Protein AF-A0A956JH88-F1 (afdb_monomer_lite)

Secondary structure (DSSP, 8-state):
-GGGG------------TTT-STTSPTTHHHHHHHHHHHHH--GGGS-HHHHHHHHHHHHHHHHHHHHIIIII--SSTT-B-GGGHHHHHTSEEEETTT-PBPEE-GGGTTSSS--EEEEEEEETTEEEEEEEETTTTEEEETTS--BPPGGGGGG-EEEEPPTT--EEEEPPPTTPPPPTT-----S-SSS---SPBPHHHHH-S--HHHHHHHHT-SPPTT---EEEEETTTTEEEEE-HHHHHHHHHHHHTT-SEEE-TTT--EEE-SPEEEEE-----PPPEEEEETTEEESPSSSS-EEEEEEEEETTEEEEHHHHSSSEEEPTTSS-EEE-TTEEEEETTTEEEEE-TT-EEEEEEEEEEE-TTS-EEEEEEEEEEESSS--SSPEEEEEEEEETTTTEEEEEEEETTTTEEEEEEEEEEEPTTSS-EEEEE-SPPEEEE-EEEEEEEEEE-S---HHHHHHHHHHHHHH----EEE--TT-S--EEEEEEEEEEEEEEETTTTEEEEEEEEEETTEEEEEEEEEEEPTTSSEEEEEEEE-SSSEEEEE-----SEETTEEEHHHHHTT-SEEETTEEE-HHHHHHHHHHHHHHHT--EEEEETTEEEEES-HHHHHHHHHHHHHHHHHHTT----S----EEEEEEEEEEE-TT-EEEEEEE-SSSEEEEEEEEESSS-EEEEEEESB---SSTTS-SEEE---SSPPEEEEEEEEPTT-EEEEEEEESS-EEEEEEEEEEPP--SPPPPPPPPEEEEEEEE-TT-EEEEEEEE-SSSEEEEEEEEEES-EEEEEEESS---SSS-SEEE--SSS-EEEEEEE-TT-EEEEEEEE-SS-EEEEEEEEE-

pLDDT: mean 85.93, std 13.34, range [30.98, 98.38]

Radius of gyration: 37.02 Å; chains: 1; bounding box: 98×74×93 Å

Sequence (856 aa):
IFDLYSRDLRFDDFEINGYGSFGHDHAFIHAWELRLAELSRVDARLLDDAAAAALERERAQIQGELDAIFRDKYVYKSDAMFEVNAEISIGLCLIDKESRQRVSERAETRASLVPAFELLSVDVDGQTRAVYYDAAEDSYYYDGSDEVVAQELLARIERTPLAAGAPLTFRRAASGEHLRKNFRFDWNGDGYVDKAKIDWVSWAGHCNDKSNLEAHGVVIPAGDPGVEEYDAAAGSVAHYTRDLLNEFLLSLSELGSVMIDPRSGRRQNLSNDVFAGARDDDRPDRIVLAPRLTIPFRDRPNKLEIRRIDAAERSYTADEIFRPKLIAEDGRSATDNPLYRGTEEGDRVTLDLAGAVVHLALEIQVFDASGYPTTMRRDVSINFAEPPDEPVFVDTVLKDAGAREIYEISLDLKNHRWIAQLVRMEKVEGGRNYRPVDVGEPILRDFDVSGIVGQREVSLDDPALYMPFIKEALQSGINFTSETADGAGVWNGRTKRLVQRTEWRDDDSRWAKIALEVDARYGGNRGAFLVKHRADGKPDYYVPLALPFDFAWRTDVAFAPILGDMINSTANERGVISHVAGRYTAEALTSICDLLHAAFSGHRLLINHQGRRYAFSDRGAWEAACAELGALRQRALGIEEAPPEAAIVTLLDVSALVERKGFVQHEVVVGAAGVVTITLESRSGDADLYVNVGGPAAPRDGEYTLLSDNFNLLPERVELPDVAAGTTIGVAVHGYKASEYRLLITGPKVGATPAPTPEAIERRMHGVVAAGELNRLEGIAIAADGLLDVQLTGSGDADVYVDFGAEPTVESYAWRLYGAHSNERGQLKVAAGDVVHVMVAGYAPTSEYDLLVRSV

Foldseek 3Di:
DQLVQQDDADDDLDDQPDQHDDPLFHFLQVLLVLVLVLLVLFDLLQFDPVLSVLSVLLNQLSLLLVQCCQQAAAFRDLPWAFQQFHCVGRQWAKAQSPVRAGWEWDPVCPPFQATWIKWKWWDDPNDIFTWYAAPVVRFIGTALAPHTDDPVGPVRMDIGTDDVPRSMGTDHRHVHGDRHGSNHDPRQPQAGGDRDTDNSLVRNDADRLVQQCVLRNNAQHPPQQAFWEQELRSLDIDGCGRSSLRSLVSSQLVLAQWWAQPVPRDIDGPKDKDKAFFPPVVAAKWKAFPPGDIPPDPPHPKHKHFQWKADDPDIDGPVQQQFQWGADPVNFDTHGRPQWDDAPPQFKTKGFRQQMKTKMWIWAWAADFLLATDTDIDIFIQGNNDFDQDWTWGYKADDHSRQSKIWTWTARSVQQKIWTWIWTWDDDPPDSTTDIDTDDGIDIDGTDSRPIMMIDGHRFGWCVSRVVVVVCCVVVVRWWWFAQDDPDSYDTFIWPDKDKDWPDADVVQQKTKIKIWTDGSRDIFIWIKMFRADNVSHTPGIGTDHDRTNMIMRMDSDGDQDDPSIGRPSSVVS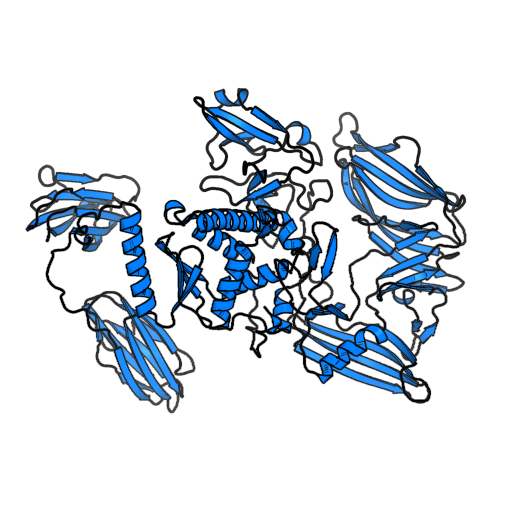SCWDQDPNDIDRSNSVVSVVSSVCSSVVQRQWYQDNNDIDGDPDPVVSVVVSVVSSVVSCVSVVVPPPPPQQPKDWQDKDKDKAAAQGKDKDKGFAAAWFKKKKKKQWPDAAKWKFKAKQDAADPDPPRGDDTFHDPDRDITMDMDGTRHGRIMMMMMIGGNHTTTMIITMIHGHDDDDDDDDDPWDKDKDWDKAAAFGKDKDFWDAAQAWAKKKKWKDWFFFKKKFKAWPDADDPVDGDDIWGDRTRGTIDIDTDHHGTTMIMMMHHRHRMITIMIIITTD

Structure (mmCIF, N/CA/C/O backbone):
data_AF-A0A956JH88-F1
#
_entry.id   AF-A0A956JH88-F1
#
loop_
_atom_site.group_PDB
_atom_site.id
_atom_site.type_symbol
_atom_site.label_atom_id
_atom_site.label_alt_id
_atom_site.label_comp_id
_atom_site.label_asym_id
_atom_site.label_entity_id
_atom_site.label_seq_id
_atom_site.pdbx_PDB_ins_code
_atom_site.Cartn_x
_atom_site.Cartn_y
_atom_site.Cartn_z
_atom_site.occupancy
_atom_site.B_iso_or_equiv
_atom_site.auth_seq_id
_atom_site.auth_comp_id
_atom_site.auth_asym_id
_atom_site.auth_atom_id
_atom_site.pdbx_PDB_model_num
ATOM 1 N N . ILE A 1 1 ? -2.339 -22.807 5.916 1.00 44.56 1 ILE A N 1
ATOM 2 C CA . ILE A 1 1 ? -3.797 -22.740 6.196 1.00 44.56 1 ILE A CA 1
ATOM 3 C C . ILE A 1 1 ? -4.578 -22.705 4.886 1.00 44.56 1 ILE A C 1
ATOM 5 O O . ILE A 1 1 ? -5.454 -23.538 4.728 1.00 44.56 1 ILE A O 1
ATOM 9 N N . PHE A 1 2 ? -4.227 -21.838 3.934 1.00 46.28 2 PHE A N 1
ATOM 10 C CA . PHE A 1 2 ? -5.013 -21.622 2.712 1.00 46.28 2 PHE A CA 1
ATOM 11 C C . PHE A 1 2 ? -5.103 -22.819 1.744 1.00 46.28 2 PHE A C 1
ATOM 13 O O . PHE A 1 2 ? -6.194 -23.084 1.248 1.00 46.28 2 PHE A O 1
ATOM 20 N N . ASP A 1 3 ? -4.050 -23.633 1.589 1.00 45.47 3 ASP A N 1
ATOM 21 C CA . ASP A 1 3 ? -4.096 -24.828 0.718 1.00 45.47 3 ASP A CA 1
ATOM 22 C C . ASP A 1 3 ? -5.158 -25.871 1.118 1.00 45.47 3 ASP A C 1
ATOM 24 O O . ASP A 1 3 ? -5.679 -26.595 0.270 1.00 45.47 3 ASP A O 1
ATOM 28 N N . LEU A 1 4 ? -5.513 -25.946 2.408 1.00 43.69 4 LEU A N 1
ATOM 29 C CA . LEU A 1 4 ? -6.482 -26.916 2.938 1.00 43.69 4 LEU A CA 1
ATOM 30 C C . LEU A 1 4 ? -7.945 -26.544 2.661 1.00 43.69 4 LEU A C 1
ATOM 32 O O . LEU A 1 4 ? -8.819 -27.396 2.824 1.00 43.69 4 LEU A O 1
ATOM 36 N N . TYR A 1 5 ? -8.220 -25.297 2.273 1.00 50.81 5 TYR A N 1
ATOM 37 C CA . TYR A 1 5 ? -9.582 -24.766 2.158 1.00 50.81 5 TYR A CA 1
ATOM 38 C C . TYR A 1 5 ? -9.937 -24.282 0.748 1.00 50.81 5 TYR A C 1
ATOM 40 O O . TYR A 1 5 ? -10.953 -23.607 0.590 1.00 50.81 5 TYR A O 1
ATOM 48 N N . SER A 1 6 ? -9.153 -24.646 -0.272 1.00 51.75 6 SER A N 1
ATOM 49 C CA . SER A 1 6 ? -9.516 -24.392 -1.671 1.00 51.75 6 SER A CA 1
ATOM 50 C C . SER A 1 6 ? -10.856 -25.066 -2.008 1.00 51.75 6 SER A C 1
ATOM 52 O O . SER A 1 6 ? -11.089 -26.236 -1.687 1.00 51.75 6 SER A O 1
ATOM 54 N N . ARG A 1 7 ? -11.790 -24.309 -2.597 1.00 51.94 7 ARG A N 1
ATOM 55 C CA . ARG A 1 7 ? -13.134 -24.791 -2.962 1.00 51.94 7 ARG A CA 1
ATOM 56 C C . ARG A 1 7 ? -13.504 -24.347 -4.374 1.00 51.94 7 ARG A C 1
ATOM 58 O O . ARG A 1 7 ? -13.171 -23.242 -4.794 1.00 51.94 7 ARG A O 1
ATOM 65 N N . ASP A 1 8 ? -14.295 -25.171 -5.059 1.00 44.97 8 ASP A N 1
ATOM 66 C CA . ASP A 1 8 ? -15.017 -24.759 -6.264 1.00 44.97 8 ASP A CA 1
ATOM 67 C C . ASP A 1 8 ? -16.138 -23.789 -5.864 1.00 44.97 8 ASP A C 1
ATOM 69 O O . ASP A 1 8 ? -17.222 -24.199 -5.444 1.00 44.97 8 ASP A O 1
ATOM 73 N N . LEU A 1 9 ? -15.875 -22.484 -5.949 1.00 44.56 9 LEU A N 1
ATOM 74 C CA . LEU A 1 9 ? -16.840 -21.441 -5.600 1.00 44.56 9 LEU A CA 1
ATOM 75 C C . LEU A 1 9 ? -17.109 -20.504 -6.780 1.00 44.56 9 LEU A C 1
ATOM 77 O O . LEU A 1 9 ? -16.212 -20.116 -7.532 1.00 44.56 9 LEU A O 1
ATOM 81 N N . ARG A 1 10 ? -18.382 -20.110 -6.914 1.00 44.00 10 ARG A N 1
ATOM 82 C CA . ARG A 1 10 ? -18.787 -18.963 -7.729 1.00 44.00 10 ARG A CA 1
ATOM 83 C C . ARG A 1 10 ? -18.505 -17.708 -6.913 1.00 44.00 10 ARG A C 1
ATOM 85 O O . ARG A 1 10 ? -19.114 -17.508 -5.867 1.00 44.00 10 ARG A O 1
ATOM 92 N N . PHE A 1 11 ? -17.546 -16.918 -7.373 1.00 52.41 11 PHE A N 1
ATOM 93 C CA . PHE A 1 11 ? -17.266 -15.608 -6.804 1.00 52.41 11 PHE A CA 1
ATOM 94 C C . PHE A 1 11 ? -18.422 -14.653 -7.115 1.00 52.41 11 PHE A C 1
ATOM 96 O O . PHE A 1 11 ? -19.041 -14.774 -8.174 1.00 52.41 11 PHE A O 1
ATOM 103 N N . ASP A 1 12 ? -18.683 -13.690 -6.232 1.00 51.44 12 ASP A N 1
ATOM 104 C CA . ASP A 1 12 ? -19.511 -12.548 -6.609 1.00 51.44 12 ASP A CA 1
ATOM 105 C C . ASP A 1 12 ? -18.725 -11.748 -7.663 1.00 51.44 12 ASP A C 1
ATOM 107 O O . ASP A 1 12 ? -17.674 -11.163 -7.377 1.00 51.44 12 ASP A O 1
ATOM 111 N N . ASP A 1 13 ? -19.218 -11.733 -8.905 1.00 50.53 13 ASP A N 1
ATOM 112 C CA . ASP A 1 13 ? -18.681 -10.874 -9.973 1.00 50.53 13 ASP A CA 1
ATOM 113 C C . ASP A 1 13 ? -18.908 -9.376 -9.660 1.00 50.53 13 ASP A C 1
ATOM 115 O O . ASP A 1 13 ? -18.400 -8.520 -10.379 1.00 50.53 13 ASP A O 1
ATOM 119 N N . PHE A 1 14 ? -19.609 -9.047 -8.564 1.00 41.81 14 PHE A N 1
ATOM 120 C CA . PHE A 1 14 ? -19.788 -7.679 -8.089 1.00 41.81 14 PHE A CA 1
ATOM 121 C C . PHE A 1 14 ? -18.449 -7.002 -7.763 1.00 41.81 14 PHE A C 1
ATOM 123 O O . PHE A 1 14 ? -17.557 -7.545 -7.102 1.00 41.81 14 PHE A O 1
ATOM 130 N N . GLU A 1 15 ? -18.324 -5.798 -8.302 1.00 41.94 15 GLU A N 1
ATOM 131 C CA . GLU A 1 15 ? -17.183 -4.904 -8.220 1.00 41.94 15 GLU A CA 1
ATOM 132 C C . GLU A 1 15 ? -17.207 -4.160 -6.877 1.00 41.94 15 GLU A C 1
ATOM 134 O O . GLU A 1 15 ? -18.170 -3.475 -6.544 1.00 41.94 15 GLU A O 1
ATOM 139 N N . ILE A 1 16 ? -16.137 -4.318 -6.102 1.00 40.62 16 ILE A N 1
ATOM 140 C CA . ILE A 1 16 ? -15.769 -3.438 -4.989 1.00 40.62 16 ILE A CA 1
ATOM 141 C C . ILE A 1 16 ? -14.448 -2.828 -5.440 1.00 40.62 16 ILE A C 1
ATOM 143 O O . ILE A 1 16 ? -13.473 -3.556 -5.622 1.00 40.62 16 ILE A O 1
ATOM 147 N N . ASN A 1 17 ? -14.474 -1.541 -5.775 1.00 41.00 17 ASN A N 1
ATOM 148 C CA . ASN A 1 17 ? -13.341 -0.804 -6.329 1.00 41.00 17 ASN A CA 1
ATOM 149 C C . ASN A 1 17 ? -12.099 -0.936 -5.433 1.00 41.00 17 ASN A C 1
ATOM 151 O O . ASN A 1 17 ? -12.179 -0.647 -4.243 1.00 41.00 17 ASN A O 1
ATOM 155 N N . GLY A 1 18 ? -10.953 -1.292 -6.022 1.00 49.16 18 GLY A N 1
ATOM 156 C CA . GLY A 1 18 ? -9.647 -1.265 -5.354 1.00 49.16 18 GLY A CA 1
ATOM 157 C C . GLY A 1 18 ? -9.512 -2.239 -4.182 1.00 49.16 18 GLY A C 1
ATOM 158 O O . GLY A 1 18 ? -10.394 -3.051 -3.924 1.00 49.16 18 GLY A O 1
ATOM 159 N N . TYR A 1 19 ? -8.371 -2.187 -3.497 1.00 49.31 19 TYR A N 1
ATOM 160 C CA . TYR A 1 19 ? -8.121 -2.876 -2.229 1.00 49.31 19 TYR A CA 1
ATOM 161 C C . TYR A 1 19 ? -9.360 -2.733 -1.304 1.00 49.31 19 TYR A C 1
ATOM 163 O O . TYR A 1 19 ? -9.660 -1.649 -0.807 1.00 49.31 19 TYR A O 1
ATOM 171 N N . GLY A 1 20 ? -10.118 -3.837 -1.187 1.00 48.06 20 GLY A N 1
ATOM 172 C CA . GLY A 1 20 ? -11.571 -3.930 -0.937 1.00 48.06 20 GLY A CA 1
ATOM 173 C C . GLY A 1 20 ? -12.205 -3.210 0.262 1.00 48.06 20 GLY A C 1
ATOM 174 O O . GLY A 1 20 ? -12.097 -3.631 1.407 1.00 48.06 20 GLY A O 1
ATOM 175 N N . SER A 1 21 ? -13.001 -2.195 -0.040 1.00 36.41 21 SER A N 1
ATOM 176 C CA . SER A 1 21 ? -13.650 -1.319 0.931 1.00 36.41 21 SER A CA 1
ATOM 177 C C . SER A 1 21 ? -15.126 -1.705 1.178 1.00 36.41 21 SER A C 1
ATOM 179 O O . SER A 1 21 ? -15.892 -1.910 0.229 1.00 36.41 21 SER A O 1
ATOM 181 N N . PHE A 1 22 ? -15.528 -1.790 2.454 1.00 31.73 22 PHE A N 1
ATOM 182 C CA . PHE A 1 22 ? -16.919 -1.760 2.925 1.00 31.73 22 PHE A CA 1
ATOM 183 C C . PHE A 1 22 ? -17.276 -0.302 3.254 1.00 31.73 22 PHE A C 1
ATOM 185 O O . PHE A 1 22 ? -16.735 0.283 4.189 1.00 31.73 22 PHE A O 1
ATOM 192 N N . GLY A 1 23 ? -18.162 0.331 2.474 1.00 36.78 23 GLY A N 1
ATOM 193 C CA . GLY A 1 23 ? -18.374 1.785 2.580 1.00 36.78 23 GLY A CA 1
ATOM 194 C C . GLY A 1 23 ? -17.128 2.573 2.152 1.00 36.78 23 GLY A C 1
ATOM 195 O O . GLY A 1 23 ? -16.106 1.995 1.825 1.00 36.78 23 GLY A O 1
ATOM 196 N N . HIS A 1 24 ? -17.188 3.900 2.086 1.00 40.91 24 HIS A N 1
ATOM 197 C CA . HIS A 1 24 ? -16.119 4.743 1.514 1.00 40.91 24 HIS A CA 1
ATOM 198 C C . HIS A 1 24 ? -14.750 4.723 2.246 1.00 40.91 24 HIS A C 1
ATOM 200 O O . HIS A 1 24 ? -13.878 5.520 1.909 1.00 40.91 24 HIS A O 1
ATOM 206 N N . ASP A 1 25 ? -14.555 3.826 3.210 1.00 46.06 25 ASP A N 1
ATOM 207 C CA . ASP A 1 25 ? -13.318 3.611 3.956 1.00 46.06 25 ASP A CA 1
ATOM 208 C C . ASP A 1 25 ? -12.598 2.354 3.423 1.00 46.06 25 ASP A C 1
ATOM 210 O O . ASP A 1 25 ? -13.241 1.366 3.084 1.00 46.06 25 ASP A O 1
ATOM 214 N N . HIS A 1 26 ? -11.270 2.409 3.314 1.00 59.03 26 HIS A N 1
ATOM 215 C CA . HIS A 1 26 ? -10.409 1.464 2.577 1.00 59.03 26 HIS A CA 1
ATOM 216 C C . HIS A 1 26 ? -10.248 0.107 3.285 1.00 59.03 26 HIS A C 1
ATOM 218 O O . HIS A 1 26 ? -10.352 0.048 4.508 1.00 59.03 26 HIS A O 1
ATOM 224 N N . ALA A 1 27 ? -9.960 -0.961 2.524 1.00 55.66 27 ALA A N 1
ATOM 225 C CA . ALA A 1 27 ? -9.729 -2.318 3.043 1.00 55.66 27 ALA A CA 1
ATOM 226 C C . ALA A 1 27 ? -8.772 -2.388 4.233 1.00 55.66 27 ALA A C 1
ATOM 228 O O . ALA A 1 27 ? -7.928 -1.513 4.428 1.00 55.66 27 ALA A O 1
ATOM 229 N N . PHE A 1 28 ? -8.825 -3.516 4.945 1.00 72.50 28 PHE A N 1
ATOM 230 C CA . PHE A 1 28 ? -7.912 -3.928 6.018 1.00 72.50 28 PHE A CA 1
ATOM 231 C C . PHE A 1 28 ? -8.125 -3.173 7.327 1.00 72.50 28 PHE A C 1
ATOM 233 O O . PHE A 1 28 ? -7.942 -3.748 8.394 1.00 72.50 28 PHE A O 1
ATOM 240 N N . ILE A 1 29 ? -8.524 -1.906 7.275 1.00 78.38 29 ILE A N 1
ATOM 241 C CA . ILE A 1 29 ? -8.551 -1.038 8.453 1.00 78.38 29 ILE A CA 1
ATOM 242 C C . ILE A 1 29 ? -9.706 -1.394 9.378 1.00 78.38 29 ILE A C 1
ATOM 244 O O . ILE A 1 29 ? -9.483 -1.511 10.582 1.00 78.38 29 ILE A O 1
ATOM 248 N N . HIS A 1 30 ? -10.915 -1.609 8.850 1.00 80.56 30 HIS A N 1
ATOM 249 C CA . HIS A 1 30 ? -12.099 -1.821 9.689 1.00 80.56 30 HIS A CA 1
ATOM 250 C C . HIS A 1 30 ? -11.972 -3.053 10.557 1.00 80.56 30 HIS A C 1
ATOM 252 O O . HIS A 1 30 ? -12.282 -3.000 11.746 1.00 80.56 30 HIS A O 1
ATOM 258 N N . ALA A 1 31 ? -11.492 -4.153 9.981 1.00 82.62 31 ALA A N 1
ATOM 259 C CA . ALA A 1 31 ? -11.313 -5.393 10.715 1.00 82.62 31 ALA A CA 1
ATOM 260 C C . ALA A 1 31 ? -10.321 -5.219 11.888 1.00 82.62 31 ALA A C 1
ATOM 262 O O . ALA A 1 31 ? -10.585 -5.686 13.002 1.00 82.62 31 ALA A O 1
ATOM 263 N N . TRP A 1 32 ? -9.224 -4.483 11.676 1.00 89.06 32 TRP A N 1
ATOM 264 C CA . TRP A 1 32 ? -8.235 -4.176 12.715 1.00 89.06 32 TRP A CA 1
ATOM 265 C C . TRP A 1 32 ? -8.736 -3.153 13.747 1.00 89.06 32 TRP A C 1
ATOM 267 O O . TRP A 1 32 ? -8.584 -3.394 14.946 1.00 89.06 32 TRP A O 1
ATOM 277 N N . GLU A 1 33 ? -9.369 -2.053 13.324 1.00 88.56 33 GLU A N 1
ATOM 278 C CA . GLU A 1 33 ? -9.954 -1.036 14.215 1.00 88.56 33 GLU A CA 1
ATOM 279 C C . GLU A 1 33 ? -11.061 -1.639 15.091 1.00 88.56 33 GLU A C 1
ATOM 281 O O . GLU A 1 33 ? -11.059 -1.439 16.308 1.00 88.56 33 GLU A O 1
ATOM 286 N N . LEU A 1 34 ? -11.962 -2.440 14.505 1.00 87.69 34 LEU A N 1
ATOM 287 C CA . LEU A 1 34 ? -12.998 -3.161 15.244 1.00 87.69 34 LEU A CA 1
ATOM 288 C C . LEU A 1 34 ? -12.364 -4.091 16.276 1.00 87.69 34 LEU A C 1
ATOM 290 O O . LEU A 1 34 ? -12.742 -4.052 17.445 1.00 87.69 34 LEU A O 1
ATOM 294 N N . ARG A 1 35 ? -11.377 -4.908 15.878 1.00 91.00 35 ARG A N 1
ATOM 295 C CA . ARG A 1 35 ? -10.719 -5.826 16.816 1.00 91.00 35 ARG A CA 1
ATOM 296 C C . ARG A 1 35 ? -10.039 -5.064 17.950 1.00 91.00 35 ARG A C 1
ATOM 298 O O . ARG A 1 35 ? -10.199 -5.458 19.102 1.00 91.00 35 ARG A O 1
ATOM 305 N N . LEU A 1 36 ? -9.336 -3.971 17.660 1.00 93.75 36 LEU A N 1
ATOM 306 C CA . LEU A 1 36 ? -8.701 -3.146 18.688 1.00 93.75 36 LEU A CA 1
ATOM 307 C C . LEU A 1 36 ? -9.735 -2.538 19.650 1.00 93.75 36 LEU A C 1
ATOM 309 O O . LEU A 1 36 ? -9.514 -2.526 20.865 1.00 93.75 36 LEU A O 1
ATOM 313 N N . ALA A 1 37 ? -10.879 -2.084 19.130 1.00 89.25 37 ALA A N 1
ATOM 314 C CA . ALA A 1 37 ? -11.981 -1.566 19.935 1.00 89.25 37 ALA A CA 1
ATOM 315 C C . ALA A 1 37 ? -12.594 -2.647 20.841 1.00 89.25 37 ALA A C 1
ATOM 317 O O . ALA A 1 37 ? -12.810 -2.388 22.026 1.00 89.25 37 ALA A O 1
ATOM 318 N N . GLU A 1 38 ? -12.812 -3.864 20.332 1.00 90.25 38 GLU A N 1
ATOM 319 C CA . GLU A 1 38 ? -13.290 -4.993 21.143 1.00 90.25 38 GLU A CA 1
ATOM 320 C C . GLU A 1 38 ? -12.296 -5.348 22.246 1.00 90.25 38 GLU A C 1
ATOM 322 O O . GLU A 1 38 ? -12.664 -5.421 23.421 1.00 90.25 38 GLU A O 1
ATOM 327 N N . LEU A 1 39 ? -11.012 -5.484 21.898 1.00 93.88 39 LEU A N 1
ATOM 328 C CA . LEU A 1 39 ? -9.972 -5.764 22.880 1.00 93.88 39 LEU A CA 1
ATOM 329 C C . LEU A 1 39 ? -9.911 -4.676 23.944 1.00 93.88 39 LEU A C 1
ATOM 331 O O . LEU A 1 39 ? -9.672 -5.000 25.100 1.00 93.88 39 LEU A O 1
ATOM 335 N N . SER A 1 40 ? -10.149 -3.407 23.604 1.00 91.69 40 SER A N 1
ATOM 336 C CA . SER A 1 40 ? -10.151 -2.285 24.556 1.00 91.69 40 SER A CA 1
ATOM 337 C C . SER A 1 40 ? -11.257 -2.379 25.616 1.00 91.69 40 SER A C 1
ATOM 339 O O . SER A 1 40 ? -11.106 -1.813 26.697 1.00 91.69 40 SER A O 1
ATOM 341 N N . ARG A 1 41 ? -12.337 -3.131 25.358 1.00 90.06 41 ARG A N 1
ATOM 342 C CA . ARG A 1 41 ? -13.421 -3.376 26.331 1.00 90.06 41 ARG A CA 1
ATOM 343 C C . ARG A 1 41 ? -13.108 -4.492 27.327 1.00 90.06 41 ARG A C 1
ATOM 345 O O . ARG A 1 41 ? -13.794 -4.608 28.341 1.00 90.06 41 ARG A O 1
ATOM 352 N N . VAL A 1 42 ? -12.092 -5.310 27.054 1.00 93.31 42 VAL A N 1
ATOM 353 C CA . VAL A 1 42 ? -11.694 -6.430 27.912 1.00 93.31 42 VAL A CA 1
ATOM 354 C C . VAL A 1 42 ? -11.154 -5.915 29.247 1.00 93.31 42 VAL A C 1
ATOM 356 O O . VAL A 1 42 ? -10.166 -5.178 29.293 1.00 93.31 42 VAL A O 1
ATOM 359 N N . ASP A 1 43 ? -11.778 -6.340 30.348 1.00 90.44 43 ASP A N 1
ATOM 360 C CA . ASP A 1 43 ? -11.297 -6.041 31.695 1.00 90.44 43 ASP A CA 1
ATOM 361 C C . ASP A 1 43 ? -10.178 -7.014 32.085 1.00 90.44 43 ASP A C 1
ATOM 363 O O . ASP A 1 43 ? -10.425 -8.164 32.459 1.00 90.44 43 ASP A O 1
ATOM 367 N N . ALA A 1 44 ? -8.933 -6.541 32.017 1.00 92.12 44 ALA A N 1
ATOM 368 C CA . ALA A 1 44 ? -7.752 -7.347 32.314 1.00 92.12 44 ALA A CA 1
ATOM 369 C C . ALA A 1 44 ? -7.741 -7.923 33.743 1.00 92.12 44 ALA A C 1
ATOM 371 O O . ALA A 1 44 ? -7.071 -8.922 33.983 1.00 92.12 44 ALA A O 1
ATOM 372 N N . ARG A 1 45 ? -8.507 -7.358 34.692 1.00 90.06 45 ARG A N 1
ATOM 373 C CA . ARG A 1 45 ? -8.620 -7.893 36.065 1.00 90.06 45 ARG A CA 1
ATOM 374 C C . ARG A 1 45 ? -9.364 -9.227 36.120 1.00 90.06 45 ARG A C 1
ATOM 376 O O . ARG A 1 45 ? -9.270 -9.934 37.118 1.00 90.06 45 ARG A O 1
ATOM 383 N N . LEU A 1 46 ? -10.130 -9.544 35.077 1.00 91.81 46 LEU A N 1
ATOM 384 C CA . LEU A 1 46 ? -10.852 -10.806 34.931 1.00 91.81 46 LEU A CA 1
ATOM 385 C C . LEU A 1 46 ? -10.030 -11.870 34.201 1.00 91.81 46 LEU A C 1
ATOM 387 O O . LEU A 1 46 ? -10.502 -12.996 34.045 1.00 91.81 46 LEU A O 1
ATOM 391 N N . LEU A 1 47 ? -8.830 -11.523 33.743 1.00 94.69 47 LEU A N 1
ATOM 392 C CA . LEU A 1 47 ? -7.919 -12.424 33.059 1.00 94.69 47 LEU A CA 1
ATOM 393 C C . LEU A 1 47 ? -6.858 -12.953 34.024 1.00 94.69 47 LEU A C 1
ATOM 395 O O . LEU A 1 47 ? -6.478 -12.279 34.981 1.00 94.69 47 LEU A O 1
ATOM 399 N N . ASP A 1 48 ? -6.357 -14.157 33.759 1.00 95.44 48 ASP A N 1
ATOM 400 C CA . ASP A 1 48 ? -5.102 -14.593 34.367 1.00 95.44 48 ASP A CA 1
ATOM 401 C C . ASP A 1 48 ? -3.903 -13.799 33.809 1.00 95.44 48 ASP A C 1
ATOM 403 O O . ASP A 1 48 ? -3.992 -13.153 32.762 1.00 95.44 48 ASP A O 1
ATOM 407 N N . ASP A 1 49 ? -2.761 -13.844 34.505 1.00 94.94 49 ASP A N 1
ATOM 408 C CA . ASP A 1 49 ? -1.566 -13.069 34.134 1.00 94.94 49 ASP A CA 1
ATOM 409 C C . ASP A 1 49 ? -1.098 -13.344 32.693 1.00 94.94 49 ASP A C 1
ATOM 411 O O . ASP A 1 49 ? -0.580 -12.455 32.012 1.00 94.94 49 ASP A O 1
ATOM 415 N N . ALA A 1 50 ? -1.267 -14.580 32.211 1.00 93.25 50 ALA A N 1
ATOM 416 C CA . ALA A 1 50 ? -0.837 -14.969 30.874 1.00 93.25 50 ALA A CA 1
ATOM 417 C C . ALA A 1 50 ? -1.768 -14.392 29.799 1.00 93.25 50 ALA A C 1
ATOM 419 O O . ALA A 1 50 ? -1.279 -13.854 28.800 1.00 93.25 50 ALA A O 1
ATOM 420 N N . ALA A 1 51 ? -3.082 -14.468 30.014 1.00 94.38 51 ALA A N 1
ATOM 421 C CA . ALA A 1 51 ? -4.103 -13.905 29.141 1.00 94.38 51 ALA A CA 1
ATOM 422 C C . ALA A 1 51 ? -4.074 -12.370 29.153 1.00 94.38 51 ALA A C 1
ATOM 424 O O . ALA A 1 51 ? -4.150 -11.762 28.088 1.00 94.38 51 ALA A O 1
ATOM 425 N N . ALA A 1 52 ? -3.866 -11.738 30.311 1.00 95.81 52 ALA A N 1
ATOM 426 C CA . ALA A 1 52 ? -3.687 -10.290 30.414 1.00 95.81 52 ALA A CA 1
ATOM 427 C C . ALA A 1 52 ? -2.447 -9.822 29.636 1.00 95.81 52 ALA A C 1
ATOM 429 O O . ALA A 1 52 ? -2.512 -8.874 28.856 1.00 95.81 52 ALA A O 1
ATOM 430 N N . ALA A 1 53 ? -1.319 -10.527 29.770 1.00 94.56 53 ALA A N 1
ATOM 431 C CA . ALA A 1 53 ? -0.122 -10.201 29.001 1.00 94.56 53 ALA A CA 1
ATOM 432 C C . ALA A 1 53 ? -0.309 -10.445 27.491 1.00 94.56 53 ALA A C 1
ATOM 434 O O . ALA A 1 53 ? 0.280 -9.729 26.683 1.00 94.56 53 ALA A O 1
ATOM 435 N N . ALA A 1 54 ? -1.081 -11.464 27.099 1.00 94.69 54 ALA A N 1
ATOM 436 C CA . ALA A 1 54 ? -1.411 -11.733 25.699 1.00 94.69 54 ALA A CA 1
ATOM 437 C C . ALA A 1 54 ? -2.319 -10.648 25.103 1.00 94.69 54 ALA A C 1
ATOM 439 O O . ALA A 1 54 ? -2.042 -10.198 23.997 1.00 94.69 54 ALA A O 1
ATOM 440 N N . LEU A 1 55 ? -3.320 -10.175 25.852 1.00 96.12 55 LEU A N 1
ATOM 441 C CA . LEU A 1 55 ? -4.194 -9.063 25.466 1.00 96.12 55 LEU A CA 1
ATOM 442 C C . LEU A 1 55 ? -3.390 -7.802 25.129 1.00 96.12 55 LEU A C 1
ATOM 444 O O . LEU A 1 55 ? -3.591 -7.206 24.074 1.00 96.12 55 LEU A O 1
ATOM 448 N N . GLU A 1 56 ? -2.450 -7.415 25.994 1.00 96.00 56 GLU A N 1
ATOM 449 C CA . GLU A 1 56 ? -1.616 -6.229 25.759 1.00 96.00 56 GLU A CA 1
ATOM 450 C C . GLU A 1 56 ? -0.711 -6.390 24.529 1.00 96.00 56 GLU A C 1
ATOM 452 O O . GLU A 1 56 ? -0.533 -5.445 23.759 1.00 96.00 56 GLU A O 1
ATOM 457 N N . ARG A 1 57 ? -0.187 -7.600 24.286 1.00 96.31 57 ARG A N 1
ATOM 458 C CA . ARG A 1 57 ? 0.574 -7.889 23.061 1.00 96.31 57 ARG A CA 1
ATOM 459 C C . ARG A 1 57 ? -0.304 -7.858 21.816 1.00 96.31 57 ARG A C 1
ATOM 461 O O . ARG A 1 57 ? 0.121 -7.287 20.821 1.00 96.31 57 ARG A O 1
ATOM 468 N N . GLU A 1 58 ? -1.510 -8.423 21.869 1.00 96.69 58 GLU A N 1
ATOM 469 C CA . GLU A 1 58 ? -2.468 -8.393 20.758 1.00 96.69 58 GLU A CA 1
ATOM 470 C C . GLU A 1 58 ? -2.820 -6.943 20.396 1.00 96.69 58 GLU A C 1
ATOM 472 O O . GLU A 1 58 ? -2.711 -6.563 19.233 1.00 96.69 58 GLU A O 1
ATOM 477 N N . ARG A 1 59 ? -3.131 -6.099 21.392 1.00 96.81 59 ARG A N 1
ATOM 478 C CA . ARG A 1 59 ? -3.387 -4.661 21.197 1.00 96.81 59 ARG A CA 1
ATOM 479 C C . ARG A 1 59 ? -2.197 -3.954 20.541 1.00 96.81 59 ARG A C 1
ATOM 481 O O . ARG A 1 59 ? -2.385 -3.238 19.560 1.00 96.81 59 ARG A O 1
ATOM 488 N N . ALA A 1 60 ? -0.981 -4.180 21.042 1.00 96.06 60 ALA A N 1
ATOM 489 C CA . ALA A 1 60 ? 0.228 -3.571 20.488 1.00 96.06 60 ALA A CA 1
ATOM 490 C C . ALA A 1 60 ? 0.521 -4.034 19.048 1.00 96.06 60 ALA A C 1
ATOM 492 O O . ALA A 1 60 ? 0.894 -3.219 18.208 1.00 96.06 60 ALA A O 1
ATOM 493 N N . GLN A 1 61 ? 0.321 -5.321 18.750 1.00 96.88 61 GLN A N 1
ATOM 494 C CA . GLN A 1 61 ? 0.513 -5.892 17.413 1.00 96.88 61 GLN A CA 1
ATOM 495 C C . GLN A 1 61 ? -0.497 -5.340 16.402 1.00 96.88 61 GLN A C 1
ATOM 497 O O . GLN A 1 61 ? -0.111 -4.985 15.290 1.00 96.88 61 GLN A O 1
ATOM 502 N N . ILE A 1 62 ? -1.771 -5.216 16.794 1.00 96.06 62 ILE A N 1
ATOM 503 C CA . ILE A 1 62 ? -2.814 -4.607 15.955 1.00 96.06 62 ILE A CA 1
ATOM 504 C C . ILE A 1 62 ? -2.519 -3.124 15.719 1.00 96.06 62 ILE A C 1
ATOM 506 O O . ILE A 1 62 ? -2.629 -2.648 14.591 1.00 96.06 62 ILE A O 1
ATOM 510 N N . GLN A 1 63 ? -2.101 -2.394 16.759 1.00 95.44 63 GLN A N 1
ATOM 511 C CA . GLN A 1 63 ? -1.707 -0.993 16.612 1.00 95.44 63 GLN A CA 1
ATOM 512 C C . GLN A 1 63 ? -0.507 -0.840 15.669 1.00 95.44 63 GLN A C 1
ATOM 514 O O . GLN A 1 63 ? -0.480 0.101 14.883 1.00 95.44 63 GLN A O 1
ATOM 519 N N . GLY A 1 64 ? 0.455 -1.768 15.710 1.00 94.06 64 GLY A N 1
ATOM 520 C CA . GLY A 1 64 ? 1.586 -1.800 14.782 1.00 94.06 64 GLY A CA 1
ATOM 521 C C . GLY A 1 64 ? 1.154 -1.923 13.320 1.00 94.06 64 GLY A C 1
ATOM 522 O O . GLY A 1 64 ? 1.637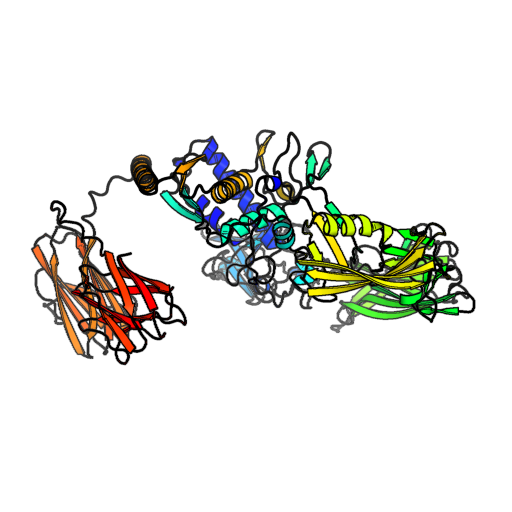 -1.158 12.483 1.00 94.06 64 GLY A O 1
ATOM 523 N N . GLU A 1 65 ? 0.198 -2.813 13.028 1.00 91.94 65 GLU A N 1
ATOM 524 C CA . GLU A 1 65 ? -0.356 -2.963 11.676 1.00 91.94 65 GLU A CA 1
ATOM 525 C C . GLU A 1 65 ? -1.117 -1.708 11.233 1.00 91.94 65 GLU A C 1
ATOM 527 O O . GLU A 1 65 ? -0.891 -1.215 10.130 1.00 91.94 65 GLU A O 1
ATOM 532 N N . LEU A 1 66 ? -1.958 -1.136 12.102 1.00 92.06 66 LEU A N 1
ATOM 533 C CA . LEU A 1 66 ? -2.663 0.118 11.811 1.00 92.06 66 LEU A CA 1
ATOM 534 C C . LEU A 1 66 ? -1.691 1.275 11.558 1.00 92.06 66 LEU A C 1
ATOM 536 O O . LEU A 1 66 ? -1.893 2.041 10.621 1.00 92.06 66 LEU A O 1
ATOM 540 N N . ASP A 1 67 ? -0.618 1.386 12.342 1.00 93.25 67 ASP A N 1
ATOM 541 C CA . ASP A 1 67 ? 0.408 2.413 12.150 1.00 93.25 67 ASP A CA 1
ATOM 542 C C . ASP A 1 67 ? 1.133 2.258 10.806 1.00 93.25 67 ASP A C 1
ATOM 544 O O . ASP A 1 67 ? 1.493 3.265 10.194 1.00 93.25 67 ASP A O 1
ATOM 548 N N . ALA A 1 68 ? 1.363 1.021 10.350 1.00 89.94 68 ALA A N 1
ATOM 549 C CA . ALA A 1 68 ? 1.946 0.747 9.038 1.00 89.94 68 ALA A CA 1
ATOM 550 C C . ALA A 1 68 ? 0.960 1.095 7.912 1.00 89.94 68 ALA A C 1
ATOM 552 O O . ALA A 1 68 ? 1.304 1.830 6.989 1.00 89.94 68 ALA A O 1
ATOM 553 N N . ILE A 1 69 ? -0.297 0.648 8.016 1.00 85.75 69 ILE A N 1
ATOM 554 C CA . ILE A 1 69 ? -1.334 0.958 7.024 1.00 85.75 69 ILE A CA 1
ATOM 555 C C . ILE A 1 69 ? -1.528 2.472 6.916 1.00 85.75 69 ILE A C 1
ATOM 557 O O . ILE A 1 69 ? -1.486 3.021 5.817 1.00 85.75 69 ILE A O 1
ATOM 561 N N . PHE A 1 70 ? -1.684 3.165 8.043 1.00 87.44 70 PHE A N 1
ATOM 562 C CA . PHE A 1 70 ? -1.874 4.608 8.056 1.00 87.44 70 PHE A CA 1
ATOM 563 C C . PHE A 1 70 ? -0.659 5.386 7.573 1.00 87.44 70 PHE A C 1
ATOM 565 O O . PHE A 1 70 ? -0.860 6.477 7.067 1.00 87.44 70 PHE A O 1
ATOM 572 N N . ARG A 1 71 ? 0.569 4.875 7.703 1.00 87.19 71 ARG A N 1
ATOM 573 C CA . ARG A 1 71 ? 1.775 5.569 7.224 1.00 87.19 71 ARG A CA 1
ATOM 574 C C . ARG A 1 71 ? 2.050 5.345 5.739 1.00 87.19 71 ARG A C 1
ATOM 576 O O . ARG A 1 71 ? 2.543 6.263 5.083 1.00 87.19 71 ARG A O 1
ATOM 583 N N . ASP A 1 72 ? 1.762 4.146 5.244 1.00 79.81 72 ASP A N 1
ATOM 584 C CA . ASP A 1 72 ? 2.291 3.688 3.957 1.00 79.81 72 ASP A CA 1
ATOM 585 C C . ASP A 1 72 ? 1.196 3.380 2.929 1.00 79.81 72 ASP A C 1
ATOM 587 O O . ASP A 1 72 ? 1.424 3.513 1.731 1.00 79.81 72 ASP A O 1
ATOM 591 N N . LYS A 1 73 ? -0.013 3.001 3.360 1.00 75.69 73 LYS A N 1
ATOM 592 C CA . LYS A 1 73 ? -1.049 2.448 2.466 1.00 75.69 73 LYS A CA 1
ATOM 593 C C . LYS A 1 73 ? -2.397 3.161 2.509 1.00 75.69 73 LYS A C 1
ATOM 595 O O . LYS A 1 73 ? -3.287 2.808 1.742 1.00 75.69 73 LYS A O 1
ATOM 600 N N . TYR A 1 74 ? -2.574 4.147 3.381 1.00 78.06 74 TYR A N 1
ATOM 601 C CA . TYR A 1 74 ? -3.862 4.805 3.556 1.00 78.06 74 TYR A CA 1
ATOM 602 C C . TYR A 1 74 ? -3.987 6.092 2.746 1.00 78.06 74 TYR A C 1
ATOM 604 O O . TYR A 1 74 ? -3.136 6.976 2.804 1.00 78.06 74 TYR A O 1
ATOM 612 N N . VAL A 1 75 ? -5.117 6.232 2.063 1.00 71.81 75 VAL A N 1
ATOM 613 C CA . VAL A 1 75 ? -5.584 7.483 1.463 1.00 71.81 75 VAL A CA 1
ATOM 614 C C . VAL A 1 75 ? -7.044 7.631 1.835 1.00 71.81 75 VAL A C 1
ATOM 616 O O . VAL A 1 75 ? -7.753 6.648 1.837 1.00 71.81 75 VAL A O 1
ATOM 619 N N . TYR A 1 76 ? -7.527 8.826 2.166 1.00 70.94 76 TYR A N 1
ATOM 620 C CA . TYR A 1 76 ? -8.934 8.995 2.551 1.00 70.94 76 TYR A CA 1
ATOM 621 C C . TYR A 1 76 ? -9.838 9.182 1.338 1.00 70.94 76 TYR A C 1
ATOM 623 O O . TYR A 1 76 ? -10.844 8.491 1.194 1.00 70.94 76 TYR A O 1
ATOM 631 N N . LYS A 1 77 ? -9.447 10.065 0.414 1.00 64.25 77 LYS A N 1
ATOM 632 C CA . LYS A 1 77 ? -10.156 10.277 -0.851 1.00 64.25 77 LYS A CA 1
ATOM 633 C C . LYS A 1 77 ? -9.337 9.712 -2.002 1.00 64.25 77 LYS A C 1
ATOM 635 O O . LYS A 1 77 ? -8.258 10.215 -2.299 1.00 64.25 77 LYS A O 1
ATOM 640 N N . SER A 1 78 ? -9.864 8.674 -2.649 1.00 58.16 78 SER A N 1
ATOM 641 C CA . SER A 1 78 ? -9.193 7.940 -3.732 1.00 58.16 78 SER A CA 1
ATOM 642 C C . SER A 1 78 ? -8.860 8.791 -4.962 1.00 58.16 78 SER A C 1
ATOM 644 O O . SER A 1 78 ? -8.131 8.337 -5.840 1.00 58.16 78 SER A O 1
ATOM 646 N N . ASP A 1 79 ? -9.378 10.018 -5.049 1.00 60.84 79 ASP A N 1
ATOM 647 C CA . ASP A 1 79 ? -9.191 10.891 -6.194 1.00 60.84 79 ASP A CA 1
ATOM 648 C C . ASP A 1 79 ? -8.035 11.883 -6.051 1.00 60.84 79 ASP A C 1
ATOM 650 O O . ASP A 1 79 ? -7.642 12.396 -7.095 1.00 60.84 79 ASP A O 1
ATOM 654 N N . ALA A 1 80 ? -7.466 12.165 -4.864 1.00 64.06 80 ALA A N 1
ATOM 655 C CA . ALA A 1 80 ? -6.286 13.039 -4.739 1.00 64.06 80 ALA A CA 1
ATOM 656 C C . ALA A 1 80 ? -5.556 13.009 -3.380 1.00 64.06 80 ALA A C 1
ATOM 658 O O . ALA A 1 80 ? -6.166 13.215 -2.332 1.00 64.06 80 ALA A O 1
ATOM 659 N N . MET A 1 81 ? -4.219 12.919 -3.427 1.00 80.50 81 MET A N 1
ATOM 660 C CA . MET A 1 81 ? -3.312 13.156 -2.298 1.00 80.50 81 MET A CA 1
ATOM 661 C C . MET A 1 81 ? -2.395 14.360 -2.573 1.00 80.50 81 MET A C 1
ATOM 663 O O . MET A 1 81 ? -1.883 14.509 -3.682 1.00 80.50 81 MET A O 1
ATOM 667 N N . PHE A 1 82 ? -2.179 15.214 -1.567 1.00 87.25 82 PHE A N 1
ATOM 668 C CA . PHE A 1 82 ? -1.241 16.340 -1.632 1.00 87.25 82 PHE A CA 1
ATOM 669 C C . PHE A 1 82 ? -0.397 16.425 -0.361 1.00 87.25 82 PHE A C 1
ATOM 671 O O . PHE A 1 82 ? -0.935 16.590 0.735 1.00 87.25 82 PHE A O 1
ATOM 678 N N . GLU A 1 83 ? 0.923 16.431 -0.509 1.00 90.94 83 GLU A N 1
ATOM 679 C CA . GLU A 1 83 ? 1.862 16.524 0.617 1.00 90.94 83 GLU A CA 1
ATOM 680 C C . GLU A 1 83 ? 1.887 17.895 1.272 1.00 90.94 83 GLU A C 1
ATOM 682 O O . GLU A 1 83 ? 2.107 18.010 2.474 1.00 90.94 83 GLU A O 1
ATOM 687 N N . VAL A 1 84 ? 1.591 18.948 0.507 1.00 92.06 84 VAL A N 1
ATOM 688 C CA . VAL A 1 84 ? 1.377 20.297 1.050 1.00 92.06 84 VAL A CA 1
ATOM 689 C C . VAL A 1 84 ? 0.132 20.401 1.929 1.00 92.06 84 VAL A C 1
ATOM 691 O O . VAL A 1 84 ? -0.049 21.428 2.571 1.00 92.06 84 VAL A O 1
ATOM 694 N N . ASN A 1 85 ? -0.745 19.397 1.938 1.00 91.31 85 ASN A N 1
ATOM 695 C CA . ASN A 1 85 ? -1.969 19.383 2.732 1.00 91.31 85 ASN A CA 1
ATOM 696 C C . ASN A 1 85 ? -2.249 17.963 3.247 1.00 91.31 85 ASN A C 1
ATOM 698 O O . ASN A 1 85 ? -3.362 17.447 3.092 1.00 91.31 85 ASN A O 1
ATOM 702 N N . ALA A 1 86 ? -1.217 17.323 3.800 1.00 90.25 86 ALA A N 1
ATOM 703 C CA . ALA A 1 86 ? -1.196 15.890 4.064 1.00 90.25 86 ALA A CA 1
ATOM 704 C C . ALA A 1 86 ? -2.352 15.451 4.972 1.00 90.25 86 ALA A C 1
ATOM 706 O O . ALA A 1 86 ? -3.138 14.601 4.566 1.00 90.25 86 ALA A O 1
ATOM 707 N N . GLU A 1 87 ? -2.542 16.097 6.132 1.00 92.00 87 GLU A N 1
ATOM 708 C CA . GLU A 1 87 ? -3.587 15.710 7.100 1.00 92.00 87 GLU A CA 1
ATOM 709 C C . GLU A 1 87 ? -5.005 15.768 6.515 1.00 92.00 87 GLU A C 1
ATOM 711 O O . GLU A 1 87 ? -5.813 14.872 6.741 1.00 92.00 87 GLU A O 1
ATOM 716 N N . ILE A 1 88 ? -5.313 16.793 5.718 1.00 89.25 88 ILE A N 1
ATOM 717 C CA . ILE A 1 88 ? -6.617 16.924 5.052 1.00 89.25 88 ILE A CA 1
ATOM 718 C C . ILE A 1 88 ? -6.772 15.900 3.925 1.00 89.25 88 ILE A C 1
ATOM 720 O O . ILE A 1 88 ? -7.865 15.368 3.735 1.00 89.25 88 ILE A O 1
ATOM 724 N N . SER A 1 89 ? -5.702 15.641 3.170 1.00 84.44 89 SER A N 1
ATOM 725 C CA . SER A 1 89 ? -5.722 14.716 2.028 1.00 84.44 89 SER A CA 1
ATOM 726 C C . SER A 1 89 ? -5.993 13.281 2.475 1.00 84.44 89 SER A C 1
ATOM 728 O O . SER A 1 89 ? -6.806 12.578 1.878 1.00 84.44 89 SER A O 1
ATOM 730 N N . ILE A 1 90 ? -5.347 12.872 3.564 1.00 82.19 90 ILE A N 1
ATOM 731 C CA . ILE A 1 90 ? -5.475 11.530 4.133 1.00 82.19 90 ILE A CA 1
ATOM 732 C C . ILE A 1 90 ? -6.536 11.454 5.232 1.00 82.19 90 ILE A C 1
ATOM 734 O O . ILE A 1 90 ? -6.781 10.375 5.732 1.00 82.19 90 ILE A O 1
ATOM 738 N N . GLY A 1 91 ? -7.133 12.556 5.685 1.00 87.56 91 GLY A N 1
ATOM 739 C CA . GLY A 1 91 ? -8.132 12.518 6.758 1.00 87.56 91 GLY A CA 1
ATOM 740 C C . GLY A 1 91 ? -7.613 12.070 8.139 1.00 87.56 91 GLY A C 1
ATOM 741 O O . GLY A 1 91 ? -8.411 11.578 8.936 1.00 87.56 91 GLY A O 1
ATOM 742 N N . LEU A 1 92 ? -6.312 12.203 8.428 1.00 91.38 92 LEU A N 1
ATOM 743 C CA . LEU A 1 92 ? -5.663 11.754 9.674 1.00 91.38 92 LEU A CA 1
ATOM 744 C C . LEU A 1 92 ? -4.698 12.811 10.233 1.00 91.38 92 LEU A C 1
ATOM 746 O O . LEU A 1 92 ? -4.177 13.645 9.496 1.00 91.38 92 LEU A O 1
ATOM 750 N N . CYS A 1 93 ? -4.415 12.738 11.534 1.00 95.06 93 CYS A N 1
ATOM 751 C CA . CYS A 1 93 ? -3.451 13.594 12.230 1.00 95.06 93 CYS A CA 1
ATOM 752 C C . CYS A 1 93 ? -2.057 12.956 12.241 1.00 95.06 93 CYS A C 1
ATOM 754 O O . CYS A 1 93 ? -1.941 11.779 12.593 1.00 95.06 93 CYS A O 1
ATOM 756 N N . LEU A 1 94 ? -1.007 13.728 11.932 1.00 96.69 94 LEU A N 1
ATOM 757 C CA . LEU A 1 94 ? 0.375 13.247 12.038 1.00 96.69 94 LEU A CA 1
ATOM 758 C C . LEU A 1 94 ? 0.838 13.228 13.493 1.00 96.69 94 LEU A C 1
ATOM 760 O O . LEU A 1 94 ? 0.809 14.251 14.183 1.00 96.69 94 LEU A O 1
ATOM 764 N N . ILE A 1 95 ? 1.343 12.083 13.926 1.00 97.56 95 ILE A N 1
ATOM 765 C CA . ILE A 1 95 ? 1.793 11.840 15.291 1.00 97.56 95 ILE A CA 1
ATOM 766 C C . ILE A 1 95 ? 3.175 11.194 15.316 1.00 97.56 95 ILE A C 1
ATOM 768 O O . ILE A 1 95 ? 3.618 10.540 14.368 1.00 97.56 95 ILE A O 1
ATOM 772 N N . ASP A 1 96 ? 3.845 11.359 16.445 1.00 97.25 96 ASP A N 1
ATOM 773 C CA . ASP A 1 96 ? 4.984 10.532 16.800 1.00 97.25 96 ASP A CA 1
ATOM 774 C C . ASP A 1 96 ? 4.487 9.140 17.209 1.00 97.25 96 ASP A C 1
ATOM 776 O O . ASP A 1 96 ? 3.548 9.007 17.999 1.00 97.25 96 ASP A O 1
ATOM 780 N N . LYS A 1 97 ? 5.088 8.087 16.648 1.00 94.69 97 LYS A N 1
ATOM 781 C CA . LYS A 1 97 ? 4.615 6.710 16.837 1.00 94.69 97 LYS A CA 1
ATOM 782 C C . LYS A 1 97 ? 4.735 6.248 18.289 1.00 94.69 97 LYS A C 1
ATOM 784 O O . LYS A 1 97 ? 3.868 5.508 18.748 1.00 94.69 97 LYS A O 1
ATOM 789 N N . GLU A 1 98 ? 5.779 6.672 19.000 1.00 91.88 98 GLU A N 1
ATOM 790 C CA . GLU A 1 98 ? 6.069 6.212 20.363 1.00 91.88 98 GLU A CA 1
ATOM 791 C C . GLU A 1 98 ? 5.199 6.918 21.405 1.00 91.88 98 GLU A C 1
ATOM 793 O O . GLU A 1 98 ? 4.512 6.269 22.193 1.00 91.88 98 GLU A O 1
ATOM 798 N N . SER A 1 99 ? 5.199 8.250 21.401 1.00 94.38 99 SER A N 1
ATOM 799 C CA . SER A 1 99 ? 4.422 9.053 22.350 1.00 94.38 99 SER A CA 1
ATOM 800 C C . SER A 1 99 ? 2.940 9.151 21.991 1.00 94.38 99 SER A C 1
ATOM 802 O O . SER A 1 99 ? 2.134 9.524 22.841 1.00 94.38 99 SER A O 1
ATOM 804 N N . ARG A 1 100 ? 2.577 8.840 20.736 1.00 94.75 100 ARG A N 1
ATOM 805 C CA . ARG A 1 100 ? 1.245 9.058 20.136 1.00 94.75 100 ARG A CA 1
ATOM 806 C C . ARG A 1 100 ? 0.809 10.523 20.101 1.00 94.75 100 ARG A C 1
ATOM 808 O O . ARG A 1 100 ? -0.329 10.812 19.726 1.00 94.75 100 ARG A O 1
ATOM 815 N N . GLN A 1 101 ? 1.716 11.430 20.451 1.00 96.25 101 GLN A N 1
ATOM 816 C CA . GLN A 1 101 ? 1.475 12.857 20.485 1.00 96.25 101 GLN A CA 1
ATOM 817 C C . GLN A 1 101 ? 1.508 13.444 19.071 1.00 96.25 101 GLN A C 1
ATOM 819 O O . GLN A 1 101 ? 2.357 13.089 18.247 1.00 96.25 101 GLN A O 1
ATOM 824 N N . ARG A 1 102 ? 0.621 14.404 18.803 1.00 96.69 102 ARG A N 1
ATOM 825 C CA . ARG A 1 102 ? 0.612 15.166 17.550 1.00 96.69 102 ARG A CA 1
ATOM 826 C C . ARG A 1 102 ? 1.861 16.025 17.396 1.00 96.69 102 ARG A C 1
ATOM 828 O O . ARG A 1 102 ? 2.228 16.805 18.276 1.00 96.69 102 ARG A O 1
ATOM 835 N N . VAL A 1 103 ? 2.509 15.902 16.240 1.00 97.19 103 VAL A N 1
ATOM 836 C CA . VAL A 1 103 ? 3.749 16.635 15.950 1.00 97.19 103 VAL A CA 1
ATOM 837 C C . VAL A 1 103 ? 3.458 17.999 15.340 1.00 97.19 103 VAL A C 1
ATOM 839 O O . VAL A 1 103 ? 2.434 18.216 14.683 1.00 97.19 103 VAL A O 1
ATOM 842 N N . SER A 1 104 ? 4.395 18.925 15.508 1.00 97.00 104 SER A N 1
ATOM 843 C CA . SER A 1 104 ? 4.355 20.258 14.905 1.00 97.00 104 SER A CA 1
ATOM 844 C C . SER A 1 104 ? 5.520 20.472 13.954 1.00 97.00 104 SER A C 1
ATOM 846 O O . SER A 1 104 ? 6.627 20.003 14.205 1.00 97.00 104 SER A O 1
ATOM 848 N N . GLU A 1 105 ? 5.280 21.200 12.861 1.00 95.94 105 GLU A N 1
ATOM 849 C CA . GLU A 1 105 ? 6.363 21.618 11.974 1.00 95.94 105 GLU A CA 1
ATOM 850 C C . GLU A 1 105 ? 7.200 22.719 12.643 1.00 95.94 105 GLU A C 1
ATOM 852 O O . GLU A 1 105 ? 6.673 23.755 13.080 1.00 95.94 105 GLU A O 1
ATOM 857 N N . ARG A 1 106 ? 8.516 22.516 12.671 1.00 95.38 106 ARG A N 1
ATOM 858 C CA . ARG A 1 106 ? 9.476 23.460 13.235 1.00 95.38 106 ARG A CA 1
ATOM 859 C C . ARG A 1 106 ? 9.445 24.783 12.486 1.00 95.38 106 ARG A C 1
ATOM 861 O O . ARG A 1 106 ? 9.418 24.828 11.256 1.00 95.38 106 ARG A O 1
ATOM 868 N N . ALA A 1 107 ? 9.515 25.885 13.229 1.00 92.31 107 ALA A N 1
ATOM 869 C CA . ALA A 1 107 ? 9.482 27.226 12.647 1.00 92.31 107 ALA A CA 1
ATOM 870 C C . ALA A 1 107 ? 10.617 27.464 11.633 1.00 92.31 107 ALA A C 1
ATOM 872 O O . ALA A 1 107 ? 10.402 28.122 10.614 1.00 92.31 107 ALA A O 1
ATOM 873 N N . GLU A 1 108 ? 11.798 26.885 11.871 1.00 91.25 108 GLU A N 1
ATOM 874 C CA . GLU A 1 108 ? 12.979 27.075 11.019 1.00 91.25 108 GLU A CA 1
ATOM 875 C C . GLU A 1 108 ? 12.832 26.449 9.624 1.00 91.25 108 GLU A C 1
ATOM 877 O O . GLU A 1 108 ? 13.464 26.916 8.675 1.00 91.25 108 GLU A O 1
ATOM 882 N N . THR A 1 109 ? 12.003 25.410 9.474 1.00 92.06 109 THR A N 1
ATOM 883 C CA . THR A 1 109 ? 11.856 24.668 8.213 1.00 92.06 109 THR A CA 1
ATOM 884 C C . THR A 1 109 ? 10.652 25.085 7.379 1.00 92.06 109 THR A C 1
ATOM 886 O O . THR A 1 109 ? 10.547 24.639 6.238 1.00 92.06 109 THR A O 1
ATOM 889 N N . ARG A 1 110 ? 9.805 26.010 7.856 1.00 87.50 110 ARG A N 1
ATOM 890 C CA . ARG A 1 110 ? 8.576 26.448 7.152 1.00 87.50 110 ARG A CA 1
ATOM 891 C C . ARG A 1 110 ? 8.811 27.008 5.752 1.00 87.50 110 ARG A C 1
ATOM 893 O O . ARG A 1 110 ? 7.944 26.914 4.891 1.00 87.50 110 ARG A O 1
ATOM 900 N N . ALA A 1 111 ? 9.987 27.588 5.515 1.00 82.69 111 ALA A N 1
ATOM 901 C CA . ALA A 1 111 ? 10.403 28.093 4.204 1.00 82.69 111 ALA A CA 1
ATOM 902 C C . ALA A 1 111 ? 11.320 27.122 3.424 1.00 82.69 111 ALA A C 1
ATOM 904 O O . ALA A 1 111 ? 11.698 27.407 2.283 1.00 82.69 111 ALA A O 1
ATOM 905 N N . SER A 1 112 ? 11.707 25.999 4.036 1.00 89.50 112 SER A N 1
ATOM 906 C CA . SER A 1 112 ? 12.471 24.915 3.406 1.00 89.50 112 SER A CA 1
ATOM 907 C C . SER A 1 112 ? 11.563 24.043 2.539 1.00 89.50 112 SER A C 1
ATOM 909 O O . SER A 1 112 ? 10.348 24.040 2.719 1.00 89.50 112 SER A O 1
ATOM 911 N N . LEU A 1 113 ? 12.145 23.277 1.616 1.00 92.12 113 LEU A N 1
ATOM 912 C CA . LEU A 1 113 ? 11.422 22.240 0.869 1.00 92.12 113 LEU A CA 1
ATOM 913 C C . LEU A 1 113 ? 11.183 20.972 1.697 1.00 92.12 113 LEU A C 1
ATOM 915 O O . LEU A 1 113 ? 10.274 20.212 1.390 1.00 92.12 113 LEU A O 1
ATOM 919 N N . VAL A 1 114 ? 11.977 20.790 2.754 1.00 93.25 114 VAL A N 1
ATOM 920 C CA . VAL A 1 114 ? 11.957 19.615 3.627 1.00 93.25 114 VAL A CA 1
ATOM 921 C C . VAL A 1 114 ? 11.530 20.058 5.029 1.00 93.25 114 VAL A C 1
ATOM 923 O O . VAL A 1 114 ? 12.262 20.845 5.648 1.00 93.25 114 VAL A O 1
ATOM 926 N N . PRO A 1 115 ? 10.350 19.641 5.519 1.00 94.25 115 PRO A N 1
ATOM 927 C CA . PRO A 1 115 ? 9.895 19.964 6.863 1.00 94.25 115 PRO A CA 1
ATOM 928 C C . PRO A 1 115 ? 10.681 19.158 7.905 1.00 94.25 115 PRO A C 1
ATOM 930 O O . PRO A 1 115 ? 11.064 18.014 7.674 1.00 94.25 115 PRO A O 1
ATOM 933 N N . ALA A 1 116 ? 10.900 19.751 9.075 1.00 94.62 116 ALA A N 1
ATOM 934 C CA . ALA A 1 116 ? 11.342 19.040 10.268 1.00 94.62 116 ALA A CA 1
ATOM 935 C C . ALA A 1 116 ? 10.291 19.195 11.368 1.00 94.62 116 ALA A C 1
ATOM 937 O O . ALA A 1 116 ? 9.573 20.196 11.412 1.00 94.62 116 ALA A O 1
ATOM 938 N N . PHE A 1 117 ? 10.224 18.221 12.272 1.00 97.12 117 PHE A N 1
ATOM 939 C CA . PHE A 1 117 ? 9.147 18.126 13.255 1.00 97.12 117 PHE A CA 1
ATOM 940 C C . PHE A 1 117 ? 9.648 18.243 14.698 1.00 97.12 117 PHE A C 1
ATOM 942 O O . PHE A 1 117 ? 10.828 18.041 14.994 1.00 97.12 117 PHE A O 1
ATOM 949 N N . GLU A 1 118 ? 8.741 18.611 15.594 1.00 98.00 118 GLU A N 1
ATOM 950 C CA . GLU A 1 118 ? 8.957 18.712 17.035 1.00 98.00 118 GLU A CA 1
ATOM 951 C C . GLU A 1 118 ? 7.697 18.308 17.812 1.00 98.00 118 GLU A C 1
ATOM 953 O O . GLU A 1 118 ? 6.573 18.458 17.323 1.00 98.00 118 GLU A O 1
ATOM 958 N N . LEU A 1 119 ? 7.897 17.813 19.033 1.00 98.38 119 LEU A N 1
ATOM 959 C CA . LEU A 1 119 ? 6.845 17.641 20.033 1.00 98.38 119 LEU A CA 1
ATOM 960 C C . LEU A 1 119 ? 6.771 18.893 20.902 1.00 98.38 119 LEU A C 1
ATOM 962 O O . LEU A 1 119 ? 7.805 19.473 21.247 1.00 98.38 119 LEU A O 1
ATOM 966 N N . LEU A 1 120 ? 5.555 19.303 21.254 1.00 98.38 120 LEU A N 1
ATOM 967 C CA . LEU A 1 120 ? 5.311 20.509 22.038 1.00 98.38 120 LEU A CA 1
ATOM 968 C C . LEU A 1 120 ? 4.511 20.185 23.297 1.00 98.38 120 LEU A C 1
ATOM 970 O O . LEU A 1 120 ? 3.508 19.480 23.244 1.00 98.38 120 LEU A O 1
ATOM 974 N N . SER A 1 121 ? 4.893 20.738 24.436 1.00 98.00 121 SER A N 1
ATOM 975 C CA . SER A 1 121 ? 4.136 20.563 25.677 1.00 98.00 121 SER A CA 1
ATOM 976 C C . SER A 1 121 ? 4.074 21.853 26.469 1.00 98.00 121 SER A C 1
ATOM 978 O O . SER A 1 121 ? 4.909 22.738 26.307 1.00 98.00 121 SER A O 1
ATOM 980 N N . VAL A 1 122 ? 3.074 21.984 27.332 1.00 98.12 122 VAL A N 1
ATOM 981 C CA . VAL A 1 122 ? 2.945 23.129 28.232 1.00 98.12 122 VAL A CA 1
ATOM 982 C C . VAL A 1 122 ? 2.482 22.667 29.602 1.00 98.12 122 VAL A C 1
ATOM 984 O O . VAL A 1 122 ? 1.626 21.794 29.718 1.00 98.12 122 VAL A O 1
ATOM 987 N N . ASP A 1 123 ? 3.064 23.241 30.650 1.00 95.88 123 ASP A N 1
ATOM 988 C CA . ASP A 1 123 ? 2.603 23.011 32.016 1.00 95.88 123 ASP A CA 1
ATOM 989 C C . ASP A 1 123 ? 1.386 23.895 32.324 1.00 95.88 123 ASP A C 1
ATOM 991 O O . ASP A 1 123 ? 1.459 25.128 32.252 1.00 95.88 123 ASP A O 1
ATOM 995 N N . VAL A 1 124 ? 0.277 23.257 32.688 1.00 93.88 124 VAL A N 1
ATOM 996 C CA . VAL A 1 124 ? -0.964 23.897 33.131 1.00 93.88 124 VAL A CA 1
ATOM 997 C C . VAL A 1 124 ? -1.253 23.390 34.535 1.00 93.88 124 VAL A C 1
ATOM 999 O O . VAL A 1 124 ? -1.481 22.201 34.728 1.00 93.88 124 VAL A O 1
ATOM 1002 N N . ASP A 1 125 ? -1.182 24.281 35.523 1.00 90.62 125 ASP A N 1
ATOM 1003 C CA . ASP A 1 125 ? -1.425 23.963 36.936 1.00 90.62 125 ASP A CA 1
ATOM 1004 C C . ASP A 1 125 ? -0.631 22.747 37.468 1.00 90.62 125 ASP A C 1
ATOM 1006 O O . ASP A 1 125 ? -1.125 21.964 38.280 1.00 90.62 125 ASP A O 1
ATOM 1010 N N . GLY A 1 126 ? 0.626 22.591 37.031 1.00 89.38 126 GLY A N 1
ATOM 1011 C CA . GLY A 1 126 ? 1.497 21.483 37.437 1.00 89.38 126 GLY A CA 1
ATOM 1012 C C . GLY A 1 126 ? 1.272 20.178 36.666 1.00 89.38 126 GLY A C 1
ATOM 1013 O O . GLY A 1 126 ? 1.812 19.141 37.058 1.00 89.38 126 GLY A O 1
ATOM 1014 N N . GLN A 1 127 ? 0.462 20.204 35.604 1.00 93.44 127 GLN A N 1
ATOM 1015 C CA . GLN A 1 127 ? 0.273 19.093 34.677 1.00 93.44 127 GLN A CA 1
ATOM 1016 C C . GLN A 1 127 ? 0.840 19.441 33.301 1.00 93.44 127 GLN A C 1
ATOM 1018 O O . GLN A 1 127 ? 0.405 20.390 32.648 1.00 93.44 127 GLN A O 1
ATOM 1023 N N . THR A 1 128 ? 1.780 18.630 32.822 1.00 96.06 128 THR A N 1
ATOM 1024 C CA . THR A 1 128 ? 2.272 18.712 31.445 1.00 96.06 128 THR A CA 1
ATOM 1025 C C . THR A 1 128 ? 1.188 18.228 30.484 1.00 96.06 128 THR A C 1
ATOM 1027 O O . THR A 1 128 ? 0.832 17.050 30.487 1.00 96.06 128 THR A O 1
ATOM 1030 N N . ARG A 1 129 ? 0.670 19.128 29.647 1.00 96.75 129 ARG A N 1
ATOM 1031 C CA . ARG A 1 129 ? -0.263 18.808 28.561 1.00 96.75 129 ARG A CA 1
ATOM 1032 C C . ARG A 1 129 ? 0.460 18.866 27.218 1.00 96.75 129 ARG A C 1
ATOM 1034 O O . ARG A 1 129 ? 1.225 19.797 26.961 1.00 96.75 129 ARG A O 1
ATOM 1041 N N . ALA A 1 130 ? 0.203 17.879 26.366 1.00 97.44 130 ALA A N 1
ATOM 1042 C CA . ALA A 1 130 ? 0.645 17.890 24.978 1.00 97.44 130 ALA A CA 1
ATOM 1043 C C . ALA A 1 130 ? -0.113 18.963 24.186 1.00 97.44 130 ALA A C 1
ATOM 1045 O O . ALA A 1 130 ? -1.323 19.140 24.357 1.00 97.44 130 ALA A O 1
ATOM 1046 N N . VAL A 1 131 ? 0.605 19.677 23.324 1.00 97.62 131 VAL A N 1
ATOM 1047 C CA . VAL A 1 131 ? 0.041 20.689 22.428 1.00 97.62 131 VAL A CA 1
ATOM 1048 C C . VAL A 1 131 ? 0.587 20.496 21.019 1.00 97.62 131 VAL A C 1
ATOM 1050 O O . VAL A 1 131 ? 1.603 19.831 20.810 1.00 97.62 131 VAL A O 1
ATOM 1053 N N . TYR A 1 132 ? -0.072 21.100 20.041 1.00 97.06 132 TYR A N 1
ATOM 1054 C CA . TYR A 1 132 ? 0.430 21.209 18.679 1.00 97.06 132 TYR A CA 1
ATOM 1055 C C . TYR A 1 132 ? 0.211 22.623 18.145 1.00 97.06 132 TYR A C 1
ATOM 1057 O O . TYR A 1 132 ? -0.635 23.373 18.628 1.00 97.06 132 TYR A O 1
ATOM 1065 N N . TYR A 1 133 ? 1.002 23.001 17.149 1.00 96.94 133 TYR A N 1
ATOM 1066 C CA . TYR A 1 133 ? 0.878 24.279 16.463 1.00 96.94 133 TYR A CA 1
ATOM 1067 C C . TYR A 1 133 ? 0.206 24.097 15.099 1.00 96.94 133 TYR A C 1
ATOM 1069 O O . TYR A 1 133 ? 0.590 23.220 14.310 1.00 96.94 133 TYR A O 1
ATOM 1077 N N . ASP A 1 134 ? -0.774 24.952 14.816 1.00 95.88 134 ASP A N 1
ATOM 1078 C CA . ASP A 1 134 ? -1.401 25.106 13.508 1.00 95.88 134 ASP A CA 1
ATOM 1079 C C . ASP A 1 134 ? -0.871 26.380 12.837 1.00 95.88 134 ASP A C 1
ATOM 1081 O O . ASP A 1 134 ? -1.158 27.503 13.253 1.00 95.88 134 ASP A O 1
ATOM 1085 N N . ALA A 1 135 ? -0.083 26.203 11.775 1.00 93.19 135 ALA A N 1
ATOM 1086 C CA . ALA A 1 135 ? 0.502 27.311 11.028 1.00 93.19 135 ALA A CA 1
ATOM 1087 C C . ALA A 1 135 ? -0.516 28.080 10.173 1.00 93.19 135 ALA A C 1
ATOM 1089 O O . ALA A 1 135 ? -0.255 29.233 9.829 1.00 93.19 135 ALA A O 1
ATOM 1090 N N . ALA A 1 136 ? -1.646 27.469 9.806 1.00 92.62 136 ALA A N 1
ATOM 1091 C CA . ALA A 1 136 ? -2.683 28.134 9.022 1.00 92.62 136 ALA A CA 1
ATOM 1092 C C . ALA A 1 136 ? -3.508 29.106 9.876 1.00 92.62 136 ALA A C 1
ATOM 1094 O O . ALA A 1 136 ? -3.986 30.117 9.361 1.00 92.62 136 ALA A O 1
ATOM 1095 N N . GLU A 1 137 ? -3.645 28.808 11.167 1.00 94.56 137 GLU A N 1
ATOM 1096 C CA . GLU A 1 137 ? -4.407 29.606 12.136 1.00 94.56 137 GLU A CA 1
ATOM 1097 C C . GLU A 1 137 ? -3.511 30.409 13.090 1.00 94.56 137 GLU A C 1
ATOM 1099 O O . GLU A 1 137 ? -4.010 31.175 13.913 1.00 94.56 137 GLU A O 1
ATOM 1104 N N . ASP A 1 138 ? -2.191 30.239 12.974 1.00 94.56 138 ASP A N 1
ATOM 1105 C CA . ASP A 1 138 ? -1.169 30.846 13.834 1.00 94.56 138 ASP A CA 1
ATOM 1106 C C . ASP A 1 138 ? -1.466 30.668 15.333 1.00 94.56 138 ASP A C 1
ATOM 1108 O O . ASP A 1 138 ? -1.337 31.589 16.139 1.00 94.56 138 ASP A O 1
ATOM 1112 N N . SER A 1 139 ? -1.909 29.466 15.704 1.00 96.56 139 SER A N 1
ATOM 1113 C CA . SER A 1 139 ? -2.430 29.164 17.040 1.00 96.56 139 SER A CA 1
ATOM 1114 C C . SER A 1 139 ? -1.908 27.826 17.561 1.00 96.56 139 SER A C 1
ATOM 1116 O O . SER A 1 139 ? -1.533 26.937 16.793 1.00 96.56 139 SER A O 1
ATOM 1118 N N . TYR A 1 140 ? -1.857 27.695 18.887 1.00 97.69 140 TYR A N 1
ATOM 1119 C CA . TYR A 1 140 ? -1.522 26.447 19.570 1.00 97.69 140 TYR A CA 1
ATOM 1120 C C . TYR A 1 140 ? -2.794 25.830 20.132 1.00 97.69 140 TYR A C 1
ATOM 1122 O O . TYR A 1 140 ? -3.610 26.540 20.715 1.00 97.69 140 TYR A O 1
ATOM 1130 N N . TYR A 1 141 ? -2.918 24.519 19.997 1.00 97.38 141 TYR A N 1
ATOM 1131 C CA . TYR A 1 141 ? -4.065 23.731 20.431 1.00 97.38 141 TYR A CA 1
ATOM 1132 C C . TYR A 1 141 ? -3.606 22.620 21.365 1.00 97.38 141 TYR A C 1
ATOM 1134 O O . TYR A 1 141 ? -2.484 22.121 21.226 1.00 97.38 141 TYR A O 1
ATOM 1142 N N . TYR A 1 142 ? -4.453 22.223 22.308 1.00 96.38 142 TYR A N 1
ATOM 1143 C CA . TYR A 1 142 ? -4.207 21.004 23.074 1.00 96.38 142 TYR A CA 1
ATOM 1144 C C . TYR A 1 142 ? -4.417 19.770 22.187 1.00 96.38 142 TYR A C 1
ATOM 1146 O O . TYR A 1 142 ? -5.347 19.710 21.388 1.00 96.38 142 TYR A O 1
ATOM 1154 N N . ASP A 1 143 ? -3.526 18.784 22.307 1.00 95.38 143 ASP A N 1
ATOM 1155 C CA . ASP A 1 143 ? -3.622 17.549 21.523 1.00 95.38 143 ASP A CA 1
ATOM 1156 C C . ASP A 1 143 ? -4.933 16.805 21.836 1.00 95.38 143 ASP A C 1
ATOM 1158 O O . ASP A 1 143 ? -5.300 16.641 23.004 1.00 95.38 143 ASP A O 1
ATOM 1162 N N . GLY A 1 144 ? -5.644 16.372 20.791 1.00 91.88 144 GLY A N 1
ATOM 1163 C CA . GLY A 1 144 ? -6.939 15.703 20.909 1.00 91.88 144 GLY A CA 1
ATOM 1164 C C . GLY A 1 144 ? -8.150 16.616 21.157 1.00 91.88 144 GLY A C 1
ATOM 1165 O O . GLY A 1 144 ? -9.213 16.092 21.487 1.00 91.88 144 GLY A O 1
ATOM 1166 N N . SER A 1 145 ? -8.031 17.941 21.006 1.00 92.25 145 SER A N 1
ATOM 1167 C CA . SER A 1 145 ? -9.163 18.881 21.082 1.00 92.25 145 SER A CA 1
ATOM 1168 C C . SER A 1 145 ? -9.010 20.089 20.140 1.00 92.25 145 SER A C 1
ATOM 1170 O O . SER A 1 145 ? -7.973 20.266 19.505 1.00 92.25 145 SER A O 1
ATOM 1172 N N . ASP A 1 146 ? -10.046 20.927 20.054 1.00 92.62 146 ASP A N 1
ATOM 1173 C CA . ASP A 1 146 ? -10.055 22.258 19.419 1.00 92.62 146 ASP A CA 1
ATOM 1174 C C . ASP A 1 146 ? -9.810 23.389 20.437 1.00 92.62 146 ASP A C 1
ATOM 1176 O O . ASP A 1 146 ? -9.958 24.576 20.134 1.00 92.62 146 ASP A O 1
ATOM 1180 N N . GLU A 1 147 ? -9.410 23.040 21.664 1.00 95.50 147 GLU A N 1
ATOM 1181 C CA . GLU A 1 147 ? -9.139 24.005 22.724 1.00 95.50 147 GLU A CA 1
ATOM 1182 C C . GLU A 1 147 ? -7.832 24.756 22.423 1.00 95.50 147 GLU A C 1
ATOM 1184 O O . GLU A 1 147 ? -6.741 24.178 22.421 1.00 95.50 147 GLU A O 1
ATOM 1189 N N . VAL A 1 148 ? -7.940 26.068 22.203 1.00 97.19 148 VAL A N 1
ATOM 1190 C CA . VAL A 1 148 ? -6.790 26.957 21.994 1.00 97.19 148 VAL A CA 1
ATOM 1191 C C . VAL A 1 148 ? -6.029 27.156 23.309 1.00 97.19 148 VAL A C 1
ATOM 1193 O O . VAL A 1 148 ? -6.611 27.472 24.348 1.00 97.19 148 VAL A O 1
ATOM 1196 N N . VAL A 1 149 ? -4.703 27.045 23.261 1.00 97.25 149 VAL A N 1
ATOM 1197 C CA . VAL A 1 149 ? -3.818 27.337 24.395 1.00 97.25 149 VAL A CA 1
ATOM 1198 C C . VAL A 1 149 ? -3.832 28.840 24.687 1.00 97.25 149 VAL A C 1
ATOM 1200 O O . VAL A 1 149 ? -3.556 29.663 23.812 1.00 97.25 149 VAL A O 1
ATOM 1203 N N . ALA A 1 150 ? -4.116 29.204 25.940 1.00 96.56 150 ALA A N 1
ATOM 1204 C CA . ALA A 1 150 ? -4.206 30.596 26.372 1.00 96.56 150 ALA A CA 1
ATOM 1205 C C . ALA A 1 150 ? -2.898 31.380 26.140 1.00 96.56 150 ALA A C 1
ATOM 1207 O O . ALA A 1 150 ? -1.790 30.851 26.281 1.00 96.56 150 ALA A O 1
ATOM 1208 N N . GLN A 1 151 ? -3.018 32.669 25.809 1.00 95.62 151 GLN A N 1
ATOM 1209 C CA . GLN A 1 151 ? -1.896 33.495 25.348 1.00 95.62 151 GLN A CA 1
ATOM 1210 C C . GLN A 1 151 ? -0.761 33.615 26.383 1.00 95.62 151 GLN A C 1
ATOM 1212 O O . GLN A 1 151 ? 0.418 33.643 26.028 1.00 95.62 151 GLN A O 1
ATOM 1217 N N . GLU A 1 152 ? -1.100 33.648 27.668 1.00 95.62 152 GLU A N 1
ATOM 1218 C CA . GLU A 1 152 ? -0.172 33.692 28.799 1.00 95.62 152 GLU A CA 1
ATOM 1219 C C . GLU A 1 152 ? 0.660 32.410 28.968 1.00 95.62 152 GLU A C 1
ATOM 1221 O O . GLU A 1 152 ? 1.726 32.444 29.589 1.00 95.62 152 GLU A O 1
ATOM 1226 N N . LEU A 1 153 ? 0.210 31.290 28.397 1.00 96.56 153 LEU A N 1
ATOM 1227 C CA . LEU A 1 153 ? 0.897 30.001 28.463 1.00 96.56 153 LEU A CA 1
ATOM 1228 C C . LEU A 1 153 ? 1.878 29.796 27.304 1.00 96.56 153 LEU A C 1
ATOM 1230 O O . LEU A 1 153 ? 2.794 28.986 27.425 1.00 96.56 153 LEU A O 1
ATOM 1234 N N . LEU A 1 154 ? 1.761 30.559 26.212 1.00 95.81 154 LEU A N 1
ATOM 1235 C CA . LEU A 1 154 ? 2.567 30.351 25.000 1.00 95.81 154 LEU A CA 1
ATOM 1236 C C . LEU A 1 154 ? 4.077 30.484 25.245 1.00 95.81 154 LEU A C 1
ATOM 1238 O O . LEU A 1 154 ? 4.874 29.757 24.656 1.00 95.81 154 LEU A O 1
ATOM 1242 N N . ALA A 1 155 ? 4.483 31.381 26.149 1.00 95.31 155 ALA A N 1
ATOM 1243 C CA . ALA A 1 155 ? 5.889 31.562 26.521 1.00 95.31 155 ALA A CA 1
ATOM 1244 C C . ALA A 1 155 ? 6.466 30.389 27.339 1.00 95.31 155 ALA A C 1
ATOM 1246 O O . ALA A 1 155 ? 7.680 30.313 27.520 1.00 95.31 155 ALA A O 1
ATOM 1247 N N . ARG A 1 156 ? 5.605 29.498 27.847 1.00 96.38 156 ARG A N 1
ATOM 1248 C CA . ARG A 1 156 ? 5.957 28.325 28.660 1.00 96.38 156 ARG A CA 1
ATOM 1249 C C . ARG A 1 156 ? 5.962 27.026 27.850 1.00 96.38 156 ARG A C 1
ATOM 1251 O O . ARG A 1 156 ? 6.149 25.969 28.442 1.00 96.38 156 ARG A O 1
ATOM 1258 N N . ILE A 1 157 ? 5.730 27.089 26.536 1.00 98.06 157 ILE A N 1
ATOM 1259 C CA . ILE A 1 157 ? 5.742 25.903 25.676 1.00 98.06 157 ILE A CA 1
ATOM 1260 C C . ILE A 1 157 ? 7.165 25.349 25.592 1.00 98.06 157 ILE A C 1
ATOM 1262 O O . ILE A 1 157 ? 8.089 26.019 25.123 1.00 98.06 157 ILE A O 1
ATOM 1266 N N . GLU A 1 158 ? 7.315 24.102 26.016 1.00 97.94 158 GLU A N 1
ATOM 1267 C CA . GLU A 1 158 ? 8.516 23.300 25.851 1.00 97.94 158 GLU A CA 1
ATOM 1268 C C . GLU A 1 158 ? 8.515 22.649 24.467 1.00 97.94 158 GLU A C 1
ATOM 1270 O O . GLU A 1 158 ? 7.473 22.242 23.950 1.00 97.94 158 GLU A O 1
ATOM 1275 N N . ARG A 1 159 ? 9.698 22.583 23.849 1.00 97.75 159 ARG A N 1
ATOM 1276 C CA . ARG A 1 159 ? 9.888 22.084 22.485 1.00 97.75 159 ARG A CA 1
ATOM 1277 C C . ARG A 1 159 ? 10.927 20.986 22.474 1.00 97.75 159 ARG A C 1
ATOM 1279 O O . ARG A 1 159 ? 12.060 21.207 22.904 1.00 97.75 159 ARG A O 1
ATOM 1286 N N . THR A 1 160 ? 10.562 19.847 21.910 1.00 97.69 160 THR A N 1
ATOM 1287 C CA . THR A 1 160 ? 11.450 18.698 21.762 1.00 97.69 160 THR A CA 1
ATOM 1288 C C . THR A 1 160 ? 11.612 18.394 20.275 1.00 97.69 160 THR A C 1
ATOM 1290 O O . THR A 1 160 ? 10.714 17.802 19.673 1.00 97.69 160 THR A O 1
ATOM 1293 N N . PRO A 1 161 ? 12.730 18.810 19.649 1.00 97.31 161 PRO A N 1
ATOM 1294 C CA . PRO A 1 161 ? 12.989 18.519 18.245 1.00 97.31 161 PRO A CA 1
ATOM 1295 C C . PRO A 1 161 ? 13.070 17.014 17.999 1.00 97.31 161 PRO A C 1
ATOM 1297 O O . PRO A 1 161 ? 13.765 16.300 18.724 1.00 97.31 161 PRO A O 1
ATOM 1300 N N . LEU A 1 162 ? 12.415 16.549 16.938 1.00 96.62 162 LEU A N 1
ATOM 1301 C CA . LEU A 1 162 ? 12.545 15.176 16.474 1.00 96.62 162 LEU A CA 1
ATOM 1302 C C . LEU A 1 162 ? 13.749 15.052 15.535 1.00 96.62 162 LEU A C 1
ATOM 1304 O O . LEU A 1 162 ? 14.066 15.963 14.763 1.00 96.62 162 LEU A O 1
ATOM 1308 N N . ALA A 1 163 ? 14.445 13.919 15.621 1.00 92.81 163 ALA A N 1
ATOM 1309 C CA . ALA A 1 163 ? 15.538 13.605 14.710 1.00 92.81 163 ALA A CA 1
ATOM 1310 C C . ALA A 1 163 ? 15.013 13.385 13.282 1.00 92.81 163 ALA A C 1
ATOM 1312 O O . ALA A 1 163 ? 13.860 13.003 13.075 1.00 92.81 163 ALA A O 1
ATOM 1313 N N . ALA A 1 164 ? 15.878 13.588 12.285 1.00 85.12 164 ALA A N 1
ATOM 1314 C CA . ALA A 1 164 ? 15.563 13.185 10.919 1.00 85.12 164 ALA A CA 1
ATOM 1315 C C . ALA A 1 164 ? 15.296 11.670 10.880 1.00 85.12 164 ALA A C 1
ATOM 1317 O O . ALA A 1 164 ? 16.090 10.894 11.414 1.00 85.12 164 ALA A O 1
ATOM 1318 N N . GLY A 1 165 ? 14.177 11.264 10.276 1.00 84.44 165 GLY A N 1
ATOM 1319 C CA . GLY A 1 165 ? 13.747 9.864 10.247 1.00 84.44 165 GLY A CA 1
ATOM 1320 C C . GLY A 1 165 ? 13.117 9.352 11.548 1.00 84.44 165 GLY A C 1
ATOM 1321 O O . GLY A 1 165 ? 13.050 8.140 11.734 1.00 84.44 165 GLY A O 1
ATOM 1322 N N . ALA A 1 166 ? 12.671 10.237 12.452 1.00 91.62 166 ALA A N 1
ATOM 1323 C CA . ALA A 1 166 ? 11.841 9.833 13.588 1.00 91.62 166 ALA A CA 1
ATOM 1324 C C . ALA A 1 166 ? 10.640 8.980 13.118 1.00 91.62 166 ALA A C 1
ATOM 1326 O O . ALA A 1 166 ? 10.105 9.239 12.034 1.00 91.62 166 ALA A O 1
ATOM 1327 N N . PRO A 1 167 ? 10.216 7.967 13.897 1.00 92.19 167 PRO A N 1
ATOM 1328 C CA . PRO A 1 167 ? 9.130 7.079 13.508 1.00 92.19 167 PRO A CA 1
ATOM 1329 C C . PRO A 1 167 ? 7.798 7.828 13.604 1.00 92.19 167 PRO A C 1
ATOM 1331 O O . PRO A 1 167 ? 7.162 7.885 14.652 1.00 92.19 167 PRO A O 1
ATOM 1334 N N . LEU A 1 168 ? 7.387 8.429 12.494 1.00 95.25 168 LEU A N 1
ATOM 1335 C CA . LEU A 1 168 ? 6.133 9.160 12.373 1.00 95.25 168 LEU A CA 1
ATOM 1336 C C . LEU A 1 168 ? 5.060 8.265 11.753 1.00 95.25 168 LEU A C 1
ATOM 1338 O O . LEU A 1 168 ? 5.340 7.478 10.849 1.00 95.25 168 LEU A O 1
ATOM 1342 N N . THR A 1 169 ? 3.831 8.389 12.239 1.00 95.50 169 THR A N 1
ATOM 1343 C CA . THR A 1 169 ? 2.648 7.709 11.695 1.00 95.50 169 THR A CA 1
ATOM 1344 C C . THR A 1 169 ? 1.424 8.607 11.866 1.00 95.50 169 THR A C 1
ATOM 1346 O O . THR A 1 169 ? 1.540 9.767 12.265 1.00 95.50 169 THR A O 1
ATOM 1349 N N . PHE A 1 170 ? 0.244 8.098 11.546 1.00 93.94 170 PHE A N 1
ATOM 1350 C CA . PHE A 1 170 ? -0.995 8.846 11.570 1.00 93.94 170 PHE A CA 1
ATOM 1351 C C . PHE A 1 170 ? -2.037 8.161 12.450 1.00 93.94 170 PHE A C 1
ATOM 1353 O O . PHE A 1 170 ? -2.005 6.952 12.673 1.00 93.94 170 PHE A O 1
ATOM 1360 N N . ARG A 1 171 ? -2.977 8.952 12.966 1.00 93.38 171 ARG A N 1
ATOM 1361 C CA . ARG A 1 171 ? -4.156 8.457 13.688 1.00 93.38 171 ARG A CA 1
ATOM 1362 C C . ARG A 1 171 ? -5.408 9.206 13.266 1.00 93.38 171 ARG A C 1
ATOM 1364 O O . ARG A 1 171 ? -5.333 10.347 12.807 1.00 93.38 171 ARG A O 1
ATOM 1371 N N . ARG A 1 172 ? -6.572 8.597 13.499 1.00 90.25 172 ARG A N 1
ATOM 1372 C CA . ARG A 1 172 ? -7.858 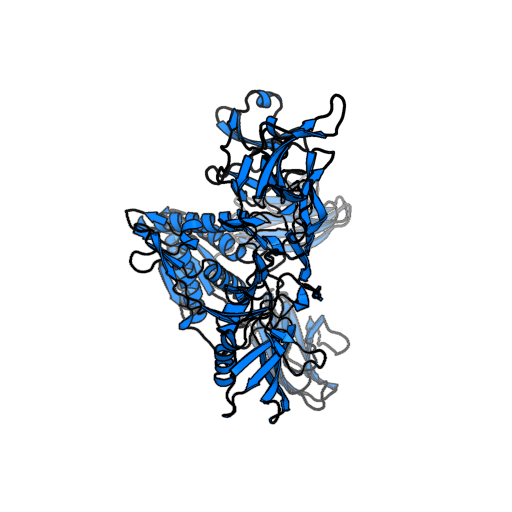9.300 13.418 1.00 90.25 172 ARG A CA 1
ATOM 1373 C C . ARG A 1 172 ? -7.830 10.529 14.338 1.00 90.25 172 ARG A C 1
ATOM 1375 O O . ARG A 1 172 ? -7.274 10.472 15.441 1.00 90.25 172 ARG A O 1
ATOM 1382 N N . ALA A 1 173 ? -8.410 11.631 13.870 1.00 89.19 173 ALA A N 1
ATOM 1383 C CA . ALA A 1 173 ? -8.630 12.802 14.710 1.00 89.19 173 ALA A CA 1
ATOM 1384 C C . ALA A 1 173 ? -9.570 12.430 15.867 1.00 89.19 173 ALA A C 1
ATOM 1386 O O . ALA A 1 173 ? -10.530 11.678 15.675 1.00 89.19 173 ALA A O 1
ATOM 1387 N N . ALA A 1 174 ? -9.281 12.929 17.067 1.00 87.81 174 ALA A N 1
ATOM 1388 C CA . ALA A 1 174 ? -10.176 12.751 18.203 1.00 87.81 174 ALA A CA 1
ATOM 1389 C C . ALA A 1 174 ? -11.469 13.566 18.013 1.00 87.81 174 ALA A C 1
ATOM 1391 O O . ALA A 1 174 ? -11.536 14.489 17.200 1.00 87.81 174 ALA A O 1
ATOM 1392 N N . SER A 1 175 ? -12.513 13.245 18.781 1.00 81.56 175 SER A N 1
ATOM 1393 C CA . SER A 1 175 ? -13.741 14.045 18.780 1.00 81.56 175 SER A CA 1
ATOM 1394 C C . SER A 1 175 ? -13.437 15.483 19.207 1.00 81.56 175 SER A C 1
ATOM 1396 O O . SER A 1 175 ? -12.983 15.702 20.325 1.00 81.56 175 SER A O 1
ATOM 1398 N N . GLY A 1 176 ? -13.730 16.452 18.337 1.00 80.56 176 GLY A N 1
ATOM 1399 C CA . GLY A 1 176 ? -13.429 17.868 18.566 1.00 80.56 176 GLY A CA 1
ATOM 1400 C C . GLY A 1 176 ? -12.038 18.300 18.103 1.00 80.56 176 GLY A C 1
ATOM 1401 O O . GLY A 1 176 ? -11.745 19.479 18.150 1.00 80.56 176 GLY A O 1
ATOM 1402 N N . GLU A 1 177 ? -11.186 17.402 17.610 1.00 90.12 177 GLU A N 1
ATOM 1403 C CA . GLU A 1 177 ? -9.899 17.769 17.015 1.00 90.12 177 GLU A CA 1
ATOM 1404 C C . GLU A 1 177 ? -10.047 18.000 15.503 1.00 90.12 177 GLU A C 1
ATOM 1406 O O . GLU A 1 177 ? -10.641 17.184 14.793 1.00 90.12 177 GLU A O 1
ATOM 1411 N N . HIS A 1 178 ? -9.477 19.087 14.974 1.00 89.75 178 HIS A N 1
ATOM 1412 C CA . HIS A 1 178 ? -9.495 19.360 13.535 1.00 89.75 178 HIS A CA 1
ATOM 1413 C C . HIS A 1 178 ? -8.194 18.966 12.828 1.00 89.75 178 HIS A C 1
ATOM 1415 O O . HIS A 1 178 ? -7.099 18.944 13.398 1.00 89.75 178 HIS A O 1
ATOM 1421 N N . LEU A 1 179 ? -8.315 18.691 11.529 1.00 93.12 179 LEU A N 1
ATOM 1422 C CA . LEU A 1 179 ? -7.191 18.459 10.620 1.00 93.12 179 LEU A CA 1
ATOM 1423 C C . LEU A 1 179 ? -6.600 19.800 10.158 1.00 93.12 179 LEU A C 1
ATOM 1425 O O . LEU A 1 179 ? -7.347 20.708 9.777 1.00 93.12 179 LEU A O 1
ATOM 1429 N N . ARG A 1 180 ? -5.267 19.930 10.153 1.00 94.38 180 ARG A N 1
ATOM 1430 C CA . ARG A 1 180 ? -4.594 21.190 9.799 1.00 94.38 180 ARG A CA 1
ATOM 1431 C C . ARG A 1 180 ? -4.567 21.399 8.294 1.00 94.38 180 ARG A C 1
ATOM 1433 O O . ARG A 1 180 ? -4.198 20.511 7.524 1.00 94.38 180 ARG A O 1
ATOM 1440 N N . LYS A 1 181 ? -4.883 22.622 7.872 1.00 92.88 181 LYS A N 1
ATOM 1441 C CA . LYS A 1 181 ? -4.721 23.047 6.476 1.00 92.88 181 LYS A CA 1
ATOM 1442 C C . LYS A 1 181 ? -3.259 23.355 6.188 1.00 92.88 181 LYS A C 1
ATOM 1444 O O . LYS A 1 181 ? -2.553 23.893 7.035 1.00 92.88 181 LYS A O 1
ATOM 1449 N N . ASN A 1 182 ? -2.834 23.096 4.957 1.00 91.19 182 ASN A N 1
ATOM 1450 C CA . ASN A 1 182 ? -1.475 23.364 4.480 1.00 91.19 182 ASN A CA 1
ATOM 1451 C C . ASN A 1 182 ? -0.379 22.644 5.294 1.00 91.19 182 ASN A C 1
ATOM 1453 O O . ASN A 1 182 ? 0.768 23.099 5.325 1.00 91.19 182 ASN A O 1
ATOM 1457 N N . PHE A 1 183 ? -0.729 21.563 5.999 1.00 94.38 183 PHE A N 1
ATOM 1458 C CA . PHE A 1 183 ? 0.245 20.795 6.759 1.00 94.38 183 PHE A CA 1
ATOM 1459 C C . PHE A 1 183 ? 1.123 19.988 5.810 1.00 94.38 183 PHE A C 1
ATOM 1461 O O . PHE A 1 183 ? 0.613 19.232 4.982 1.00 94.38 183 PHE A O 1
ATOM 1468 N N . ARG A 1 184 ? 2.437 20.172 5.940 1.00 94.81 184 ARG A N 1
ATOM 1469 C CA . ARG A 1 184 ? 3.426 19.650 5.002 1.00 94.81 184 ARG A CA 1
ATOM 1470 C C . ARG A 1 184 ? 4.063 18.380 5.530 1.00 94.81 184 ARG A C 1
ATOM 1472 O O . ARG A 1 184 ? 4.610 18.383 6.632 1.00 94.81 184 ARG A O 1
ATOM 1479 N N . PHE A 1 185 ? 4.051 17.333 4.722 1.00 92.94 185 PHE A N 1
ATOM 1480 C CA . PHE A 1 185 ? 4.705 16.075 5.046 1.00 92.94 185 PHE A CA 1
ATOM 1481 C C . PHE A 1 185 ? 5.120 15.377 3.758 1.00 92.94 185 PHE A C 1
ATOM 1483 O O . PHE A 1 185 ? 4.264 15.139 2.915 1.00 92.94 185 PHE A O 1
ATOM 1490 N N . ASP A 1 186 ? 6.416 15.087 3.640 1.00 88.56 186 ASP A N 1
ATOM 1491 C CA . ASP A 1 186 ? 6.974 14.225 2.596 1.00 88.56 186 ASP A CA 1
ATOM 1492 C C . ASP A 1 186 ? 6.490 12.799 2.883 1.00 88.56 186 ASP A C 1
ATOM 1494 O O . ASP A 1 186 ? 7.016 12.076 3.740 1.00 88.56 186 ASP A O 1
ATOM 1498 N N . TRP A 1 187 ? 5.358 12.478 2.272 1.00 81.94 187 TRP A N 1
ATOM 1499 C CA . TRP A 1 187 ? 4.661 11.228 2.479 1.00 81.94 187 TRP A CA 1
ATOM 1500 C C . TRP A 1 187 ? 5.319 10.136 1.660 1.00 81.94 187 TRP A C 1
ATOM 1502 O O . TRP A 1 187 ? 5.521 9.035 2.189 1.00 81.94 187 TRP A O 1
ATOM 1512 N N . ASN A 1 188 ? 5.656 10.467 0.409 1.00 78.06 188 ASN A N 1
ATOM 1513 C CA . ASN A 1 188 ? 6.184 9.537 -0.567 1.00 78.06 188 ASN A CA 1
ATOM 1514 C C . ASN A 1 188 ? 7.654 9.149 -0.328 1.00 78.06 188 ASN A C 1
ATOM 1516 O O . ASN A 1 188 ? 8.115 8.129 -0.845 1.00 78.06 188 ASN A O 1
ATOM 1520 N N . GLY A 1 189 ? 8.360 9.906 0.514 1.00 81.56 189 GLY A N 1
ATOM 1521 C CA . GLY A 1 189 ? 9.737 9.655 0.916 1.00 81.56 189 GLY A CA 1
ATOM 1522 C C . GLY A 1 189 ? 10.771 10.043 -0.141 1.00 81.56 189 GLY A C 1
ATOM 1523 O O . GLY A 1 189 ? 11.900 9.547 -0.074 1.00 81.56 189 GLY A O 1
ATOM 1524 N N . ASP A 1 190 ? 10.425 10.887 -1.115 1.00 79.56 190 ASP A N 1
ATOM 1525 C CA . ASP A 1 190 ? 11.333 11.308 -2.189 1.00 79.56 190 ASP A CA 1
ATOM 1526 C C . ASP A 1 190 ? 12.373 12.360 -1.744 1.00 79.56 190 ASP A C 1
ATOM 1528 O O . ASP A 1 190 ? 13.349 12.640 -2.457 1.00 79.56 190 ASP A O 1
ATOM 1532 N N . GLY A 1 191 ? 12.220 12.878 -0.521 1.00 86.12 191 GLY A N 1
ATOM 1533 C CA . GLY A 1 191 ? 13.138 13.796 0.134 1.00 86.12 191 GLY A CA 1
ATOM 1534 C C . GLY A 1 191 ? 12.713 15.263 0.082 1.00 86.12 191 GLY A C 1
ATOM 1535 O O . GLY A 1 191 ? 13.521 16.116 0.472 1.00 86.12 191 GLY A O 1
ATOM 1536 N N . TYR A 1 192 ? 11.511 15.600 -0.396 1.00 90.56 192 TYR A N 1
ATOM 1537 C CA . TYR A 1 192 ? 10.921 16.937 -0.298 1.00 90.56 192 TYR A CA 1
ATOM 1538 C C . TYR A 1 192 ? 9.388 16.896 -0.329 1.00 90.56 192 TYR A C 1
ATOM 1540 O O . TYR A 1 192 ? 8.780 15.875 -0.566 1.00 90.56 192 TYR A O 1
ATOM 1548 N N . VAL A 1 193 ? 8.741 18.029 -0.036 1.00 92.62 193 VAL A N 1
ATOM 1549 C CA . VAL A 1 193 ? 7.272 18.115 -0.086 1.00 92.62 193 VAL A CA 1
ATOM 1550 C C . VAL A 1 193 ? 6.814 18.481 -1.488 1.00 92.62 193 VAL A C 1
ATOM 1552 O O . VAL A 1 193 ? 7.071 19.613 -1.928 1.00 92.62 193 VAL A O 1
ATOM 1555 N N . ASP A 1 194 ? 6.081 17.582 -2.137 1.00 88.12 194 ASP A N 1
ATOM 1556 C CA . ASP A 1 194 ? 5.453 17.754 -3.444 1.00 88.12 194 ASP A CA 1
ATOM 1557 C C . ASP A 1 194 ? 4.260 18.725 -3.417 1.00 88.12 194 ASP A C 1
ATOM 1559 O O . ASP A 1 194 ? 3.369 18.692 -2.564 1.00 88.12 194 ASP A O 1
ATOM 1563 N N . LYS A 1 195 ? 4.215 19.613 -4.414 1.00 88.06 195 LYS A N 1
ATOM 1564 C CA . LYS A 1 195 ? 3.083 20.524 -4.665 1.00 88.06 195 LYS A CA 1
ATOM 1565 C C . LYS A 1 195 ? 2.058 19.923 -5.614 1.00 88.06 195 LYS A C 1
ATOM 1567 O O . LYS A 1 195 ? 0.923 20.400 -5.664 1.00 88.06 195 LYS A O 1
ATOM 1572 N N . ALA A 1 196 ? 2.487 18.967 -6.431 1.00 85.00 196 ALA A N 1
ATOM 1573 C CA . ALA A 1 196 ? 1.622 18.297 -7.377 1.00 85.00 196 ALA A CA 1
ATOM 1574 C C . ALA A 1 196 ? 0.708 17.310 -6.648 1.00 85.00 196 ALA A C 1
ATOM 1576 O O . ALA A 1 196 ? 0.935 16.929 -5.501 1.00 85.00 196 ALA A O 1
ATOM 1577 N N . LYS A 1 197 ? -0.354 16.916 -7.342 1.00 83.81 197 LYS A N 1
ATOM 1578 C CA . LYS A 1 197 ? -1.175 15.794 -6.915 1.00 83.81 197 LYS A CA 1
ATOM 1579 C C . LYS A 1 197 ? -0.327 14.528 -7.018 1.00 83.81 197 LYS A C 1
ATOM 1581 O O . LYS A 1 197 ? 0.178 14.245 -8.103 1.00 83.81 197 LYS A O 1
ATOM 1586 N N . ILE A 1 198 ? -0.247 13.765 -5.937 1.00 76.50 198 ILE A N 1
ATOM 1587 C CA . ILE A 1 198 ? 0.289 12.408 -5.980 1.00 76.50 198 ILE A CA 1
ATOM 1588 C C . ILE A 1 198 ? -0.850 11.481 -6.390 1.00 76.50 198 ILE A C 1
ATOM 1590 O O . ILE A 1 198 ? -1.949 11.530 -5.822 1.00 76.50 198 ILE A O 1
ATOM 1594 N N . ASP A 1 199 ? -0.609 10.689 -7.431 1.00 67.69 199 ASP A N 1
ATOM 1595 C CA . ASP A 1 199 ? -1.569 9.689 -7.867 1.00 67.69 199 ASP A CA 1
ATOM 1596 C C . ASP A 1 199 ? -1.587 8.519 -6.878 1.00 67.69 199 ASP A C 1
ATOM 1598 O O . ASP A 1 199 ? -0.549 7.937 -6.556 1.00 67.69 199 ASP A O 1
ATOM 1602 N N . TRP A 1 200 ? -2.783 8.179 -6.393 1.00 65.25 200 TRP A N 1
ATOM 1603 C CA . TRP A 1 200 ? -2.990 7.109 -5.413 1.00 65.25 200 TRP A CA 1
ATOM 1604 C C . TRP A 1 200 ? -2.414 5.782 -5.905 1.00 65.25 200 TRP A C 1
ATOM 1606 O O . TRP A 1 200 ? -1.822 5.029 -5.134 1.00 65.25 200 TRP A O 1
ATOM 1616 N N . VAL A 1 201 ? -2.577 5.504 -7.197 1.00 57.38 201 VAL A N 1
ATOM 1617 C CA . VAL A 1 201 ? -2.250 4.200 -7.756 1.00 57.38 201 VAL A CA 1
ATOM 1618 C C . VAL A 1 201 ? -0.742 3.971 -7.807 1.00 57.38 201 VAL A C 1
ATOM 1620 O O . VAL A 1 201 ? -0.283 2.909 -7.400 1.00 57.38 201 VAL A O 1
ATOM 1623 N N . SER A 1 202 ? 0.032 4.981 -8.213 1.00 56.56 202 SER A N 1
ATOM 1624 C CA . SER A 1 202 ? 1.500 4.924 -8.145 1.00 56.56 202 SER A CA 1
ATOM 1625 C C . SER A 1 202 ? 2.044 4.776 -6.718 1.00 56.56 202 SER A C 1
ATOM 1627 O O . SER A 1 202 ? 3.186 4.369 -6.536 1.00 56.56 202 SER A O 1
ATOM 1629 N N . TRP A 1 203 ? 1.234 5.108 -5.708 1.00 55.72 203 TRP A N 1
ATOM 1630 C CA . TRP A 1 203 ? 1.638 5.125 -4.307 1.00 55.72 203 TRP A CA 1
ATOM 1631 C C . TRP A 1 203 ? 1.322 3.820 -3.560 1.00 55.72 203 TRP A C 1
ATOM 1633 O O . TRP A 1 203 ? 2.183 3.280 -2.873 1.00 55.72 203 TRP A O 1
ATOM 1643 N N . ALA A 1 204 ? 0.105 3.285 -3.693 1.00 56.81 204 ALA A N 1
ATOM 1644 C CA . ALA A 1 204 ? -0.362 2.155 -2.878 1.00 56.81 204 ALA A CA 1
ATOM 1645 C C . ALA A 1 204 ? 0.325 0.807 -3.187 1.00 56.81 204 ALA A C 1
ATOM 1647 O O . ALA A 1 204 ? 0.183 -0.150 -2.420 1.00 56.81 204 ALA A O 1
ATOM 1648 N N . GLY A 1 205 ? 1.073 0.735 -4.291 1.00 52.19 205 GLY A N 1
ATOM 1649 C CA . GLY A 1 205 ? 1.698 -0.489 -4.780 1.00 52.19 205 GLY A CA 1
ATOM 1650 C C . GLY A 1 205 ? 0.706 -1.383 -5.531 1.00 52.19 205 GLY A C 1
ATOM 1651 O O . GLY A 1 205 ? -0.429 -1.608 -5.112 1.00 52.19 205 GLY A O 1
ATOM 1652 N N . HIS A 1 206 ? 1.136 -1.894 -6.682 1.00 57.31 206 HIS A N 1
ATOM 1653 C CA . HIS A 1 206 ? 0.313 -2.701 -7.579 1.00 57.31 206 HIS A CA 1
ATOM 1654 C C . HIS A 1 206 ? 0.417 -4.187 -7.212 1.00 57.31 206 HIS A C 1
ATOM 1656 O O . HIS A 1 206 ? 1.471 -4.775 -7.413 1.00 57.31 206 HIS A O 1
ATOM 1662 N N . CYS A 1 207 ? -0.657 -4.800 -6.703 1.00 55.47 207 CYS A N 1
ATOM 1663 C CA . CYS A 1 207 ? -0.934 -6.250 -6.761 1.00 55.47 207 CYS A CA 1
ATOM 1664 C C . CYS A 1 207 ? -2.303 -6.512 -6.136 1.00 55.47 207 CYS A C 1
ATOM 1666 O O . CYS A 1 207 ? -2.454 -6.359 -4.938 1.00 55.47 207 CYS A O 1
ATOM 1668 N N . ASN A 1 208 ? -3.328 -6.892 -6.897 1.00 64.81 208 ASN A N 1
ATOM 1669 C CA . ASN A 1 208 ? -4.639 -7.160 -6.302 1.00 64.81 208 ASN A CA 1
ATOM 1670 C C . ASN A 1 208 ? -4.602 -8.483 -5.515 1.00 64.81 208 ASN A C 1
ATOM 1672 O O . ASN A 1 208 ? -4.821 -9.541 -6.099 1.00 64.81 208 ASN A O 1
ATOM 1676 N N . ASP A 1 209 ? -4.354 -8.447 -4.209 1.00 71.50 209 ASP A N 1
ATOM 1677 C CA . ASP A 1 209 ? -4.297 -9.636 -3.342 1.00 71.50 209 ASP A CA 1
ATOM 1678 C C . ASP A 1 209 ? -5.555 -10.511 -3.442 1.00 71.50 209 ASP A C 1
ATOM 1680 O O . ASP A 1 209 ? -5.497 -11.746 -3.472 1.00 71.50 209 ASP A O 1
ATOM 1684 N N . LYS A 1 210 ? -6.702 -9.863 -3.654 1.00 72.56 210 LYS A N 1
ATOM 1685 C CA . LYS A 1 210 ? -7.978 -10.520 -3.941 1.00 72.56 210 LYS A CA 1
ATOM 1686 C C . LYS A 1 210 ? -7.917 -11.411 -5.182 1.00 72.56 210 LYS A C 1
ATOM 1688 O O . LYS A 1 210 ? -8.508 -12.484 -5.185 1.00 72.56 210 LYS A O 1
ATOM 1693 N N . SER A 1 211 ? -7.209 -11.000 -6.234 1.00 74.62 211 SER A N 1
ATOM 1694 C CA . SER A 1 211 ? -7.108 -11.768 -7.481 1.00 74.62 211 SER A CA 1
ATOM 1695 C C . SER A 1 211 ? -6.355 -13.090 -7.298 1.00 74.62 211 SER A C 1
ATOM 1697 O O . SER A 1 211 ? -6.765 -14.104 -7.863 1.00 74.62 211 SER A O 1
ATOM 1699 N N . ASN A 1 212 ? -5.339 -13.112 -6.427 1.00 77.50 212 ASN A N 1
ATOM 1700 C CA . ASN A 1 212 ? -4.639 -14.338 -6.042 1.00 77.50 212 ASN A CA 1
ATOM 1701 C C . ASN A 1 212 ? -5.560 -15.263 -5.244 1.00 77.50 212 ASN A C 1
ATOM 1703 O O . ASN A 1 212 ? -5.712 -16.437 -5.581 1.00 77.50 212 ASN A O 1
ATOM 1707 N N . LEU A 1 213 ? -6.254 -14.727 -4.240 1.00 78.50 213 LEU A N 1
ATOM 1708 C CA . LEU A 1 213 ? -7.247 -15.488 -3.479 1.00 78.50 213 LEU A CA 1
ATOM 1709 C C . LEU A 1 213 ? -8.358 -16.056 -4.386 1.00 78.50 213 LEU A C 1
ATOM 1711 O O . LEU A 1 213 ? -8.745 -17.218 -4.250 1.00 78.50 213 LEU A O 1
ATOM 1715 N N . GLU A 1 214 ? -8.816 -15.280 -5.371 1.00 76.12 214 GLU A N 1
ATOM 1716 C CA . GLU A 1 214 ? -9.794 -15.683 -6.388 1.00 76.12 214 GLU A CA 1
ATOM 1717 C C . GLU A 1 214 ? -9.292 -16.799 -7.302 1.00 76.12 214 GLU A C 1
ATOM 1719 O O . GLU A 1 214 ? -10.038 -17.743 -7.579 1.00 76.12 214 GLU A O 1
ATOM 1724 N N . ALA A 1 215 ? -8.051 -16.703 -7.783 1.00 78.31 215 ALA A N 1
ATOM 1725 C CA . ALA A 1 215 ? -7.441 -17.725 -8.626 1.00 78.31 215 ALA A CA 1
ATOM 1726 C C . ALA A 1 215 ? -7.321 -19.069 -7.883 1.00 78.31 215 ALA A C 1
ATOM 1728 O O . ALA A 1 215 ? -7.536 -20.120 -8.491 1.00 78.31 215 ALA A O 1
ATOM 1729 N N . HIS A 1 216 ? -7.076 -19.028 -6.569 1.00 78.12 216 HIS A N 1
ATOM 1730 C CA . HIS A 1 216 ? -6.971 -20.205 -5.699 1.00 78.12 216 HIS A CA 1
ATOM 1731 C C . HIS A 1 216 ? -8.312 -20.675 -5.100 1.00 78.12 216 HIS A C 1
ATOM 1733 O O . HIS A 1 216 ? -8.371 -21.741 -4.485 1.00 78.12 216 HIS A O 1
ATOM 1739 N N . GLY A 1 217 ? -9.398 -19.914 -5.275 1.00 76.12 217 GLY A N 1
ATOM 1740 C CA . GLY A 1 217 ? -10.712 -20.246 -4.713 1.00 76.12 217 GLY A CA 1
ATOM 1741 C C . GLY A 1 217 ? -10.783 -20.125 -3.184 1.00 76.12 217 GLY A C 1
ATOM 1742 O O . GLY A 1 217 ? -11.544 -20.854 -2.546 1.00 76.12 217 GLY A O 1
ATOM 1743 N N . VAL A 1 218 ? -9.989 -19.230 -2.589 1.00 78.62 218 VAL A N 1
ATOM 1744 C CA . VAL A 1 218 ? -9.929 -18.982 -1.140 1.00 78.62 218 VAL A CA 1
ATOM 1745 C C . VAL A 1 218 ? -10.737 -17.724 -0.818 1.00 78.62 218 VAL A C 1
ATOM 1747 O O . VAL A 1 218 ? -10.251 -16.611 -0.962 1.00 78.62 218 VAL A O 1
ATOM 1750 N N . VAL A 1 219 ? -11.994 -17.885 -0.401 1.00 77.00 219 VAL A N 1
ATOM 1751 C CA . VAL A 1 219 ? -12.875 -16.764 -0.021 1.00 77.00 219 VAL A CA 1
ATOM 1752 C C . VAL A 1 219 ? -13.943 -17.219 0.964 1.00 77.00 219 VAL A C 1
ATOM 1754 O O . VAL A 1 219 ? -14.332 -18.392 0.962 1.00 77.00 219 VAL A O 1
ATOM 1757 N N . ILE A 1 220 ? -14.472 -16.292 1.764 1.00 78.44 220 ILE A N 1
ATOM 1758 C CA . ILE A 1 220 ? -15.693 -16.537 2.532 1.00 78.44 220 ILE A CA 1
ATOM 1759 C C . ILE A 1 220 ? -16.902 -16.555 1.564 1.00 78.44 220 ILE A C 1
ATOM 1761 O O . ILE A 1 220 ? -17.168 -15.546 0.894 1.00 78.44 220 ILE A O 1
ATOM 1765 N N . PRO A 1 221 ? -17.636 -17.684 1.445 1.00 73.56 221 PRO A N 1
ATOM 1766 C CA . PRO A 1 221 ? -18.698 -17.852 0.450 1.00 73.56 221 PRO A CA 1
ATOM 1767 C C . PRO A 1 221 ? -19.794 -16.784 0.525 1.00 73.56 221 PRO A C 1
ATOM 1769 O O . PRO A 1 221 ? -20.103 -16.266 1.596 1.00 73.56 221 PRO A O 1
ATOM 1772 N N . ALA A 1 222 ? -20.424 -16.483 -0.612 1.00 71.69 222 ALA A N 1
ATOM 1773 C CA . ALA A 1 222 ? -21.617 -15.640 -0.634 1.00 71.69 222 ALA A CA 1
ATOM 1774 C C . ALA A 1 222 ? -22.730 -16.248 0.241 1.00 71.69 222 ALA A C 1
ATOM 1776 O O . ALA A 1 222 ? -22.959 -17.459 0.213 1.00 71.69 222 ALA A O 1
ATOM 1777 N N . GLY A 1 223 ? -23.404 -15.406 1.029 1.00 73.06 223 GLY A N 1
ATOM 1778 C CA . GLY A 1 223 ? -24.442 -15.833 1.975 1.00 73.06 223 GLY A CA 1
ATOM 1779 C C . GLY A 1 223 ? -23.925 -16.435 3.289 1.00 73.06 223 GLY A C 1
ATOM 1780 O O . GLY A 1 223 ? -24.733 -16.897 4.092 1.00 73.06 223 GLY A O 1
ATOM 1781 N N . ASP A 1 224 ? -22.610 -16.438 3.529 1.00 81.69 224 ASP A N 1
ATOM 1782 C CA . ASP A 1 224 ? -22.051 -16.794 4.834 1.00 81.69 224 ASP A CA 1
ATOM 1783 C C . ASP A 1 224 ? -22.547 -15.808 5.919 1.00 81.69 224 ASP A C 1
ATOM 1785 O O . ASP A 1 224 ? -22.411 -14.595 5.736 1.00 81.69 224 ASP A O 1
ATOM 1789 N N . PRO A 1 225 ? -23.137 -16.291 7.032 1.00 82.88 225 PRO A N 1
ATOM 1790 C CA . PRO A 1 225 ? -23.727 -15.424 8.053 1.00 82.88 225 PRO A CA 1
ATOM 1791 C C . PRO A 1 225 ? -22.687 -14.739 8.958 1.00 82.88 225 PRO A C 1
ATOM 1793 O O . PRO A 1 225 ? -23.070 -13.936 9.804 1.00 82.88 225 PRO A O 1
ATOM 1796 N N . GLY A 1 226 ? -21.393 -15.040 8.804 1.00 89.88 226 GLY A N 1
ATOM 1797 C CA . GLY A 1 226 ? -20.326 -14.517 9.654 1.00 89.88 226 GLY A CA 1
ATOM 1798 C C . GLY A 1 226 ? -20.057 -15.373 10.893 1.00 89.88 226 GLY A C 1
ATOM 1799 O O . GLY A 1 226 ? -20.395 -16.558 10.943 1.00 89.88 226 GLY A O 1
ATOM 1800 N N . VAL A 1 227 ? -19.393 -14.783 11.883 1.00 93.81 227 VAL A N 1
ATOM 1801 C CA . VAL A 1 227 ? -19.058 -15.393 13.177 1.00 93.81 227 VAL A CA 1
ATOM 1802 C C . VAL A 1 227 ? -19.436 -14.427 14.298 1.00 93.81 227 VAL A C 1
ATOM 1804 O O . VAL A 1 227 ? -19.111 -13.244 14.239 1.00 93.81 227 VAL A O 1
ATOM 1807 N N . GLU A 1 228 ? -20.097 -14.932 15.333 1.00 94.81 228 GLU A N 1
ATOM 1808 C CA . GLU A 1 228 ? -20.420 -14.198 16.556 1.00 94.81 228 GLU A CA 1
ATOM 1809 C C . GLU A 1 228 ? -19.522 -14.689 17.689 1.00 94.81 228 GLU A C 1
ATOM 1811 O O . GLU A 1 228 ? -19.475 -15.886 17.973 1.00 94.81 228 GLU A O 1
ATOM 1816 N N . GLU A 1 229 ? -18.804 -13.777 18.339 1.00 96.38 229 GLU A N 1
ATOM 1817 C CA . GLU A 1 229 ? -17.920 -14.084 19.465 1.00 96.38 229 GLU A CA 1
ATOM 1818 C C . GLU A 1 229 ? -18.347 -13.286 20.695 1.00 96.38 229 GLU A C 1
ATOM 1820 O O . GLU A 1 229 ? -18.311 -12.060 20.688 1.00 96.38 229 GLU A O 1
ATOM 1825 N N . TYR A 1 230 ? -18.725 -13.976 21.770 1.00 96.12 230 TYR A N 1
ATOM 1826 C CA . TYR A 1 230 ? -18.884 -13.363 23.088 1.00 96.12 230 TYR A CA 1
ATOM 1827 C C . TYR A 1 230 ? -17.558 -13.409 23.846 1.00 96.12 230 TYR A C 1
ATOM 1829 O O . TYR A 1 230 ? -17.030 -14.496 24.090 1.00 96.12 230 TYR A O 1
ATOM 1837 N N . ASP A 1 231 ? -17.029 -12.259 24.258 1.00 95.69 231 ASP A N 1
ATOM 1838 C CA . ASP A 1 231 ? -15.851 -12.208 25.126 1.00 95.69 231 ASP A CA 1
ATOM 1839 C C . ASP A 1 231 ? -16.281 -12.096 26.592 1.00 95.69 231 ASP A C 1
ATOM 1841 O O . ASP A 1 231 ? -16.903 -11.118 27.013 1.00 95.69 231 ASP A O 1
ATOM 1845 N N . ALA A 1 232 ? -15.944 -13.110 27.387 1.00 93.19 232 ALA A N 1
ATOM 1846 C CA . ALA A 1 232 ? -16.380 -13.210 28.775 1.00 93.19 232 ALA A CA 1
ATOM 1847 C C . ALA A 1 232 ? -15.799 -12.114 29.684 1.00 93.19 232 ALA A C 1
ATOM 1849 O O . ALA A 1 232 ? -16.411 -11.776 30.698 1.00 93.19 232 ALA A O 1
ATOM 1850 N N . ALA A 1 233 ? -14.624 -11.571 29.358 1.00 91.06 233 ALA A N 1
ATOM 1851 C CA . ALA A 1 233 ? -13.990 -10.516 30.142 1.00 91.06 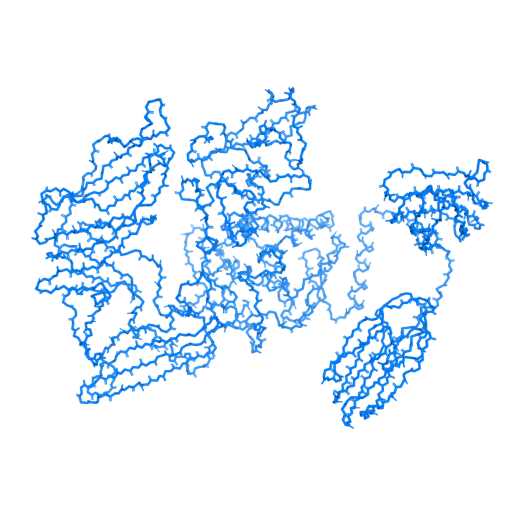233 ALA A CA 1
ATOM 1852 C C . ALA A 1 233 ? -14.473 -9.123 29.697 1.00 91.06 233 ALA A C 1
ATOM 1854 O O . ALA A 1 233 ? -14.691 -8.252 30.547 1.00 91.06 233 ALA A O 1
ATOM 1855 N N . ALA A 1 234 ? -14.740 -8.923 28.403 1.00 90.38 234 ALA A N 1
ATOM 1856 C CA . ALA A 1 234 ? -15.396 -7.704 27.918 1.00 90.38 234 ALA A CA 1
ATOM 1857 C C . ALA A 1 234 ? -16.872 -7.629 28.345 1.00 90.38 234 ALA A C 1
ATOM 1859 O O . ALA A 1 234 ? -17.360 -6.573 28.743 1.00 90.38 234 ALA A O 1
ATOM 1860 N N . GLY A 1 235 ? -17.574 -8.764 28.331 1.00 86.12 235 GLY A N 1
ATOM 1861 C CA . GLY A 1 235 ? -19.015 -8.838 28.559 1.00 86.12 235 GLY A CA 1
ATOM 1862 C C . GLY A 1 235 ? -19.852 -8.395 27.354 1.00 86.12 235 GLY A C 1
ATOM 1863 O O . GLY A 1 235 ? -21.019 -8.055 27.536 1.00 86.12 235 GLY A O 1
ATOM 1864 N N . SER A 1 236 ? -19.277 -8.390 26.149 1.00 86.19 236 SER A N 1
ATOM 1865 C CA . SER A 1 236 ? -19.922 -7.977 24.897 1.00 86.19 236 SER A CA 1
ATOM 1866 C C . SER A 1 236 ? -19.790 -9.043 23.809 1.00 86.19 236 SER A C 1
ATOM 1868 O O . SER A 1 236 ? -18.908 -9.901 23.862 1.00 86.19 236 SER A O 1
ATOM 1870 N N . VAL A 1 237 ? -20.692 -8.985 22.825 1.00 88.88 237 VAL A N 1
ATOM 1871 C CA . VAL A 1 237 ? -20.654 -9.816 21.616 1.00 88.88 237 VAL A CA 1
ATOM 1872 C C . VAL A 1 237 ? -20.105 -8.984 20.462 1.00 88.88 237 VAL A C 1
ATOM 1874 O O . VAL A 1 237 ? -20.596 -7.885 20.208 1.00 88.88 237 VAL A O 1
ATOM 1877 N N . ALA A 1 238 ? -19.118 -9.527 19.759 1.00 88.00 238 ALA A N 1
ATOM 1878 C CA . ALA A 1 238 ? -18.622 -9.013 18.494 1.00 88.00 238 ALA A CA 1
ATOM 1879 C C . ALA A 1 238 ? -19.220 -9.814 17.328 1.00 88.00 238 ALA A C 1
ATOM 1881 O O . ALA A 1 238 ? -19.315 -11.043 17.387 1.00 88.00 238 ALA A O 1
ATOM 1882 N N . HIS A 1 239 ? -19.589 -9.114 16.254 1.00 88.94 239 HIS A N 1
ATOM 1883 C CA . HIS A 1 239 ? -20.144 -9.710 15.039 1.00 88.94 239 HIS A CA 1
ATOM 1884 C C . HIS A 1 239 ? -19.165 -9.530 13.874 1.00 88.94 239 HIS A C 1
ATOM 1886 O O . HIS A 1 239 ? -19.020 -8.437 13.328 1.00 88.94 239 HIS A O 1
ATOM 1892 N N . TYR A 1 240 ? -18.505 -10.616 13.476 1.00 89.06 240 TYR A N 1
ATOM 1893 C CA . TYR A 1 240 ? -17.598 -10.660 12.333 1.00 89.06 240 TYR A CA 1
ATOM 1894 C C . TYR A 1 240 ? -18.374 -11.085 11.089 1.00 89.06 240 TYR A C 1
ATOM 1896 O O . TYR A 1 240 ? -18.568 -12.275 10.834 1.00 89.06 240 TYR A O 1
ATOM 1904 N N . THR A 1 241 ? -18.859 -10.107 10.328 1.00 85.94 241 THR A N 1
ATOM 1905 C CA . THR A 1 241 ? -19.585 -10.348 9.075 1.00 85.94 241 THR A CA 1
ATOM 1906 C C . THR A 1 241 ? -18.691 -11.036 8.039 1.00 85.94 241 THR A C 1
ATOM 1908 O O . THR A 1 241 ? -17.463 -11.032 8.149 1.00 85.94 241 THR A O 1
ATOM 1911 N N . ARG A 1 242 ? -19.299 -11.599 6.988 1.00 84.12 242 ARG A N 1
ATOM 1912 C CA . ARG A 1 242 ? -18.567 -12.125 5.824 1.00 84.12 242 ARG A CA 1
ATOM 1913 C C . ARG A 1 242 ? -17.516 -11.141 5.304 1.00 84.12 242 ARG A C 1
ATOM 1915 O O . ARG A 1 242 ? -16.408 -11.559 4.978 1.00 84.12 242 ARG A O 1
ATOM 1922 N N . ASP A 1 243 ? -17.873 -9.867 5.207 1.00 77.88 243 ASP A N 1
ATOM 1923 C CA . ASP A 1 243 ? -17.013 -8.855 4.597 1.00 77.88 243 ASP A CA 1
ATOM 1924 C C . ASP A 1 243 ? -15.811 -8.542 5.494 1.00 77.88 243 ASP A C 1
ATOM 1926 O O . ASP A 1 243 ? -14.682 -8.585 5.015 1.00 77.88 243 ASP A O 1
ATOM 1930 N N . LEU A 1 244 ? -16.018 -8.412 6.811 1.00 81.31 244 LEU A N 1
ATOM 1931 C CA . LEU A 1 244 ? -14.924 -8.272 7.783 1.00 81.31 244 LEU A CA 1
ATOM 1932 C C . LEU A 1 244 ? -13.994 -9.495 7.802 1.00 81.31 244 LEU A C 1
ATOM 1934 O O . LEU A 1 244 ? -12.779 -9.365 7.939 1.00 81.31 244 LEU A O 1
ATOM 1938 N N . LEU A 1 245 ? -14.545 -10.702 7.646 1.00 86.62 245 LEU A N 1
ATOM 1939 C CA . LEU A 1 245 ? -13.743 -11.924 7.542 1.00 86.62 245 LEU A CA 1
ATOM 1940 C C . LEU A 1 245 ? -12.932 -11.962 6.236 1.00 86.62 245 LEU A C 1
ATOM 1942 O O . LEU A 1 245 ? -11.789 -12.414 6.242 1.00 86.62 245 LEU A O 1
ATOM 1946 N N . ASN A 1 246 ? -13.483 -11.469 5.125 1.00 81.50 246 ASN A N 1
ATOM 1947 C CA . ASN A 1 246 ? -12.727 -11.315 3.880 1.00 81.50 246 ASN A CA 1
ATOM 1948 C C . ASN A 1 246 ? -11.641 -10.235 4.002 1.00 81.50 246 ASN A C 1
ATOM 1950 O O . ASN A 1 246 ? -10.552 -10.432 3.472 1.00 81.50 246 ASN A O 1
ATOM 1954 N N . GLU A 1 247 ? -11.885 -9.142 4.725 1.00 81.25 247 GLU A N 1
ATOM 1955 C CA . GLU A 1 247 ? -10.846 -8.152 5.033 1.00 81.25 247 GLU A CA 1
ATOM 1956 C C . GLU A 1 247 ? -9.712 -8.759 5.857 1.00 81.25 247 GLU A C 1
ATOM 1958 O O . GLU A 1 247 ? -8.554 -8.579 5.504 1.00 81.25 247 GLU A O 1
ATOM 1963 N N . PHE A 1 248 ? -10.009 -9.545 6.898 1.00 85.56 248 PHE A N 1
ATOM 1964 C CA . PHE A 1 248 ? -8.972 -10.268 7.639 1.00 85.56 248 PHE A CA 1
ATOM 1965 C C . PHE A 1 248 ? -8.177 -11.228 6.754 1.00 85.56 248 PHE A C 1
ATOM 1967 O O . PHE A 1 248 ? -6.957 -11.322 6.882 1.00 85.56 248 PHE A O 1
ATOM 1974 N N . LEU A 1 249 ? -8.859 -11.947 5.861 1.00 83.44 249 LEU A N 1
ATOM 1975 C CA . LEU A 1 249 ? -8.220 -12.847 4.909 1.00 83.44 249 LEU A CA 1
ATOM 1976 C C . LEU A 1 249 ? -7.254 -12.092 3.984 1.00 83.44 249 LEU A C 1
ATOM 1978 O O . LEU A 1 249 ? -6.122 -12.537 3.806 1.00 83.44 249 LEU A O 1
ATOM 1982 N N . LEU A 1 250 ? -7.688 -10.950 3.448 1.00 80.00 250 LEU A N 1
ATOM 1983 C CA . LEU A 1 250 ? -6.861 -10.060 2.635 1.00 80.00 250 LEU A CA 1
ATOM 1984 C C . LEU A 1 250 ? -5.694 -9.484 3.462 1.00 80.00 250 LEU A C 1
ATOM 1986 O O . LEU A 1 250 ? -4.558 -9.484 3.004 1.00 80.00 250 LEU A O 1
ATOM 1990 N N . SER A 1 251 ? -5.917 -9.067 4.713 1.00 81.38 251 SER A N 1
ATOM 1991 C CA . SER A 1 251 ? -4.846 -8.562 5.591 1.00 81.38 251 SER A CA 1
ATOM 1992 C C . SER A 1 251 ? -3.738 -9.592 5.802 1.00 81.38 251 SER A C 1
ATOM 1994 O O . SER A 1 251 ? -2.575 -9.228 5.941 1.00 81.38 251 SER A O 1
ATOM 1996 N N . LEU A 1 252 ? -4.072 -10.885 5.839 1.00 84.69 252 LEU A N 1
ATOM 1997 C CA . LEU A 1 252 ? -3.072 -11.942 5.983 1.00 84.69 252 LEU A CA 1
ATOM 1998 C C . LEU A 1 252 ? -2.253 -12.171 4.708 1.00 84.69 252 LEU A C 1
ATOM 2000 O O . LEU A 1 252 ? -1.079 -12.523 4.826 1.00 84.69 252 LEU A O 1
ATOM 2004 N N . SER A 1 253 ? -2.831 -11.997 3.513 1.00 79.69 253 SER A N 1
ATOM 2005 C CA . SER A 1 253 ? -2.066 -12.127 2.265 1.00 79.69 253 SER A CA 1
ATOM 2006 C C . SER A 1 253 ? -1.045 -10.996 2.099 1.00 79.69 253 SER A C 1
ATOM 2008 O O . SER A 1 253 ? 0.080 -11.260 1.673 1.00 79.69 253 SER A O 1
ATOM 2010 N N . GLU A 1 254 ? -1.365 -9.800 2.599 1.00 80.44 254 GLU A N 1
ATOM 2011 C CA . GLU A 1 254 ? -0.498 -8.611 2.573 1.00 80.44 254 GLU A CA 1
ATOM 2012 C C . GLU A 1 254 ? 0.787 -8.739 3.405 1.00 80.44 254 GLU A C 1
ATOM 2014 O O . GLU A 1 254 ? 1.751 -7.987 3.220 1.00 80.44 254 GLU A O 1
ATOM 2019 N N . LEU A 1 255 ? 0.810 -9.674 4.355 1.00 84.88 255 LEU A N 1
ATOM 2020 C CA . LEU A 1 255 ? 1.977 -9.954 5.192 1.00 84.88 255 LEU A CA 1
ATOM 2021 C C . LEU A 1 255 ? 2.987 -10.880 4.491 1.00 84.88 255 LEU A C 1
ATOM 2023 O O . LEU A 1 255 ? 4.028 -11.210 5.061 1.00 84.88 255 LEU A O 1
ATOM 2027 N N . GLY A 1 256 ? 2.702 -11.304 3.257 1.00 83.06 256 GLY A N 1
ATOM 2028 C CA . GLY A 1 256 ? 3.611 -12.067 2.412 1.00 83.06 256 GLY A CA 1
ATOM 2029 C C . GLY A 1 256 ? 3.994 -13.449 2.958 1.00 83.06 256 GLY A C 1
ATOM 2030 O O . GLY A 1 256 ? 3.554 -13.907 4.012 1.00 83.06 256 GLY A O 1
ATOM 2031 N N . SER A 1 257 ? 4.863 -14.136 2.220 1.00 87.75 257 SER A N 1
ATOM 2032 C CA . SER A 1 257 ? 5.233 -15.541 2.447 1.00 87.75 257 SER A CA 1
ATOM 2033 C C . SER A 1 257 ? 6.692 -15.740 2.877 1.00 87.75 257 SER A C 1
ATOM 2035 O O . SER A 1 257 ? 7.169 -16.875 2.970 1.00 87.75 257 SER A O 1
ATOM 2037 N N . VAL A 1 258 ? 7.440 -14.657 3.113 1.00 91.62 258 VAL A N 1
ATOM 2038 C CA . VAL A 1 258 ? 8.880 -14.718 3.400 1.00 91.62 258 VAL A CA 1
ATOM 2039 C C . VAL A 1 258 ? 9.137 -14.845 4.898 1.00 91.62 258 VAL A C 1
ATOM 2041 O O . VAL A 1 258 ? 8.862 -13.937 5.680 1.00 91.62 258 VAL A O 1
ATOM 2044 N N . MET A 1 259 ? 9.769 -15.949 5.283 1.00 95.00 259 MET A N 1
ATOM 2045 C CA . MET A 1 259 ? 10.300 -16.182 6.621 1.00 95.00 259 MET A CA 1
ATOM 2046 C C . MET A 1 259 ? 11.752 -15.712 6.710 1.00 95.00 259 MET A C 1
ATOM 2048 O O . MET A 1 259 ? 12.548 -15.960 5.803 1.00 95.00 259 MET A O 1
ATOM 2052 N N . ILE A 1 260 ? 12.129 -15.108 7.831 1.00 96.38 260 ILE A N 1
ATOM 2053 C CA . ILE A 1 260 ? 13.492 -14.717 8.177 1.00 96.38 260 ILE A CA 1
ATOM 2054 C C . ILE A 1 260 ? 13.922 -15.395 9.480 1.00 96.38 260 ILE A C 1
ATOM 2056 O O . ILE A 1 260 ? 13.170 -15.478 10.449 1.00 96.38 260 ILE A O 1
ATOM 2060 N N . ASP A 1 261 ? 15.147 -15.909 9.502 1.00 94.69 261 ASP A N 1
ATOM 2061 C CA . ASP A 1 261 ? 15.833 -16.290 10.731 1.00 94.69 261 ASP A CA 1
ATOM 2062 C C . ASP A 1 261 ? 16.403 -15.010 11.361 1.00 94.69 261 ASP A C 1
ATOM 2064 O O . ASP A 1 261 ? 17.329 -14.417 10.798 1.00 94.69 261 ASP A O 1
ATOM 2068 N N . PRO A 1 262 ? 15.894 -14.572 12.522 1.00 91.00 262 PRO A N 1
ATOM 2069 C CA . PRO A 1 262 ? 16.290 -13.301 13.117 1.00 91.00 262 PRO A CA 1
ATOM 2070 C C . PRO A 1 262 ? 17.736 -13.292 13.638 1.00 91.00 262 PRO A C 1
ATOM 2072 O O . PRO A 1 262 ? 18.272 -12.225 13.928 1.00 91.00 262 PRO A O 1
ATOM 2075 N N . ARG A 1 263 ? 18.392 -14.454 13.769 1.00 90.00 263 ARG A N 1
ATOM 2076 C CA . ARG A 1 263 ? 19.789 -14.560 14.226 1.00 90.00 263 ARG A CA 1
ATOM 2077 C C . ARG A 1 263 ? 20.773 -14.530 13.067 1.00 90.00 263 ARG A C 1
ATOM 2079 O O . ARG A 1 263 ? 21.837 -13.931 13.190 1.00 90.00 263 ARG A O 1
ATOM 2086 N N . SER A 1 264 ? 20.451 -15.221 11.975 1.00 93.75 264 SER A N 1
ATOM 2087 C CA . SER A 1 264 ? 21.351 -15.360 10.823 1.00 93.75 264 SER A CA 1
ATOM 2088 C C . SER A 1 264 ? 21.003 -14.447 9.644 1.00 93.75 264 SER A C 1
ATOM 2090 O O . SER A 1 264 ? 21.819 -14.296 8.739 1.00 93.75 264 SER A O 1
ATOM 2092 N N . GLY A 1 265 ? 19.800 -13.865 9.622 1.00 92.44 265 GLY A N 1
ATOM 2093 C CA . GLY A 1 265 ? 19.255 -13.125 8.481 1.00 92.44 265 GLY A CA 1
ATOM 2094 C C . GLY A 1 265 ? 18.853 -14.016 7.299 1.00 92.44 265 GLY A C 1
ATOM 2095 O O . GLY A 1 265 ? 18.446 -13.506 6.255 1.00 92.44 265 GLY A O 1
ATOM 2096 N N . ARG A 1 266 ? 18.967 -15.347 7.430 1.00 94.62 266 ARG A N 1
ATOM 2097 C CA . ARG A 1 266 ? 18.605 -16.303 6.375 1.00 94.62 266 ARG A CA 1
ATOM 2098 C C . ARG A 1 266 ? 17.119 -16.183 6.048 1.00 94.62 266 ARG A C 1
ATOM 2100 O O . ARG A 1 266 ? 16.291 -16.219 6.951 1.00 94.62 266 ARG A O 1
ATOM 2107 N N . ARG A 1 267 ? 16.786 -16.112 4.759 1.00 94.88 267 ARG A N 1
ATOM 2108 C CA . ARG A 1 267 ? 15.405 -16.017 4.267 1.00 94.88 267 ARG A CA 1
ATOM 2109 C C . ARG A 1 267 ? 14.920 -17.340 3.669 1.00 94.88 267 ARG A C 1
ATOM 2111 O O . ARG A 1 267 ? 15.715 -18.093 3.109 1.00 94.88 267 ARG A O 1
ATOM 2118 N N . GLN A 1 268 ? 13.624 -17.608 3.781 1.00 92.94 268 GLN A N 1
ATOM 2119 C CA . GLN A 1 268 ? 12.927 -18.732 3.154 1.00 92.94 268 GLN A CA 1
ATOM 2120 C C . GLN A 1 268 ? 11.552 -18.258 2.672 1.00 92.94 268 GLN A C 1
ATOM 2122 O O . GLN A 1 268 ? 10.749 -17.821 3.486 1.00 92.94 268 GLN A O 1
ATOM 2127 N N . ASN A 1 269 ? 11.271 -18.362 1.372 1.00 90.38 269 ASN A N 1
ATOM 2128 C CA . ASN A 1 269 ? 9.926 -18.137 0.836 1.00 90.38 269 ASN A CA 1
ATOM 2129 C C . ASN A 1 269 ? 9.091 -19.419 1.012 1.00 90.38 269 ASN A C 1
ATOM 2131 O O . ASN A 1 269 ? 9.588 -20.511 0.725 1.00 90.38 269 ASN A O 1
ATOM 2135 N N . LEU A 1 270 ? 7.873 -19.298 1.543 1.00 86.31 270 LEU A N 1
ATOM 2136 C CA . LEU A 1 270 ? 6.919 -20.405 1.681 1.00 86.31 270 LEU A CA 1
ATOM 2137 C C . LEU A 1 270 ? 6.038 -20.591 0.444 1.00 86.31 270 LEU A C 1
ATOM 2139 O O . LEU A 1 270 ? 5.510 -21.683 0.255 1.00 86.31 270 LEU A O 1
ATOM 2143 N N . SER A 1 271 ? 5.886 -19.541 -0.364 1.00 79.69 271 SER A N 1
ATOM 2144 C CA . SER A 1 271 ? 5.183 -19.595 -1.642 1.00 79.69 271 SER A CA 1
ATOM 2145 C C . SER A 1 271 ? 6.098 -20.163 -2.722 1.00 79.69 271 SER A C 1
ATOM 2147 O O . SER A 1 271 ? 7.303 -19.885 -2.740 1.00 79.69 271 SER A O 1
ATOM 2149 N N . ASN A 1 272 ? 5.505 -20.909 -3.654 1.00 71.69 272 ASN A N 1
ATOM 2150 C CA . ASN A 1 272 ? 6.062 -21.053 -4.988 1.00 71.69 272 ASN A CA 1
ATOM 2151 C C . ASN A 1 272 ? 5.316 -20.115 -5.930 1.00 71.69 272 ASN A C 1
ATOM 2153 O O . ASN A 1 272 ? 4.115 -20.266 -6.160 1.00 71.69 272 ASN A O 1
ATOM 2157 N N . ASP A 1 273 ? 6.064 -19.193 -6.517 1.00 74.50 273 ASP A N 1
ATOM 2158 C CA . ASP A 1 273 ? 5.546 -18.292 -7.531 1.00 74.50 273 ASP A CA 1
ATOM 2159 C C . ASP A 1 273 ? 5.948 -18.838 -8.901 1.00 74.50 273 ASP A C 1
ATOM 2161 O O . ASP A 1 273 ? 7.133 -18.963 -9.225 1.00 74.50 273 ASP A O 1
ATOM 2165 N N . VAL A 1 274 ? 4.955 -19.197 -9.710 1.00 74.75 274 VAL A N 1
ATOM 2166 C CA . VAL A 1 274 ? 5.152 -19.478 -11.131 1.00 74.75 274 VAL A CA 1
ATOM 2167 C C . VAL A 1 274 ? 4.753 -18.230 -11.888 1.00 74.75 274 VAL A C 1
ATOM 2169 O O . VAL A 1 274 ? 3.596 -17.824 -11.853 1.00 74.75 274 VAL A O 1
ATOM 2172 N N . PHE A 1 275 ? 5.721 -17.627 -12.564 1.00 75.81 275 PHE A N 1
ATOM 2173 C CA . PHE A 1 275 ? 5.560 -16.366 -13.272 1.00 75.81 275 PHE A CA 1
ATOM 2174 C C . PHE A 1 275 ? 5.742 -16.567 -14.779 1.00 75.81 275 PHE A C 1
ATOM 2176 O O . PHE A 1 275 ? 6.545 -17.401 -15.209 1.00 75.81 275 PHE A O 1
ATOM 2183 N N . ALA A 1 276 ? 4.986 -15.819 -15.572 1.00 73.56 276 ALA A N 1
ATOM 2184 C CA . ALA A 1 276 ? 4.926 -15.907 -17.021 1.00 73.56 276 ALA A CA 1
ATOM 2185 C C . ALA A 1 276 ? 4.625 -14.530 -17.633 1.00 73.56 276 ALA A C 1
ATOM 2187 O O . ALA A 1 276 ? 3.572 -13.971 -17.362 1.00 73.56 276 ALA A O 1
ATOM 2188 N N . GLY A 1 277 ? 5.478 -14.036 -18.528 1.00 68.44 277 GLY A N 1
ATOM 2189 C CA . GLY A 1 277 ? 5.305 -12.726 -19.172 1.00 68.44 277 GLY A CA 1
ATOM 2190 C C . GLY A 1 277 ? 6.331 -11.711 -18.685 1.00 68.44 277 GLY A C 1
ATOM 2191 O O . GLY A 1 277 ? 7.082 -12.014 -17.757 1.00 68.44 277 GLY A O 1
ATOM 2192 N N . ALA A 1 278 ? 6.361 -10.553 -19.341 1.00 60.12 278 ALA A N 1
ATOM 2193 C CA . ALA A 1 278 ? 7.323 -9.505 -19.044 1.00 60.12 278 ALA A CA 1
ATOM 2194 C C . ALA A 1 278 ? 6.921 -8.855 -17.724 1.00 60.12 278 ALA A C 1
ATOM 2196 O O . ALA A 1 278 ? 5.741 -8.618 -17.475 1.00 60.12 278 ALA A O 1
ATOM 2197 N N . ARG A 1 279 ? 7.877 -8.580 -16.844 1.00 60.44 279 ARG A N 1
ATOM 2198 C CA . ARG A 1 279 ? 7.604 -7.619 -15.778 1.00 60.44 279 ARG A CA 1
ATOM 2199 C C . ARG A 1 279 ? 7.777 -6.273 -16.456 1.00 60.44 279 ARG A C 1
ATOM 2201 O O . ARG A 1 279 ? 8.905 -5.818 -16.509 1.00 60.44 279 ARG A O 1
ATOM 2208 N N . ASP A 1 280 ? 6.735 -5.680 -17.037 1.00 58.66 280 ASP A N 1
ATOM 2209 C CA . ASP A 1 280 ? 6.836 -4.263 -17.394 1.00 58.66 280 ASP A CA 1
ATOM 2210 C C . ASP A 1 280 ? 6.897 -3.485 -16.080 1.00 58.66 280 ASP A C 1
ATOM 2212 O O . ASP A 1 280 ? 5.889 -3.160 -15.451 1.00 58.66 280 ASP A O 1
ATOM 2216 N N . ASP A 1 281 ? 8.113 -3.305 -15.578 1.00 60.41 281 ASP A N 1
ATOM 2217 C CA . ASP A 1 281 ? 8.357 -2.624 -14.323 1.00 60.41 281 ASP A CA 1
ATOM 2218 C C . ASP A 1 281 ? 8.603 -1.124 -14.541 1.00 60.41 281 ASP A C 1
ATOM 2220 O O . ASP A 1 281 ? 9.121 -0.439 -13.652 1.00 60.41 281 ASP A O 1
ATOM 2224 N N . ASP A 1 282 ? 8.159 -0.614 -15.707 1.00 63.50 282 ASP A N 1
ATOM 2225 C CA . ASP A 1 282 ? 8.263 0.773 -16.183 1.00 63.50 282 ASP A CA 1
ATOM 2226 C C . ASP A 1 282 ? 9.691 1.308 -15.994 1.00 63.50 282 ASP A C 1
ATOM 2228 O O . ASP A 1 282 ? 9.923 2.490 -15.694 1.00 63.50 282 ASP A O 1
ATOM 2232 N N . ARG A 1 283 ? 10.696 0.427 -16.131 1.00 73.88 283 ARG A N 1
ATOM 2233 C CA . ARG A 1 283 ? 12.093 0.840 -16.043 1.00 73.88 283 ARG A CA 1
ATOM 2234 C C . ARG A 1 283 ? 12.401 1.744 -17.232 1.00 73.88 283 ARG A C 1
ATOM 2236 O O . ARG A 1 283 ? 12.237 1.338 -18.382 1.00 73.88 283 ARG A O 1
ATOM 2243 N N . PRO A 1 284 ? 12.966 2.942 -16.993 1.00 82.75 284 PRO A N 1
ATOM 2244 C CA . PRO A 1 284 ? 13.464 3.749 -18.091 1.00 82.75 284 PRO A CA 1
ATOM 2245 C C . PRO A 1 284 ? 14.566 2.995 -18.836 1.00 82.75 284 PRO A C 1
ATOM 2247 O O . PRO A 1 284 ? 15.320 2.214 -18.235 1.00 82.75 284 PRO A O 1
ATOM 2250 N N . ASP A 1 285 ? 14.710 3.291 -20.128 1.00 92.62 285 ASP A N 1
ATOM 2251 C CA . ASP A 1 285 ? 15.844 2.803 -20.901 1.00 92.62 285 ASP A CA 1
ATOM 2252 C C . ASP A 1 285 ? 17.152 3.207 -20.222 1.00 92.62 285 ASP A C 1
ATOM 2254 O O . ASP A 1 285 ? 17.247 4.217 -19.517 1.00 92.62 285 ASP A O 1
ATOM 2258 N N . ARG A 1 286 ? 18.200 2.423 -20.464 1.00 92.00 286 ARG A N 1
ATOM 2259 C CA . ARG A 1 286 ? 19.514 2.666 -19.878 1.00 92.00 286 ARG A CA 1
ATOM 2260 C C . ARG A 1 286 ? 20.602 2.700 -20.923 1.00 92.00 286 ARG A C 1
ATOM 2262 O O . ARG A 1 286 ? 20.654 1.857 -21.811 1.00 92.00 286 ARG A O 1
ATOM 2269 N N . ILE A 1 287 ? 21.546 3.612 -20.745 1.00 93.56 287 ILE A N 1
ATOM 2270 C CA . ILE A 1 287 ? 22.874 3.513 -21.345 1.00 93.56 287 ILE A CA 1
ATOM 2271 C C . ILE A 1 287 ? 23.845 3.095 -20.249 1.00 93.56 287 ILE A C 1
ATOM 2273 O O . ILE A 1 287 ? 23.910 3.723 -19.191 1.00 93.56 287 ILE A O 1
ATOM 2277 N N . VAL A 1 288 ? 24.611 2.037 -20.501 1.00 92.50 288 VAL A N 1
ATOM 2278 C CA . VAL A 1 288 ? 25.649 1.545 -19.594 1.00 92.50 288 VAL A CA 1
ATOM 2279 C C . VAL A 1 288 ? 27.011 1.743 -20.244 1.00 92.50 288 VAL A C 1
ATOM 2281 O O . VAL A 1 288 ? 27.249 1.289 -21.361 1.00 92.50 288 VAL A O 1
ATOM 2284 N N . LEU A 1 289 ? 27.909 2.404 -19.519 1.00 90.06 289 LEU A N 1
ATOM 2285 C CA . LEU A 1 289 ? 29.305 2.627 -19.889 1.00 90.06 289 LEU A CA 1
ATOM 2286 C C . LEU A 1 289 ? 30.202 1.801 -18.957 1.00 90.06 289 LEU A C 1
ATOM 2288 O O . LEU A 1 289 ? 29.979 1.758 -17.743 1.00 90.06 289 LEU A O 1
ATOM 2292 N N . ALA A 1 290 ? 31.249 1.155 -19.467 1.00 84.38 290 ALA A N 1
ATOM 2293 C CA . ALA A 1 290 ? 32.201 0.438 -18.614 1.00 84.38 290 ALA A CA 1
ATOM 2294 C C . ALA A 1 290 ? 33.066 1.424 -17.785 1.00 84.38 290 ALA A C 1
ATOM 2296 O O . ALA A 1 290 ? 33.449 2.462 -18.320 1.00 84.38 290 ALA A O 1
ATOM 2297 N N . PRO A 1 291 ? 33.402 1.129 -16.508 1.00 78.81 291 PRO A N 1
ATOM 2298 C CA . PRO A 1 291 ? 33.190 -0.131 -15.795 1.00 78.81 291 PRO A CA 1
ATOM 2299 C C . PRO A 1 291 ? 31.918 -0.152 -14.916 1.00 78.81 291 PRO A C 1
ATOM 2301 O O . PRO A 1 291 ? 31.986 -0.657 -13.795 1.00 78.81 291 PRO A O 1
ATOM 2304 N N . ARG A 1 292 ? 30.768 0.319 -15.440 1.00 81.12 292 ARG A N 1
ATOM 2305 C CA . ARG A 1 292 ? 29.393 0.347 -14.863 1.00 81.12 292 ARG A CA 1
ATOM 2306 C C . ARG A 1 292 ? 28.896 1.734 -14.422 1.00 81.12 292 ARG A C 1
ATOM 2308 O O . ARG A 1 292 ? 28.314 1.869 -13.349 1.00 81.12 292 ARG A O 1
ATOM 2315 N N . LEU A 1 293 ? 29.104 2.760 -15.242 1.00 88.31 293 LEU A N 1
ATOM 2316 C CA . LEU A 1 293 ? 28.332 4.005 -15.140 1.00 88.31 293 LEU A CA 1
ATOM 2317 C C . LEU A 1 293 ? 27.012 3.811 -15.890 1.00 88.31 293 LEU A C 1
ATOM 2319 O O . LEU A 1 293 ? 27.017 3.234 -16.975 1.00 88.31 293 LEU A O 1
ATOM 2323 N N . THR A 1 294 ? 25.895 4.251 -15.318 1.00 90.38 294 THR A N 1
ATOM 2324 C CA . THR A 1 294 ? 24.563 4.084 -15.916 1.00 90.38 294 THR A CA 1
ATOM 2325 C C . THR A 1 294 ? 23.861 5.424 -16.051 1.00 90.38 294 THR A C 1
ATOM 2327 O O . THR A 1 294 ? 23.989 6.269 -15.166 1.00 90.38 294 THR A O 1
ATOM 2330 N N . ILE A 1 295 ? 23.115 5.588 -17.140 1.00 89.69 295 ILE A N 1
ATOM 2331 C CA . ILE A 1 295 ? 22.241 6.732 -17.400 1.00 89.69 295 ILE A CA 1
ATOM 2332 C C . ILE A 1 295 ? 20.841 6.174 -17.699 1.00 89.69 295 ILE A C 1
ATOM 2334 O O . ILE A 1 295 ? 20.751 5.361 -18.619 1.00 89.69 295 ILE A O 1
ATOM 2338 N N . PRO A 1 296 ? 19.784 6.574 -16.974 1.00 89.06 296 PRO A N 1
ATOM 2339 C CA . PRO A 1 296 ? 19.845 7.435 -15.802 1.00 89.06 296 PRO A CA 1
ATOM 2340 C C . PRO A 1 296 ? 20.492 6.700 -14.617 1.00 89.06 296 PRO A C 1
ATOM 2342 O O . PRO A 1 296 ? 20.720 5.479 -14.637 1.00 89.06 296 PRO A O 1
ATOM 2345 N N . PHE A 1 297 ? 20.826 7.445 -13.570 1.00 82.75 297 PHE A N 1
ATOM 2346 C CA . PHE A 1 297 ? 21.233 6.842 -12.305 1.00 82.75 297 PHE A CA 1
ATOM 2347 C C . PHE A 1 297 ? 20.090 5.994 -11.714 1.00 82.75 297 PHE A C 1
ATOM 2349 O O . PHE A 1 297 ? 18.916 6.319 -11.871 1.00 82.75 297 PHE A O 1
ATOM 2356 N N . ARG A 1 298 ? 20.424 4.884 -11.043 1.00 74.19 298 ARG A N 1
ATOM 2357 C CA . ARG A 1 298 ? 19.412 3.970 -10.477 1.00 74.19 298 ARG A CA 1
ATOM 2358 C C . ARG A 1 298 ? 18.599 4.637 -9.363 1.00 74.19 298 ARG A C 1
ATOM 2360 O O . ARG A 1 298 ? 19.141 5.472 -8.641 1.00 74.19 298 ARG A O 1
ATOM 2367 N N . ASP A 1 299 ? 17.353 4.184 -9.210 1.00 67.81 299 ASP A N 1
ATOM 2368 C CA . ASP A 1 299 ? 16.442 4.521 -8.105 1.00 67.81 299 ASP A CA 1
ATOM 2369 C C . ASP A 1 299 ? 16.132 6.027 -8.006 1.00 67.81 299 ASP A C 1
ATOM 2371 O O . ASP A 1 299 ? 16.154 6.622 -6.929 1.00 67.81 299 ASP A O 1
ATOM 2375 N N . ARG A 1 300 ? 15.910 6.674 -9.159 1.00 76.44 300 ARG A N 1
ATOM 2376 C CA . ARG A 1 300 ? 15.646 8.116 -9.287 1.00 76.44 300 ARG A CA 1
ATOM 2377 C C . ARG A 1 300 ? 14.466 8.376 -10.227 1.00 76.44 300 ARG A C 1
ATOM 2379 O O . ARG A 1 300 ? 14.222 7.555 -11.106 1.00 76.44 300 ARG A O 1
ATOM 2386 N N . PRO A 1 301 ? 13.780 9.529 -10.095 1.00 78.75 301 PRO A N 1
ATOM 2387 C CA . PRO A 1 301 ? 12.609 9.855 -10.914 1.00 78.75 301 PRO A CA 1
ATOM 2388 C C . PRO A 1 301 ? 12.943 10.166 -12.383 1.00 78.75 301 PRO A C 1
ATOM 2390 O O . PRO A 1 301 ? 12.036 10.340 -13.193 1.00 78.75 301 PRO A O 1
ATOM 2393 N N . ASN A 1 302 ? 14.227 10.266 -12.741 1.00 90.12 302 ASN A N 1
ATOM 2394 C CA . ASN A 1 302 ? 14.637 10.593 -14.099 1.00 90.12 302 ASN A CA 1
ATOM 2395 C C . ASN A 1 302 ? 14.339 9.428 -15.051 1.00 90.12 302 ASN A C 1
ATOM 2397 O O . ASN A 1 302 ? 14.730 8.288 -14.790 1.00 90.12 302 ASN A O 1
ATOM 2401 N N . LYS A 1 303 ? 13.718 9.729 -16.193 1.00 91.44 303 LYS A N 1
ATOM 2402 C CA . LYS A 1 303 ? 13.499 8.777 -17.283 1.00 91.44 303 LYS A CA 1
ATOM 2403 C C . LYS A 1 303 ? 14.408 9.099 -18.468 1.00 91.44 303 LYS A C 1
ATOM 2405 O O . LYS A 1 303 ? 14.679 10.256 -18.788 1.00 91.44 303 LYS A O 1
ATOM 2410 N N . LEU A 1 304 ? 14.863 8.053 -19.139 1.00 93.38 304 LEU A N 1
ATOM 2411 C CA . LEU A 1 304 ? 15.553 8.122 -20.420 1.00 93.38 304 LEU A CA 1
ATOM 2412 C C . LEU A 1 304 ? 14.803 7.212 -21.376 1.00 93.38 304 LEU A C 1
ATOM 2414 O O . LEU A 1 304 ? 14.436 6.097 -21.018 1.00 93.38 304 LEU A O 1
ATOM 2418 N N . GLU A 1 305 ? 14.600 7.692 -22.593 1.00 94.50 305 GLU A N 1
ATOM 2419 C CA . GLU A 1 305 ? 14.021 6.903 -23.666 1.00 94.50 305 GLU A CA 1
ATOM 2420 C C . GLU A 1 305 ? 14.883 7.025 -24.920 1.00 94.50 305 GLU A C 1
ATOM 2422 O O . GLU A 1 305 ? 15.095 8.112 -25.462 1.00 94.50 305 GLU A O 1
ATOM 2427 N N . ILE A 1 306 ? 15.367 5.895 -25.415 1.00 95.50 306 ILE A N 1
ATOM 2428 C CA . ILE A 1 306 ? 16.035 5.773 -26.702 1.00 95.50 306 ILE A CA 1
ATOM 2429 C C . ILE A 1 306 ? 14.953 5.808 -27.778 1.00 95.50 306 ILE A C 1
ATOM 2431 O O . ILE A 1 306 ? 14.119 4.920 -27.875 1.00 95.50 306 ILE A O 1
ATOM 2435 N N . ARG A 1 307 ? 14.945 6.834 -28.624 1.00 95.69 307 ARG A N 1
ATOM 2436 C CA . ARG A 1 307 ? 13.944 6.982 -29.695 1.00 95.69 307 ARG A CA 1
ATOM 2437 C C . ARG A 1 307 ? 14.399 6.343 -31.000 1.00 95.69 307 ARG A C 1
ATOM 2439 O O . ARG A 1 307 ? 13.593 5.790 -31.752 1.00 95.69 307 ARG A O 1
ATOM 2446 N N . ARG A 1 308 ? 15.695 6.452 -31.290 1.00 96.25 308 ARG A N 1
ATOM 2447 C CA . ARG A 1 308 ? 16.280 6.057 -32.574 1.00 96.25 308 ARG A CA 1
ATOM 2448 C C . ARG A 1 308 ? 17.760 5.742 -32.425 1.00 96.25 308 ARG A C 1
ATOM 2450 O O . ARG A 1 308 ? 18.463 6.427 -31.682 1.00 96.25 308 ARG A O 1
ATOM 2457 N N . ILE A 1 309 ? 18.228 4.756 -33.183 1.00 96.69 309 ILE A N 1
ATOM 2458 C CA . ILE A 1 309 ? 19.644 4.391 -33.276 1.00 96.69 309 ILE A CA 1
ATOM 2459 C C . ILE A 1 309 ? 20.050 4.409 -34.749 1.00 96.69 309 ILE A C 1
ATOM 2461 O O . ILE A 1 309 ? 19.448 3.722 -35.574 1.00 96.69 309 ILE A O 1
ATOM 2465 N N . ASP A 1 310 ? 21.081 5.184 -35.074 1.00 95.88 310 ASP A N 1
ATOM 2466 C CA . ASP A 1 310 ? 21.762 5.134 -36.367 1.00 95.88 310 ASP A CA 1
ATOM 2467 C C . ASP A 1 310 ? 23.031 4.299 -36.213 1.00 95.88 310 ASP A C 1
ATOM 2469 O O . ASP A 1 310 ? 23.956 4.700 -35.505 1.00 95.88 310 ASP A O 1
ATOM 2473 N N . ALA A 1 311 ? 23.073 3.134 -36.854 1.00 92.56 311 ALA A N 1
ATOM 2474 C CA . ALA A 1 311 ? 24.217 2.233 -36.796 1.00 92.56 311 ALA A CA 1
ATOM 2475 C C . ALA A 1 311 ? 24.507 1.662 -38.186 1.00 92.56 311 ALA A C 1
ATOM 2477 O O . ALA A 1 311 ? 23.608 1.178 -38.880 1.00 92.56 311 ALA A O 1
ATOM 2478 N N . ALA A 1 312 ? 25.781 1.702 -38.586 1.00 83.56 312 ALA A N 1
ATOM 2479 C CA . ALA A 1 312 ? 26.186 1.473 -39.973 1.00 83.56 312 ALA A CA 1
ATOM 2480 C C . ALA A 1 312 ? 25.400 2.390 -40.943 1.00 83.56 312 ALA A C 1
ATOM 2482 O O . ALA A 1 312 ? 25.255 3.579 -40.677 1.00 83.56 312 ALA A O 1
ATOM 2483 N N . GLU A 1 313 ? 24.898 1.865 -42.066 1.00 84.88 313 GLU A N 1
ATOM 2484 C CA . GLU A 1 313 ? 24.146 2.632 -43.079 1.00 84.88 313 GLU A CA 1
ATOM 2485 C C . GLU A 1 313 ? 22.617 2.589 -42.873 1.00 84.88 313 GLU A C 1
ATOM 2487 O O . GLU A 1 313 ? 21.855 2.898 -43.791 1.00 84.88 313 GLU A O 1
ATOM 2492 N N . ARG A 1 314 ? 22.142 2.175 -41.689 1.00 91.25 314 ARG A N 1
ATOM 2493 C CA . ARG A 1 314 ? 20.710 2.028 -41.400 1.00 91.25 314 ARG A CA 1
ATOM 2494 C C . ARG A 1 314 ? 20.306 2.753 -40.117 1.00 91.25 314 ARG A C 1
ATOM 2496 O O . ARG A 1 314 ? 20.988 2.685 -39.098 1.00 91.25 314 ARG A O 1
ATOM 2503 N N . SER A 1 315 ? 19.145 3.397 -40.177 1.00 94.19 315 SER A N 1
ATOM 2504 C CA . SER A 1 315 ? 18.441 3.933 -39.014 1.00 94.19 315 SER A CA 1
ATOM 2505 C C . SER A 1 315 ? 17.396 2.936 -38.534 1.00 94.19 315 SER A C 1
ATOM 2507 O O . SER A 1 315 ? 16.635 2.406 -39.347 1.00 94.19 315 SER A O 1
ATOM 2509 N N . TYR A 1 316 ? 17.330 2.735 -37.224 1.00 94.88 316 TYR A N 1
ATOM 2510 C CA . TYR A 1 316 ? 16.340 1.884 -36.579 1.00 94.88 316 TYR A CA 1
ATOM 2511 C C . TYR A 1 316 ? 15.510 2.691 -35.586 1.00 94.88 316 TYR A C 1
ATOM 2513 O O . TYR A 1 316 ? 16.053 3.504 -34.827 1.00 94.88 316 TYR A O 1
ATOM 2521 N N . THR A 1 317 ? 14.198 2.461 -35.568 1.00 94.25 317 THR A N 1
ATOM 2522 C CA . THR A 1 317 ? 13.359 2.928 -34.459 1.00 94.25 317 THR A CA 1
ATOM 2523 C C . THR A 1 317 ? 13.582 2.035 -33.244 1.00 94.25 317 THR A C 1
ATOM 2525 O O . THR A 1 317 ? 14.018 0.888 -33.366 1.00 94.25 317 THR A O 1
ATOM 2528 N N . ALA A 1 318 ? 13.285 2.555 -32.059 1.00 88.69 318 ALA A N 1
ATOM 2529 C CA . ALA A 1 318 ? 13.476 1.802 -30.829 1.00 88.69 318 ALA A CA 1
ATOM 2530 C C . ALA A 1 318 ? 12.615 0.520 -30.771 1.00 88.69 318 ALA A C 1
ATOM 2532 O O . ALA A 1 318 ? 13.138 -0.555 -30.482 1.00 88.69 318 ALA A O 1
ATOM 2533 N N . ASP A 1 319 ? 11.344 0.602 -31.177 1.00 87.12 319 ASP A N 1
ATOM 2534 C CA . ASP A 1 319 ? 10.415 -0.544 -31.221 1.00 87.12 319 ASP A CA 1
ATOM 2535 C C . ASP A 1 319 ? 10.849 -1.637 -32.213 1.00 87.12 319 ASP A C 1
ATOM 2537 O O . ASP A 1 319 ? 10.494 -2.812 -32.082 1.00 87.12 319 ASP A O 1
ATOM 2541 N N . GLU A 1 320 ? 11.623 -1.260 -33.232 1.00 91.75 320 GLU A N 1
ATOM 2542 C CA . GLU A 1 320 ? 12.175 -2.204 -34.195 1.00 91.75 320 GLU A CA 1
ATOM 2543 C C . GLU A 1 320 ? 13.383 -2.956 -33.619 1.00 91.75 320 GLU A C 1
ATOM 2545 O O . GLU A 1 320 ? 13.496 -4.174 -33.783 1.00 91.75 320 GLU A O 1
ATOM 2550 N N . ILE A 1 321 ? 14.296 -2.227 -32.969 1.00 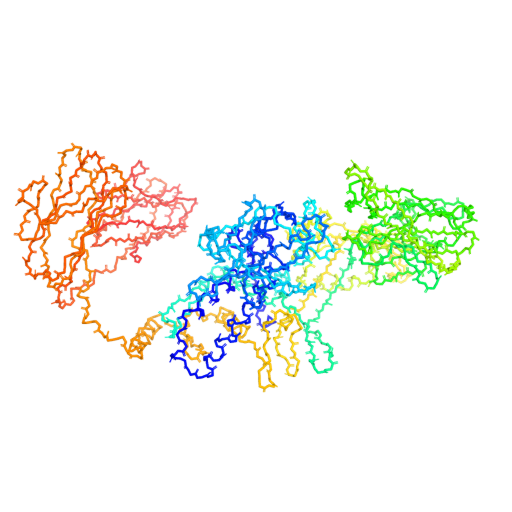93.00 321 ILE A N 1
ATOM 2551 C CA . ILE A 1 321 ? 15.661 -2.695 -32.701 1.00 93.00 321 ILE A CA 1
ATOM 2552 C C . ILE A 1 321 ? 15.850 -3.345 -31.335 1.00 93.00 321 ILE A C 1
ATOM 2554 O O . ILE A 1 321 ? 16.774 -4.139 -31.183 1.00 93.00 321 ILE A O 1
ATOM 2558 N N . PHE A 1 322 ? 14.994 -3.085 -30.345 1.00 93.50 322 PHE A N 1
ATOM 2559 C CA . PHE A 1 322 ? 15.088 -3.721 -29.022 1.00 93.50 322 PHE A CA 1
ATOM 2560 C C . PHE A 1 322 ? 14.499 -5.135 -29.008 1.00 93.50 322 PHE A C 1
ATOM 2562 O O . PHE A 1 322 ? 13.583 -5.461 -28.263 1.00 93.50 322 PHE A O 1
ATOM 2569 N N . ARG A 1 323 ? 15.023 -5.999 -29.885 1.00 92.81 323 ARG A N 1
ATOM 2570 C CA . ARG A 1 323 ? 14.567 -7.384 -30.067 1.00 92.81 323 ARG A CA 1
ATOM 2571 C C . ARG A 1 323 ? 15.735 -8.287 -30.461 1.00 92.81 323 ARG A C 1
ATOM 2573 O O . ARG A 1 323 ? 16.613 -7.840 -31.202 1.00 92.81 323 ARG A O 1
ATOM 2580 N N . PRO A 1 324 ? 15.726 -9.582 -30.103 1.00 93.31 324 PRO A N 1
ATOM 2581 C CA . PRO A 1 324 ? 16.741 -10.524 -30.585 1.00 93.31 324 PRO A CA 1
ATOM 2582 C C . PRO A 1 324 ? 16.721 -10.737 -32.110 1.00 93.31 324 PRO A C 1
ATOM 2584 O O . PRO A 1 324 ? 17.746 -11.055 -32.716 1.00 93.31 324 PRO A O 1
ATOM 2587 N N . LYS A 1 325 ? 15.548 -10.586 -32.743 1.00 94.81 325 LYS A N 1
ATOM 2588 C CA . LYS A 1 325 ? 15.333 -10.813 -34.179 1.00 94.81 325 LYS A CA 1
ATOM 2589 C C . LYS A 1 325 ? 14.589 -9.636 -34.811 1.00 94.81 325 LYS A C 1
ATOM 2591 O O . LYS A 1 325 ? 13.609 -9.158 -34.245 1.00 94.81 325 LYS A O 1
ATOM 2596 N N . LEU A 1 326 ? 15.014 -9.233 -36.007 1.00 94.38 326 LEU A N 1
ATOM 2597 C CA . LEU A 1 326 ? 14.347 -8.219 -36.827 1.00 94.38 326 LEU A CA 1
ATOM 2598 C C . LEU A 1 326 ? 13.313 -8.884 -37.732 1.00 94.38 326 LEU A C 1
ATOM 2600 O O . LEU A 1 326 ? 13.643 -9.808 -38.476 1.00 94.38 326 LEU A O 1
ATOM 2604 N N . ILE A 1 327 ? 12.068 -8.423 -37.658 1.00 95.31 327 ILE A N 1
ATOM 2605 C CA . ILE A 1 327 ? 10.954 -8.966 -38.439 1.00 95.31 327 ILE A CA 1
ATOM 2606 C C . ILE A 1 327 ? 11.027 -8.415 -39.866 1.00 95.31 327 ILE A C 1
ATOM 2608 O O . ILE A 1 327 ? 11.264 -7.227 -40.071 1.00 95.31 327 ILE A O 1
ATOM 2612 N N . ALA A 1 328 ? 10.830 -9.284 -40.856 1.00 94.31 328 ALA A N 1
ATOM 2613 C CA . ALA A 1 328 ? 10.755 -8.884 -42.255 1.00 94.31 328 ALA A CA 1
ATOM 2614 C C . ALA A 1 328 ? 9.502 -8.033 -42.527 1.00 94.31 328 ALA A C 1
ATOM 2616 O O . ALA A 1 328 ? 8.491 -8.163 -41.842 1.00 94.31 328 ALA A O 1
ATOM 2617 N N . GLU A 1 329 ? 9.540 -7.210 -43.573 1.00 91.31 329 GLU A N 1
ATOM 2618 C CA . GLU A 1 329 ? 8.444 -6.293 -43.931 1.00 91.31 329 GLU A CA 1
ATOM 2619 C C . GLU A 1 329 ? 7.091 -7.004 -44.146 1.00 91.31 329 GLU A C 1
ATOM 2621 O O . GLU A 1 329 ? 6.036 -6.445 -43.861 1.00 91.31 329 GLU A O 1
ATOM 2626 N N . ASP A 1 330 ? 7.107 -8.267 -44.586 1.00 92.38 330 ASP A N 1
ATOM 2627 C CA . ASP A 1 330 ? 5.902 -9.083 -44.773 1.00 92.38 330 ASP A CA 1
ATOM 2628 C C . ASP A 1 330 ? 5.317 -9.666 -43.470 1.00 92.38 330 ASP A C 1
ATOM 2630 O O . ASP A 1 330 ? 4.231 -10.255 -43.487 1.00 92.38 330 ASP A O 1
ATOM 2634 N N . GLY A 1 331 ? 6.031 -9.541 -42.347 1.00 93.19 331 GLY A N 1
ATOM 2635 C CA . GLY A 1 331 ? 5.653 -10.087 -41.045 1.00 93.19 331 GLY A CA 1
ATOM 2636 C C . GLY A 1 331 ? 5.666 -11.618 -40.964 1.00 93.19 331 GLY A C 1
ATOM 2637 O O . GLY A 1 331 ? 5.067 -12.181 -40.044 1.00 93.19 331 GLY A O 1
ATOM 2638 N N . ARG A 1 332 ? 6.293 -12.316 -41.922 1.00 95.31 332 ARG A N 1
ATOM 2639 C CA . ARG A 1 332 ? 6.271 -13.792 -42.026 1.00 95.31 332 ARG A CA 1
ATOM 2640 C C . ARG A 1 332 ? 7.603 -14.461 -41.727 1.00 95.31 332 ARG A C 1
ATOM 2642 O O . ARG A 1 332 ? 7.664 -15.685 -41.638 1.00 95.31 332 ARG A O 1
ATOM 2649 N N . SER A 1 333 ? 8.664 -13.685 -41.553 1.00 95.38 333 SER A N 1
ATOM 2650 C CA . SER A 1 333 ? 9.983 -14.195 -41.188 1.00 95.38 333 SER A CA 1
ATOM 2651 C C . SER A 1 333 ? 10.761 -13.179 -40.357 1.00 95.38 333 SER A C 1
ATOM 2653 O O . SER A 1 333 ? 10.329 -12.040 -40.193 1.00 95.38 333 SER A O 1
ATOM 2655 N N . ALA A 1 334 ? 11.900 -13.601 -39.809 1.00 96.56 334 ALA A N 1
ATOM 2656 C CA . ALA A 1 334 ? 12.801 -12.721 -39.080 1.00 96.56 334 ALA A CA 1
ATOM 2657 C C . ALA A 1 334 ? 14.267 -13.146 -39.243 1.00 96.56 334 ALA A C 1
ATOM 2659 O O . ALA A 1 334 ? 14.556 -14.334 -39.435 1.00 96.56 334 ALA A O 1
ATOM 2660 N N . THR A 1 335 ? 15.179 -12.183 -39.119 1.00 94.88 335 THR A N 1
ATOM 2661 C CA . THR A 1 335 ? 16.640 -12.361 -39.174 1.00 94.88 335 THR A CA 1
ATOM 2662 C C . THR A 1 335 ? 17.304 -11.913 -37.875 1.00 94.88 335 THR A C 1
ATOM 2664 O O . THR A 1 335 ? 16.670 -11.273 -37.041 1.00 94.88 335 THR A O 1
ATOM 2667 N N . ASP A 1 336 ? 18.580 -12.247 -37.686 1.00 95.44 336 ASP A N 1
ATOM 2668 C CA . ASP A 1 336 ? 19.342 -11.794 -36.518 1.00 95.44 336 ASP A CA 1
ATOM 2669 C C . ASP A 1 336 ? 19.442 -10.269 -36.465 1.00 95.44 336 ASP A C 1
ATOM 2671 O O . ASP A 1 336 ? 19.657 -9.611 -37.487 1.00 95.44 336 ASP A O 1
ATOM 2675 N N . ASN A 1 337 ? 19.293 -9.715 -35.263 1.00 95.06 337 ASN A N 1
ATOM 2676 C CA . ASN A 1 337 ? 19.589 -8.316 -35.005 1.00 95.06 337 ASN A CA 1
ATOM 2677 C C . ASN A 1 337 ? 21.111 -8.137 -34.827 1.00 95.06 337 ASN A C 1
ATOM 2679 O O . ASN A 1 337 ? 21.674 -8.710 -33.892 1.00 95.06 337 ASN A O 1
ATOM 2683 N N . PRO A 1 338 ? 21.790 -7.342 -35.675 1.00 93.56 338 PRO A N 1
ATOM 2684 C CA . PRO A 1 338 ? 23.243 -7.187 -35.619 1.00 93.56 338 PRO A CA 1
ATOM 2685 C C . PRO A 1 338 ? 23.746 -6.449 -34.370 1.00 93.56 338 PRO A C 1
ATOM 2687 O O . PRO A 1 338 ? 24.920 -6.587 -34.034 1.00 93.56 338 PRO A O 1
ATOM 2690 N N . LEU A 1 339 ? 22.889 -5.679 -33.690 1.00 95.12 339 LEU A N 1
ATOM 2691 C CA . LEU A 1 339 ? 23.248 -4.953 -32.468 1.00 95.12 339 LEU A CA 1
ATOM 2692 C C . LEU A 1 339 ? 22.957 -5.760 -31.197 1.00 95.12 339 LEU A C 1
ATOM 2694 O O . LEU A 1 339 ? 23.409 -5.382 -30.122 1.00 95.12 339 LEU A O 1
ATOM 2698 N N . TYR A 1 340 ? 22.214 -6.864 -31.287 1.00 95.75 340 TYR A N 1
ATOM 2699 C CA . TYR A 1 340 ? 21.786 -7.623 -30.115 1.00 95.75 340 TYR A CA 1
ATOM 2700 C C . TYR A 1 340 ? 22.964 -8.291 -29.392 1.00 95.75 340 TYR A C 1
ATOM 2702 O O . TYR A 1 340 ? 23.766 -9.011 -29.993 1.00 95.75 340 TYR A O 1
ATOM 2710 N N . ARG A 1 341 ? 23.046 -8.084 -28.073 1.00 94.88 341 ARG A N 1
ATOM 2711 C CA . ARG A 1 341 ? 24.074 -8.677 -27.202 1.00 94.88 341 ARG A CA 1
ATOM 2712 C C . ARG A 1 341 ? 23.524 -9.721 -26.242 1.00 94.88 341 ARG A C 1
ATOM 2714 O O . ARG A 1 341 ? 24.244 -10.656 -25.899 1.00 94.88 341 ARG A O 1
ATOM 2721 N N . GLY A 1 342 ? 22.269 -9.594 -25.833 1.00 93.62 342 GLY A N 1
ATOM 2722 C CA . GLY A 1 342 ? 21.648 -10.516 -24.894 1.00 93.62 342 GLY A CA 1
ATOM 2723 C C . GLY A 1 342 ? 20.346 -9.968 -24.334 1.00 93.62 342 GLY A C 1
ATOM 2724 O O . GLY A 1 342 ? 20.015 -8.803 -24.541 1.00 93.62 342 GLY A O 1
ATOM 2725 N N . THR A 1 343 ? 19.634 -10.827 -23.617 1.00 89.25 343 THR A N 1
ATOM 2726 C CA . THR A 1 343 ? 18.459 -10.461 -22.828 1.00 89.25 343 THR A CA 1
ATOM 2727 C C . THR A 1 343 ? 18.738 -10.884 -21.394 1.00 89.25 343 THR A C 1
ATOM 2729 O O . THR A 1 343 ? 19.160 -12.018 -21.153 1.00 89.25 343 THR A O 1
ATOM 2732 N N . GLU A 1 344 ? 18.576 -9.957 -20.463 1.00 86.56 344 GLU A N 1
ATOM 2733 C CA . GLU A 1 344 ? 18.693 -10.189 -19.025 1.00 86.56 344 GLU A CA 1
ATOM 2734 C C . GLU A 1 344 ? 17.284 -10.257 -18.433 1.00 86.56 344 GLU A C 1
ATOM 2736 O O . GLU A 1 344 ? 16.384 -9.619 -18.961 1.00 86.56 344 GLU A O 1
ATOM 2741 N N . GLU A 1 345 ? 17.082 -11.035 -17.368 1.00 75.12 345 GLU A N 1
ATOM 2742 C CA . GLU A 1 345 ? 15.798 -11.139 -16.637 1.00 75.12 345 GLU A CA 1
ATOM 2743 C C . GLU A 1 345 ? 14.573 -11.642 -17.446 1.00 75.12 345 GLU A C 1
ATOM 2745 O O . GLU A 1 345 ? 13.596 -12.042 -16.830 1.00 75.12 345 GLU A O 1
ATOM 2750 N N . GLY A 1 346 ? 14.682 -11.812 -18.769 1.00 75.88 346 GLY A N 1
ATOM 2751 C CA . GLY A 1 346 ? 13.637 -12.349 -19.659 1.00 75.88 346 GLY A CA 1
ATOM 2752 C C . GLY A 1 346 ? 13.144 -11.327 -20.689 1.00 75.88 346 GLY A C 1
ATOM 2753 O O . GLY A 1 346 ? 12.874 -11.702 -21.831 1.00 75.88 346 GLY A O 1
ATOM 2754 N N . ASP A 1 347 ? 13.192 -10.054 -20.309 1.00 79.31 347 ASP A N 1
ATOM 2755 C CA . ASP A 1 347 ? 12.564 -8.887 -20.945 1.00 79.31 347 ASP A CA 1
ATOM 2756 C C . ASP A 1 347 ? 13.539 -7.714 -21.164 1.00 79.31 347 ASP A C 1
ATOM 2758 O O . ASP A 1 347 ? 13.286 -6.848 -22.003 1.00 79.31 347 ASP A O 1
ATOM 2762 N N . ARG A 1 348 ? 14.696 -7.666 -20.486 1.00 88.06 348 ARG A N 1
ATOM 2763 C CA . ARG A 1 348 ? 15.671 -6.570 -20.653 1.00 88.06 348 ARG A CA 1
ATOM 2764 C C . ARG A 1 348 ? 16.642 -6.829 -21.801 1.00 88.06 348 ARG A C 1
ATOM 2766 O O . ARG A 1 348 ? 17.714 -7.424 -21.626 1.00 88.06 348 ARG A O 1
ATOM 2773 N N . VAL A 1 349 ? 16.306 -6.333 -22.988 1.00 92.31 349 VAL A N 1
ATOM 2774 C CA . VAL A 1 349 ? 17.134 -6.451 -24.196 1.00 92.31 349 VAL A CA 1
ATOM 2775 C C . VAL A 1 349 ? 18.318 -5.491 -24.141 1.00 92.31 349 VAL A C 1
ATOM 2777 O O . VAL A 1 349 ? 18.159 -4.290 -23.940 1.00 92.31 349 VAL A O 1
ATOM 2780 N N . THR A 1 350 ? 19.517 -6.022 -24.379 1.00 95.25 350 THR A N 1
ATOM 2781 C CA . THR A 1 350 ? 20.774 -5.268 -24.435 1.00 95.25 350 THR A CA 1
ATOM 2782 C C . THR A 1 350 ? 21.306 -5.197 -25.866 1.00 95.25 350 THR A C 1
ATOM 2784 O O . THR A 1 350 ? 21.480 -6.224 -26.533 1.00 95.25 350 THR A O 1
ATOM 2787 N N . LEU A 1 351 ? 21.614 -3.982 -26.317 1.00 96.06 351 LEU A N 1
ATOM 2788 C CA . LEU A 1 351 ? 22.167 -3.668 -27.631 1.00 96.06 351 LEU A CA 1
ATOM 2789 C C . LEU A 1 351 ? 23.564 -3.060 -27.515 1.00 96.06 351 LEU A C 1
ATOM 2791 O O . LEU A 1 351 ? 23.835 -2.290 -26.599 1.00 96.06 351 LEU A O 1
ATOM 2795 N N . ASP A 1 352 ? 24.428 -3.364 -28.474 1.00 94.88 352 ASP A N 1
ATOM 2796 C CA . ASP A 1 352 ? 25.694 -2.668 -28.677 1.00 94.88 352 ASP A CA 1
ATOM 2797 C C . ASP A 1 352 ? 25.457 -1.305 -29.326 1.00 94.88 352 ASP A C 1
ATOM 2799 O O . ASP A 1 352 ? 24.851 -1.217 -30.396 1.00 94.88 352 ASP A O 1
ATOM 2803 N N . LEU A 1 353 ? 25.942 -0.251 -28.676 1.00 94.06 353 LEU A N 1
ATOM 2804 C CA . LEU A 1 353 ? 25.847 1.122 -29.168 1.00 94.06 353 LEU A CA 1
ATOM 2805 C C . LEU A 1 353 ? 27.212 1.688 -29.581 1.00 94.06 353 LEU A C 1
ATOM 2807 O O . LEU A 1 353 ? 27.295 2.860 -29.960 1.00 94.06 353 LEU A O 1
ATOM 2811 N N . ALA A 1 354 ? 28.286 0.895 -29.515 1.00 91.12 354 ALA A N 1
ATOM 2812 C CA . ALA A 1 354 ? 29.616 1.347 -29.894 1.00 91.12 354 ALA A CA 1
ATOM 2813 C C . ALA A 1 354 ? 29.632 1.807 -31.364 1.00 91.12 354 ALA A C 1
ATOM 2815 O O . ALA A 1 354 ? 29.297 1.058 -32.281 1.00 91.12 354 ALA A O 1
ATOM 2816 N N . GLY A 1 355 ? 30.025 3.065 -31.587 1.00 90.06 355 GLY A N 1
ATOM 2817 C CA . GLY A 1 355 ? 30.064 3.666 -32.924 1.00 90.06 355 GLY A CA 1
ATOM 2818 C C . GLY A 1 355 ? 28.691 3.973 -33.539 1.00 90.06 355 GLY A C 1
ATOM 2819 O O . GLY A 1 355 ? 28.614 4.170 -34.749 1.00 90.06 355 GLY A O 1
ATOM 2820 N N . ALA A 1 356 ? 27.616 4.009 -32.746 1.00 94.12 356 ALA A N 1
ATOM 2821 C CA . ALA A 1 356 ? 26.292 4.444 -33.189 1.00 94.12 356 ALA A CA 1
ATOM 2822 C C . ALA A 1 356 ? 26.030 5.932 -32.878 1.00 94.12 356 ALA A C 1
ATOM 2824 O O . ALA A 1 356 ? 26.692 6.538 -32.030 1.00 94.12 356 ALA A O 1
ATOM 2825 N N . VAL A 1 357 ? 25.018 6.515 -33.526 1.00 95.38 357 VAL A N 1
ATOM 2826 C CA . VAL A 1 357 ? 24.384 7.765 -33.073 1.00 95.38 357 VAL A CA 1
ATOM 2827 C C . VAL A 1 357 ? 23.066 7.419 -32.396 1.00 95.38 357 VAL A C 1
ATOM 2829 O O . VAL A 1 357 ? 22.185 6.813 -33.006 1.00 95.38 357 VAL A O 1
ATOM 2832 N N . VAL A 1 358 ? 22.927 7.806 -31.135 1.00 95.75 358 VAL A N 1
ATOM 2833 C CA . VAL A 1 358 ? 21.781 7.458 -30.293 1.00 95.75 358 VAL A CA 1
ATOM 2834 C C . VAL A 1 358 ? 20.983 8.719 -30.003 1.00 95.75 358 VAL A C 1
ATOM 2836 O O . VAL A 1 358 ? 21.528 9.701 -29.502 1.00 95.75 358 VAL A O 1
ATOM 2839 N N . HIS A 1 359 ? 19.695 8.702 -30.332 1.00 96.44 359 HIS A N 1
ATOM 2840 C CA . HIS A 1 359 ? 18.787 9.830 -30.128 1.00 96.44 359 HIS A CA 1
ATOM 2841 C C . HIS A 1 359 ? 17.878 9.520 -28.950 1.00 96.44 359 HIS A C 1
ATOM 2843 O O . HIS A 1 359 ? 17.188 8.499 -28.952 1.00 96.44 359 HIS A O 1
ATOM 2849 N N . LEU A 1 360 ? 17.904 10.397 -27.956 1.00 95.69 360 LEU A N 1
ATOM 2850 C CA . LEU A 1 360 ? 17.312 10.214 -26.642 1.00 95.69 360 LEU A CA 1
ATOM 2851 C C . LEU A 1 360 ? 16.280 11.300 -26.368 1.00 95.69 360 LEU A C 1
ATOM 2853 O O . LEU A 1 360 ? 16.511 12.463 -26.700 1.00 95.69 360 LEU A O 1
ATOM 2857 N N . ALA A 1 361 ? 15.206 10.928 -25.686 1.00 95.94 361 ALA A N 1
ATOM 2858 C CA . ALA A 1 361 ? 14.369 11.848 -24.935 1.00 95.94 361 ALA A CA 1
ATOM 2859 C C . ALA A 1 361 ? 14.679 11.651 -23.446 1.00 95.94 361 ALA A C 1
ATOM 2861 O O . ALA A 1 361 ? 14.527 10.553 -22.911 1.00 95.94 361 ALA A O 1
ATOM 2862 N N . LEU A 1 362 ? 15.158 12.704 -22.792 1.00 94.94 362 LEU A N 1
ATOM 2863 C CA . LEU A 1 362 ? 15.422 12.722 -21.359 1.00 94.94 362 LEU A CA 1
ATOM 2864 C C . LEU A 1 362 ? 14.261 13.406 -20.648 1.00 94.94 362 LEU A C 1
ATOM 2866 O O . LEU A 1 362 ? 13.801 14.461 -21.087 1.00 94.94 362 LEU A O 1
ATOM 2870 N N . GLU A 1 363 ? 13.839 12.847 -19.528 1.00 94.88 363 GLU A N 1
ATOM 2871 C CA . GLU A 1 363 ? 12.937 13.468 -18.571 1.00 94.88 363 GLU A CA 1
ATOM 2872 C C . GLU A 1 363 ? 13.668 13.515 -17.228 1.00 94.88 363 GLU A C 1
ATOM 2874 O O . GLU A 1 363 ? 13.856 12.496 -16.576 1.00 94.88 363 GLU A O 1
ATOM 2879 N N . ILE A 1 364 ? 14.170 14.690 -16.859 1.00 93.62 364 ILE A N 1
ATOM 2880 C CA . ILE A 1 364 ? 15.136 14.845 -15.766 1.00 93.62 364 ILE A CA 1
ATOM 2881 C C . ILE A 1 364 ? 14.665 15.856 -14.733 1.00 93.62 364 ILE A C 1
ATOM 2883 O O . ILE A 1 364 ? 14.052 16.875 -15.065 1.00 93.62 364 ILE A O 1
ATOM 2887 N N . GLN A 1 365 ? 15.009 15.607 -13.477 1.00 92.19 365 GLN A N 1
ATOM 2888 C CA . GLN A 1 365 ? 14.728 16.529 -12.393 1.00 92.19 365 GLN A CA 1
ATOM 2889 C C . GLN A 1 365 ? 15.679 17.731 -12.450 1.00 92.19 365 GLN A C 1
ATOM 2891 O O . GLN A 1 365 ? 16.891 17.591 -12.608 1.00 92.19 365 GLN A O 1
ATOM 2896 N N . VAL A 1 366 ? 15.137 18.930 -12.304 1.00 93.62 366 VAL A N 1
ATOM 2897 C CA . VAL A 1 366 ? 15.869 20.200 -12.244 1.00 93.62 366 VAL A CA 1
ATOM 2898 C C . VAL A 1 366 ? 15.234 21.098 -11.189 1.00 93.62 366 VAL A C 1
ATOM 2900 O O . VAL A 1 366 ? 14.141 20.819 -10.705 1.00 93.62 366 VAL A O 1
ATOM 2903 N N . PHE A 1 367 ? 15.880 22.211 -10.851 1.00 94.44 367 PHE A N 1
ATOM 2904 C CA . PHE A 1 367 ? 15.215 23.278 -10.108 1.00 94.44 367 PHE A CA 1
ATOM 2905 C C . PHE A 1 367 ? 14.666 24.334 -11.063 1.00 94.44 367 PHE A C 1
ATOM 2907 O O . PHE A 1 367 ? 15.374 24.819 -11.946 1.00 94.44 367 PHE A O 1
ATOM 2914 N N . ASP A 1 368 ? 13.414 24.733 -10.859 1.00 92.50 368 ASP A N 1
ATOM 2915 C CA . ASP A 1 368 ? 12.838 25.873 -11.563 1.00 92.50 368 ASP A CA 1
ATOM 2916 C C . ASP A 1 368 ? 13.397 27.218 -11.051 1.00 92.50 368 ASP A C 1
ATOM 2918 O O . ASP A 1 368 ? 14.182 27.296 -10.100 1.00 92.50 368 ASP A O 1
ATOM 2922 N N . ALA A 1 369 ? 12.956 28.325 -11.656 1.00 92.06 369 ALA A N 1
ATOM 2923 C CA . ALA A 1 369 ? 13.373 29.666 -11.243 1.00 92.06 369 ALA A CA 1
ATOM 2924 C C . ALA A 1 369 ? 12.952 30.034 -9.804 1.00 92.06 369 ALA A C 1
ATOM 2926 O O . ALA A 1 369 ? 13.504 30.976 -9.238 1.00 92.06 369 ALA A O 1
ATOM 2927 N N . SER A 1 370 ? 11.994 29.320 -9.201 1.00 90.81 370 SER A N 1
ATOM 2928 C CA . SER A 1 370 ? 11.601 29.473 -7.794 1.00 90.81 370 SER A CA 1
ATOM 2929 C C . SER A 1 370 ? 12.458 28.634 -6.837 1.00 90.81 370 SER A C 1
ATOM 2931 O O . SER A 1 370 ? 12.297 28.732 -5.618 1.00 90.81 370 SER A O 1
ATOM 2933 N N . GLY A 1 371 ? 13.395 27.847 -7.374 1.00 91.12 371 GLY A N 1
ATOM 2934 C CA . GLY A 1 371 ? 14.234 26.932 -6.614 1.00 91.12 371 GLY A CA 1
ATOM 2935 C C . GLY A 1 371 ? 13.460 25.714 -6.121 1.00 91.12 371 GLY A C 1
ATOM 2936 O O . GLY A 1 371 ? 13.769 25.220 -5.038 1.00 91.12 371 GLY A O 1
ATOM 2937 N N . TYR A 1 372 ? 12.430 25.282 -6.852 1.00 92.06 372 TYR A N 1
ATOM 2938 C CA . TYR A 1 372 ? 11.620 24.108 -6.538 1.00 92.06 372 TYR A CA 1
ATOM 2939 C C . TYR A 1 372 ? 11.917 22.967 -7.534 1.00 92.06 372 TYR A C 1
ATOM 2941 O O . TYR A 1 372 ? 12.062 23.264 -8.725 1.00 92.06 372 TYR A O 1
ATOM 2949 N N . PRO A 1 373 ? 12.052 21.703 -7.081 1.00 91.75 373 PRO A N 1
ATOM 2950 C CA . PRO A 1 373 ? 12.237 20.557 -7.959 1.00 91.75 373 PRO A CA 1
ATOM 2951 C C . PRO A 1 373 ? 11.095 20.455 -8.964 1.00 91.75 373 PRO A C 1
ATOM 2953 O O . PRO A 1 373 ? 9.923 20.588 -8.624 1.00 91.75 373 PRO A O 1
ATOM 2956 N N . THR A 1 374 ? 11.439 20.248 -10.221 1.00 91.00 374 THR A N 1
ATOM 2957 C CA . THR A 1 374 ? 10.490 20.021 -11.302 1.00 91.00 374 THR A CA 1
ATOM 2958 C C . THR A 1 374 ? 11.123 19.102 -12.327 1.00 91.00 374 THR A C 1
ATOM 2960 O O . THR A 1 374 ? 12.332 18.869 -12.311 1.00 91.00 374 THR A O 1
ATOM 2963 N N . THR A 1 375 ? 10.315 18.623 -13.254 1.00 90.62 375 THR A N 1
ATOM 2964 C CA . THR A 1 375 ? 10.763 17.759 -14.332 1.00 90.62 375 THR A CA 1
ATOM 2965 C C . THR A 1 375 ? 10.887 18.552 -15.627 1.00 90.62 375 THR A C 1
ATOM 2967 O O . THR A 1 375 ? 9.990 19.306 -16.011 1.00 90.62 375 THR A O 1
ATOM 2970 N N . MET A 1 376 ? 12.004 18.375 -16.326 1.00 92.62 376 MET A N 1
ATOM 2971 C CA . MET A 1 376 ? 12.270 18.970 -17.630 1.00 92.62 376 MET A CA 1
ATOM 2972 C C . MET A 1 376 ? 12.470 17.877 -18.676 1.00 92.62 376 MET A C 1
ATOM 2974 O O . MET A 1 376 ? 13.238 16.940 -18.468 1.00 92.62 376 MET A O 1
ATOM 2978 N N . ARG A 1 377 ? 11.829 18.047 -19.837 1.00 94.94 377 ARG A N 1
ATOM 2979 C CA . ARG A 1 377 ? 12.082 17.215 -21.016 1.00 94.94 377 ARG A CA 1
ATOM 2980 C C . ARG A 1 377 ? 13.147 17.828 -21.909 1.00 94.94 377 ARG A C 1
ATOM 2982 O O . ARG A 1 377 ? 13.118 19.034 -22.167 1.00 94.94 377 ARG A O 1
ATOM 2989 N N . ARG A 1 378 ? 14.067 17.001 -22.399 1.00 94.62 378 ARG A N 1
ATOM 2990 C CA . ARG A 1 378 ? 15.160 17.422 -23.279 1.00 94.62 378 ARG A CA 1
ATOM 2991 C C . ARG A 1 378 ? 15.509 16.322 -24.272 1.00 94.62 378 ARG A C 1
ATOM 2993 O O . ARG A 1 378 ? 15.876 15.226 -23.867 1.00 94.62 378 ARG A O 1
ATOM 3000 N N . ASP A 1 379 ? 15.482 16.653 -25.557 1.00 96.44 379 ASP A N 1
ATOM 3001 C CA . ASP A 1 379 ? 16.009 15.768 -26.594 1.00 96.44 379 ASP A CA 1
ATOM 3002 C C . ASP A 1 379 ? 17.531 15.919 -26.692 1.00 96.44 379 ASP A C 1
ATOM 3004 O O . ASP A 1 379 ? 18.066 17.035 -26.695 1.00 96.44 379 ASP A O 1
ATOM 3008 N N . VAL A 1 380 ? 18.235 14.792 -26.761 1.00 95.31 380 VAL A N 1
ATOM 3009 C CA . VAL A 1 380 ? 19.700 14.730 -26.818 1.00 95.31 380 VAL A CA 1
ATOM 3010 C C . VAL A 1 380 ? 20.129 13.705 -27.860 1.00 95.31 380 VAL A C 1
ATOM 3012 O O . VAL A 1 380 ? 19.589 12.605 -27.924 1.00 95.31 380 VAL A O 1
ATOM 3015 N N . SER A 1 381 ? 21.142 14.038 -28.658 1.00 94.81 381 SER A N 1
ATOM 3016 C CA . SER A 1 381 ? 21.805 13.082 -29.547 1.00 94.81 381 SER A CA 1
ATOM 3017 C C . SER A 1 381 ? 23.223 12.827 -29.054 1.00 94.81 381 SER A C 1
ATOM 3019 O O . SER A 1 381 ? 24.014 13.760 -28.912 1.00 94.81 381 SER A O 1
ATOM 3021 N N . ILE A 1 382 ? 23.554 11.561 -28.821 1.00 94.06 382 ILE A N 1
ATOM 3022 C CA . ILE A 1 382 ? 24.894 11.118 -28.448 1.00 94.06 382 ILE A CA 1
ATOM 3023 C C . ILE A 1 382 ? 25.527 10.456 -29.668 1.00 94.06 382 ILE A C 1
ATOM 3025 O O . ILE A 1 382 ? 25.060 9.417 -30.132 1.00 94.06 382 ILE A O 1
ATOM 3029 N N . ASN A 1 383 ? 26.578 11.070 -30.206 1.00 93.88 383 ASN A N 1
ATOM 3030 C CA . ASN A 1 383 ? 27.292 10.552 -31.366 1.00 93.88 383 ASN A CA 1
ATOM 3031 C C . ASN A 1 383 ? 28.569 9.829 -30.917 1.00 93.88 383 ASN A C 1
ATOM 3033 O O . ASN A 1 383 ? 29.575 10.472 -30.621 1.00 93.88 383 ASN A O 1
ATOM 3037 N N . PHE A 1 384 ? 28.528 8.496 -30.853 1.00 90.75 384 PHE A N 1
ATOM 3038 C CA . PHE A 1 384 ? 29.704 7.683 -30.526 1.00 90.75 384 PHE A CA 1
ATOM 3039 C C . PHE A 1 384 ? 30.596 7.410 -31.746 1.00 90.75 384 PHE A C 1
ATOM 3041 O O . PHE A 1 384 ? 31.741 6.999 -31.574 1.00 90.75 384 PHE A O 1
ATOM 3048 N N . ALA A 1 385 ? 30.096 7.631 -32.968 1.00 87.19 385 ALA A N 1
ATOM 3049 C CA . ALA A 1 385 ? 30.884 7.518 -34.198 1.00 87.19 385 ALA A CA 1
ATOM 3050 C C . ALA A 1 385 ? 31.786 8.744 -34.423 1.00 87.19 385 ALA A C 1
ATOM 3052 O O . ALA A 1 385 ? 32.970 8.602 -34.720 1.00 87.19 385 ALA A O 1
ATOM 3053 N N . GLU A 1 386 ? 31.225 9.940 -34.250 1.00 91.25 386 GLU A N 1
ATOM 3054 C CA . GLU A 1 386 ? 31.906 11.237 -34.304 1.00 91.25 386 GLU A CA 1
ATOM 3055 C C . GLU A 1 386 ? 31.619 12.023 -33.013 1.00 91.25 386 GLU A C 1
ATOM 3057 O O . GLU A 1 386 ? 30.658 12.798 -32.954 1.00 91.25 386 GLU A O 1
ATOM 3062 N N . PRO A 1 387 ? 32.438 11.824 -31.963 1.00 90.75 387 PRO A N 1
ATOM 3063 C CA . PRO A 1 387 ? 32.296 12.540 -30.702 1.00 90.75 387 PRO A CA 1
ATOM 3064 C C . PRO A 1 387 ? 32.343 14.071 -30.875 1.00 90.75 387 PRO A C 1
ATOM 3066 O O . PRO A 1 387 ? 33.279 14.576 -31.503 1.00 90.75 387 PRO A O 1
ATOM 3069 N N . PRO A 1 388 ? 31.384 14.829 -30.307 1.00 92.19 388 PRO A N 1
ATOM 3070 C CA . PRO A 1 388 ? 31.423 16.289 -30.292 1.00 92.19 388 PRO A CA 1
ATOM 3071 C C . PRO A 1 388 ? 32.583 16.825 -29.438 1.00 92.19 388 PRO A C 1
ATOM 3073 O O . PRO A 1 388 ? 33.076 16.152 -28.533 1.00 92.19 388 PRO A O 1
ATOM 3076 N N . ASP A 1 389 ? 32.999 18.066 -29.714 1.00 92.12 389 ASP A N 1
ATOM 3077 C CA . ASP A 1 389 ? 34.047 18.748 -28.941 1.00 92.12 389 ASP A CA 1
ATOM 3078 C C . ASP A 1 389 ? 33.581 19.173 -27.538 1.00 92.12 389 ASP A C 1
ATOM 3080 O O . ASP A 1 389 ? 34.394 19.232 -26.616 1.00 92.12 389 ASP A O 1
ATOM 3084 N N . GLU A 1 390 ? 32.292 19.484 -27.377 1.00 95.06 390 GLU A N 1
ATOM 3085 C CA . GLU A 1 390 ? 31.701 19.893 -26.100 1.00 95.06 390 GLU A CA 1
ATOM 3086 C C . GLU A 1 390 ? 31.086 18.692 -25.360 1.00 95.06 390 GLU A C 1
ATOM 3088 O O . GLU A 1 390 ? 30.497 17.814 -26.003 1.00 95.06 390 GLU A O 1
ATOM 3093 N N . PRO A 1 391 ? 31.170 18.646 -24.015 1.00 96.50 391 PRO A N 1
ATOM 3094 C CA . PRO A 1 391 ? 30.485 17.630 -23.228 1.00 96.50 391 PRO A CA 1
ATOM 3095 C C . PRO A 1 391 ? 28.970 17.642 -23.456 1.00 96.50 391 PRO A C 1
ATOM 3097 O O . PRO A 1 391 ? 28.327 18.692 -23.477 1.00 96.50 391 PRO A O 1
ATOM 3100 N N . VAL A 1 392 ? 28.388 16.453 -23.575 1.00 95.38 392 VAL A N 1
ATOM 3101 C CA . VAL A 1 392 ? 26.949 16.271 -23.772 1.00 95.38 392 VAL A CA 1
ATOM 3102 C C . VAL A 1 392 ? 26.287 16.056 -22.421 1.00 95.38 392 VAL A C 1
ATOM 3104 O O . VAL A 1 392 ? 26.596 15.090 -21.732 1.00 95.38 392 VAL A O 1
ATOM 3107 N N . PHE A 1 393 ? 25.368 16.935 -22.041 1.00 95.19 393 PHE A N 1
ATOM 3108 C CA . PHE A 1 393 ? 24.557 16.776 -20.835 1.00 95.19 393 PHE A CA 1
ATOM 3109 C C . PHE A 1 393 ? 23.574 15.604 -20.984 1.00 95.19 393 PHE A C 1
ATOM 3111 O O . PHE A 1 393 ? 22.874 15.522 -21.996 1.00 95.19 393 PHE A O 1
ATOM 3118 N N . VAL A 1 394 ? 23.507 14.721 -19.984 1.00 93.94 394 VAL A N 1
ATOM 3119 C CA . VAL A 1 394 ? 22.769 13.447 -20.079 1.00 93.94 394 VAL A CA 1
ATOM 3120 C C . VAL A 1 394 ? 21.898 13.101 -18.875 1.00 93.94 394 VAL A C 1
ATOM 3122 O O . VAL A 1 394 ? 21.022 12.257 -19.025 1.00 93.94 394 VAL A O 1
ATOM 3125 N N . ASP A 1 395 ? 22.118 13.692 -17.697 1.00 94.44 395 ASP A N 1
ATOM 3126 C CA . ASP A 1 395 ? 21.351 13.333 -16.495 1.00 94.44 395 ASP A CA 1
ATOM 3127 C C . ASP A 1 395 ? 21.484 14.381 -15.379 1.00 94.44 395 ASP A C 1
ATOM 3129 O O . ASP A 1 395 ? 22.330 15.281 -15.439 1.00 94.44 395 ASP A O 1
ATOM 3133 N N . THR A 1 396 ? 20.694 14.217 -14.322 1.00 94.69 396 THR A N 1
ATOM 3134 C CA . THR A 1 396 ? 20.830 14.941 -13.056 1.00 94.69 396 THR A CA 1
ATOM 3135 C C . THR A 1 396 ? 20.663 14.018 -11.850 1.00 94.69 396 THR A C 1
ATOM 3137 O O . THR A 1 396 ? 20.031 12.972 -11.933 1.00 94.69 396 THR A O 1
ATOM 3140 N N . VAL A 1 397 ? 21.214 14.394 -10.692 1.00 92.88 397 VAL A N 1
ATOM 3141 C CA . VAL A 1 397 ? 20.997 13.657 -9.433 1.00 92.88 397 VAL A CA 1
ATOM 3142 C C . VAL A 1 397 ? 20.758 14.629 -8.288 1.00 92.88 397 VAL A C 1
ATOM 3144 O O . VAL A 1 397 ? 21.682 15.325 -7.858 1.00 92.88 397 VAL A O 1
ATOM 3147 N N . LEU A 1 398 ? 19.527 14.669 -7.768 1.00 91.88 398 LEU A N 1
ATOM 3148 C CA . LEU A 1 398 ? 19.188 15.475 -6.596 1.00 91.88 398 LEU A CA 1
ATOM 3149 C C . LEU A 1 398 ? 19.993 15.003 -5.384 1.00 91.88 398 LEU A C 1
ATOM 3151 O O . LEU A 1 398 ? 19.931 13.836 -4.981 1.00 91.88 398 LEU A O 1
ATOM 3155 N N . LYS A 1 399 ? 20.771 15.930 -4.825 1.00 92.38 399 LYS A N 1
ATOM 3156 C CA . LYS A 1 399 ? 21.646 15.679 -3.682 1.00 92.38 399 LYS A CA 1
ATOM 3157 C C . LYS A 1 399 ? 20.981 16.102 -2.378 1.00 92.38 399 LYS A C 1
ATOM 3159 O O . LYS A 1 399 ? 20.987 15.330 -1.428 1.00 92.38 399 LYS A O 1
ATOM 3164 N N . ASP A 1 400 ? 20.453 17.324 -2.336 1.00 91.94 400 ASP A N 1
ATOM 3165 C CA . ASP A 1 400 ? 19.815 17.901 -1.151 1.00 91.94 400 ASP A CA 1
ATOM 3166 C C . ASP A 1 400 ? 18.763 18.930 -1.588 1.00 91.94 400 ASP A C 1
ATOM 3168 O O . ASP A 1 400 ? 19.095 20.022 -2.059 1.00 91.94 400 ASP A O 1
ATOM 3172 N N . ALA A 1 401 ? 17.482 18.590 -1.438 1.00 92.31 401 ALA A N 1
ATOM 3173 C CA . ALA A 1 401 ? 16.384 19.489 -1.780 1.00 92.31 401 ALA A CA 1
ATOM 3174 C C . ALA A 1 401 ? 16.316 20.717 -0.857 1.00 92.31 401 ALA A C 1
ATOM 3176 O O . ALA A 1 401 ? 16.049 21.829 -1.318 1.00 92.31 401 ALA A O 1
ATOM 3177 N N . GLY A 1 402 ? 16.604 20.554 0.438 1.00 90.44 402 GLY A N 1
ATOM 3178 C CA . GLY A 1 402 ? 16.596 21.646 1.412 1.00 90.44 402 GLY A CA 1
ATOM 3179 C C . GLY A 1 402 ? 17.636 22.717 1.077 1.00 90.44 402 GLY A C 1
ATOM 3180 O O . GLY A 1 402 ? 17.320 23.914 1.059 1.00 90.44 402 GLY A O 1
ATOM 3181 N N . ALA A 1 403 ? 18.848 22.283 0.723 1.00 91.81 403 ALA A N 1
ATOM 3182 C CA . ALA A 1 403 ? 19.936 23.142 0.252 1.00 91.81 403 ALA A CA 1
ATOM 3183 C C . ALA A 1 403 ? 19.817 23.546 -1.231 1.00 91.81 403 ALA A C 1
ATOM 3185 O O . ALA A 1 403 ? 20.552 24.427 -1.680 1.00 91.81 403 ALA A O 1
ATOM 3186 N N . ARG A 1 404 ? 18.878 22.943 -1.972 1.00 94.69 404 ARG A N 1
ATOM 3187 C CA . ARG A 1 404 ? 18.671 23.100 -3.421 1.00 94.69 404 ARG A CA 1
ATOM 3188 C C . ARG A 1 404 ? 19.920 22.776 -4.237 1.00 94.69 404 ARG A C 1
ATOM 3190 O O . ARG A 1 404 ? 20.366 23.564 -5.073 1.00 94.69 404 ARG A O 1
ATOM 3197 N N . GLU A 1 405 ? 20.494 21.618 -3.944 1.00 95.94 405 GLU A N 1
ATOM 3198 C CA . GLU A 1 405 ? 21.694 21.090 -4.577 1.00 95.94 405 GLU A CA 1
ATOM 3199 C C . GLU A 1 405 ? 21.375 19.887 -5.463 1.00 95.94 405 GLU A C 1
ATOM 3201 O O . GLU A 1 405 ? 20.749 18.916 -5.026 1.00 95.94 405 GLU A O 1
ATOM 3206 N N . ILE A 1 406 ? 21.867 19.929 -6.697 1.00 95.81 406 ILE A N 1
ATOM 3207 C CA . ILE A 1 406 ? 21.714 18.871 -7.693 1.00 95.81 406 ILE A CA 1
ATOM 3208 C C . ILE A 1 406 ? 23.037 18.663 -8.425 1.00 95.81 406 ILE A C 1
ATOM 3210 O O . ILE A 1 406 ? 23.775 19.614 -8.671 1.00 95.81 406 ILE A O 1
ATOM 3214 N N . TYR A 1 407 ? 23.368 17.420 -8.752 1.00 96.25 407 TYR A N 1
ATOM 3215 C CA . TYR A 1 407 ? 24.456 17.138 -9.678 1.00 96.25 407 TYR A CA 1
ATOM 3216 C C . TYR A 1 407 ? 23.939 17.212 -11.109 1.00 96.25 407 TYR A C 1
ATOM 3218 O O . TYR A 1 407 ? 22.955 16.551 -11.427 1.00 96.25 407 TYR A O 1
ATOM 3226 N N . GLU A 1 408 ? 24.623 17.958 -11.967 1.00 96.56 408 GLU A N 1
ATOM 3227 C CA . GLU A 1 408 ? 24.455 17.912 -13.417 1.00 96.56 408 GLU A CA 1
ATOM 3228 C C . GLU A 1 408 ? 25.497 16.970 -14.020 1.00 96.56 408 GLU A C 1
ATOM 3230 O O . GLU A 1 408 ? 26.693 17.066 -13.723 1.00 96.56 408 GLU A O 1
ATOM 3235 N N . ILE A 1 409 ? 25.040 16.038 -14.853 1.00 95.38 409 ILE A N 1
ATOM 3236 C CA . ILE A 1 409 ? 25.862 14.967 -15.405 1.00 95.38 409 ILE A CA 1
ATOM 3237 C C . ILE A 1 409 ? 26.063 15.181 -16.902 1.00 95.38 409 ILE A C 1
ATOM 3239 O O . ILE A 1 409 ? 25.101 15.315 -17.660 1.00 95.38 409 ILE A O 1
ATOM 3243 N N . SER A 1 410 ? 27.320 15.159 -17.340 1.00 96.00 410 SER A N 1
ATOM 3244 C CA . SER A 1 410 ? 27.698 15.266 -18.750 1.00 96.00 410 SER A CA 1
ATOM 3245 C C . SER A 1 410 ? 28.737 14.220 -19.161 1.00 96.00 410 SER A C 1
ATOM 3247 O O . SER A 1 410 ? 29.569 13.794 -18.357 1.00 96.00 410 SER A O 1
ATOM 3249 N N . LEU A 1 411 ? 28.713 13.836 -20.437 1.00 95.00 411 LEU A N 1
ATOM 3250 C CA . LEU A 1 411 ? 29.700 12.976 -21.082 1.00 95.00 411 LEU A CA 1
ATOM 3251 C C . LEU A 1 411 ? 30.606 13.802 -21.992 1.00 95.00 411 LEU A C 1
ATOM 3253 O O . LEU A 1 411 ? 30.181 14.296 -23.035 1.00 95.00 411 LEU A O 1
ATOM 3257 N N . ASP A 1 412 ? 31.878 13.898 -21.635 1.00 95.69 412 ASP A N 1
ATOM 3258 C CA . ASP A 1 412 ? 32.939 14.306 -22.547 1.00 95.69 412 ASP A CA 1
ATOM 3259 C C . ASP A 1 412 ? 33.383 13.077 -23.350 1.00 95.69 412 ASP A C 1
ATOM 3261 O O . ASP A 1 412 ? 34.235 12.283 -22.938 1.00 95.69 412 ASP A O 1
ATOM 3265 N N . LEU A 1 413 ? 32.736 12.904 -24.500 1.00 92.62 413 LEU A N 1
ATOM 3266 C CA . LEU A 1 413 ? 32.916 11.755 -25.386 1.00 92.62 413 LEU A CA 1
ATOM 3267 C C . LEU A 1 413 ? 34.278 11.761 -26.083 1.00 92.62 413 LEU A C 1
ATOM 3269 O O . LEU A 1 413 ? 34.751 10.704 -26.481 1.00 92.62 413 LEU A O 1
ATOM 3273 N N . LYS A 1 414 ? 34.918 12.926 -26.221 1.00 91.81 414 LYS A N 1
ATOM 3274 C CA . LYS A 1 414 ? 36.230 13.068 -26.862 1.00 91.81 414 LYS A CA 1
ATOM 3275 C C . LYS A 1 414 ? 37.360 12.632 -25.938 1.00 91.81 414 LYS A C 1
ATOM 3277 O O . LYS A 1 414 ? 38.308 11.991 -26.385 1.00 91.81 414 LYS A O 1
ATOM 3282 N N . ASN A 1 415 ? 37.261 12.978 -24.655 1.00 93.94 415 ASN A N 1
ATOM 3283 C CA . ASN A 1 415 ? 38.263 12.627 -23.648 1.00 93.94 415 ASN A CA 1
ATOM 3284 C C . ASN A 1 415 ? 37.887 11.384 -22.827 1.00 93.94 415 ASN A C 1
ATOM 3286 O O . ASN A 1 415 ? 38.642 11.011 -21.932 1.00 93.94 415 ASN A O 1
ATOM 3290 N N . HIS A 1 416 ? 36.747 10.754 -23.130 1.00 92.50 416 HIS A N 1
ATOM 3291 C CA . HIS A 1 416 ? 36.209 9.573 -22.448 1.00 92.50 416 HIS A CA 1
ATOM 3292 C C . HIS A 1 416 ? 35.981 9.812 -20.946 1.00 92.50 416 HIS A C 1
ATOM 3294 O O . HIS A 1 416 ? 36.302 8.969 -20.104 1.00 92.50 416 HIS A O 1
ATOM 3300 N N . ARG A 1 417 ? 35.439 10.988 -20.606 1.00 94.75 417 ARG A N 1
ATOM 3301 C CA . ARG A 1 417 ? 35.212 11.413 -19.220 1.00 94.75 417 ARG A CA 1
ATOM 3302 C C . ARG A 1 417 ? 33.740 11.631 -18.920 1.00 94.75 417 ARG A C 1
ATOM 3304 O O . ARG A 1 417 ? 33.040 12.371 -19.599 1.00 94.75 417 ARG A O 1
ATOM 3311 N N . TRP A 1 418 ? 33.298 11.027 -17.835 1.00 94.31 418 TRP A N 1
ATOM 3312 C CA . TRP A 1 418 ? 32.075 11.356 -17.128 1.00 94.31 418 TRP A CA 1
ATOM 3313 C C . TRP A 1 418 ? 32.338 12.524 -16.182 1.00 94.31 418 TRP A C 1
ATOM 3315 O O . TRP A 1 418 ? 33.288 12.479 -15.394 1.00 94.31 418 TRP A O 1
ATOM 3325 N N . ILE A 1 419 ? 31.482 13.539 -16.231 1.00 96.25 419 ILE A N 1
ATOM 3326 C CA . ILE A 1 419 ? 31.593 14.763 -15.440 1.00 96.25 419 ILE A CA 1
ATOM 3327 C C . ILE A 1 419 ? 30.316 14.912 -14.616 1.00 96.25 419 ILE A C 1
ATOM 3329 O O . ILE A 1 419 ? 29.228 14.966 -15.181 1.00 96.25 419 ILE A O 1
ATOM 3333 N N . ALA A 1 420 ? 30.447 14.992 -13.294 1.00 96.44 420 ALA A N 1
ATOM 3334 C CA . ALA A 1 420 ? 29.351 15.352 -12.398 1.00 96.44 420 ALA A CA 1
ATOM 3335 C C . ALA A 1 420 ? 29.677 16.674 -11.693 1.00 96.44 420 ALA A C 1
ATOM 3337 O O . ALA A 1 420 ? 30.513 16.708 -10.785 1.00 96.44 420 ALA A O 1
ATOM 3338 N N . GLN A 1 421 ? 29.027 17.755 -12.119 1.00 97.75 421 GLN A N 1
ATOM 3339 C CA . GLN A 1 421 ? 29.171 19.086 -11.531 1.00 97.75 421 GLN A CA 1
ATOM 3340 C C . GLN A 1 421 ? 28.088 19.290 -10.474 1.00 97.75 421 GLN A C 1
ATOM 3342 O O . GLN A 1 421 ? 26.908 19.105 -10.754 1.00 97.75 421 GLN A O 1
ATOM 3347 N N . LEU A 1 422 ? 28.470 19.665 -9.252 1.00 98.25 422 LEU A N 1
ATOM 3348 C CA . LEU A 1 422 ? 27.490 20.067 -8.247 1.00 98.25 422 LEU A CA 1
ATOM 3349 C C . LEU A 1 422 ? 27.019 21.489 -8.553 1.00 98.25 422 LEU A C 1
ATOM 3351 O O . LEU A 1 422 ? 27.843 22.401 -8.645 1.00 98.25 422 LEU A O 1
ATOM 3355 N N . VAL A 1 423 ? 25.708 21.669 -8.647 1.00 97.75 423 VAL A N 1
ATOM 3356 C CA . VAL A 1 423 ? 25.043 22.955 -8.852 1.00 97.75 423 VAL A CA 1
ATOM 3357 C C . VAL A 1 423 ? 24.162 23.248 -7.643 1.00 97.75 423 VAL A C 1
ATOM 3359 O O . VAL A 1 423 ? 23.402 22.391 -7.184 1.00 97.75 423 VAL A O 1
ATOM 3362 N N . ARG A 1 424 ? 24.257 24.469 -7.112 1.00 97.56 424 ARG A N 1
ATOM 3363 C CA . ARG A 1 424 ? 23.386 24.970 -6.043 1.00 97.56 424 ARG A CA 1
ATOM 3364 C C . ARG A 1 424 ? 22.555 26.135 -6.549 1.00 97.56 424 ARG A C 1
ATOM 3366 O O . ARG A 1 424 ? 23.075 27.058 -7.173 1.00 97.56 424 ARG A O 1
ATOM 3373 N N . MET A 1 425 ? 21.270 26.126 -6.216 1.00 96.38 425 MET A N 1
ATOM 3374 C CA . MET A 1 425 ? 20.392 27.260 -6.479 1.00 96.38 425 MET A CA 1
ATOM 3375 C C . MET A 1 425 ? 20.570 28.326 -5.398 1.00 96.38 425 MET A C 1
ATOM 3377 O O . MET A 1 425 ? 20.147 28.158 -4.253 1.00 96.38 425 MET A O 1
ATOM 3381 N N . GLU A 1 426 ? 21.153 29.462 -5.768 1.00 94.94 426 GLU A N 1
ATOM 3382 C CA . GLU A 1 426 ? 21.313 30.616 -4.887 1.00 94.94 426 GLU A CA 1
ATOM 3383 C C . GLU A 1 426 ? 20.204 31.639 -5.113 1.00 94.94 426 GLU A C 1
ATOM 3385 O O . GLU A 1 426 ? 19.841 31.962 -6.247 1.00 94.94 426 GLU A O 1
ATOM 3390 N N . LYS A 1 427 ? 19.665 32.180 -4.019 1.00 92.12 427 LYS A N 1
ATOM 3391 C CA . LYS A 1 427 ? 18.609 33.188 -4.089 1.00 92.12 427 LYS A CA 1
ATOM 3392 C C . LYS A 1 427 ? 19.156 34.488 -4.677 1.00 92.12 427 LYS A C 1
ATOM 3394 O O . LYS A 1 427 ? 20.184 34.995 -4.233 1.00 92.12 427 LYS A O 1
ATOM 3399 N N . VAL A 1 428 ? 18.442 35.054 -5.644 1.00 93.31 428 VAL A N 1
ATOM 3400 C CA . VAL A 1 428 ? 18.783 36.353 -6.233 1.00 93.31 428 VAL A CA 1
ATOM 3401 C C . VAL A 1 428 ? 18.462 37.462 -5.229 1.00 93.31 428 VAL A C 1
ATOM 3403 O O . VAL A 1 428 ? 17.358 37.518 -4.680 1.00 93.31 428 VAL A O 1
ATOM 3406 N N . GLU A 1 429 ? 19.423 38.355 -4.990 1.00 90.12 429 GLU A N 1
ATOM 3407 C CA . GLU A 1 429 ? 19.283 39.461 -4.039 1.00 90.12 429 GLU A CA 1
ATOM 3408 C C . GLU A 1 429 ? 18.061 40.339 -4.367 1.00 90.12 429 GLU A C 1
ATOM 3410 O O . GLU A 1 429 ? 17.834 40.717 -5.516 1.00 90.12 429 GLU A O 1
ATOM 3415 N N . GLY A 1 430 ? 17.230 40.625 -3.357 1.00 83.31 430 GLY A N 1
ATOM 3416 C CA . GLY A 1 430 ? 16.001 41.417 -3.508 1.00 83.31 430 GLY A CA 1
ATOM 3417 C C . GLY A 1 430 ? 14.862 40.744 -4.293 1.00 83.31 430 GLY A C 1
ATOM 3418 O O . GLY A 1 430 ? 13.796 41.342 -4.438 1.00 83.31 430 GLY A O 1
ATOM 3419 N N . GLY A 1 431 ? 15.052 39.513 -4.783 1.00 83.56 431 GLY A N 1
ATOM 3420 C CA . GLY A 1 431 ? 14.085 38.774 -5.594 1.00 83.56 431 GLY A CA 1
ATOM 3421 C C . GLY A 1 431 ? 13.454 37.564 -4.894 1.00 83.56 431 GLY A C 1
ATOM 3422 O O . GLY A 1 431 ? 13.839 37.152 -3.798 1.00 83.56 431 GLY A O 1
ATOM 3423 N N . ARG A 1 432 ? 12.459 36.968 -5.564 1.00 81.88 432 ARG A N 1
ATOM 3424 C CA . ARG A 1 432 ? 11.869 35.663 -5.197 1.00 81.88 432 ARG A CA 1
ATOM 3425 C C . ARG A 1 432 ? 12.489 34.485 -5.959 1.00 81.88 432 ARG A C 1
ATOM 3427 O O . ARG A 1 432 ? 12.175 33.345 -5.643 1.00 81.88 432 ARG A O 1
ATOM 3434 N N . ASN A 1 433 ? 13.351 34.775 -6.933 1.00 92.50 433 ASN A N 1
ATOM 3435 C CA . ASN A 1 433 ? 13.919 33.784 -7.836 1.00 92.50 433 ASN A CA 1
ATOM 3436 C C . ASN A 1 433 ? 15.275 33.276 -7.344 1.00 92.50 433 ASN A C 1
ATOM 3438 O O . ASN A 1 433 ? 15.951 33.923 -6.539 1.00 92.50 433 ASN A O 1
ATOM 3442 N N . TYR A 1 434 ? 15.679 32.145 -7.900 1.00 94.25 434 TYR A N 1
ATOM 3443 C CA . TYR A 1 434 ? 16.969 31.515 -7.703 1.00 94.25 434 TYR A CA 1
ATOM 3444 C C . TYR A 1 434 ? 17.738 31.449 -9.023 1.00 94.25 434 TYR A C 1
ATOM 3446 O O . TYR A 1 434 ? 17.155 31.522 -10.107 1.00 94.25 434 TYR A O 1
ATOM 3454 N N . ARG A 1 435 ? 19.059 31.318 -8.923 1.00 94.81 435 ARG A N 1
ATOM 3455 C CA . ARG A 1 435 ? 19.960 31.088 -10.054 1.00 94.81 435 ARG A CA 1
ATOM 3456 C C . ARG A 1 435 ? 20.918 29.934 -9.741 1.00 94.81 435 ARG A C 1
ATOM 3458 O O . ARG A 1 435 ? 21.323 29.816 -8.583 1.00 94.81 435 ARG A O 1
ATOM 3465 N N . PRO A 1 436 ? 21.300 29.122 -10.735 1.00 95.94 436 PRO A N 1
ATOM 3466 C CA . PRO A 1 436 ? 22.287 28.070 -10.542 1.00 95.94 436 PRO A CA 1
ATOM 3467 C C . PRO A 1 436 ? 23.690 28.665 -10.377 1.00 95.94 436 PRO A C 1
ATOM 3469 O O . PRO A 1 436 ? 24.039 29.654 -11.031 1.00 95.94 436 PRO A O 1
ATOM 3472 N N . VAL A 1 437 ? 24.484 28.062 -9.497 1.00 96.62 437 VAL A N 1
ATOM 3473 C CA . VAL A 1 437 ? 25.907 28.353 -9.295 1.00 96.62 437 VAL A CA 1
ATOM 3474 C C . VAL A 1 437 ? 26.651 27.034 -9.118 1.00 96.62 437 VAL A C 1
ATOM 3476 O O . VAL A 1 437 ? 26.234 26.191 -8.321 1.00 96.62 437 VAL A O 1
ATOM 3479 N N . ASP A 1 438 ? 27.760 26.871 -9.835 1.00 97.19 438 ASP A N 1
ATOM 3480 C CA . ASP A 1 438 ? 28.648 25.721 -9.675 1.00 97.19 438 ASP A CA 1
ATOM 3481 C C . ASP A 1 438 ? 29.322 25.748 -8.301 1.00 97.19 438 ASP A C 1
ATOM 3483 O O . ASP A 1 438 ? 29.881 26.762 -7.870 1.00 97.19 438 ASP A O 1
ATOM 3487 N N . VAL A 1 439 ? 29.285 24.616 -7.603 1.00 97.06 439 VAL A N 1
ATOM 3488 C CA . VAL A 1 439 ? 29.851 24.465 -6.263 1.00 97.06 439 VAL A CA 1
ATOM 3489 C C . VAL A 1 439 ? 30.991 23.460 -6.286 1.00 97.06 439 VAL A C 1
ATOM 3491 O O . VAL A 1 439 ? 30.779 22.257 -6.407 1.00 97.06 439 VAL A O 1
ATOM 3494 N N . GLY A 1 440 ? 32.206 23.958 -6.064 1.00 95.69 440 GLY A N 1
ATOM 3495 C CA . GLY A 1 440 ? 33.405 23.125 -6.012 1.00 95.69 440 GLY A CA 1
ATOM 3496 C C . GLY A 1 440 ? 33.785 22.516 -7.364 1.00 95.69 440 GLY A C 1
ATOM 3497 O O . GLY A 1 440 ? 33.177 22.800 -8.393 1.00 95.69 440 GLY A O 1
ATOM 3498 N N . GLU A 1 441 ? 34.829 21.690 -7.339 1.00 97.25 441 GLU A N 1
ATOM 3499 C CA . GLU A 1 441 ? 35.340 21.008 -8.531 1.00 97.25 441 GLU A CA 1
ATOM 3500 C C . GLU A 1 441 ? 34.438 19.827 -8.937 1.00 97.25 441 GLU A C 1
ATOM 3502 O O . GLU A 1 441 ? 33.919 19.125 -8.057 1.00 97.25 441 GLU A O 1
ATOM 3507 N N . PRO A 1 442 ? 34.284 19.551 -10.246 1.00 97.19 442 PRO A N 1
ATOM 3508 C CA . PRO A 1 442 ? 33.487 18.430 -10.724 1.00 97.19 442 PRO A CA 1
ATOM 3509 C C . PRO A 1 442 ? 34.113 17.083 -10.352 1.00 97.19 442 PRO A C 1
ATOM 3511 O O . PRO A 1 442 ? 35.335 16.905 -10.329 1.00 97.19 442 PRO A O 1
ATOM 3514 N N . ILE A 1 443 ? 33.261 16.083 -10.132 1.00 96.06 443 ILE A N 1
ATOM 3515 C CA . ILE A 1 443 ? 33.694 14.692 -9.986 1.00 96.06 443 ILE A CA 1
ATOM 3516 C C . ILE A 1 443 ? 33.909 14.115 -11.385 1.00 96.06 443 ILE A C 1
ATOM 3518 O O . ILE A 1 443 ? 32.986 14.082 -12.199 1.00 96.06 443 ILE A O 1
ATOM 3522 N N . LEU A 1 444 ? 35.122 13.626 -11.641 1.00 96.19 444 LEU A N 1
ATOM 3523 C CA . LEU A 1 444 ? 35.512 13.034 -12.918 1.00 96.19 444 LEU A CA 1
ATOM 3524 C C . LEU A 1 444 ? 35.653 11.516 -12.798 1.00 96.19 444 LEU A C 1
ATOM 3526 O O . LEU A 1 444 ? 36.231 11.017 -11.828 1.00 96.19 444 LEU A O 1
ATOM 3530 N N . ARG A 1 445 ? 35.163 10.781 -13.797 1.00 94.38 445 ARG A N 1
ATOM 3531 C CA . ARG A 1 445 ? 35.420 9.342 -13.955 1.00 94.38 445 ARG A CA 1
ATOM 3532 C C . ARG A 1 445 ? 35.679 9.002 -15.414 1.00 94.38 445 ARG A C 1
ATOM 3534 O O . ARG A 1 445 ? 34.992 9.511 -16.287 1.00 94.38 445 ARG A O 1
ATOM 3541 N N . ASP A 1 446 ? 36.635 8.121 -15.666 1.00 94.25 446 ASP A N 1
ATOM 3542 C CA . ASP A 1 446 ? 36.891 7.627 -17.018 1.00 94.25 446 ASP A CA 1
ATOM 3543 C C . ASP A 1 446 ? 35.891 6.517 -17.384 1.00 94.25 446 ASP A C 1
ATOM 3545 O O . ASP A 1 446 ? 35.424 5.778 -16.507 1.00 94.25 446 ASP A O 1
ATOM 3549 N N . PHE A 1 447 ? 35.583 6.381 -18.674 1.00 91.88 447 PHE A N 1
ATOM 3550 C CA . PHE A 1 447 ? 34.789 5.269 -19.205 1.00 91.88 447 PHE A CA 1
ATOM 3551 C C . PHE A 1 447 ? 35.355 4.723 -20.524 1.00 91.88 447 PHE A C 1
ATOM 3553 O O . PHE A 1 447 ? 36.205 5.345 -21.157 1.00 91.88 447 PHE A O 1
ATOM 3560 N N . ASP A 1 448 ? 34.896 3.541 -20.938 1.00 87.44 448 ASP A N 1
ATOM 3561 C CA . ASP A 1 448 ? 35.300 2.910 -22.203 1.00 87.44 448 ASP A CA 1
ATOM 3562 C C . ASP A 1 448 ? 34.178 2.982 -23.248 1.00 87.44 448 ASP A C 1
ATOM 3564 O O . ASP A 1 448 ? 33.060 2.517 -23.011 1.00 87.44 448 ASP A O 1
ATOM 3568 N N . VAL A 1 449 ? 34.500 3.539 -24.419 1.00 82.94 449 VAL A N 1
ATOM 3569 C CA . VAL A 1 449 ? 33.582 3.687 -25.558 1.00 82.94 449 VAL A CA 1
ATOM 3570 C C . VAL A 1 449 ? 33.294 2.377 -26.300 1.00 82.94 449 VAL A C 1
ATOM 3572 O O . VAL A 1 449 ? 32.324 2.292 -27.047 1.00 82.94 449 VAL A O 1
ATOM 3575 N N . SER A 1 450 ? 34.106 1.338 -26.099 1.00 80.94 450 SER A N 1
ATOM 3576 C CA . SER A 1 450 ? 33.898 0.014 -26.702 1.00 80.94 450 SER A CA 1
ATOM 3577 C C . SER A 1 450 ? 32.915 -0.868 -25.924 1.00 80.94 450 SER A C 1
ATOM 3579 O O . SER A 1 450 ? 32.447 -1.877 -26.445 1.00 80.94 450 SER A O 1
ATOM 3581 N N . GLY A 1 451 ? 32.595 -0.490 -24.683 1.00 83.62 451 GLY A N 1
ATOM 3582 C CA . GLY A 1 451 ? 31.690 -1.217 -23.790 1.00 83.62 451 GLY A CA 1
ATOM 3583 C C . GLY A 1 451 ? 30.338 -0.535 -23.599 1.00 83.62 451 GLY A C 1
ATOM 3584 O O . GLY A 1 451 ? 29.734 -0.708 -22.541 1.00 83.62 451 GLY A O 1
ATOM 3585 N N . ILE A 1 452 ? 29.904 0.284 -24.562 1.00 92.38 452 ILE A N 1
ATOM 3586 C CA . ILE A 1 452 ? 28.661 1.053 -24.471 1.00 92.38 452 ILE A CA 1
ATOM 3587 C C . ILE A 1 452 ? 27.502 0.177 -24.912 1.00 92.38 452 ILE A C 1
ATOM 3589 O O . ILE A 1 452 ? 27.437 -0.252 -26.065 1.00 92.38 452 ILE A O 1
ATOM 3593 N N . VAL A 1 453 ? 26.556 -0.030 -24.006 1.00 95.00 453 VAL A N 1
ATOM 3594 C CA . VAL A 1 453 ? 25.333 -0.763 -24.321 1.00 95.00 453 VAL A CA 1
ATOM 3595 C C . VAL A 1 453 ? 24.089 0.039 -23.982 1.00 95.00 453 VAL A C 1
ATOM 3597 O O . VAL A 1 453 ? 24.070 0.807 -23.021 1.00 95.00 453 VAL A O 1
ATOM 3600 N N . GLY A 1 454 ? 23.055 -0.154 -24.792 1.00 94.94 454 GLY A N 1
ATOM 3601 C CA . GLY A 1 454 ? 21.702 0.322 -24.549 1.00 94.94 454 GLY A CA 1
ATOM 3602 C C . GLY A 1 454 ? 20.868 -0.822 -24.011 1.00 94.94 454 GLY A C 1
ATOM 3603 O O . GLY A 1 454 ? 20.934 -1.923 -24.553 1.00 94.94 454 GLY A O 1
ATOM 3604 N N . GLN A 1 455 ? 20.097 -0.582 -22.965 1.00 93.81 455 GLN A N 1
ATOM 3605 C CA . GLN A 1 455 ? 19.179 -1.556 -22.399 1.00 93.81 455 GLN A CA 1
ATOM 3606 C C . GLN A 1 455 ? 17.774 -0.978 -22.411 1.00 93.81 455 GLN A C 1
ATOM 3608 O O . GLN A 1 455 ? 17.587 0.181 -22.049 1.00 93.81 455 GLN A O 1
ATOM 3613 N N . ARG A 1 456 ? 16.809 -1.798 -22.802 1.00 91.69 456 ARG A N 1
ATOM 3614 C CA . ARG A 1 456 ? 15.386 -1.490 -22.723 1.00 91.69 456 ARG A CA 1
ATOM 3615 C C . ARG A 1 456 ? 14.667 -2.712 -22.190 1.00 91.69 456 ARG A C 1
ATOM 3617 O O . ARG A 1 456 ? 14.969 -3.828 -22.617 1.00 91.69 456 ARG A O 1
ATOM 3624 N N . GLU A 1 457 ? 13.740 -2.487 -21.280 1.00 86.50 457 GLU A N 1
ATOM 3625 C CA . GLU A 1 457 ? 12.726 -3.476 -20.952 1.00 86.50 457 GLU A CA 1
ATOM 3626 C C . GLU A 1 457 ? 11.660 -3.486 -22.043 1.00 86.50 457 GLU A C 1
ATOM 3628 O O . GLU A 1 457 ? 11.195 -2.436 -22.488 1.00 86.50 457 GLU A O 1
ATOM 3633 N N . VAL A 1 458 ? 11.341 -4.669 -22.553 1.00 84.06 458 VAL A N 1
ATOM 3634 C CA . VAL A 1 458 ? 10.327 -4.829 -23.591 1.00 84.06 458 VAL A CA 1
ATOM 3635 C C . VAL A 1 458 ? 9.280 -5.831 -23.147 1.00 84.06 458 VAL A C 1
ATOM 3637 O O . VAL A 1 458 ? 9.615 -6.916 -22.683 1.00 84.06 458 VAL A O 1
ATOM 3640 N N . SER A 1 459 ? 8.015 -5.543 -23.443 1.00 79.69 459 SER A N 1
ATOM 3641 C CA . SER A 1 459 ? 6.900 -6.486 -23.289 1.00 79.69 459 SER A CA 1
ATOM 3642 C C . SER A 1 459 ? 6.895 -7.522 -24.432 1.00 79.69 459 SER A C 1
ATOM 3644 O O . SER A 1 459 ? 5.911 -7.722 -25.152 1.00 79.69 459 SER A O 1
ATOM 3646 N N . LEU A 1 460 ? 8.048 -8.163 -24.664 1.00 82.50 460 LEU A N 1
ATOM 3647 C CA . LEU A 1 460 ? 8.324 -9.098 -25.759 1.00 82.50 460 LEU A CA 1
ATOM 3648 C C . LEU A 1 460 ? 9.152 -10.301 -25.282 1.00 82.50 460 LEU A C 1
ATOM 3650 O O . LEU A 1 460 ? 10.142 -10.670 -25.919 1.00 82.50 460 LEU A O 1
ATOM 3654 N N . ASP A 1 461 ? 8.727 -10.939 -24.197 1.00 81.94 461 ASP A N 1
ATOM 3655 C CA . ASP A 1 461 ? 9.359 -12.159 -23.695 1.00 81.94 461 ASP A CA 1
ATOM 3656 C C . ASP A 1 461 ? 9.410 -13.276 -24.729 1.00 81.94 461 ASP A C 1
ATOM 3658 O O . ASP A 1 461 ? 8.464 -13.491 -25.497 1.00 81.94 461 ASP A O 1
ATOM 3662 N N . ASP A 1 462 ? 10.483 -14.068 -24.683 1.00 86.75 462 ASP A N 1
ATOM 3663 C CA . ASP A 1 462 ? 10.566 -15.302 -25.457 1.00 86.75 462 ASP A CA 1
ATOM 3664 C C . ASP A 1 462 ? 9.451 -16.277 -25.016 1.00 86.75 462 ASP A C 1
ATOM 3666 O O . ASP A 1 462 ? 9.451 -16.741 -23.869 1.00 86.75 462 ASP A O 1
ATOM 3670 N N . PRO A 1 463 ? 8.534 -16.676 -25.924 1.00 87.81 463 PRO A N 1
ATOM 3671 C CA . PRO A 1 463 ? 7.526 -17.698 -25.649 1.00 87.81 463 PRO A CA 1
ATOM 3672 C C . PRO A 1 463 ? 8.073 -18.996 -25.051 1.00 87.81 463 PRO A C 1
ATOM 3674 O O . PRO A 1 463 ? 7.341 -19.706 -24.362 1.00 87.81 463 PRO A O 1
ATOM 3677 N N . ALA A 1 464 ? 9.342 -19.342 -25.269 1.00 87.12 464 ALA A N 1
ATOM 3678 C CA . ALA A 1 464 ? 9.959 -20.496 -24.622 1.00 87.12 464 ALA A CA 1
ATOM 3679 C C . ALA A 1 464 ? 9.899 -20.441 -23.080 1.00 87.12 464 ALA A C 1
ATOM 3681 O O . ALA A 1 464 ? 9.850 -21.506 -22.460 1.00 87.12 464 ALA A O 1
ATOM 3682 N N . LEU A 1 465 ? 9.870 -19.244 -22.482 1.00 83.25 465 LEU A N 1
ATOM 3683 C CA . LEU A 1 465 ? 9.857 -19.033 -21.032 1.00 83.25 465 LEU A CA 1
ATOM 3684 C C . LEU A 1 465 ? 8.468 -19.264 -20.421 1.00 83.25 465 LEU A C 1
ATOM 3686 O O . LEU A 1 465 ? 8.354 -19.969 -19.421 1.00 83.25 465 LEU A O 1
ATOM 3690 N N . TYR A 1 466 ? 7.404 -18.751 -21.046 1.00 82.06 466 TYR A N 1
ATOM 3691 C CA . TYR A 1 466 ? 6.051 -18.797 -20.473 1.00 82.06 466 TYR A CA 1
ATOM 3692 C C . TYR A 1 466 ? 5.130 -19.866 -21.080 1.00 82.06 466 TYR A C 1
ATOM 3694 O O . TYR A 1 466 ? 4.148 -20.276 -20.458 1.00 82.06 466 TYR A O 1
ATOM 3702 N N . MET A 1 467 ? 5.410 -20.374 -22.284 1.00 84.75 467 MET A N 1
ATOM 3703 C CA . MET A 1 467 ? 4.532 -21.364 -22.921 1.00 84.75 467 MET A CA 1
ATOM 3704 C C . MET A 1 467 ? 4.377 -22.687 -22.150 1.00 84.75 467 MET A C 1
ATOM 3706 O O . MET A 1 467 ? 3.314 -23.298 -22.292 1.00 84.75 467 MET A O 1
ATOM 3710 N N . PRO A 1 468 ? 5.353 -23.183 -21.359 1.00 86.38 468 PRO A N 1
ATOM 3711 C CA . PRO A 1 468 ? 5.118 -24.322 -20.470 1.00 86.38 468 PRO A CA 1
ATOM 3712 C C . PRO A 1 468 ? 3.991 -24.060 -19.462 1.00 86.38 468 PRO A C 1
ATOM 3714 O O . PRO A 1 468 ? 3.085 -24.885 -19.359 1.00 86.38 468 PRO A O 1
ATOM 3717 N N . PHE A 1 469 ? 3.996 -22.890 -18.815 1.00 85.06 469 PHE A N 1
ATOM 3718 C CA . PHE A 1 469 ? 2.952 -22.455 -17.883 1.00 85.06 469 PHE A CA 1
ATOM 3719 C C . PHE A 1 469 ? 1.586 -22.336 -18.576 1.00 85.06 469 PHE A C 1
ATOM 3721 O O . PHE A 1 469 ? 0.606 -22.930 -18.131 1.00 85.06 469 PHE A O 1
ATOM 3728 N N . ILE A 1 470 ? 1.533 -21.673 -19.736 1.00 84.88 470 ILE A N 1
ATOM 3729 C CA . ILE A 1 470 ? 0.307 -21.537 -20.546 1.00 84.88 470 ILE A CA 1
ATOM 3730 C C . ILE A 1 470 ? -0.259 -22.901 -20.953 1.00 84.88 470 ILE A C 1
ATOM 3732 O O . ILE A 1 470 ? -1.468 -23.122 -20.891 1.00 84.88 470 ILE A O 1
ATOM 3736 N N . LYS A 1 471 ? 0.599 -23.848 -21.348 1.00 86.25 471 LYS A N 1
ATOM 3737 C CA . LYS A 1 471 ? 0.169 -25.211 -21.694 1.00 86.25 471 LYS A CA 1
ATOM 3738 C C . LYS A 1 471 ? -0.351 -25.975 -20.483 1.00 86.25 471 LYS A C 1
ATOM 3740 O O . LYS A 1 471 ? -1.349 -26.674 -20.626 1.00 86.25 471 LYS A O 1
ATOM 3745 N N . GLU A 1 472 ? 0.294 -25.851 -19.325 1.00 85.12 472 GLU A N 1
ATOM 3746 C CA . GLU A 1 472 ? -0.183 -26.459 -18.080 1.00 85.12 472 GLU A CA 1
ATOM 3747 C C . GLU A 1 472 ? -1.563 -25.913 -17.701 1.00 85.12 472 GLU A C 1
ATOM 3749 O O . GLU A 1 472 ? -2.474 -26.699 -17.440 1.00 85.12 472 GLU A O 1
ATOM 3754 N N . ALA A 1 473 ? -1.755 -24.591 -17.740 1.00 82.38 473 ALA A N 1
ATOM 3755 C CA . ALA A 1 473 ? -3.040 -23.958 -17.450 1.00 82.38 473 ALA A CA 1
ATOM 3756 C C . ALA A 1 473 ? -4.143 -24.445 -18.410 1.00 82.38 473 ALA A C 1
ATOM 3758 O O . ALA A 1 473 ? -5.209 -24.871 -17.969 1.00 82.38 473 ALA A O 1
ATOM 3759 N N . LEU A 1 474 ? -3.859 -24.490 -19.718 1.00 83.75 474 LEU A N 1
ATOM 3760 C CA . LEU A 1 474 ? -4.786 -25.012 -20.733 1.00 83.75 474 LEU A CA 1
ATOM 3761 C C . LEU A 1 474 ? -5.139 -26.496 -20.536 1.00 83.75 474 LEU A C 1
ATOM 3763 O O . LEU A 1 474 ? -6.243 -26.910 -20.883 1.00 83.75 474 LEU A O 1
ATOM 3767 N N . GLN A 1 475 ? -4.206 -27.307 -20.031 1.00 85.81 475 GLN A N 1
ATOM 3768 C CA . GLN A 1 475 ? -4.396 -28.750 -19.841 1.00 85.81 475 GLN A CA 1
ATOM 3769 C C . GLN A 1 475 ? -5.085 -29.098 -18.520 1.00 85.81 475 GLN A C 1
ATOM 3771 O O . GLN A 1 475 ? -5.861 -30.050 -18.472 1.00 85.81 475 GLN A O 1
ATOM 3776 N N . SER A 1 476 ? -4.774 -28.361 -17.456 1.00 81.00 476 SER A N 1
ATOM 3777 C CA . SER A 1 476 ? -5.262 -28.623 -16.099 1.00 81.00 476 SER A CA 1
ATOM 3778 C C . SER A 1 476 ? -6.560 -27.886 -15.770 1.00 81.00 476 SER A C 1
ATOM 3780 O O . SER A 1 476 ? -7.305 -28.337 -14.905 1.00 81.00 476 SER A O 1
ATOM 3782 N N . GLY A 1 477 ? -6.834 -26.760 -16.439 1.00 74.44 477 GLY A N 1
ATOM 3783 C CA . GLY A 1 477 ? -7.941 -25.865 -16.100 1.00 74.44 477 GLY A CA 1
ATOM 3784 C C . GLY A 1 477 ? -7.721 -25.060 -14.812 1.00 74.44 477 GLY A C 1
ATOM 3785 O O . GLY A 1 477 ? -8.654 -24.405 -14.352 1.00 74.44 477 GLY A O 1
ATOM 3786 N N . ILE A 1 478 ? -6.519 -25.103 -14.222 1.00 74.25 478 ILE A N 1
ATOM 3787 C CA . ILE A 1 478 ? -6.172 -24.324 -13.027 1.00 74.25 478 ILE A CA 1
ATOM 3788 C C . ILE A 1 478 ? -6.167 -22.833 -13.388 1.00 74.25 478 ILE A C 1
ATOM 3790 O O . ILE A 1 478 ? -5.538 -22.431 -14.370 1.00 74.25 478 ILE A O 1
ATOM 3794 N N . ASN A 1 479 ? -6.873 -22.017 -12.598 1.00 78.69 479 ASN A N 1
ATOM 3795 C CA . ASN A 1 479 ? -6.878 -20.568 -12.790 1.00 78.69 479 ASN A CA 1
ATOM 3796 C C . ASN A 1 479 ? -5.533 -19.962 -12.362 1.00 78.69 479 ASN A C 1
ATOM 3798 O O . ASN A 1 479 ? -4.794 -20.525 -11.557 1.00 78.69 479 ASN A O 1
ATOM 3802 N N . PHE A 1 480 ? -5.246 -18.781 -12.890 1.00 84.44 480 PHE A N 1
ATOM 3803 C CA . PHE A 1 480 ? -4.081 -17.975 -12.551 1.00 84.44 480 PHE A CA 1
ATOM 3804 C C . PHE A 1 480 ? -4.454 -16.496 -12.660 1.00 84.44 480 PHE A C 1
ATOM 3806 O O . PHE A 1 480 ? -5.502 -16.159 -13.228 1.00 84.44 480 PHE A O 1
ATOM 3813 N N . THR A 1 481 ? -3.623 -15.619 -12.119 1.00 85.12 481 THR A N 1
ATOM 3814 C CA . THR A 1 481 ? -3.829 -14.173 -12.201 1.00 85.12 481 THR A CA 1
ATOM 3815 C C . THR A 1 481 ? -3.117 -13.621 -13.429 1.00 85.12 481 THR A C 1
ATOM 3817 O O . THR A 1 481 ? -2.027 -14.076 -13.766 1.00 85.12 481 THR A O 1
ATOM 3820 N N . SER A 1 482 ? -3.729 -12.661 -14.116 1.00 82.94 482 SER A N 1
ATOM 3821 C CA . SER A 1 482 ? -3.116 -11.958 -15.247 1.00 82.94 482 SER A CA 1
ATOM 3822 C C . SER A 1 482 ? -3.443 -10.470 -15.220 1.00 82.94 482 SER A C 1
ATOM 3824 O O . SER A 1 482 ? -4.591 -10.112 -14.933 1.00 82.94 482 SER A O 1
ATOM 3826 N N . GLU A 1 483 ? -2.476 -9.641 -15.604 1.00 79.69 483 GLU A N 1
ATOM 3827 C CA . GLU A 1 483 ? -2.684 -8.234 -15.954 1.00 79.69 483 GLU A CA 1
ATOM 3828 C C . GLU A 1 483 ? -2.976 -8.131 -17.453 1.00 79.69 483 GLU A C 1
ATOM 3830 O O . GLU A 1 483 ? -2.187 -8.574 -18.286 1.00 79.69 483 GLU A O 1
ATOM 3835 N N . THR A 1 484 ? -4.138 -7.596 -17.815 1.00 71.56 484 THR A N 1
ATOM 3836 C CA . THR A 1 484 ? -4.606 -7.578 -19.215 1.00 71.56 484 THR A CA 1
ATOM 3837 C C . THR A 1 484 ? -4.828 -6.175 -19.771 1.00 71.56 484 THR A C 1
ATOM 3839 O O . THR A 1 484 ? -5.154 -6.064 -20.955 1.00 71.56 484 THR A O 1
ATOM 3842 N N . ALA A 1 485 ? -4.657 -5.119 -18.970 1.00 62.28 485 ALA A N 1
ATOM 3843 C CA . ALA A 1 485 ? -4.933 -3.744 -19.377 1.00 62.28 485 ALA A CA 1
ATOM 3844 C C . ALA A 1 485 ? -3.654 -2.896 -19.504 1.00 62.28 485 ALA A C 1
ATOM 3846 O O . ALA A 1 485 ? -3.013 -2.580 -18.509 1.00 62.28 485 ALA A O 1
ATOM 3847 N N . ASP A 1 486 ? -3.362 -2.420 -20.720 1.00 51.50 486 ASP A N 1
ATOM 3848 C CA . ASP A 1 486 ? -2.363 -1.366 -20.938 1.00 51.50 486 ASP A CA 1
ATOM 3849 C C . ASP A 1 486 ? -2.949 -0.007 -20.509 1.00 51.50 486 ASP A C 1
ATOM 3851 O O . ASP A 1 486 ? -3.888 0.507 -21.127 1.00 51.50 486 ASP A O 1
ATOM 3855 N N . GLY A 1 487 ? -2.390 0.604 -19.461 1.00 49.91 487 GLY A N 1
ATOM 3856 C CA . GLY A 1 487 ? -2.589 2.030 -19.163 1.00 49.91 487 GLY A CA 1
ATOM 3857 C C . GLY A 1 487 ? -3.662 2.399 -18.132 1.00 49.91 487 GLY A C 1
ATOM 3858 O O . GLY A 1 487 ? -4.097 3.553 -18.110 1.00 49.91 487 GLY A O 1
ATOM 3859 N N . ALA A 1 488 ? -4.086 1.481 -17.260 1.00 45.44 488 ALA A N 1
ATOM 3860 C CA . ALA A 1 488 ? -4.922 1.819 -16.107 1.00 45.44 488 ALA A CA 1
ATOM 3861 C C . ALA A 1 488 ? -4.402 1.152 -14.827 1.00 45.44 488 ALA A C 1
ATOM 3863 O O . ALA A 1 488 ? -4.000 -0.002 -14.832 1.00 45.44 488 ALA A O 1
ATOM 3864 N N . GLY A 1 489 ? -4.403 1.899 -13.724 1.00 48.56 489 GLY A N 1
ATOM 3865 C CA . GLY A 1 489 ? -3.529 1.618 -12.587 1.00 48.56 489 GLY A CA 1
ATOM 3866 C C . GLY A 1 489 ? -3.788 0.348 -11.751 1.00 48.56 489 GLY A C 1
ATOM 3867 O O . GLY A 1 489 ? -2.946 0.008 -10.919 1.00 48.56 489 GLY A O 1
ATOM 3868 N N . VAL A 1 490 ? -4.919 -0.355 -11.910 1.00 55.53 490 VAL A N 1
ATOM 3869 C CA . VAL A 1 490 ? -5.238 -1.548 -11.093 1.00 55.53 490 VAL A CA 1
ATOM 3870 C C . VAL A 1 490 ? -6.123 -2.550 -11.852 1.00 55.53 490 VAL A C 1
ATOM 3872 O O . VAL A 1 490 ? -7.341 -2.477 -11.704 1.00 55.53 490 VAL A O 1
ATOM 3875 N N . TRP A 1 491 ? -5.571 -3.518 -12.602 1.00 62.19 491 TRP A N 1
ATOM 3876 C CA . TRP A 1 491 ? -6.413 -4.521 -13.290 1.00 62.19 491 TRP A CA 1
ATOM 3877 C C . TRP A 1 491 ? -5.858 -5.957 -13.338 1.00 62.19 491 TRP A C 1
ATOM 3879 O O . TRP A 1 491 ? -6.235 -6.770 -14.183 1.00 62.19 491 TRP A O 1
ATOM 3889 N N . ASN A 1 492 ? -5.105 -6.335 -12.307 1.00 73.75 492 ASN A N 1
ATOM 3890 C CA . ASN A 1 492 ? -4.771 -7.723 -12.009 1.00 73.75 492 ASN A CA 1
ATOM 3891 C C . ASN A 1 492 ? -6.027 -8.528 -11.663 1.00 73.75 492 ASN A C 1
ATOM 3893 O O . ASN A 1 492 ? -6.674 -8.285 -10.637 1.00 73.75 492 ASN A O 1
ATOM 3897 N N . GLY A 1 493 ? -6.380 -9.493 -12.509 1.00 76.19 493 GLY A N 1
ATOM 3898 C CA . GLY A 1 493 ? -7.608 -10.264 -12.366 1.00 76.19 493 GLY A CA 1
ATOM 3899 C C . GLY A 1 493 ? -7.390 -11.758 -12.527 1.00 76.19 493 GLY A C 1
ATOM 3900 O O . GLY A 1 493 ? -6.511 -12.210 -13.260 1.00 76.19 493 GLY A O 1
ATOM 3901 N N . ARG A 1 494 ? -8.261 -12.546 -11.891 1.00 82.69 494 ARG A N 1
ATOM 3902 C CA . ARG A 1 494 ? -8.369 -13.973 -12.194 1.00 82.69 494 ARG A CA 1
ATOM 3903 C C . ARG A 1 494 ? -8.613 -14.158 -13.698 1.00 82.69 494 ARG A C 1
ATOM 3905 O O . ARG A 1 494 ? -9.572 -13.603 -14.246 1.00 82.69 494 ARG A O 1
ATOM 3912 N N . THR A 1 495 ? -7.803 -14.999 -14.335 1.00 84.50 495 THR A N 1
ATOM 3913 C CA . THR A 1 495 ? -8.017 -15.439 -15.717 1.00 84.50 495 THR A CA 1
ATOM 3914 C C . THR A 1 495 ? -9.270 -16.306 -15.787 1.00 84.50 495 THR A C 1
ATOM 3916 O O . THR A 1 495 ? -9.385 -17.313 -15.085 1.00 84.50 495 THR A O 1
ATOM 3919 N N . LYS A 1 496 ? -10.219 -15.915 -16.640 1.00 82.56 496 LYS A N 1
ATOM 3920 C CA . LYS A 1 496 ? -11.486 -16.619 -16.887 1.00 82.56 496 LYS A CA 1
ATOM 3921 C C . LYS A 1 496 ? -11.391 -17.539 -18.104 1.00 82.56 496 LYS A C 1
ATOM 3923 O O . LYS A 1 496 ? -12.011 -18.602 -18.120 1.00 82.56 496 LYS A O 1
ATOM 3928 N N . ARG A 1 497 ? -10.629 -17.145 -19.130 1.00 85.31 497 ARG A N 1
ATOM 3929 C CA . ARG A 1 497 ? -10.445 -17.932 -20.357 1.00 85.31 497 ARG A CA 1
ATOM 3930 C C . ARG A 1 497 ? -9.100 -17.638 -21.018 1.00 85.31 497 ARG A C 1
ATOM 3932 O O . ARG A 1 497 ? -8.647 -16.502 -21.066 1.00 85.31 497 ARG A O 1
ATOM 3939 N N . LEU A 1 498 ? -8.512 -18.684 -21.591 1.00 87.12 498 LEU A N 1
ATOM 3940 C CA . LEU A 1 498 ? -7.254 -18.655 -22.330 1.00 87.12 498 LEU A CA 1
ATOM 3941 C C . LEU A 1 498 ? -7.415 -19.480 -23.612 1.00 87.12 498 LEU A C 1
ATOM 3943 O O . LEU A 1 498 ? -7.909 -20.608 -23.569 1.00 87.12 498 LEU A O 1
ATOM 3947 N N . VAL A 1 499 ? -7.027 -18.923 -24.759 1.00 89.62 499 VAL A N 1
ATOM 3948 C CA . VAL A 1 499 ? -7.155 -19.567 -26.075 1.00 89.62 499 VAL A CA 1
ATOM 3949 C C . VAL A 1 499 ? -5.849 -19.442 -26.850 1.00 89.62 499 VAL A C 1
ATOM 3951 O O . VAL A 1 499 ? -5.302 -18.353 -26.981 1.00 89.62 499 VAL A O 1
ATOM 3954 N N . GLN A 1 500 ? -5.386 -20.549 -27.435 1.00 92.31 500 GLN A N 1
ATOM 3955 C CA . GLN A 1 500 ? -4.270 -20.574 -28.383 1.00 92.31 500 GLN A CA 1
ATOM 3956 C C . GLN A 1 500 ? -4.772 -20.969 -29.780 1.00 92.31 500 GLN A C 1
ATOM 3958 O O . GLN A 1 500 ? -5.470 -21.973 -29.932 1.00 92.31 500 GLN A O 1
ATOM 3963 N N . ARG A 1 501 ? -4.378 -20.221 -30.820 1.00 94.38 501 ARG A N 1
ATOM 3964 C CA . ARG A 1 501 ? -4.742 -20.486 -32.224 1.00 94.38 501 ARG A CA 1
ATOM 3965 C C . ARG A 1 501 ? -3.535 -20.346 -33.150 1.00 94.38 501 ARG A C 1
ATOM 3967 O O . ARG A 1 501 ? -2.810 -19.363 -33.083 1.00 94.38 501 ARG A O 1
ATOM 3974 N N . THR A 1 502 ? -3.341 -21.286 -34.071 1.00 96.12 502 THR A N 1
ATOM 3975 C CA . THR A 1 502 ? -2.430 -21.081 -35.211 1.00 96.12 502 THR A CA 1
ATOM 3976 C C . THR A 1 502 ? -3.135 -20.216 -36.252 1.00 96.12 502 THR A C 1
ATOM 3978 O O . THR A 1 502 ? -4.140 -20.647 -36.812 1.00 96.12 502 THR A O 1
ATOM 3981 N N . GLU A 1 503 ? -2.644 -19.001 -36.501 1.00 96.62 503 GLU A N 1
ATOM 3982 C CA . GLU A 1 503 ? -3.233 -18.100 -37.504 1.00 96.62 503 GLU A CA 1
ATOM 3983 C C . GLU A 1 503 ? -2.870 -18.527 -38.921 1.00 96.62 503 GLU A C 1
ATOM 3985 O O . GLU A 1 503 ? -3.719 -18.569 -39.808 1.00 96.62 503 GLU A O 1
ATOM 3990 N N . TRP A 1 504 ? -1.601 -18.864 -39.128 1.00 97.12 504 TRP A N 1
ATOM 3991 C CA . TRP A 1 504 ? -1.113 -19.441 -40.369 1.00 97.12 504 TRP A CA 1
ATOM 3992 C C . TRP A 1 504 ? 0.136 -20.270 -40.101 1.00 97.12 504 TRP A C 1
ATOM 3994 O O . TRP A 1 504 ? 0.839 -20.079 -39.104 1.00 97.12 504 TRP A O 1
ATOM 4004 N N . ARG A 1 505 ? 0.410 -21.192 -41.018 1.00 95.75 505 ARG A N 1
ATOM 4005 C CA . ARG A 1 505 ? 1.608 -22.022 -41.042 1.00 95.75 505 ARG A CA 1
ATOM 4006 C C . ARG A 1 505 ? 2.023 -22.233 -42.490 1.00 95.75 505 ARG A C 1
ATOM 4008 O O . ARG A 1 505 ? 1.179 -22.518 -43.333 1.00 95.75 505 ARG A O 1
ATOM 4015 N N . ASP A 1 506 ? 3.310 -22.080 -42.743 1.00 95.81 506 ASP A N 1
ATOM 4016 C CA . ASP A 1 506 ? 3.958 -22.357 -44.014 1.00 95.81 506 ASP A CA 1
ATOM 4017 C C . ASP A 1 506 ? 5.036 -23.416 -43.766 1.00 95.81 506 ASP A C 1
ATOM 4019 O O . ASP A 1 506 ? 6.023 -23.172 -43.068 1.00 95.81 506 ASP A O 1
ATOM 4023 N N . ASP A 1 507 ? 4.816 -24.618 -44.293 1.00 91.12 507 ASP A N 1
ATOM 4024 C CA . ASP A 1 507 ? 5.719 -25.750 -44.095 1.00 91.12 507 ASP A CA 1
ATOM 4025 C C . ASP A 1 507 ? 6.991 -25.654 -44.955 1.00 91.12 507 ASP A C 1
ATOM 4027 O O . ASP A 1 507 ? 8.025 -26.184 -44.543 1.00 91.12 507 ASP A O 1
ATOM 4031 N N . ASP A 1 508 ? 6.961 -24.932 -46.083 1.00 92.88 508 ASP A N 1
ATOM 4032 C CA . ASP A 1 508 ? 8.123 -24.766 -46.966 1.00 92.88 508 ASP A CA 1
ATOM 4033 C C . ASP A 1 508 ? 9.140 -23.825 -46.320 1.00 92.88 508 ASP A C 1
ATOM 4035 O O . ASP A 1 508 ? 10.319 -24.156 -46.138 1.00 92.88 508 ASP A O 1
ATOM 4039 N N . SER A 1 509 ? 8.669 -22.651 -45.894 1.00 93.25 509 SER A N 1
ATOM 4040 C CA . SER A 1 509 ? 9.499 -21.711 -45.144 1.00 93.25 509 SER A CA 1
ATOM 4041 C C . SER A 1 509 ? 9.658 -22.117 -43.675 1.00 93.25 509 SER A C 1
ATOM 4043 O O . SER A 1 509 ? 10.545 -21.593 -42.995 1.00 93.25 509 SER A O 1
ATOM 4045 N N . ARG A 1 510 ? 8.880 -23.093 -43.186 1.00 96.69 510 ARG A N 1
ATOM 4046 C CA . ARG A 1 510 ? 8.842 -23.602 -41.799 1.00 96.69 510 ARG A CA 1
ATOM 4047 C C . ARG A 1 510 ? 8.493 -22.545 -40.753 1.00 96.69 510 ARG A C 1
ATOM 4049 O O . ARG A 1 510 ? 8.871 -22.678 -39.586 1.00 96.69 510 ARG A O 1
ATOM 4056 N N . TRP A 1 511 ? 7.798 -21.492 -41.155 1.00 97.94 511 TRP A N 1
ATOM 4057 C CA . TRP A 1 511 ? 7.315 -20.454 -40.254 1.00 97.94 511 TRP A CA 1
ATOM 4058 C C . TRP A 1 511 ? 5.844 -20.680 -39.913 1.00 97.94 511 TRP A C 1
ATOM 4060 O O . TRP A 1 511 ? 5.067 -21.198 -40.711 1.00 97.94 511 TRP A O 1
ATOM 4070 N N . ALA A 1 512 ? 5.444 -20.278 -38.716 1.00 97.69 512 ALA A N 1
ATOM 4071 C CA . ALA A 1 512 ? 4.037 -20.150 -38.365 1.00 97.69 512 ALA A CA 1
ATOM 4072 C C . ALA A 1 512 ? 3.834 -18.929 -37.475 1.00 97.69 512 ALA A C 1
ATOM 4074 O O . ALA A 1 512 ? 4.760 -18.509 -36.779 1.00 97.69 512 ALA A O 1
ATOM 4075 N N . LYS A 1 513 ? 2.607 -18.415 -37.456 1.00 97.69 513 LYS A N 1
ATOM 4076 C CA . LYS A 1 513 ? 2.164 -17.409 -36.491 1.00 97.69 513 LYS A CA 1
ATOM 4077 C C . LYS A 1 513 ? 1.138 -18.019 -35.552 1.00 97.69 513 LYS A C 1
ATOM 4079 O O . LYS A 1 513 ? 0.146 -18.607 -35.993 1.00 97.69 513 LYS A O 1
ATOM 4084 N N . ILE A 1 514 ? 1.391 -17.879 -34.259 1.00 96.00 514 ILE A N 1
ATOM 4085 C CA . ILE A 1 514 ? 0.518 -18.348 -33.188 1.00 96.00 514 ILE A CA 1
ATOM 4086 C C . ILE A 1 514 ? -0.059 -17.121 -32.487 1.00 96.00 514 ILE A C 1
ATOM 4088 O O . ILE A 1 514 ? 0.686 -16.212 -32.134 1.00 96.00 514 ILE A O 1
ATOM 4092 N N . ALA A 1 515 ? -1.375 -17.103 -32.309 1.00 95.12 515 ALA A N 1
ATOM 4093 C CA . ALA A 1 515 ? -2.099 -16.117 -31.524 1.00 95.12 515 ALA A CA 1
ATOM 4094 C C . ALA A 1 515 ? -2.487 -16.700 -30.162 1.00 95.12 515 ALA A C 1
ATOM 4096 O O . ALA A 1 515 ? -2.846 -17.881 -30.057 1.00 95.12 515 ALA A O 1
ATOM 4097 N N . LEU A 1 516 ? -2.448 -15.843 -29.148 1.00 90.94 516 LEU A N 1
ATOM 4098 C CA . LEU A 1 516 ? -2.949 -16.088 -27.803 1.00 90.94 516 LEU A CA 1
ATOM 4099 C C . LEU A 1 516 ? -4.035 -15.053 -27.498 1.00 90.94 516 LEU A C 1
ATOM 4101 O O . LEU A 1 516 ? -3.857 -13.869 -27.771 1.00 90.94 516 LEU A O 1
ATOM 4105 N N . GLU A 1 517 ? -5.159 -15.497 -26.949 1.00 90.56 517 GLU A N 1
ATOM 4106 C CA . GLU A 1 517 ? -6.232 -14.624 -26.468 1.00 90.56 517 GLU A CA 1
ATOM 4107 C C . GLU A 1 517 ? -6.490 -14.944 -24.993 1.00 90.56 517 GLU A C 1
ATOM 4109 O O . GLU A 1 517 ? -6.692 -16.111 -24.640 1.00 90.56 517 GLU A O 1
ATOM 4114 N N . VAL A 1 518 ? -6.465 -13.918 -24.145 1.00 86.69 518 VAL A N 1
ATOM 4115 C CA . VAL A 1 518 ? -6.696 -14.014 -22.698 1.00 86.69 518 VAL A CA 1
ATOM 4116 C C . VAL A 1 518 ? -7.910 -13.165 -22.352 1.00 86.69 518 VAL A C 1
ATOM 4118 O O . VAL A 1 518 ? -8.124 -12.100 -22.923 1.00 86.69 518 VAL A O 1
ATOM 4121 N N . ASP A 1 519 ? -8.722 -13.674 -21.439 1.00 85.44 519 ASP A N 1
ATOM 4122 C CA . ASP A 1 519 ? -9.914 -13.034 -20.901 1.00 85.44 519 ASP A CA 1
ATOM 4123 C C . ASP A 1 519 ? -9.835 -13.156 -19.378 1.00 85.44 519 ASP A C 1
ATOM 4125 O O . ASP A 1 519 ? -9.874 -14.266 -18.832 1.00 85.44 519 ASP A O 1
ATOM 4129 N N . ALA A 1 520 ? -9.659 -12.034 -18.698 1.00 81.12 520 ALA A N 1
ATOM 4130 C CA . ALA A 1 520 ? -9.539 -11.925 -17.254 1.00 81.12 520 ALA A CA 1
ATOM 4131 C C . ALA A 1 520 ? -10.710 -11.116 -16.686 1.00 81.12 520 ALA A C 1
ATOM 4133 O O . ALA A 1 520 ? -11.553 -10.592 -17.412 1.00 81.12 520 ALA A O 1
ATOM 4134 N N . ARG A 1 521 ? -10.795 -11.023 -15.356 1.00 76.12 521 ARG A N 1
ATOM 4135 C CA . ARG A 1 521 ? -11.884 -10.297 -14.679 1.00 76.12 521 ARG A CA 1
ATOM 4136 C C . ARG A 1 521 ? -12.080 -8.865 -15.193 1.00 76.12 521 ARG A C 1
ATOM 4138 O O . ARG A 1 521 ? -13.221 -8.419 -15.256 1.00 76.12 521 ARG A O 1
ATOM 4145 N N . TYR A 1 522 ? -10.994 -8.186 -15.540 1.00 72.00 522 TYR A N 1
ATOM 4146 C CA . TYR A 1 522 ? -10.968 -6.745 -15.785 1.00 72.00 522 TYR A CA 1
ATOM 4147 C C . TYR A 1 522 ? -10.708 -6.351 -17.237 1.00 72.00 522 TYR A C 1
ATOM 4149 O O . TYR A 1 522 ? -10.647 -5.172 -17.573 1.00 72.00 522 TYR A O 1
ATOM 4157 N N . GLY A 1 523 ? -10.588 -7.338 -18.115 1.00 77.25 523 GLY A N 1
ATOM 4158 C CA . GLY A 1 523 ? -10.269 -7.100 -19.505 1.00 77.25 523 GLY A CA 1
ATOM 4159 C C . GLY A 1 523 ? -9.841 -8.378 -20.193 1.00 77.25 523 GLY A C 1
ATOM 4160 O O . GLY A 1 523 ? -9.533 -9.388 -19.564 1.00 77.25 523 GLY A O 1
ATOM 4161 N N . GLY A 1 524 ? -9.838 -8.327 -21.514 1.00 82.62 524 GLY A N 1
ATOM 4162 C CA . GLY A 1 524 ? -9.232 -9.356 -22.334 1.00 82.62 524 GLY A CA 1
ATOM 4163 C C . GLY A 1 524 ? -8.292 -8.707 -23.330 1.00 82.62 524 GLY A C 1
ATOM 4164 O O . GLY A 1 524 ? -8.571 -7.618 -23.831 1.00 82.62 524 GLY A O 1
ATOM 4165 N N . ASN A 1 525 ? -7.194 -9.385 -23.630 1.00 86.94 525 ASN A N 1
ATOM 4166 C CA . ASN A 1 525 ? -6.180 -8.888 -24.544 1.00 86.94 525 ASN A CA 1
ATOM 4167 C C . ASN A 1 525 ? -5.649 -10.030 -25.432 1.00 86.94 525 ASN A C 1
ATOM 4169 O O . ASN A 1 525 ? -5.955 -11.217 -25.241 1.00 86.94 525 ASN A O 1
ATOM 4173 N N . ARG A 1 526 ? -4.959 -9.665 -26.513 1.00 89.69 526 ARG A N 1
ATOM 4174 C CA . ARG A 1 526 ? -4.502 -10.577 -27.561 1.00 89.69 526 ARG A CA 1
ATOM 4175 C C . ARG A 1 526 ? -3.040 -10.339 -27.876 1.00 89.69 526 ARG A C 1
ATOM 4177 O O . ARG A 1 526 ? -2.625 -9.226 -28.164 1.00 89.69 526 ARG A O 1
ATOM 4184 N N . GLY A 1 527 ? -2.304 -11.434 -27.939 1.00 90.69 527 GLY A N 1
ATOM 4185 C CA . GLY A 1 527 ? -0.895 -11.467 -28.277 1.00 90.69 527 GLY A CA 1
ATOM 4186 C C . GLY A 1 527 ? -0.637 -12.414 -29.436 1.00 90.69 527 GLY A C 1
ATOM 4187 O O . GLY A 1 527 ? -1.486 -13.222 -29.831 1.00 90.69 527 GLY A O 1
ATOM 4188 N N . ALA A 1 528 ? 0.561 -12.328 -29.993 1.00 94.25 528 ALA A N 1
ATOM 4189 C CA . ALA A 1 528 ? 1.020 -13.247 -31.015 1.00 94.25 528 ALA A CA 1
ATOM 4190 C C . ALA A 1 528 ? 2.541 -13.382 -31.005 1.00 94.25 528 ALA A C 1
ATOM 4192 O O . ALA A 1 528 ? 3.277 -12.498 -30.569 1.00 94.25 528 ALA A O 1
ATOM 4193 N N . PHE A 1 529 ? 3.017 -14.481 -31.575 1.00 94.88 529 PHE A N 1
ATOM 4194 C CA . PHE A 1 529 ? 4.427 -14.695 -31.864 1.00 94.88 529 PHE A CA 1
ATOM 4195 C C . PHE A 1 529 ? 4.595 -15.488 -33.160 1.00 94.88 529 PHE A C 1
ATOM 4197 O O . PHE A 1 529 ? 3.729 -16.281 -33.551 1.00 94.88 529 PHE A O 1
ATOM 4204 N N . LEU A 1 530 ? 5.724 -15.284 -33.835 1.00 97.19 530 LEU A N 1
ATOM 4205 C CA . LEU A 1 530 ? 6.173 -16.186 -34.889 1.00 97.19 530 LEU A CA 1
ATOM 4206 C C . LEU A 1 530 ? 6.968 -17.330 -34.269 1.00 97.19 530 LEU A C 1
ATOM 4208 O O . LEU A 1 530 ? 7.643 -17.174 -33.254 1.00 97.19 530 LEU A O 1
ATOM 4212 N N . VAL A 1 531 ? 6.929 -18.484 -34.916 1.00 97.06 531 VAL A N 1
ATOM 4213 C CA . VAL A 1 531 ? 7.767 -19.629 -34.574 1.00 97.06 531 VAL A CA 1
ATOM 4214 C C . VAL A 1 531 ? 8.457 -20.132 -35.830 1.00 97.06 531 VAL A C 1
ATOM 4216 O O . VAL A 1 531 ? 7.818 -20.396 -36.855 1.00 97.06 531 VAL A O 1
ATOM 4219 N N . LYS A 1 532 ? 9.778 -20.280 -35.744 1.00 97.38 532 LYS A N 1
ATOM 4220 C CA . LYS A 1 532 ? 10.558 -21.013 -36.734 1.00 97.38 532 LYS A CA 1
ATOM 4221 C C . LYS A 1 532 ? 10.588 -22.476 -36.326 1.00 97.38 532 LYS A C 1
ATOM 4223 O O . LYS A 1 532 ? 10.935 -22.780 -35.192 1.00 97.38 532 LYS A O 1
ATOM 4228 N N . HIS A 1 533 ? 10.255 -23.388 -37.232 1.00 96.31 533 HIS A N 1
ATOM 4229 C CA . HIS A 1 533 ? 10.322 -24.824 -36.974 1.00 96.31 533 HIS A CA 1
ATOM 4230 C C . HIS A 1 533 ? 11.576 -25.465 -37.575 1.00 96.31 533 HIS A C 1
ATOM 4232 O O . HIS A 1 533 ? 12.028 -25.150 -38.686 1.00 96.31 533 HIS A O 1
ATOM 4238 N N . ARG A 1 534 ? 12.103 -26.459 -36.862 1.00 96.44 534 ARG A N 1
ATOM 4239 C CA . ARG A 1 534 ? 13.097 -27.396 -37.388 1.00 96.44 534 ARG A CA 1
ATOM 4240 C C . ARG A 1 534 ? 12.443 -28.362 -38.378 1.00 96.44 534 ARG A C 1
ATOM 4242 O O . ARG A 1 534 ? 11.226 -28.410 -38.527 1.00 96.44 534 ARG A O 1
ATOM 4249 N N . ALA A 1 535 ? 13.268 -29.134 -39.082 1.00 92.69 535 ALA A N 1
ATOM 4250 C CA . ALA A 1 535 ? 12.793 -30.093 -40.083 1.00 92.69 535 ALA A CA 1
ATOM 4251 C C . ALA A 1 535 ? 11.879 -31.193 -39.500 1.00 92.69 535 ALA A C 1
ATOM 4253 O O . ALA A 1 535 ? 11.087 -31.773 -40.229 1.00 92.69 535 ALA A O 1
ATOM 4254 N N . ASP A 1 536 ? 11.960 -31.461 -38.194 1.00 92.81 536 ASP A N 1
ATOM 4255 C CA . ASP A 1 536 ? 11.088 -32.411 -37.492 1.00 92.81 536 ASP A CA 1
ATOM 4256 C C . ASP A 1 536 ? 9.778 -31.783 -36.980 1.00 92.81 536 ASP A C 1
ATOM 4258 O O . ASP A 1 536 ? 9.037 -32.419 -36.230 1.00 92.81 536 ASP A O 1
ATOM 4262 N N . GLY A 1 537 ? 9.496 -30.531 -37.353 1.00 88.31 537 GLY A N 1
ATOM 4263 C CA . GLY A 1 537 ? 8.278 -29.820 -36.977 1.00 88.31 537 GLY A CA 1
ATOM 4264 C C . GLY A 1 537 ? 8.249 -29.322 -35.533 1.00 88.31 537 GLY A C 1
ATOM 4265 O O . GLY A 1 537 ? 7.224 -28.788 -35.114 1.00 88.31 537 GLY A O 1
ATOM 4266 N N . LYS A 1 538 ? 9.336 -29.465 -34.763 1.00 91.44 538 LYS A N 1
ATOM 4267 C CA . LYS A 1 538 ? 9.454 -28.839 -33.439 1.00 91.44 538 LYS A CA 1
ATOM 4268 C C . LYS A 1 538 ? 9.912 -27.380 -33.569 1.00 91.44 538 LYS A C 1
ATOM 4270 O O . LYS A 1 538 ? 10.637 -27.067 -34.516 1.00 91.44 538 LYS A O 1
ATOM 4275 N N . PRO A 1 539 ? 9.536 -26.503 -32.625 1.00 93.75 539 PRO A N 1
ATOM 4276 C CA . PRO A 1 539 ? 10.072 -25.148 -32.554 1.00 93.75 539 PRO A CA 1
ATOM 4277 C C . PRO A 1 539 ? 11.607 -25.151 -32.501 1.00 93.75 539 PRO A C 1
ATOM 4279 O O . PRO A 1 539 ? 12.208 -25.981 -31.816 1.00 93.75 539 PRO A O 1
ATOM 4282 N N . ASP A 1 540 ? 12.210 -24.255 -33.273 1.00 94.75 540 ASP A N 1
ATOM 4283 C CA . ASP A 1 540 ? 13.636 -23.925 -33.274 1.00 94.75 540 ASP A CA 1
ATOM 4284 C C . ASP A 1 540 ? 13.870 -22.711 -32.369 1.00 94.75 540 ASP A C 1
ATOM 4286 O O . ASP A 1 540 ? 14.546 -22.806 -31.352 1.00 94.75 540 ASP A O 1
ATOM 4290 N N . TYR A 1 541 ? 13.209 -21.599 -32.697 1.00 94.31 541 TYR A N 1
ATOM 4291 C CA . TYR A 1 541 ? 13.147 -20.385 -31.891 1.00 94.31 541 TYR A CA 1
ATOM 4292 C C . TYR A 1 541 ? 11.838 -19.639 -32.161 1.00 94.31 541 TYR A C 1
ATOM 4294 O O . TYR A 1 541 ? 11.152 -19.875 -33.167 1.00 94.31 541 TYR A O 1
ATOM 4302 N N . TYR A 1 542 ? 11.508 -18.724 -31.260 1.00 94.38 542 TYR A N 1
ATOM 4303 C CA . TYR A 1 542 ? 10.326 -17.881 -31.343 1.00 94.38 542 TYR A CA 1
ATOM 4304 C C . TYR A 1 542 ? 10.711 -16.427 -31.631 1.00 94.38 542 TYR A C 1
ATOM 4306 O O . TYR A 1 542 ? 11.840 -16.003 -31.390 1.00 94.38 542 TYR A O 1
ATOM 4314 N N . VAL A 1 543 ? 9.766 -15.667 -32.182 1.00 94.81 543 VAL A N 1
ATOM 4315 C CA . VAL A 1 543 ? 9.871 -14.217 -32.370 1.00 94.81 543 VAL A CA 1
ATOM 4316 C C . VAL A 1 543 ? 8.605 -13.600 -31.776 1.00 94.81 543 VAL A C 1
ATOM 4318 O O . VAL A 1 543 ? 7.556 -13.649 -32.428 1.00 94.81 543 VAL A O 1
ATOM 4321 N N . PRO A 1 544 ? 8.655 -13.088 -30.537 1.00 91.38 544 PRO A N 1
ATOM 4322 C CA . PRO A 1 544 ? 7.499 -12.455 -29.909 1.00 91.38 544 PRO A CA 1
ATOM 4323 C C . PRO A 1 544 ? 7.064 -11.251 -30.739 1.00 91.38 544 PRO A C 1
ATOM 4325 O O . PRO A 1 544 ? 7.923 -10.521 -31.228 1.00 91.38 544 PRO A O 1
ATOM 4328 N N . LEU A 1 545 ? 5.755 -11.065 -30.939 1.00 91.19 545 LEU A N 1
ATOM 4329 C CA . LEU A 1 545 ? 5.181 -9.915 -31.654 1.00 91.19 545 LEU A CA 1
ATOM 4330 C C . LEU A 1 545 ? 4.437 -8.980 -30.704 1.00 91.19 545 LEU A C 1
ATOM 4332 O O . LEU A 1 545 ? 4.623 -7.774 -30.803 1.00 91.19 545 LEU A O 1
ATOM 4336 N N . ALA A 1 546 ? 3.606 -9.561 -29.838 1.00 87.50 546 ALA A N 1
ATOM 4337 C CA . ALA A 1 546 ? 2.856 -8.900 -28.778 1.00 87.50 546 ALA A CA 1
ATOM 4338 C C . ALA A 1 546 ? 2.496 -9.943 -27.711 1.00 87.50 546 ALA A C 1
ATOM 4340 O O . ALA A 1 546 ? 2.184 -11.091 -28.051 1.00 87.50 546 ALA A O 1
ATOM 4341 N N . LEU A 1 547 ? 2.515 -9.553 -26.445 1.00 81.69 547 LEU A N 1
ATOM 4342 C CA . LEU A 1 547 ? 2.092 -10.382 -25.321 1.00 81.69 547 LEU A CA 1
ATOM 4343 C C . LEU A 1 547 ? 0.581 -10.160 -25.048 1.00 81.69 547 LEU A C 1
ATOM 4345 O O . LEU A 1 547 ? 0.097 -9.044 -25.200 1.00 81.69 547 LEU A O 1
ATOM 4349 N N . PRO A 1 548 ? -0.209 -11.210 -24.731 1.00 80.31 548 PRO A N 1
ATOM 4350 C CA . PRO A 1 548 ? -1.653 -11.092 -24.474 1.00 80.31 548 PRO A CA 1
ATOM 4351 C C . PRO A 1 548 ? -1.990 -10.633 -23.044 1.00 80.31 548 PRO A C 1
ATOM 4353 O O . PRO A 1 548 ? -3.162 -10.540 -22.700 1.00 80.31 548 PRO A O 1
ATOM 4356 N N . PHE A 1 549 ? -0.982 -10.447 -22.206 1.00 78.50 549 PHE A N 1
ATOM 4357 C CA . PHE A 1 549 ? -1.019 -9.915 -20.849 1.00 78.50 549 PHE A CA 1
ATOM 4358 C C . PHE A 1 549 ? 0.346 -9.278 -20.611 1.00 78.50 549 PHE A C 1
ATOM 4360 O O . PHE A 1 549 ? 1.313 -9.723 -21.227 1.00 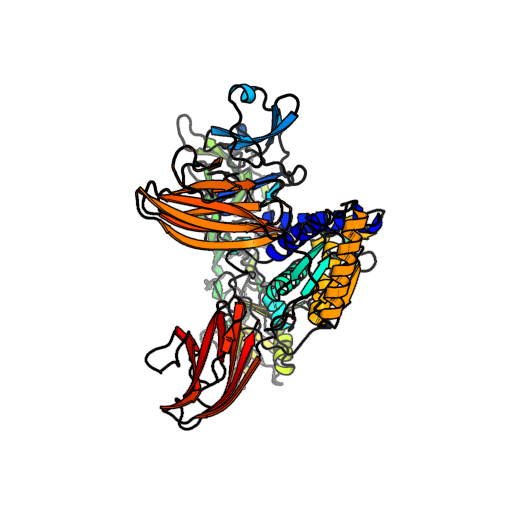78.50 549 PHE A O 1
ATOM 4367 N N . ASP A 1 550 ? 0.429 -8.290 -19.735 1.00 72.94 550 ASP A N 1
ATOM 4368 C CA . ASP A 1 550 ? 1.722 -7.750 -19.313 1.00 72.94 550 ASP A CA 1
ATOM 4369 C C . ASP A 1 550 ? 2.510 -8.863 -18.593 1.00 72.94 550 ASP A C 1
ATOM 4371 O O . ASP A 1 550 ? 3.470 -9.433 -19.120 1.00 72.94 550 ASP A O 1
ATOM 4375 N N . PHE A 1 551 ? 1.912 -9.379 -17.519 1.00 77.00 551 PHE A N 1
ATOM 4376 C CA . PHE A 1 551 ? 2.336 -10.604 -16.854 1.00 77.00 551 PHE A CA 1
ATOM 4377 C C . PHE A 1 551 ? 1.160 -11.456 -16.380 1.00 77.00 551 PHE A C 1
ATOM 4379 O O . PHE A 1 551 ? 0.019 -11.017 -16.217 1.00 77.00 551 PHE A O 1
ATOM 4386 N N . ALA A 1 552 ? 1.466 -12.722 -16.144 1.00 81.69 552 ALA A N 1
ATOM 4387 C CA . ALA A 1 552 ? 0.595 -13.723 -15.575 1.00 81.69 552 ALA A CA 1
ATOM 4388 C C . ALA A 1 552 ? 1.362 -14.530 -14.531 1.00 81.69 552 ALA A C 1
ATOM 4390 O O . ALA A 1 552 ? 2.547 -14.829 -14.684 1.00 81.69 552 ALA A O 1
ATOM 4391 N N . TRP A 1 553 ? 0.689 -14.918 -13.459 1.00 82.62 553 TRP A N 1
ATOM 4392 C CA . TRP A 1 553 ? 1.330 -15.691 -12.413 1.00 82.62 553 TRP A CA 1
ATOM 4393 C C . TRP A 1 553 ? 0.346 -16.556 -11.646 1.00 82.62 553 TRP A C 1
ATOM 4395 O O . TRP A 1 553 ? -0.869 -16.345 -11.639 1.00 82.62 553 TRP A O 1
ATOM 4405 N N . ARG A 1 554 ? 0.909 -17.553 -10.979 1.00 81.56 554 ARG A N 1
ATOM 4406 C CA . ARG A 1 554 ? 0.237 -18.388 -9.995 1.00 81.56 554 ARG A CA 1
ATOM 4407 C C . ARG A 1 554 ? 1.121 -18.428 -8.758 1.00 81.56 554 ARG A C 1
ATOM 4409 O O . ARG A 1 554 ? 2.277 -18.833 -8.858 1.00 81.56 554 ARG A O 1
ATOM 4416 N N . THR A 1 555 ? 0.569 -18.015 -7.627 1.00 78.00 555 THR A N 1
ATOM 4417 C CA . THR A 1 555 ? 1.274 -17.918 -6.347 1.00 78.00 555 THR A CA 1
ATOM 4418 C C . THR A 1 555 ? 0.566 -18.802 -5.346 1.00 78.00 555 THR A C 1
ATOM 4420 O O . THR A 1 555 ? -0.573 -18.522 -4.985 1.00 78.00 555 THR A O 1
ATOM 4423 N N . ASP A 1 556 ? 1.237 -19.849 -4.872 1.00 75.56 556 ASP A N 1
ATOM 4424 C CA . ASP A 1 556 ? 0.706 -20.639 -3.765 1.00 75.56 556 ASP A CA 1
ATOM 4425 C C . ASP A 1 556 ? 0.567 -19.731 -2.533 1.00 75.56 556 ASP A C 1
ATOM 4427 O O . ASP A 1 556 ? 1.558 -19.283 -1.950 1.00 75.56 556 ASP A O 1
ATOM 4431 N N . VAL A 1 557 ? -0.673 -19.418 -2.142 1.00 75.06 557 VAL A N 1
ATOM 4432 C CA . VAL A 1 557 ? -0.941 -18.506 -1.024 1.00 75.06 557 VAL A CA 1
ATOM 4433 C C . VAL A 1 557 ? -0.524 -19.185 0.283 1.00 75.06 557 VAL A C 1
ATOM 4435 O O . VAL A 1 557 ? -1.277 -19.939 0.902 1.00 75.06 557 VAL A O 1
ATOM 4438 N N . ALA A 1 558 ? 0.697 -18.904 0.726 1.00 78.31 558 ALA A N 1
ATOM 4439 C CA . ALA A 1 558 ? 1.284 -19.484 1.922 1.00 78.31 558 ALA A CA 1
ATOM 4440 C C . ALA A 1 558 ? 1.613 -18.397 2.946 1.00 78.31 558 ALA A C 1
ATOM 4442 O O . ALA A 1 558 ? 2.454 -17.533 2.716 1.00 78.31 558 ALA A O 1
ATOM 4443 N N . PHE A 1 559 ? 0.993 -18.499 4.119 1.00 85.31 559 PHE A N 1
ATOM 4444 C CA . PHE A 1 559 ? 1.258 -17.619 5.249 1.00 85.31 559 PHE A CA 1
ATOM 4445 C C . PHE A 1 559 ? 1.531 -18.430 6.513 1.00 85.31 559 PHE A C 1
ATOM 4447 O O . PHE A 1 559 ? 0.800 -19.376 6.834 1.00 85.31 559 PHE A O 1
ATOM 4454 N N . ALA A 1 560 ? 2.568 -18.032 7.246 1.00 89.69 560 ALA A N 1
ATOM 4455 C CA . ALA A 1 560 ? 2.830 -18.488 8.601 1.00 89.69 560 ALA A CA 1
ATOM 4456 C C . ALA A 1 560 ? 3.500 -17.353 9.387 1.00 89.69 560 ALA A C 1
ATOM 4458 O O . ALA A 1 560 ? 4.527 -16.857 8.933 1.00 89.69 560 ALA A O 1
ATOM 4459 N N . PRO A 1 561 ? 2.993 -16.960 10.569 1.00 92.12 561 PRO A N 1
ATOM 4460 C CA . PRO A 1 561 ? 3.653 -15.940 11.382 1.00 92.12 561 PRO A CA 1
ATOM 4461 C C . PRO A 1 561 ? 5.001 -16.428 11.929 1.00 92.12 561 PRO A C 1
ATOM 4463 O O . PRO A 1 561 ? 5.974 -15.679 11.975 1.00 92.12 561 PRO A O 1
ATOM 4466 N N . ILE A 1 562 ? 5.065 -17.698 12.339 1.00 93.06 562 ILE A N 1
ATOM 4467 C CA . ILE A 1 562 ? 6.234 -18.338 12.949 1.00 93.06 562 ILE A CA 1
ATOM 4468 C C . ILE A 1 562 ? 6.357 -19.753 12.375 1.00 93.06 562 ILE A C 1
ATOM 4470 O O . ILE A 1 562 ? 5.375 -20.496 12.332 1.00 93.06 562 ILE A O 1
ATOM 4474 N N . LEU A 1 563 ? 7.563 -20.140 11.954 1.00 92.00 563 LEU A N 1
ATOM 4475 C CA . LEU A 1 563 ? 7.873 -21.473 11.433 1.00 92.00 563 LEU A CA 1
ATOM 4476 C C . LEU A 1 563 ? 9.196 -21.972 12.020 1.00 92.00 563 LEU A C 1
ATOM 4478 O O . LEU A 1 563 ? 10.280 -21.581 11.585 1.00 92.00 563 LEU A O 1
ATOM 4482 N N . GLY A 1 564 ? 9.107 -22.860 13.012 1.00 90.81 564 GLY A N 1
ATOM 4483 C CA . GLY A 1 564 ? 10.280 -23.289 13.773 1.00 90.81 564 GLY A CA 1
ATOM 4484 C C . GLY A 1 564 ? 10.933 -22.094 14.475 1.00 90.81 564 GLY A C 1
ATOM 4485 O O . GLY A 1 564 ? 10.277 -21.416 15.257 1.00 90.81 564 GLY A O 1
ATOM 4486 N N . ASP A 1 565 ? 12.204 -21.832 14.163 1.00 90.25 565 ASP A N 1
ATOM 4487 C CA . ASP A 1 565 ? 12.966 -20.685 14.685 1.00 90.25 565 ASP A CA 1
ATOM 4488 C C . ASP A 1 565 ? 12.891 -19.431 13.783 1.00 90.25 565 ASP A C 1
ATOM 4490 O O . ASP A 1 565 ? 13.569 -18.438 14.050 1.00 90.25 565 ASP A O 1
ATOM 4494 N N . MET A 1 566 ? 12.114 -19.471 12.694 1.00 95.00 566 MET A N 1
ATOM 4495 C CA . MET A 1 566 ? 11.959 -18.357 11.750 1.00 95.00 566 MET A CA 1
ATOM 4496 C C . MET A 1 566 ? 10.641 -17.612 11.976 1.00 95.00 566 MET A C 1
ATOM 4498 O O . MET A 1 566 ? 9.647 -18.202 12.404 1.00 95.00 566 MET A O 1
ATOM 4502 N N . ILE A 1 567 ? 10.621 -16.330 11.625 1.00 95.69 567 ILE A N 1
ATOM 4503 C CA . ILE A 1 567 ? 9.453 -15.442 11.728 1.00 95.69 567 ILE A CA 1
ATOM 4504 C C . ILE A 1 567 ? 9.126 -14.832 10.370 1.00 95.69 567 ILE A C 1
ATOM 4506 O O . ILE A 1 567 ? 10.015 -14.699 9.535 1.00 95.69 567 ILE A O 1
ATOM 4510 N N . ASN A 1 568 ? 7.874 -14.460 10.130 1.00 95.38 568 ASN A N 1
ATOM 4511 C CA . ASN A 1 568 ? 7.512 -13.742 8.911 1.00 95.38 568 ASN A CA 1
ATOM 4512 C C . ASN A 1 568 ? 8.166 -12.344 8.901 1.00 95.38 568 ASN A C 1
ATOM 4514 O O . ASN A 1 568 ? 8.084 -11.617 9.892 1.00 95.38 568 ASN A O 1
ATOM 4518 N N . SER A 1 569 ? 8.840 -11.987 7.801 1.00 94.44 569 SER A N 1
ATOM 4519 C CA . SER A 1 569 ? 9.613 -10.737 7.691 1.00 94.44 569 SER A CA 1
ATOM 4520 C C . SER A 1 569 ? 8.713 -9.510 7.788 1.00 94.44 569 SER A C 1
ATOM 4522 O O . SER A 1 569 ? 8.950 -8.648 8.630 1.00 94.44 569 SER A O 1
ATOM 4524 N N . THR A 1 570 ? 7.654 -9.458 6.979 1.00 92.06 570 THR A N 1
ATOM 4525 C CA . THR A 1 570 ? 6.749 -8.307 6.897 1.00 92.06 570 THR A CA 1
ATOM 4526 C C . THR A 1 570 ? 5.967 -8.124 8.192 1.00 92.06 570 THR A C 1
ATOM 4528 O O . THR A 1 570 ? 5.917 -7.022 8.729 1.00 92.06 570 THR A O 1
ATOM 4531 N N . ALA A 1 571 ? 5.428 -9.205 8.761 1.00 93.56 571 ALA A N 1
ATOM 4532 C CA . ALA A 1 571 ? 4.732 -9.155 10.044 1.00 93.56 571 ALA A CA 1
ATOM 4533 C C . ALA A 1 571 ? 5.656 -8.694 11.186 1.00 93.56 571 ALA A C 1
ATOM 4535 O O . ALA A 1 571 ? 5.219 -7.978 12.083 1.00 93.56 571 ALA A O 1
ATOM 4536 N N . ASN A 1 572 ? 6.942 -9.060 11.151 1.00 93.62 572 ASN A N 1
ATOM 4537 C CA . ASN A 1 572 ? 7.926 -8.562 12.111 1.00 93.62 572 ASN A CA 1
ATOM 4538 C C . ASN A 1 572 ? 8.246 -7.071 11.898 1.00 93.62 572 ASN A C 1
ATOM 4540 O O . ASN A 1 572 ? 8.288 -6.319 12.867 1.00 93.62 572 ASN A O 1
ATOM 4544 N N . GLU A 1 573 ? 8.446 -6.633 10.654 1.00 91.62 573 GLU A N 1
ATOM 4545 C CA . GLU A 1 573 ? 8.719 -5.228 10.305 1.00 91.62 573 GLU A CA 1
ATOM 4546 C C . GLU A 1 573 ? 7.558 -4.296 10.687 1.00 91.62 573 GLU A C 1
ATOM 4548 O O . GLU A 1 573 ? 7.790 -3.203 11.205 1.00 91.62 573 GLU A O 1
ATOM 4553 N N . ARG A 1 574 ? 6.311 -4.753 10.517 1.00 91.19 574 ARG A N 1
ATOM 4554 C CA . ARG A 1 574 ? 5.094 -4.013 10.894 1.00 91.19 574 ARG A CA 1
ATOM 4555 C C . ARG A 1 574 ? 4.744 -4.108 12.385 1.00 91.19 574 ARG A C 1
ATOM 4557 O O . ARG A 1 574 ? 3.825 -3.444 12.849 1.00 91.19 574 ARG A O 1
ATOM 4564 N N . GLY A 1 575 ? 5.488 -4.892 13.168 1.00 92.12 575 GLY A N 1
ATOM 4565 C CA . GLY A 1 575 ? 5.262 -5.037 14.611 1.00 92.12 575 GLY A CA 1
ATOM 4566 C C . GLY A 1 575 ? 4.103 -5.966 14.991 1.00 92.12 575 GLY A C 1
ATOM 4567 O O . GLY A 1 575 ? 3.725 -6.021 16.158 1.00 92.12 575 GLY A O 1
ATOM 4568 N N . VAL A 1 576 ? 3.583 -6.747 14.042 1.00 93.50 576 VAL A N 1
ATOM 4569 C CA . VAL A 1 576 ? 2.528 -7.759 14.256 1.00 93.50 576 VAL A CA 1
ATOM 4570 C C . VAL A 1 576 ? 3.087 -9.064 14.853 1.00 93.50 576 VAL A C 1
ATOM 4572 O O . VAL A 1 576 ? 2.359 -10.010 15.150 1.00 93.50 576 VAL A O 1
ATOM 4575 N N . ILE A 1 577 ? 4.403 -9.115 15.067 1.00 94.81 577 ILE A N 1
ATOM 4576 C CA . ILE A 1 577 ? 5.106 -10.145 15.829 1.00 94.81 577 ILE A CA 1
ATOM 4577 C C . ILE A 1 577 ? 5.877 -9.460 16.957 1.00 94.81 577 ILE A C 1
ATOM 4579 O O . ILE A 1 577 ? 6.575 -8.470 16.743 1.00 94.81 577 ILE A O 1
ATOM 4583 N N . SER A 1 578 ? 5.792 -10.009 18.166 1.00 93.31 578 SER A N 1
ATOM 4584 C CA . SER A 1 578 ? 6.523 -9.514 19.336 1.00 93.31 578 SER A CA 1
ATOM 4585 C C . SER A 1 578 ? 7.585 -10.510 19.791 1.00 93.31 578 SER A C 1
ATOM 4587 O O . SER A 1 578 ? 7.404 -11.718 19.667 1.00 93.31 578 SER A O 1
ATOM 4589 N N . HIS A 1 579 ? 8.688 -10.022 20.365 1.00 92.38 579 HIS A N 1
ATOM 4590 C CA . HIS A 1 579 ? 9.717 -10.865 20.980 1.00 92.38 579 HIS A CA 1
ATOM 4591 C C . HIS A 1 579 ? 9.718 -10.684 22.501 1.00 92.38 579 HIS A C 1
ATOM 4593 O O . HIS A 1 579 ? 10.121 -9.640 23.013 1.00 92.38 579 HIS A O 1
ATOM 4599 N N . VAL A 1 580 ? 9.284 -11.710 23.234 1.00 88.25 580 VAL A N 1
ATOM 4600 C CA . VAL A 1 580 ? 9.135 -11.679 24.694 1.00 88.25 580 VAL A CA 1
ATOM 4601 C C . VAL A 1 580 ? 9.774 -12.914 25.314 1.00 88.25 580 VAL A C 1
ATOM 4603 O O . VAL A 1 580 ? 9.558 -14.040 24.874 1.00 88.25 580 VAL A O 1
ATOM 4606 N N . ALA A 1 581 ? 10.593 -12.701 26.349 1.00 87.81 581 ALA A N 1
ATOM 4607 C CA . ALA A 1 581 ? 11.278 -13.767 27.087 1.00 87.81 581 ALA A CA 1
ATOM 4608 C C . ALA A 1 581 ? 12.052 -14.764 26.190 1.00 87.81 581 ALA A C 1
ATOM 4610 O O . ALA A 1 581 ? 12.084 -15.967 26.454 1.00 87.81 581 ALA A O 1
ATOM 4611 N N . GLY A 1 582 ? 12.683 -14.266 25.119 1.00 87.56 582 GLY A N 1
ATOM 4612 C CA . GLY A 1 582 ? 13.472 -15.086 24.192 1.00 87.56 582 GLY A CA 1
ATOM 4613 C C . GLY A 1 582 ? 12.645 -15.894 23.185 1.00 87.56 582 GLY A C 1
ATOM 4614 O O . GLY A 1 582 ? 13.180 -16.826 22.582 1.00 87.56 582 GLY A O 1
ATOM 4615 N N . ARG A 1 583 ? 11.349 -15.592 23.035 1.00 90.25 583 ARG A N 1
ATOM 4616 C CA . ARG A 1 583 ? 10.431 -16.251 22.098 1.00 90.25 583 ARG A CA 1
ATOM 4617 C C . ARG A 1 583 ? 9.647 -15.222 21.299 1.00 90.25 583 ARG A C 1
ATOM 4619 O O . ARG A 1 583 ? 9.346 -14.145 21.802 1.00 90.25 583 ARG A O 1
ATOM 4626 N N . TYR A 1 584 ? 9.302 -15.583 20.072 1.00 93.81 584 TYR A N 1
ATOM 4627 C CA . TYR A 1 584 ? 8.412 -14.785 19.241 1.00 93.81 584 TYR A CA 1
ATOM 4628 C C . TYR A 1 584 ? 6.957 -15.186 19.477 1.00 93.81 584 TYR A C 1
ATOM 4630 O O . TYR A 1 584 ? 6.665 -16.369 19.670 1.00 93.81 584 TYR A O 1
ATOM 4638 N N . THR A 1 585 ? 6.060 -14.206 19.471 1.00 94.31 585 THR A N 1
ATOM 4639 C CA . THR A 1 585 ? 4.613 -14.384 19.604 1.00 94.31 585 THR A CA 1
ATOM 4640 C C . THR A 1 585 ? 3.879 -13.558 18.552 1.00 94.31 585 THR A C 1
ATOM 4642 O O . THR A 1 585 ? 4.417 -12.578 18.041 1.00 94.31 585 THR A O 1
ATOM 4645 N N . ALA A 1 586 ? 2.672 -13.994 18.198 1.00 94.88 586 ALA A N 1
ATOM 4646 C CA . ALA A 1 586 ? 1.844 -13.396 17.153 1.00 94.88 586 ALA A CA 1
ATOM 4647 C C . ALA A 1 586 ? 0.360 -13.533 17.535 1.00 94.88 586 ALA A C 1
ATOM 4649 O O . ALA A 1 586 ? -0.417 -14.212 16.858 1.00 94.88 586 ALA A O 1
ATOM 4650 N N . GLU A 1 587 ? -0.005 -12.985 18.692 1.00 95.44 587 GLU A N 1
ATOM 4651 C CA . GLU A 1 587 ? -1.353 -13.033 19.258 1.00 95.44 587 GLU A CA 1
ATOM 4652 C C . GLU A 1 587 ? -2.412 -12.512 18.276 1.00 95.44 587 GLU A C 1
ATOM 4654 O O . GLU A 1 587 ? -3.402 -13.204 18.045 1.00 95.44 587 GLU A O 1
ATOM 4659 N N . ALA A 1 588 ? -2.165 -11.373 17.622 1.00 94.56 588 ALA A N 1
ATOM 4660 C CA . ALA A 1 588 ? -3.085 -10.774 16.650 1.00 94.56 588 ALA A CA 1
ATOM 4661 C C . ALA A 1 588 ? -3.388 -11.720 15.477 1.00 94.56 588 ALA A C 1
ATOM 4663 O O . ALA A 1 588 ? -4.542 -11.946 15.112 1.00 94.56 588 ALA A O 1
ATOM 4664 N N . LEU A 1 589 ? -2.346 -12.350 14.933 1.00 93.81 589 LEU A N 1
ATOM 4665 C CA . LEU A 1 589 ? -2.462 -13.251 13.786 1.00 93.81 589 LEU A CA 1
ATOM 4666 C C . LEU A 1 589 ? -3.077 -14.594 14.171 1.00 93.81 589 LEU A C 1
ATOM 4668 O O . LEU A 1 589 ? -3.879 -15.139 13.416 1.00 93.81 589 LEU A O 1
ATOM 4672 N N . THR A 1 590 ? -2.741 -15.109 15.355 1.00 92.31 590 THR A N 1
ATOM 4673 C CA . THR A 1 590 ? -3.370 -16.317 15.911 1.00 92.31 590 THR A CA 1
ATOM 4674 C C . THR A 1 590 ? -4.868 -16.088 16.076 1.00 92.31 590 THR A C 1
ATOM 4676 O O . THR A 1 590 ? -5.677 -16.899 15.634 1.00 92.31 590 THR A O 1
ATOM 4679 N N . SER A 1 591 ? -5.229 -14.935 16.638 1.00 92.44 591 SER A N 1
ATOM 4680 C CA . SER A 1 591 ? -6.607 -14.542 16.893 1.00 92.44 591 SER A CA 1
ATOM 4681 C C . SER A 1 591 ? -7.449 -14.492 15.616 1.00 92.44 591 SER A C 1
ATOM 4683 O O . SER A 1 591 ? -8.524 -15.088 15.549 1.00 92.44 591 SER A O 1
ATOM 4685 N N . ILE A 1 592 ? -6.917 -13.868 14.564 1.00 92.25 592 ILE A N 1
ATOM 4686 C CA . ILE A 1 592 ? -7.567 -13.812 13.251 1.00 92.25 592 ILE A CA 1
ATOM 4687 C C . ILE A 1 592 ? -7.648 -15.189 12.594 1.00 92.25 592 ILE A C 1
ATOM 4689 O O . ILE A 1 592 ? -8.695 -15.549 12.054 1.00 92.25 592 ILE A O 1
ATOM 4693 N N . CYS A 1 593 ? -6.570 -15.975 12.639 1.00 91.62 593 CYS A N 1
ATOM 4694 C CA . CYS A 1 593 ? -6.563 -17.314 12.052 1.00 91.62 593 CYS A CA 1
ATOM 4695 C C . CYS A 1 593 ? -7.630 -18.217 12.683 1.00 91.62 593 CYS A C 1
ATOM 4697 O O . CYS A 1 593 ? -8.255 -18.992 11.961 1.00 91.62 593 CYS A O 1
ATOM 4699 N N . ASP A 1 594 ? -7.878 -18.097 13.989 1.00 92.19 594 ASP A N 1
ATOM 4700 C CA . ASP A 1 594 ? -8.948 -18.835 14.664 1.00 92.19 594 ASP A CA 1
ATOM 4701 C C . ASP A 1 594 ? -10.342 -18.405 14.185 1.00 92.19 594 ASP A C 1
ATOM 4703 O O . ASP A 1 594 ? -11.187 -19.264 13.930 1.00 92.19 594 ASP A O 1
ATOM 4707 N N . LEU A 1 595 ? -10.591 -17.097 14.032 1.00 93.25 595 LEU A N 1
ATOM 4708 C CA . LEU A 1 595 ? -11.867 -16.571 13.524 1.00 93.25 595 LEU A CA 1
ATOM 4709 C C . LEU A 1 595 ? -12.124 -17.027 12.081 1.00 93.25 595 LEU A C 1
ATOM 4711 O O . LEU A 1 595 ? -13.215 -17.500 11.756 1.00 93.25 595 LEU A O 1
ATOM 4715 N N . LEU A 1 596 ? -11.100 -16.961 11.228 1.00 91.31 596 LEU A N 1
ATOM 4716 C CA . LEU A 1 596 ? -11.165 -17.468 9.858 1.00 91.31 596 LEU A CA 1
ATOM 4717 C C . LEU A 1 596 ? -11.385 -18.982 9.838 1.00 91.31 596 LEU A C 1
ATOM 4719 O O . LEU A 1 596 ? -12.225 -19.476 9.087 1.00 91.31 596 LEU A O 1
ATOM 4723 N N . HIS A 1 597 ? -10.675 -19.735 10.681 1.00 90.56 597 HIS A N 1
ATOM 4724 C CA . HIS A 1 597 ? -10.866 -21.178 10.801 1.00 90.56 597 HIS A CA 1
ATOM 4725 C C . HIS A 1 597 ? -12.295 -21.526 11.231 1.00 90.56 597 HIS A C 1
ATOM 4727 O O . HIS A 1 597 ? -12.897 -22.440 10.658 1.00 90.56 597 HIS A O 1
ATOM 4733 N N . ALA A 1 598 ? -12.851 -20.785 12.191 1.00 91.62 598 ALA A N 1
ATOM 4734 C CA . ALA A 1 598 ? -14.227 -20.940 12.634 1.00 91.62 598 ALA A CA 1
ATOM 4735 C C . ALA A 1 598 ? -15.208 -20.696 11.477 1.00 91.62 598 ALA A C 1
ATOM 4737 O O . ALA A 1 598 ? -16.055 -21.552 11.211 1.00 91.62 598 ALA A O 1
ATOM 4738 N N . ALA A 1 599 ? -15.021 -19.615 10.713 1.00 89.00 599 ALA A N 1
ATOM 4739 C CA . ALA A 1 599 ? -15.832 -19.318 9.536 1.00 89.00 599 ALA A CA 1
ATOM 4740 C C . ALA A 1 599 ? -15.756 -20.432 8.474 1.00 89.00 599 ALA A C 1
ATOM 4742 O O . ALA A 1 599 ? -16.783 -20.978 8.063 1.00 89.00 599 ALA A O 1
ATOM 4743 N N . PHE A 1 600 ? -14.548 -20.853 8.079 1.00 86.94 600 PHE A N 1
ATOM 4744 C CA . PHE A 1 600 ? -14.358 -21.899 7.065 1.00 86.94 600 PHE A CA 1
ATOM 4745 C C . PHE A 1 600 ? -14.903 -23.267 7.491 1.00 86.94 600 PHE A C 1
ATOM 4747 O O . PHE A 1 600 ? -15.360 -24.040 6.639 1.00 86.94 600 PHE A O 1
ATOM 4754 N N . SER A 1 601 ? -14.877 -23.554 8.792 1.00 88.25 601 SER A N 1
ATOM 4755 C CA . SER A 1 601 ? -15.346 -24.818 9.374 1.00 88.25 601 SER A CA 1
ATOM 4756 C C . SER A 1 601 ? -16.824 -24.787 9.781 1.00 88.25 601 SER A C 1
ATOM 4758 O O . SER A 1 601 ? -17.360 -25.807 10.207 1.00 88.25 601 SER A O 1
ATOM 4760 N N . GLY A 1 602 ? -17.506 -23.646 9.633 1.00 88.38 602 GLY A N 1
ATOM 4761 C CA . GLY A 1 602 ? -18.921 -23.493 9.972 1.00 88.38 602 GLY A CA 1
ATOM 4762 C C . GLY A 1 602 ? -19.212 -23.333 11.469 1.00 88.38 602 GLY A C 1
ATOM 4763 O O . GLY A 1 602 ? -20.360 -23.486 11.881 1.00 88.38 602 GLY A O 1
ATOM 4764 N N . HIS A 1 603 ? -18.209 -23.017 12.289 1.00 92.56 603 HIS A N 1
ATOM 4765 C CA . HIS A 1 603 ? -18.381 -22.681 13.702 1.00 92.56 603 HIS A CA 1
ATOM 4766 C C . HIS A 1 603 ? -18.759 -21.202 13.837 1.00 92.56 603 HIS A C 1
ATOM 4768 O O . HIS A 1 603 ? -17.910 -20.323 13.734 1.00 92.56 603 HIS A O 1
ATOM 4774 N N . ARG A 1 604 ? -20.053 -20.930 14.031 1.00 92.75 604 ARG A N 1
ATOM 4775 C CA . ARG A 1 604 ? -20.613 -19.567 13.963 1.00 92.75 604 ARG A CA 1
ATOM 4776 C C . ARG A 1 604 ? -20.755 -18.871 15.307 1.00 92.75 604 ARG A C 1
ATOM 4778 O O . ARG A 1 604 ? -20.820 -17.653 15.336 1.00 92.75 604 ARG A O 1
ATOM 4785 N N . LEU A 1 605 ? -20.830 -19.638 16.389 1.00 96.00 605 LEU A N 1
ATOM 4786 C CA . LEU A 1 605 ? -21.125 -19.139 17.726 1.00 96.00 605 LEU A CA 1
ATOM 4787 C C . LEU A 1 605 ? -19.946 -19.463 18.632 1.00 96.00 605 LEU A C 1
ATOM 4789 O O . LEU A 1 605 ? -19.696 -20.635 18.929 1.00 96.00 605 LEU A O 1
ATOM 4793 N N . LEU A 1 606 ? -19.195 -18.442 19.023 1.00 97.69 606 LEU A N 1
ATOM 4794 C CA . LEU A 1 606 ? -17.959 -18.569 19.779 1.00 97.69 606 LEU A CA 1
ATOM 4795 C C . LEU A 1 606 ? -18.073 -17.873 21.132 1.00 97.69 606 LEU A C 1
ATOM 4797 O O . LEU A 1 606 ? -18.732 -16.845 21.278 1.00 97.69 606 LEU A O 1
ATOM 4801 N N . ILE A 1 607 ? -17.389 -18.421 22.126 1.00 97.62 607 ILE A N 1
ATOM 4802 C CA . ILE A 1 607 ? -17.098 -17.735 23.384 1.00 97.62 607 ILE A CA 1
ATOM 4803 C C . ILE A 1 607 ? -15.584 -17.649 23.531 1.00 97.62 607 ILE A C 1
ATOM 4805 O O . ILE A 1 607 ? -14.920 -18.687 23.519 1.00 97.62 607 ILE A O 1
ATOM 4809 N N . ASN A 1 608 ? -15.046 -16.443 23.706 1.00 95.88 608 ASN A N 1
ATOM 4810 C CA . ASN A 1 608 ? -13.681 -16.234 24.172 1.00 95.88 608 ASN A CA 1
ATOM 4811 C C . ASN A 1 608 ? -13.673 -16.145 25.704 1.00 95.88 608 ASN A C 1
ATOM 4813 O O . ASN A 1 608 ? -14.277 -15.252 26.301 1.00 95.88 608 ASN A O 1
ATOM 4817 N N . HIS A 1 609 ? -12.983 -17.077 26.356 1.00 94.00 609 HIS A N 1
ATOM 4818 C CA . HIS A 1 609 ? -12.808 -17.086 27.803 1.00 94.00 609 HIS A CA 1
ATOM 4819 C C . HIS A 1 609 ? -11.354 -17.411 28.150 1.00 94.00 609 HIS A C 1
ATOM 4821 O O . HIS A 1 609 ? -10.859 -18.487 27.807 1.00 94.00 609 HIS A O 1
ATOM 4827 N N . GLN A 1 610 ? -10.676 -16.485 28.841 1.00 91.06 610 GLN A N 1
ATOM 4828 C CA . GLN A 1 610 ? -9.244 -16.581 29.175 1.00 91.06 610 GLN A CA 1
ATOM 4829 C C . GLN A 1 610 ? -8.349 -16.768 27.934 1.00 91.06 610 GLN A C 1
ATOM 4831 O O . GLN A 1 610 ? -7.439 -17.598 27.924 1.00 91.06 610 GLN A O 1
ATOM 4836 N N . GLY A 1 611 ? -8.649 -16.044 26.850 1.00 86.12 611 GLY A N 1
ATOM 4837 C CA . GLY A 1 611 ? -7.899 -16.125 25.591 1.00 86.12 611 GLY A CA 1
ATOM 4838 C C . GLY A 1 611 ? -8.078 -17.446 24.834 1.00 86.12 611 GLY A C 1
ATOM 4839 O O . GLY A 1 611 ? -7.258 -17.782 23.981 1.00 86.12 611 GLY A O 1
ATOM 4840 N N . ARG A 1 612 ? -9.114 -18.231 25.159 1.00 91.06 612 ARG A N 1
ATOM 4841 C CA . ARG A 1 612 ? -9.456 -19.484 24.475 1.00 91.06 612 ARG A CA 1
ATOM 4842 C C . ARG A 1 612 ? -10.851 -19.402 23.886 1.00 91.06 612 ARG A C 1
ATOM 4844 O O . ARG A 1 612 ? -11.788 -19.009 24.578 1.00 91.06 612 ARG A O 1
ATOM 4851 N N . ARG A 1 613 ? -10.987 -19.860 22.642 1.00 94.44 613 ARG A N 1
ATOM 4852 C CA . ARG A 1 613 ? -12.263 -19.912 21.924 1.00 94.44 613 ARG A CA 1
ATOM 4853 C C . ARG A 1 613 ? -12.953 -21.259 22.081 1.00 94.44 613 ARG A C 1
ATOM 4855 O O . ARG A 1 613 ? -12.353 -22.309 21.854 1.00 94.44 613 ARG A O 1
ATOM 4862 N N . TYR A 1 614 ? -14.234 -21.209 22.416 1.00 96.00 614 TYR A N 1
ATOM 4863 C CA . TYR A 1 614 ? -15.122 -22.361 22.526 1.00 96.00 614 TYR A CA 1
ATOM 4864 C C . TYR A 1 614 ? -16.245 -22.214 21.506 1.00 96.00 614 TYR A C 1
ATOM 4866 O O . TYR A 1 614 ? -16.963 -21.217 21.525 1.00 96.00 614 TYR A O 1
ATOM 4874 N N . ALA A 1 615 ? -16.390 -23.196 20.618 1.00 95.88 615 ALA A N 1
ATOM 4875 C CA . ALA A 1 615 ? -17.418 -23.190 19.586 1.00 95.88 615 ALA A CA 1
ATOM 4876 C C . ALA A 1 615 ? -18.688 -23.915 20.046 1.00 95.88 615 ALA A C 1
ATOM 4878 O O . ALA A 1 615 ? -18.627 -24.999 20.630 1.00 95.88 615 ALA A O 1
ATOM 4879 N N . PHE A 1 616 ? -19.836 -23.341 19.707 1.00 94.81 616 PHE A N 1
ATOM 4880 C CA . PHE A 1 616 ? -21.159 -23.882 19.977 1.00 94.81 616 PHE A CA 1
ATOM 4881 C C . PHE A 1 616 ? -21.862 -24.202 18.657 1.00 94.81 616 PHE A C 1
ATOM 4883 O O . PHE A 1 616 ? -21.751 -23.472 17.673 1.00 94.81 616 PHE A O 1
ATOM 4890 N N . SER A 1 617 ? -22.578 -25.325 18.635 1.00 91.38 617 SER A N 1
ATOM 4891 C CA . SER A 1 617 ? -23.402 -25.744 17.491 1.00 91.38 617 SER A CA 1
ATOM 4892 C C . SER A 1 617 ? -24.875 -25.356 17.641 1.00 91.38 617 SER A C 1
ATOM 4894 O O . SER A 1 617 ? -25.605 -25.377 16.655 1.00 91.38 617 SER A O 1
ATOM 4896 N N . ASP A 1 618 ? -25.298 -24.988 18.853 1.00 92.69 618 ASP A N 1
ATOM 4897 C CA . ASP A 1 618 ? -26.670 -24.623 19.200 1.00 92.69 618 ASP A CA 1
ATOM 4898 C C . ASP A 1 618 ? -26.714 -23.213 19.803 1.00 92.69 618 ASP A C 1
ATOM 4900 O O . ASP A 1 618 ? -25.931 -22.888 20.701 1.00 92.69 618 ASP A O 1
ATOM 4904 N N . ARG A 1 619 ? -27.637 -22.381 19.308 1.00 92.25 619 ARG A N 1
ATOM 4905 C CA . ARG A 1 619 ? -27.777 -20.982 19.736 1.00 92.25 619 ARG A CA 1
ATOM 4906 C C . ARG A 1 619 ? -28.292 -20.852 21.162 1.00 92.25 619 ARG A C 1
ATOM 4908 O O . ARG A 1 619 ? -27.742 -20.055 21.911 1.00 92.25 619 ARG A O 1
ATOM 4915 N N . GLY A 1 620 ? -29.273 -21.661 21.559 1.00 89.75 620 GLY A N 1
ATOM 4916 C CA . GLY A 1 620 ? -29.803 -21.617 22.923 1.00 89.75 620 GLY A CA 1
ATOM 4917 C C . GLY A 1 620 ? -28.736 -21.967 23.964 1.00 89.75 620 GLY A C 1
ATOM 4918 O O . GLY A 1 620 ? -28.619 -21.299 24.989 1.00 89.75 620 GLY A O 1
ATOM 4919 N N . ALA A 1 621 ? -27.902 -22.970 23.677 1.00 92.00 621 ALA A N 1
ATOM 4920 C CA . ALA A 1 621 ? -26.769 -23.343 24.518 1.00 92.00 621 ALA A CA 1
ATOM 4921 C C . ALA A 1 621 ? -25.704 -22.237 24.595 1.00 92.00 621 ALA A C 1
ATOM 4923 O O . ALA A 1 621 ? -25.167 -21.989 25.675 1.00 92.00 621 ALA A O 1
ATOM 4924 N N . TRP A 1 622 ? -25.412 -21.568 23.476 1.00 95.25 622 TRP A N 1
ATOM 4925 C CA . TRP A 1 622 ? -24.494 -20.428 23.449 1.00 95.25 622 TRP A CA 1
ATOM 4926 C C . TRP A 1 622 ? -25.031 -19.254 24.281 1.00 95.25 622 TRP A C 1
ATOM 4928 O O . TRP A 1 622 ? -24.330 -18.766 25.162 1.00 95.25 622 TRP A O 1
ATOM 4938 N N . GLU A 1 623 ? -26.294 -18.862 24.091 1.00 92.75 623 GLU A N 1
ATOM 4939 C CA . GLU A 1 623 ? -26.939 -17.771 24.839 1.00 92.75 623 GLU A CA 1
ATOM 4940 C C . GLU A 1 623 ? -26.995 -18.058 26.345 1.00 92.75 623 GLU A C 1
ATOM 4942 O O . GLU A 1 623 ? -26.702 -17.178 27.158 1.00 92.75 623 GLU A O 1
ATOM 4947 N N . ALA A 1 624 ? -27.295 -19.303 26.729 1.00 87.62 624 ALA A N 1
ATOM 4948 C CA . ALA A 1 624 ? -27.271 -19.731 28.125 1.00 87.62 624 ALA A CA 1
ATOM 4949 C C . ALA A 1 624 ? -25.865 -19.617 28.740 1.00 87.62 624 ALA A C 1
ATOM 4951 O O . ALA A 1 624 ? -25.721 -19.108 29.854 1.00 87.62 624 ALA A O 1
ATOM 4952 N N . ALA A 1 625 ? -24.827 -20.037 28.010 1.00 92.19 625 ALA A N 1
ATOM 4953 C CA . ALA A 1 625 ? -23.442 -19.919 28.460 1.00 92.19 625 ALA A CA 1
ATOM 4954 C C . ALA A 1 625 ? -22.988 -18.451 28.563 1.00 92.19 625 ALA A C 1
ATOM 4956 O O . ALA A 1 625 ? -22.342 -18.076 29.545 1.00 92.19 625 ALA A O 1
ATOM 4957 N N . CYS A 1 626 ? -23.371 -17.598 27.607 1.00 90.12 626 CYS A N 1
ATOM 4958 C CA . CYS A 1 626 ? -23.127 -16.155 27.663 1.00 90.12 626 CYS A CA 1
ATOM 4959 C C . CYS A 1 626 ? -23.789 -15.520 28.896 1.00 90.12 626 CYS A C 1
ATOM 4961 O O . CYS A 1 626 ? -23.148 -14.749 29.609 1.00 90.12 626 CYS A O 1
ATOM 4963 N N . ALA A 1 627 ? -25.043 -15.877 29.196 1.00 85.06 627 ALA A N 1
ATOM 4964 C CA . ALA A 1 627 ? -25.756 -15.380 30.373 1.00 85.06 627 ALA A CA 1
ATOM 4965 C C . ALA A 1 627 ? -25.096 -15.828 31.690 1.00 85.06 627 ALA A C 1
ATOM 4967 O O . ALA A 1 627 ? -24.935 -15.023 32.612 1.00 85.06 627 ALA A O 1
ATOM 4968 N N . GLU A 1 628 ? -24.669 -17.091 31.778 1.00 91.31 628 GLU A N 1
ATOM 4969 C CA . GLU A 1 628 ? -23.962 -17.619 32.949 1.00 91.31 628 GLU A CA 1
ATOM 4970 C C . GLU A 1 628 ? -22.631 -16.889 33.188 1.00 91.31 628 GLU A C 1
ATOM 4972 O O . GLU A 1 628 ? -22.356 -16.439 34.307 1.00 91.31 628 GLU A O 1
ATOM 4977 N N . LEU A 1 629 ? -21.825 -16.725 32.136 1.00 91.50 629 LEU A N 1
ATOM 4978 C CA . LEU A 1 629 ? -20.551 -16.008 32.195 1.00 91.50 629 LEU A CA 1
ATOM 4979 C C . LEU A 1 629 ? -20.748 -14.522 32.505 1.00 91.50 629 LEU A C 1
ATOM 4981 O O . LEU A 1 629 ? -20.002 -13.970 33.314 1.00 91.50 629 LEU A O 1
ATOM 4985 N N . GLY A 1 630 ? -21.789 -13.895 31.957 1.00 87.25 630 GLY A N 1
ATOM 4986 C CA . GLY A 1 630 ? -22.180 -12.530 32.298 1.00 87.25 630 GLY A CA 1
ATOM 4987 C C . GLY A 1 630 ? -22.504 -12.380 33.786 1.00 87.25 630 GLY A C 1
ATOM 4988 O O . GLY A 1 630 ? -21.996 -11.472 34.444 1.00 87.25 630 GLY A O 1
ATOM 4989 N N . ALA A 1 631 ? -23.270 -13.311 34.362 1.00 82.44 631 ALA A N 1
ATOM 4990 C CA . ALA A 1 631 ? -23.572 -13.311 35.794 1.00 82.44 631 ALA A CA 1
ATOM 4991 C C . ALA A 1 631 ? -22.317 -13.539 36.660 1.00 82.44 631 ALA A C 1
ATOM 4993 O O . ALA A 1 631 ? -22.165 -12.920 37.716 1.00 82.44 631 ALA A O 1
ATOM 4994 N N . LEU A 1 632 ? -21.398 -14.408 36.225 1.00 88.38 632 LEU A N 1
ATOM 4995 C CA . LEU A 1 632 ? -20.105 -14.607 36.890 1.00 88.38 632 LEU A CA 1
ATOM 4996 C C . LEU A 1 632 ? -19.239 -13.345 36.840 1.00 88.38 632 LEU A C 1
ATOM 4998 O O . LEU A 1 632 ? -18.662 -12.977 37.863 1.00 88.38 632 LEU A O 1
ATOM 5002 N N . ARG A 1 633 ? -19.191 -12.662 35.693 1.00 89.06 633 ARG A N 1
ATOM 5003 C CA . ARG A 1 633 ? -18.482 -11.391 35.510 1.00 89.06 633 ARG A CA 1
ATOM 5004 C C . ARG A 1 633 ? -18.979 -10.326 36.486 1.00 89.06 633 ARG A C 1
ATOM 5006 O O . ARG A 1 633 ? -18.160 -9.700 37.150 1.00 89.06 633 ARG A O 1
ATOM 5013 N N . GLN A 1 634 ? -20.297 -10.152 36.614 1.00 83.25 634 GLN A N 1
ATOM 5014 C CA . GLN A 1 634 ? -20.881 -9.186 37.558 1.00 83.25 634 GLN A CA 1
ATOM 5015 C C . GLN A 1 634 ? -20.442 -9.471 39.001 1.00 83.25 634 GLN A C 1
ATOM 5017 O O . GLN A 1 634 ? -19.921 -8.586 39.682 1.00 83.25 634 GLN A O 1
ATOM 5022 N N . ARG A 1 635 ? -20.537 -10.740 39.431 1.00 83.62 635 ARG A N 1
ATOM 5023 C CA . ARG A 1 635 ? -20.063 -11.170 40.757 1.00 83.62 635 ARG A CA 1
ATOM 5024 C C . ARG A 1 635 ? -18.568 -10.912 40.957 1.00 83.62 635 ARG A C 1
ATOM 5026 O O . ARG A 1 635 ? -18.170 -10.462 42.026 1.00 83.62 635 ARG A O 1
ATOM 5033 N N . ALA A 1 636 ? -17.745 -11.203 39.950 1.00 84.69 636 ALA A N 1
ATOM 5034 C CA . ALA A 1 636 ? -16.294 -11.043 40.022 1.00 84.69 636 ALA A CA 1
ATOM 5035 C C . ALA A 1 636 ? -15.862 -9.573 40.129 1.00 84.69 636 ALA A C 1
ATOM 5037 O O . ALA A 1 636 ? -14.900 -9.268 40.830 1.00 84.69 636 ALA A O 1
ATOM 5038 N N . LEU A 1 637 ? -16.588 -8.659 39.483 1.00 84.56 637 LEU A N 1
ATOM 5039 C CA . LEU A 1 637 ? -16.304 -7.224 39.532 1.00 84.56 637 LEU A CA 1
ATOM 5040 C C . LEU A 1 637 ? -16.809 -6.542 40.809 1.00 84.56 637 LEU A C 1
ATOM 5042 O O . LEU A 1 637 ? -16.623 -5.335 40.957 1.00 84.56 637 LEU A O 1
ATOM 5046 N N . GLY A 1 638 ? -17.435 -7.286 41.729 1.00 75.25 638 GLY A N 1
ATOM 5047 C CA . GLY A 1 638 ? -18.023 -6.710 42.938 1.00 75.25 638 GLY A CA 1
ATOM 5048 C C . GLY A 1 638 ? -19.100 -5.675 42.623 1.00 75.25 638 GLY A C 1
ATOM 5049 O O . GLY A 1 638 ? -19.370 -4.800 43.443 1.00 75.25 638 GLY A O 1
ATOM 5050 N N . ILE A 1 639 ? -19.689 -5.761 41.427 1.00 67.62 639 ILE A N 1
ATOM 5051 C CA . ILE A 1 639 ? -20.883 -5.011 41.077 1.00 67.62 639 ILE A CA 1
ATOM 5052 C C . ILE A 1 639 ? -21.981 -5.710 41.879 1.00 67.62 639 ILE A C 1
ATOM 5054 O O . ILE A 1 639 ? -22.447 -6.783 41.492 1.00 67.62 639 ILE A O 1
ATOM 5058 N N . GLU A 1 640 ? -22.276 -5.179 43.076 1.00 45.34 640 GLU A N 1
ATOM 5059 C CA . GLU A 1 640 ? -23.436 -5.605 43.862 1.00 45.34 640 GLU A CA 1
ATOM 5060 C C . GLU A 1 640 ? -24.630 -5.654 42.910 1.00 45.34 640 GLU A C 1
ATOM 5062 O O . GLU A 1 640 ? -24.792 -4.756 42.079 1.00 45.34 640 GLU A O 1
ATOM 5067 N N . GLU A 1 641 ? -25.454 -6.703 43.007 1.00 42.47 641 GLU A N 1
ATOM 5068 C CA . GLU A 1 641 ? -26.788 -6.615 42.429 1.00 42.47 641 GLU A CA 1
ATOM 5069 C C . GLU A 1 641 ? -27.402 -5.348 43.023 1.00 42.47 641 GLU A C 1
ATOM 5071 O O . GLU A 1 641 ? -27.783 -5.324 44.197 1.00 42.47 641 GLU A O 1
ATOM 5076 N N . ALA A 1 642 ? -27.515 -4.291 42.213 1.00 37.22 642 ALA A N 1
ATOM 5077 C CA . ALA A 1 642 ? -28.611 -3.371 42.406 1.00 37.22 642 ALA A CA 1
ATOM 5078 C C . ALA A 1 642 ? -29.834 -4.286 42.571 1.00 37.22 642 ALA A C 1
ATOM 5080 O O . ALA A 1 642 ? -30.018 -5.167 41.715 1.00 37.22 642 ALA A O 1
ATOM 5081 N N . PRO A 1 643 ? -30.596 -4.184 43.683 1.00 37.12 643 PRO A N 1
ATOM 5082 C CA . PRO A 1 643 ? -31.821 -4.966 43.820 1.00 37.12 643 PRO A CA 1
ATOM 5083 C C . PRO A 1 643 ? -32.550 -4.775 42.504 1.00 37.12 643 PRO A C 1
ATOM 5085 O O . PRO A 1 643 ? -32.606 -3.611 42.103 1.00 37.12 643 PRO A O 1
ATOM 5088 N N . PRO A 1 644 ? -32.963 -5.859 41.810 1.00 39.28 644 PRO A N 1
ATOM 5089 C CA . PRO A 1 644 ? -33.295 -5.820 40.393 1.00 39.28 644 PRO A CA 1
ATOM 5090 C C . PRO A 1 644 ? -34.085 -4.556 40.174 1.00 39.28 644 PRO A C 1
ATOM 5092 O O . PRO A 1 644 ? -35.178 -4.441 40.738 1.00 39.28 644 PRO A O 1
ATOM 5095 N N . GLU A 1 645 ? -33.444 -3.575 39.526 1.00 40.34 645 GLU A N 1
ATOM 5096 C CA . GLU A 1 645 ? -34.033 -2.265 39.323 1.00 40.34 645 GLU A CA 1
ATOM 5097 C C . GLU A 1 645 ? -35.372 -2.608 38.710 1.00 40.34 645 GLU A C 1
ATOM 5099 O O . GLU A 1 645 ? -35.395 -3.329 37.707 1.00 40.34 645 GLU A O 1
ATOM 5104 N N . ALA A 1 646 ? -36.457 -2.345 39.448 1.00 46.31 646 ALA A N 1
ATOM 5105 C CA . ALA A 1 646 ? -37.744 -2.941 39.137 1.00 46.31 646 ALA A CA 1
ATOM 5106 C C . ALA A 1 646 ? -37.986 -2.623 37.671 1.00 46.31 646 ALA A C 1
ATOM 5108 O O . ALA A 1 646 ? -38.073 -1.440 37.370 1.00 46.31 646 ALA A O 1
ATOM 5109 N N . ALA A 1 647 ? -37.935 -3.641 36.793 1.00 55.03 647 ALA A N 1
ATOM 5110 C CA . ALA A 1 647 ? -37.542 -3.430 35.397 1.00 55.03 647 ALA A CA 1
ATOM 5111 C C . ALA A 1 647 ? -38.199 -2.165 34.855 1.00 55.03 647 ALA A C 1
ATOM 5113 O O . ALA A 1 647 ? -39.420 -2.047 34.943 1.00 55.03 647 ALA A O 1
ATOM 5114 N N . ILE A 1 648 ? -37.409 -1.189 34.414 1.00 63.78 648 ILE A N 1
ATOM 5115 C CA . ILE A 1 648 ? -37.973 0.088 33.996 1.00 63.78 648 ILE A CA 1
ATOM 5116 C C . ILE A 1 648 ? -38.844 -0.195 32.769 1.00 63.78 648 ILE A C 1
ATOM 5118 O O . ILE A 1 648 ? -38.359 -0.635 31.728 1.00 63.78 648 ILE A O 1
ATOM 5122 N N . VAL A 1 649 ? -40.151 -0.023 32.924 1.00 77.06 649 VAL A N 1
ATOM 5123 C CA . VAL A 1 649 ? -41.141 -0.196 31.864 1.00 77.06 649 VAL A CA 1
ATOM 5124 C C . VAL A 1 649 ? -41.603 1.164 31.387 1.00 77.06 649 VAL A C 1
ATOM 5126 O O . VAL A 1 649 ? -41.668 2.128 32.153 1.00 77.06 649 VAL A O 1
ATOM 5129 N N . THR A 1 650 ? -41.975 1.230 30.117 1.00 84.56 650 THR A N 1
ATOM 5130 C CA . THR A 1 650 ? -42.719 2.361 29.577 1.00 84.56 650 THR A CA 1
ATOM 5131 C C . THR A 1 650 ? -44.087 2.418 30.251 1.00 84.56 650 THR A C 1
ATOM 5133 O O . THR A 1 650 ? -44.908 1.517 30.088 1.00 84.56 650 THR A O 1
ATOM 5136 N N . LEU A 1 651 ? -44.322 3.471 31.028 1.00 84.56 651 LEU A N 1
ATOM 5137 C CA . LEU A 1 651 ? -45.626 3.790 31.607 1.00 84.56 651 LEU A CA 1
ATOM 5138 C C . LEU A 1 651 ? -46.483 4.590 30.616 1.00 84.56 651 LEU A C 1
ATOM 5140 O O . LEU A 1 651 ? -47.704 4.464 30.625 1.00 84.56 651 LEU A O 1
ATOM 5144 N N . LEU A 1 652 ? -45.843 5.397 29.766 1.00 89.69 652 LEU A N 1
ATOM 5145 C CA . LEU A 1 652 ? -46.475 6.170 28.699 1.00 89.69 652 LEU A CA 1
ATOM 5146 C C . LEU A 1 652 ? -45.445 6.469 27.606 1.00 89.69 652 LEU A C 1
ATOM 5148 O O . LEU A 1 652 ? -44.343 6.896 27.922 1.00 89.69 652 LEU A O 1
ATOM 5152 N N . ASP A 1 653 ? -45.795 6.286 26.339 1.00 90.75 653 ASP A N 1
ATOM 5153 C CA . ASP A 1 653 ? -45.022 6.790 25.198 1.00 90.75 653 ASP A CA 1
ATOM 5154 C C . ASP A 1 653 ? -46.010 7.324 24.170 1.00 90.75 653 ASP A C 1
ATOM 5156 O O . ASP A 1 653 ? -46.736 6.565 23.529 1.00 90.75 653 ASP A O 1
ATOM 5160 N N . VAL A 1 654 ? -46.115 8.645 24.088 1.00 85.25 654 VAL A N 1
ATOM 5161 C CA . VAL A 1 654 ? -47.110 9.310 23.250 1.00 85.25 654 VAL A CA 1
ATOM 5162 C C . VAL A 1 654 ? -46.441 10.372 22.407 1.00 85.25 654 VAL A C 1
ATOM 5164 O O . VAL A 1 654 ? -45.698 11.207 22.910 1.00 85.25 654 VAL A O 1
ATOM 5167 N N . SER A 1 655 ? -46.724 10.362 21.108 1.00 87.25 655 SER A N 1
ATOM 5168 C CA . SER A 1 655 ? -46.393 11.474 20.221 1.00 87.25 655 SER A CA 1
ATOM 5169 C C . SER A 1 655 ? -47.664 12.250 19.903 1.00 87.25 655 SER A C 1
ATOM 5171 O O . SER A 1 655 ? -48.670 11.654 19.520 1.00 87.25 655 SER A O 1
ATOM 5173 N N . ALA A 1 656 ? -47.640 13.565 20.079 1.00 87.19 656 ALA A N 1
ATOM 5174 C CA . ALA A 1 656 ? -48.804 14.413 19.863 1.00 87.19 656 ALA A CA 1
ATOM 5175 C C . ALA A 1 656 ? -48.396 15.825 19.431 1.00 87.19 656 ALA A C 1
ATOM 5177 O O . ALA A 1 656 ? -47.223 16.198 19.448 1.00 87.19 656 ALA A O 1
ATOM 5178 N N . LEU A 1 657 ? -49.397 16.615 19.047 1.00 89.00 657 LEU A N 1
ATOM 5179 C CA . LEU A 1 657 ? -49.250 18.034 18.763 1.00 89.00 657 LEU A CA 1
ATOM 5180 C C . LEU A 1 657 ? -49.913 18.832 19.888 1.00 89.00 657 LEU A C 1
ATOM 5182 O O . LEU A 1 657 ? -51.043 18.538 20.280 1.00 89.00 657 LEU A O 1
ATOM 5186 N N . VAL A 1 658 ? -49.220 19.843 20.406 1.00 90.44 658 VAL A N 1
ATOM 5187 C CA . VAL A 1 658 ? -49.805 20.855 21.290 1.00 90.44 658 VAL A CA 1
ATOM 5188 C C . VAL A 1 658 ? -49.903 22.174 20.535 1.00 90.44 658 VAL A C 1
ATOM 5190 O O . VAL A 1 658 ? -48.943 22.632 19.918 1.00 90.44 658 VAL A O 1
ATOM 5193 N N . GLU A 1 659 ? -51.088 22.779 20.532 1.00 88.50 659 GLU A N 1
ATOM 5194 C CA . GLU A 1 659 ? -51.295 24.074 19.890 1.00 88.50 659 GLU A CA 1
ATOM 5195 C C . GLU A 1 659 ? -50.677 25.213 20.711 1.00 88.50 659 GLU A C 1
ATOM 5197 O O . GLU A 1 659 ? -50.515 25.130 21.929 1.00 88.50 659 GLU A O 1
ATOM 5202 N N . ARG A 1 660 ? -50.382 26.337 20.049 1.00 88.19 660 ARG A N 1
ATOM 5203 C CA . ARG A 1 660 ? -49.857 27.537 20.709 1.00 88.19 660 ARG A CA 1
ATOM 5204 C C . ARG A 1 660 ? -50.822 28.037 21.796 1.00 88.19 660 ARG A C 1
ATOM 5206 O O . ARG A 1 660 ? -51.964 28.371 21.494 1.00 88.19 660 ARG A O 1
ATOM 5213 N N . LYS A 1 661 ? -50.313 28.215 23.019 1.00 85.19 661 LYS A N 1
ATOM 5214 C CA . LYS A 1 661 ? -51.034 28.543 24.268 1.00 85.19 661 LYS A CA 1
ATOM 5215 C C . LYS A 1 661 ? -52.031 27.471 24.730 1.00 85.19 661 LYS A C 1
ATOM 5217 O O . LYS A 1 661 ? -52.815 27.730 25.643 1.00 85.19 661 LYS A O 1
ATOM 5222 N N . GLY A 1 662 ? -52.034 26.305 24.091 1.00 87.25 662 GLY A N 1
ATOM 5223 C CA . GLY A 1 662 ? -52.738 25.120 24.557 1.00 87.25 662 GLY A CA 1
ATOM 5224 C C . GLY A 1 662 ? -51.837 24.276 25.452 1.00 87.25 662 GLY A C 1
ATOM 5225 O O . GLY A 1 662 ? -50.617 24.442 25.470 1.00 87.25 662 GLY A O 1
ATOM 5226 N N . PHE A 1 663 ? -52.439 23.349 26.189 1.00 92.50 663 PHE A N 1
ATOM 5227 C CA . PHE A 1 663 ? -51.699 22.285 26.855 1.00 92.50 663 PHE A CA 1
ATOM 5228 C C . PHE A 1 663 ? -52.453 20.965 26.744 1.00 92.50 663 PHE A C 1
ATOM 5230 O O . PHE A 1 663 ? -53.682 20.950 26.658 1.00 92.50 663 PHE A O 1
ATOM 5237 N N . VAL A 1 664 ? -51.703 19.869 26.733 1.00 91.12 664 VAL A N 1
ATOM 5238 C CA . VAL A 1 664 ? -52.231 18.503 26.731 1.00 91.12 664 VAL A CA 1
ATOM 5239 C C . VAL A 1 664 ? -51.861 17.856 28.058 1.00 91.12 664 VAL A C 1
ATOM 5241 O O . VAL A 1 664 ? -50.702 17.919 28.466 1.00 91.12 664 VAL A O 1
ATOM 5244 N N . GLN A 1 665 ? -52.848 17.267 28.734 1.00 93.00 665 GLN A N 1
ATOM 5245 C CA . GLN A 1 665 ? -52.657 16.578 30.008 1.00 93.00 665 GLN A CA 1
ATOM 5246 C C . GLN A 1 665 ? -52.559 15.072 29.798 1.00 93.00 665 GLN A C 1
ATOM 5248 O O . GLN A 1 665 ? -53.348 14.490 29.054 1.00 93.00 665 GLN A O 1
ATOM 5253 N N . HIS A 1 666 ? -51.633 14.461 30.522 1.00 92.00 666 HIS A N 1
ATOM 5254 C CA . HIS A 1 666 ? -51.433 13.026 30.621 1.00 92.00 666 HIS A CA 1
ATOM 5255 C C . HIS A 1 666 ? -51.365 12.636 32.093 1.00 92.00 666 HIS A C 1
ATOM 5257 O O . HIS A 1 666 ? -50.892 13.410 32.926 1.00 92.00 666 HIS A O 1
ATOM 5263 N N . GLU A 1 667 ? -51.819 11.432 32.420 1.00 89.69 667 GLU A N 1
ATOM 5264 C CA . GLU A 1 667 ? -51.718 10.885 33.771 1.00 89.69 667 GLU A CA 1
ATOM 5265 C C . GLU A 1 667 ? -51.260 9.431 33.708 1.00 89.69 667 GLU A C 1
ATOM 5267 O O . GLU A 1 667 ? -51.747 8.652 32.887 1.00 89.69 667 GLU A O 1
ATOM 5272 N N . VAL A 1 668 ? -50.347 9.056 34.602 1.00 86.31 668 VAL A N 1
ATOM 5273 C CA . VAL A 1 668 ? -49.938 7.660 34.800 1.00 86.31 668 VAL A CA 1
ATOM 5274 C C . VAL A 1 668 ? -50.008 7.295 36.274 1.00 86.31 668 VAL A C 1
ATOM 5276 O O . VAL A 1 668 ? -49.687 8.106 37.139 1.00 86.31 668 VAL A O 1
ATOM 5279 N N . VAL A 1 669 ? -50.414 6.064 36.580 1.00 86.44 669 VAL A N 1
ATOM 5280 C CA . VAL A 1 669 ? -50.371 5.525 37.947 1.00 86.44 669 VAL A CA 1
ATOM 5281 C C . VAL A 1 669 ? -49.150 4.626 38.070 1.00 86.44 669 VAL A C 1
ATOM 5283 O O . VAL A 1 669 ? -48.990 3.681 37.297 1.00 86.44 669 VAL A O 1
ATOM 5286 N N . VAL A 1 670 ? -48.285 4.906 39.042 1.00 82.19 670 VAL A N 1
ATOM 5287 C CA . VAL A 1 670 ? -47.050 4.142 39.226 1.00 82.19 670 VAL A CA 1
ATOM 5288 C C . VAL A 1 670 ? -47.370 2.795 39.864 1.00 82.19 670 VAL A C 1
ATOM 5290 O O . VAL A 1 670 ? -47.912 2.726 40.966 1.00 82.19 670 VAL A O 1
ATOM 5293 N N . GLY A 1 671 ? -47.045 1.706 39.168 1.00 74.69 671 GLY A N 1
ATOM 5294 C CA . GLY A 1 671 ? -47.376 0.355 39.620 1.00 74.69 671 GLY A CA 1
ATOM 5295 C C . GLY A 1 671 ? -46.544 -0.126 40.813 1.00 74.69 671 GLY A C 1
ATOM 5296 O O . GLY A 1 671 ? -47.078 -0.798 41.694 1.00 74.69 671 GLY A O 1
ATOM 5297 N N . ALA A 1 672 ? -45.254 0.211 40.862 1.00 77.19 672 ALA A N 1
ATOM 5298 C CA . ALA A 1 672 ? -44.322 -0.183 41.921 1.00 77.19 672 ALA A CA 1
ATOM 5299 C C . ALA A 1 672 ? -43.615 1.041 42.519 1.00 77.19 672 ALA A C 1
ATOM 5301 O O . ALA A 1 672 ? -43.561 2.091 41.895 1.00 77.19 672 ALA A O 1
ATOM 5302 N N . ALA A 1 673 ? -43.087 0.927 43.738 1.00 77.69 673 ALA A N 1
ATOM 5303 C CA . ALA A 1 673 ? -42.321 2.027 44.315 1.00 77.69 673 ALA A CA 1
ATOM 5304 C C . ALA A 1 673 ? -40.940 2.124 43.641 1.00 77.69 673 ALA A C 1
ATOM 5306 O O . ALA A 1 673 ? -40.289 1.092 43.468 1.00 77.69 673 ALA A O 1
ATOM 5307 N N . GLY A 1 674 ? -40.492 3.323 43.264 1.00 79.06 674 GLY A N 1
ATOM 5308 C CA . GLY A 1 674 ? -39.181 3.521 42.632 1.00 79.06 674 GLY A CA 1
ATOM 5309 C C . GLY A 1 674 ? -39.066 4.810 41.818 1.00 79.06 674 GLY A C 1
ATOM 5310 O O . GLY A 1 674 ? -39.882 5.721 41.956 1.00 79.06 674 GLY A O 1
ATOM 5311 N N . VAL A 1 675 ? -38.027 4.888 40.983 1.00 83.31 675 VAL A N 1
ATOM 5312 C CA . VAL A 1 675 ? -37.718 6.075 40.169 1.00 83.31 675 VAL A CA 1
ATOM 5313 C C . VAL A 1 675 ? -38.636 6.147 38.950 1.00 83.31 675 VAL A C 1
ATOM 5315 O O . VAL A 1 675 ? -38.765 5.173 38.210 1.00 83.31 675 VAL A O 1
ATOM 5318 N N . VAL A 1 676 ? -39.238 7.313 38.710 1.00 87.38 676 VAL A N 1
ATOM 5319 C CA . VAL A 1 676 ? -39.982 7.605 37.475 1.00 87.38 676 VAL A CA 1
ATOM 5320 C C . VAL A 1 676 ? -39.225 8.658 36.673 1.00 87.38 676 VAL A C 1
ATOM 5322 O O . VAL A 1 676 ? -38.929 9.734 37.189 1.00 87.38 676 VAL A O 1
ATOM 5325 N N . THR A 1 677 ? -38.929 8.359 35.408 1.00 89.12 677 THR A N 1
ATOM 5326 C CA . THR A 1 677 ? -38.313 9.308 34.469 1.00 89.12 677 THR A CA 1
ATOM 5327 C C . THR A 1 677 ? -39.355 9.788 33.471 1.00 89.12 677 THR A C 1
ATOM 5329 O O . THR A 1 677 ? -39.995 8.972 32.810 1.00 89.12 677 THR A O 1
ATOM 5332 N N . ILE A 1 678 ? -39.495 11.103 33.330 1.00 91.38 678 ILE A N 1
ATOM 5333 C CA . ILE A 1 678 ? -40.350 11.756 32.337 1.00 91.38 678 ILE A CA 1
ATOM 5334 C C . ILE A 1 678 ? -39.437 12.488 31.359 1.00 91.38 678 ILE A C 1
ATOM 5336 O O . ILE A 1 678 ? -38.627 13.318 31.770 1.00 91.38 678 ILE A O 1
ATOM 5340 N N . THR A 1 679 ? -39.560 12.183 30.074 1.00 89.19 679 THR A N 1
ATOM 5341 C CA . THR A 1 679 ? -38.785 12.793 28.996 1.00 89.19 679 THR A CA 1
ATOM 5342 C C . THR A 1 679 ? -39.727 13.374 27.954 1.00 89.19 679 THR A C 1
ATOM 5344 O O . THR A 1 679 ? -40.578 12.665 27.421 1.00 89.19 679 THR A O 1
ATOM 5347 N N . LEU A 1 680 ? -39.573 14.661 27.661 1.00 88.06 680 LEU A N 1
ATOM 5348 C CA . LEU A 1 680 ? -40.284 15.365 26.603 1.00 88.06 680 LEU A CA 1
ATOM 5349 C C . LEU A 1 680 ? -39.290 15.725 25.493 1.00 88.06 680 LEU A C 1
ATOM 5351 O O . LEU A 1 680 ? -38.351 16.490 25.692 1.00 88.06 680 LEU A O 1
ATOM 5355 N N . GLU A 1 681 ? -39.508 15.172 24.307 1.00 86.75 681 GLU A N 1
ATOM 5356 C CA . GLU A 1 681 ? -38.742 15.457 23.097 1.00 86.75 681 GLU A CA 1
ATOM 5357 C C . GLU A 1 681 ? -39.581 16.338 22.170 1.00 86.75 681 GLU A C 1
ATOM 5359 O O . GLU A 1 681 ? -40.490 15.855 21.488 1.00 86.75 681 GLU A O 1
ATOM 5364 N N . SER A 1 682 ? -39.273 17.631 22.123 1.00 78.38 682 SER A N 1
ATOM 5365 C CA . SER A 1 682 ? -39.892 18.562 21.177 1.00 78.38 682 SER A CA 1
ATOM 5366 C C . SER A 1 682 ? -39.236 18.421 19.800 1.00 78.38 682 SER A C 1
ATOM 5368 O O . SER A 1 682 ? -38.072 18.766 19.614 1.00 78.38 682 SER A O 1
ATOM 5370 N N . ARG A 1 683 ? -39.980 17.911 18.811 1.00 77.06 683 ARG A N 1
ATOM 5371 C CA . ARG A 1 683 ? -39.514 17.738 17.418 1.00 77.06 683 ARG A CA 1
ATOM 5372 C C . ARG A 1 683 ? -39.619 19.027 16.607 1.00 77.06 683 ARG A C 1
ATOM 5374 O O . ARG A 1 683 ? -38.867 19.235 15.657 1.00 77.06 683 ARG A O 1
ATOM 5381 N N . SER A 1 684 ? -40.547 19.899 16.988 1.00 76.00 684 SER A N 1
ATOM 5382 C CA . SER A 1 684 ? -40.710 21.242 16.439 1.00 76.00 684 SER A CA 1
ATOM 5383 C C . SER A 1 684 ? -41.360 22.157 17.474 1.00 76.00 684 SER A C 1
ATOM 5385 O O . SER A 1 684 ? -42.017 21.685 18.395 1.00 76.00 684 SER A O 1
ATOM 5387 N N . GLY A 1 685 ? -41.264 23.473 17.282 1.00 81.69 685 GLY A N 1
ATOM 5388 C CA . GLY A 1 685 ? -41.943 24.437 18.149 1.00 81.69 685 GLY A CA 1
ATOM 5389 C C . GLY A 1 685 ? -41.183 24.741 19.442 1.00 81.69 685 GLY A C 1
ATOM 5390 O O . GLY A 1 685 ? -39.964 24.867 19.424 1.00 81.69 685 GLY A O 1
ATOM 5391 N N . ASP A 1 686 ? -41.933 24.984 20.511 1.00 81.94 686 ASP A N 1
ATOM 5392 C CA . ASP A 1 686 ? -41.481 25.387 21.849 1.00 81.94 686 ASP A CA 1
ATOM 5393 C C . ASP A 1 686 ? -42.529 24.885 22.854 1.00 81.94 686 ASP A C 1
ATOM 5395 O O . ASP A 1 686 ? -43.630 25.449 22.929 1.00 81.94 686 ASP A O 1
ATOM 5399 N N . ALA A 1 687 ? -42.275 23.730 23.469 1.00 85.62 687 ALA A N 1
ATOM 5400 C CA . ALA A 1 687 ? -43.187 23.080 24.404 1.00 85.62 687 ALA A CA 1
ATOM 5401 C C . ALA A 1 687 ? -42.445 22.652 25.665 1.00 85.62 687 ALA A C 1
ATOM 5403 O O . ALA A 1 687 ? -41.399 22.014 25.558 1.00 85.62 687 ALA A O 1
ATOM 5404 N N . ASP A 1 688 ? -43.075 22.938 26.803 1.00 85.56 688 ASP A N 1
ATOM 5405 C CA . ASP A 1 688 ? -42.471 22.812 28.128 1.00 85.56 688 ASP A CA 1
ATOM 5406 C C . ASP A 1 688 ? -43.256 21.814 28.983 1.00 85.56 688 ASP A C 1
ATOM 5408 O O . ASP A 1 688 ? -44.482 21.646 28.840 1.00 85.56 688 ASP A O 1
ATOM 5412 N N . LEU A 1 689 ? -42.542 21.178 29.906 1.00 88.25 689 LEU A N 1
ATOM 5413 C CA . LEU A 1 689 ? -43.035 20.110 30.762 1.00 88.25 689 LEU A CA 1
ATOM 5414 C C . LEU A 1 689 ? -43.413 20.597 32.174 1.00 88.25 689 LEU A C 1
ATOM 5416 O O . LEU A 1 689 ? -42.570 21.057 32.943 1.00 88.25 689 LEU A O 1
ATOM 5420 N N . TYR A 1 690 ? -44.671 20.371 32.564 1.00 89.44 690 TYR A N 1
ATOM 5421 C CA . TYR A 1 690 ? -45.194 20.603 33.916 1.00 89.44 690 TYR A CA 1
ATOM 5422 C C . TYR A 1 690 ? -45.583 19.270 34.562 1.00 89.44 690 TYR A C 1
ATOM 5424 O O . TYR A 1 690 ? -46.378 18.520 33.997 1.00 89.44 690 TYR A O 1
ATOM 5432 N N . VAL A 1 691 ? -45.073 18.972 35.758 1.00 89.88 691 VAL A N 1
ATOM 5433 C CA . VAL A 1 691 ? -45.302 17.689 36.449 1.00 89.88 691 VAL A CA 1
ATOM 5434 C C . VAL A 1 691 ? -45.903 17.922 37.831 1.00 89.88 691 VAL A C 1
ATOM 5436 O O . VAL A 1 691 ? -45.442 18.789 38.576 1.00 89.88 691 VAL A O 1
ATOM 5439 N N . ASN A 1 692 ? -46.909 17.128 38.198 1.00 89.69 692 ASN A N 1
ATOM 5440 C CA . ASN A 1 692 ? -47.521 17.116 39.525 1.00 89.69 692 ASN A CA 1
ATOM 5441 C C . ASN A 1 692 ? -47.570 15.687 40.089 1.00 89.69 692 ASN A C 1
ATOM 5443 O O . ASN A 1 692 ? -48.017 14.758 39.415 1.00 89.69 692 ASN A O 1
ATOM 5447 N N . VAL A 1 693 ? -47.125 15.506 41.334 1.00 87.19 693 VAL A N 1
ATOM 5448 C CA . VAL A 1 693 ? -47.126 14.199 42.014 1.00 87.19 693 VAL A CA 1
ATOM 5449 C C . VAL A 1 693 ? -48.340 14.115 42.939 1.00 87.19 693 VAL A C 1
ATOM 5451 O O . VAL A 1 693 ? -48.464 14.890 43.883 1.00 87.19 693 VAL A O 1
ATOM 5454 N N . GLY A 1 694 ? -49.232 13.157 42.689 1.00 82.06 694 GLY A N 1
ATOM 5455 C CA . GLY A 1 694 ? -50.454 12.936 43.471 1.00 82.06 694 GLY A CA 1
ATOM 5456 C C . GLY A 1 694 ? -51.730 13.551 42.881 1.00 82.06 694 GLY A C 1
ATOM 5457 O O . GLY A 1 694 ? -52.741 13.604 43.581 1.00 82.06 694 GLY A O 1
ATOM 5458 N N . GLY A 1 695 ? -51.715 14.000 41.621 1.00 83.50 695 GLY A N 1
ATOM 5459 C CA . GLY A 1 695 ? -52.884 14.562 40.933 1.00 83.50 695 GLY A CA 1
ATOM 5460 C C . GLY A 1 695 ? -52.565 15.125 39.539 1.00 83.50 695 GLY A C 1
ATOM 5461 O O . GLY A 1 695 ? -51.408 15.065 39.122 1.00 83.50 695 GLY A O 1
ATOM 5462 N N . PRO A 1 696 ? -53.562 15.684 38.824 1.00 87.50 696 PRO A N 1
ATOM 5463 C CA . PRO A 1 696 ? -53.373 16.273 37.497 1.00 87.50 696 PRO A CA 1
ATOM 5464 C C . PRO A 1 696 ? -52.398 17.451 37.540 1.00 87.50 696 PRO A C 1
ATOM 5466 O O . PRO A 1 696 ? -52.356 18.193 38.524 1.00 87.50 696 PRO A O 1
ATOM 5469 N N . ALA A 1 697 ? -51.657 17.654 36.451 1.00 90.44 697 ALA A N 1
ATOM 5470 C CA . ALA A 1 697 ? -50.799 18.822 36.264 1.00 90.44 697 ALA A CA 1
ATOM 5471 C C . ALA A 1 697 ? -51.430 19.822 35.291 1.00 90.44 697 ALA A C 1
ATOM 5473 O O . ALA A 1 697 ? -52.056 19.413 34.314 1.00 90.44 697 ALA A O 1
ATOM 5474 N N . ALA A 1 698 ? -51.236 21.119 35.509 1.00 87.56 698 ALA A N 1
ATOM 5475 C CA . ALA A 1 698 ? -51.580 22.168 34.548 1.00 87.56 698 ALA A CA 1
ATOM 5476 C C . ALA A 1 698 ? -50.542 23.304 34.592 1.00 87.56 698 ALA A C 1
ATOM 5478 O O . ALA A 1 698 ? -49.920 23.510 35.636 1.00 87.56 698 ALA A O 1
ATOM 5479 N N . PRO A 1 699 ? -50.371 24.086 33.506 1.00 85.88 699 PRO A N 1
ATOM 5480 C CA . PRO A 1 699 ? -49.434 25.211 33.457 1.00 85.88 699 PRO A CA 1
ATOM 5481 C C . PRO A 1 699 ? -50.001 26.445 34.188 1.00 85.88 699 PRO A C 1
ATOM 5483 O O . PRO A 1 699 ? -50.207 27.508 33.599 1.00 85.88 699 PRO A O 1
ATOM 5486 N N . ARG A 1 700 ? -50.350 26.282 35.469 1.00 85.31 700 ARG A N 1
ATOM 5487 C CA . ARG A 1 700 ? -50.904 27.314 36.357 1.00 85.31 700 ARG A CA 1
ATOM 5488 C C . ARG A 1 700 ? -50.276 27.193 37.739 1.00 85.31 700 ARG A C 1
ATOM 5490 O O . ARG A 1 700 ? -50.154 26.089 38.264 1.00 85.31 700 ARG A O 1
ATOM 5497 N N . ASP A 1 701 ? -49.930 28.326 38.342 1.00 72.56 701 ASP A N 1
ATOM 5498 C CA . ASP A 1 701 ? -49.328 28.366 39.678 1.00 72.56 701 ASP A CA 1
ATOM 5499 C C . ASP A 1 701 ? -50.195 27.621 40.706 1.00 72.56 701 ASP A C 1
ATOM 5501 O O . ASP A 1 701 ? -51.377 27.924 40.884 1.00 72.56 701 ASP A O 1
ATOM 5505 N N . GLY A 1 702 ? -49.597 26.644 41.393 1.00 74.69 702 GLY A N 1
ATOM 5506 C CA . GLY A 1 702 ? -50.277 25.793 42.377 1.00 74.69 702 GLY A CA 1
ATOM 5507 C C . GLY A 1 702 ? -50.908 24.511 41.816 1.00 74.69 702 GLY A C 1
ATOM 5508 O O . GLY A 1 702 ? -51.393 23.704 42.605 1.00 74.69 702 GLY A O 1
ATOM 5509 N N . GLU A 1 703 ? -50.872 24.291 40.496 1.00 79.75 703 GLU A N 1
ATOM 5510 C CA . GLU A 1 703 ? -51.355 23.068 39.823 1.00 79.75 703 GLU A CA 1
ATOM 5511 C C . GLU A 1 703 ? -50.206 22.210 39.238 1.00 79.75 703 GLU A C 1
ATOM 5513 O O . GLU A 1 703 ? -50.453 21.256 38.504 1.00 79.75 703 GLU A O 1
ATOM 5518 N N . TYR A 1 704 ? -48.946 22.514 39.574 1.00 83.38 704 TYR A N 1
ATOM 5519 C CA . TYR A 1 704 ? -47.765 21.698 39.264 1.00 83.38 704 TYR A CA 1
ATOM 5520 C C . TYR A 1 704 ? -46.731 21.772 40.399 1.00 83.38 704 TYR A C 1
ATOM 5522 O O . TYR A 1 704 ? -46.708 22.733 41.171 1.00 83.38 704 TYR A O 1
ATOM 5530 N N . THR A 1 705 ? -45.883 20.747 40.515 1.00 77.44 705 THR A N 1
ATOM 5531 C CA . THR A 1 705 ? -44.798 20.668 41.512 1.00 77.44 705 THR A CA 1
ATOM 5532 C C . THR A 1 705 ? -43.422 20.907 40.895 1.00 77.44 705 THR A C 1
ATOM 5534 O O . THR A 1 705 ? -42.558 21.487 41.546 1.00 77.44 705 THR A O 1
ATOM 5537 N N . LEU A 1 706 ? -43.212 20.459 39.655 1.00 80.06 706 LEU A N 1
ATOM 5538 C CA . LEU A 1 706 ? -41.951 20.599 38.929 1.00 80.06 706 LEU A CA 1
ATOM 5539 C C . LEU A 1 706 ? -42.204 21.174 37.538 1.00 80.06 706 LEU A C 1
ATOM 5541 O O . LEU A 1 706 ? -43.210 20.862 36.898 1.00 80.06 706 LEU A O 1
ATOM 5545 N N . LEU A 1 707 ? -41.267 22.006 37.101 1.00 78.25 707 LEU A N 1
ATOM 5546 C CA . LEU A 1 707 ? -41.195 22.595 35.772 1.00 78.25 707 LEU A CA 1
ATOM 5547 C C . LEU A 1 707 ? -39.795 22.318 35.225 1.00 78.25 707 LEU A C 1
ATOM 5549 O O . LEU A 1 707 ? -38.816 22.485 35.954 1.00 78.25 707 LEU A O 1
ATOM 5553 N N . SER A 1 708 ? -39.719 21.902 33.968 1.00 72.19 708 SER A N 1
ATOM 5554 C CA . SER A 1 708 ? -38.495 21.954 33.171 1.00 72.19 708 SER A CA 1
ATOM 5555 C C . SER A 1 708 ? -38.704 23.020 32.096 1.00 72.19 708 SER A C 1
ATOM 5557 O O . SER A 1 708 ? -39.692 22.942 31.377 1.00 72.19 708 SER A O 1
ATOM 5559 N N . ASP A 1 709 ? -37.826 24.023 32.032 1.00 62.66 709 ASP A N 1
ATOM 5560 C CA . ASP A 1 709 ? -37.890 25.153 31.094 1.00 62.66 709 ASP A CA 1
ATOM 5561 C C . ASP A 1 709 ? -36.576 25.289 30.299 1.00 62.66 709 ASP A C 1
ATOM 5563 O O . ASP A 1 709 ? -35.854 26.289 30.380 1.00 62.66 709 ASP A O 1
ATOM 5567 N N . ASN A 1 710 ? -36.227 24.253 29.525 1.00 58.41 710 ASN A N 1
ATOM 5568 C CA . ASN A 1 710 ? -34.999 24.266 28.726 1.00 58.41 710 ASN A CA 1
ATOM 5569 C C . ASN A 1 710 ? -35.247 24.888 27.345 1.00 58.41 710 ASN A C 1
ATOM 5571 O O . ASN A 1 710 ? -35.950 24.342 26.501 1.00 58.41 710 ASN A O 1
ATOM 5575 N N . PHE A 1 711 ? -34.556 25.988 27.044 1.00 50.78 711 PHE A N 1
ATOM 5576 C CA . PHE A 1 711 ? -34.585 26.587 25.709 1.00 50.78 711 PHE A CA 1
ATOM 5577 C C . PHE A 1 711 ? -33.712 25.803 24.701 1.00 50.78 711 PHE A C 1
ATOM 5579 O O . PHE A 1 711 ? -32.580 25.439 25.015 1.00 50.78 711 PHE A O 1
ATOM 5586 N N . ASN A 1 712 ? -34.196 25.666 23.451 1.00 47.34 712 ASN A N 1
ATOM 5587 C CA . ASN A 1 712 ? -33.504 25.164 22.234 1.00 47.34 712 ASN A CA 1
ATOM 5588 C C . ASN A 1 712 ? -33.650 23.674 21.843 1.00 47.34 712 ASN A C 1
ATOM 5590 O O . ASN A 1 712 ? -32.687 23.084 21.359 1.00 47.34 712 ASN A O 1
ATOM 5594 N N . LEU A 1 713 ? -34.853 23.087 21.923 1.00 50.88 713 LEU A N 1
ATOM 5595 C CA . LEU A 1 713 ? -35.167 21.752 21.352 1.00 50.88 713 LEU A CA 1
ATOM 5596 C C . LEU A 1 713 ? -34.358 20.576 21.942 1.00 50.88 713 LEU A C 1
ATOM 5598 O O . LEU A 1 713 ? -34.363 19.480 21.382 1.00 50.88 713 LEU A O 1
ATOM 5602 N N . LEU A 1 714 ? -33.661 20.776 23.061 1.00 52.34 714 LEU A N 1
ATOM 5603 C CA . LEU A 1 714 ? -33.044 19.676 23.797 1.00 52.34 714 LEU A CA 1
ATOM 5604 C C . LEU A 1 714 ? -34.139 18.871 24.517 1.00 52.34 714 LEU A C 1
ATOM 5606 O O . LEU A 1 714 ? -35.114 19.474 24.967 1.00 52.34 714 LEU A O 1
ATOM 5610 N N . PRO A 1 715 ? -34.000 17.538 24.652 1.00 57.75 715 PRO A N 1
ATOM 5611 C CA . PRO A 1 715 ? -34.939 16.744 25.434 1.00 57.75 715 PRO A CA 1
ATOM 5612 C C . PRO A 1 715 ? -35.051 17.283 26.865 1.00 57.75 715 PRO A C 1
ATOM 5614 O O . PRO A 1 715 ? -34.049 17.407 27.574 1.00 57.75 715 PRO A O 1
ATOM 5617 N N . GLU A 1 716 ? -36.268 17.594 27.296 1.00 77.75 716 GLU A N 1
ATOM 5618 C CA . GLU A 1 716 ? -36.555 17.964 28.678 1.00 77.75 716 GLU A CA 1
ATOM 5619 C C . GLU A 1 716 ? -36.715 16.700 29.511 1.00 77.75 716 GLU A C 1
ATOM 5621 O O . GLU A 1 716 ? -37.416 15.770 29.110 1.00 77.75 716 GLU A O 1
ATOM 5626 N N . ARG A 1 717 ? -36.065 16.641 30.676 1.00 83.94 717 ARG A N 1
ATOM 5627 C CA . ARG A 1 717 ? -36.067 15.443 31.515 1.00 83.94 717 ARG A CA 1
ATOM 5628 C C . ARG A 1 717 ? -36.300 15.795 32.975 1.00 83.94 717 ARG A C 1
ATOM 5630 O O . ARG A 1 717 ? -35.549 16.570 33.558 1.00 83.94 717 ARG A O 1
ATOM 5637 N N . VAL A 1 718 ? -37.309 15.162 33.567 1.00 83.69 718 VAL A N 1
ATOM 5638 C CA . VAL A 1 718 ? -37.610 15.223 35.000 1.00 83.69 718 VAL A CA 1
ATOM 5639 C C . VAL A 1 718 ? -37.492 13.818 35.577 1.00 83.69 718 VAL A C 1
ATOM 5641 O O . VAL A 1 718 ? -38.139 12.886 35.100 1.00 83.69 718 VAL A O 1
ATOM 5644 N N . GLU A 1 719 ? -36.673 13.669 36.614 1.00 85.25 719 GLU A N 1
ATOM 5645 C CA . GLU A 1 719 ? -36.588 12.444 37.409 1.00 85.25 719 GLU A CA 1
ATOM 5646 C C . GLU A 1 719 ? -37.275 12.657 38.757 1.00 85.25 719 GLU A C 1
ATOM 5648 O O . GLU A 1 719 ? -36.989 13.613 39.480 1.00 85.25 719 GLU A O 1
ATOM 5653 N N . LEU A 1 720 ? -38.194 11.754 39.090 1.00 85.69 720 LEU A N 1
ATOM 5654 C CA . LEU A 1 720 ? -38.874 11.702 40.376 1.00 85.69 720 LEU A CA 1
ATOM 5655 C C . LEU A 1 720 ? -38.287 10.537 41.184 1.00 85.69 720 LEU A C 1
ATOM 5657 O O . LEU A 1 720 ? -38.655 9.383 40.927 1.00 85.69 720 LEU A O 1
ATOM 5661 N N . PRO A 1 721 ? -37.370 10.795 42.134 1.00 80.31 721 PRO A N 1
ATOM 5662 C CA . PRO A 1 721 ? -36.889 9.749 43.022 1.00 80.31 721 PRO A CA 1
ATOM 5663 C C . PRO A 1 721 ? -37.998 9.343 44.005 1.00 80.31 721 PRO A C 1
ATOM 5665 O O . PRO A 1 721 ? -38.778 10.179 44.462 1.00 80.31 721 PRO A O 1
ATOM 5668 N N . ASP A 1 722 ? -38.054 8.052 44.336 1.00 81.56 722 ASP A N 1
ATOM 5669 C CA . ASP A 1 722 ? -38.871 7.499 45.427 1.00 81.56 722 ASP A CA 1
ATOM 5670 C C . ASP A 1 722 ? -40.401 7.689 45.313 1.00 81.56 722 ASP A C 1
ATOM 5672 O O . ASP A 1 722 ? -41.093 7.927 46.309 1.00 81.56 722 ASP A O 1
ATOM 5676 N N . VAL A 1 723 ? -40.978 7.532 44.115 1.00 83.56 723 VAL A N 1
ATOM 5677 C CA . VAL A 1 723 ? -42.441 7.566 43.948 1.00 83.56 723 VAL A CA 1
ATOM 5678 C C . VAL A 1 723 ? -43.067 6.294 44.524 1.00 83.56 723 VAL A C 1
ATOM 5680 O O . VAL A 1 723 ? -42.688 5.189 44.146 1.00 83.56 723 VAL A O 1
ATOM 5683 N N . ALA A 1 724 ? -44.047 6.425 45.424 1.00 83.56 724 ALA A N 1
ATOM 5684 C CA . ALA A 1 724 ? -44.731 5.277 46.021 1.00 83.56 724 ALA A CA 1
ATOM 5685 C C . ALA A 1 724 ? -45.670 4.569 45.022 1.00 83.56 724 ALA A C 1
ATOM 5687 O O . ALA A 1 724 ? -46.312 5.215 44.191 1.00 83.56 724 ALA A O 1
ATOM 5688 N N . ALA A 1 725 ? -45.821 3.247 45.154 1.00 82.81 725 ALA A N 1
ATOM 5689 C CA . ALA A 1 725 ? -46.793 2.479 44.372 1.00 82.81 725 ALA A CA 1
ATOM 5690 C C . ALA A 1 725 ? -48.227 3.014 44.572 1.00 82.81 725 ALA A C 1
ATOM 5692 O O . ALA A 1 725 ? -48.633 3.329 45.691 1.00 82.81 725 ALA A O 1
ATOM 5693 N N . GLY A 1 726 ? -48.998 3.098 43.489 1.00 80.62 726 GLY A N 1
ATOM 5694 C CA . GLY A 1 726 ? -50.350 3.658 43.463 1.00 80.62 726 GLY A CA 1
ATOM 5695 C C . GLY A 1 726 ? -50.409 5.186 43.364 1.00 80.62 726 GLY A C 1
ATOM 5696 O O . GLY A 1 726 ? -51.507 5.736 43.318 1.00 80.62 726 GLY A O 1
ATOM 5697 N N . THR A 1 727 ? -49.267 5.880 43.314 1.00 89.19 727 THR A N 1
ATOM 5698 C CA . THR A 1 727 ? -49.232 7.338 43.124 1.00 89.19 727 THR A CA 1
ATOM 5699 C C . THR A 1 727 ? -49.582 7.696 41.682 1.00 89.19 727 THR A C 1
ATOM 5701 O O . THR A 1 727 ? -49.007 7.138 40.748 1.00 89.19 727 THR A O 1
ATOM 5704 N N . THR A 1 728 ? -50.493 8.650 41.491 1.00 89.88 728 THR A N 1
ATOM 5705 C CA . THR A 1 728 ? -50.765 9.251 40.177 1.00 89.88 728 THR A CA 1
ATOM 5706 C C . THR A 1 728 ? -49.758 10.358 39.890 1.00 89.88 728 THR A C 1
ATOM 5708 O O . THR A 1 728 ? -49.581 11.254 40.713 1.00 89.88 728 THR A O 1
ATOM 5711 N N . ILE A 1 729 ? -49.129 10.326 38.721 1.00 91.69 729 ILE A N 1
ATOM 5712 C CA . ILE A 1 729 ? -48.286 11.397 38.191 1.00 91.69 729 ILE A CA 1
ATOM 5713 C C . ILE A 1 729 ? -49.056 12.097 37.078 1.00 91.69 729 ILE A C 1
ATOM 5715 O O . ILE A 1 729 ? -49.349 11.484 36.051 1.00 91.69 729 ILE A O 1
ATOM 5719 N N . GLY A 1 730 ? -49.382 13.369 37.289 1.00 90.75 730 GLY A N 1
ATOM 5720 C CA . GLY A 1 730 ? -49.929 14.243 36.261 1.00 90.75 730 GLY A CA 1
ATOM 5721 C C . GLY A 1 730 ? -48.810 14.937 35.495 1.00 90.75 730 GLY A C 1
ATOM 5722 O O . GLY A 1 730 ? -47.857 15.437 36.092 1.00 90.75 730 GLY A O 1
ATOM 5723 N N . VAL A 1 731 ? -48.942 14.997 34.174 1.00 93.00 731 VAL A N 1
ATOM 5724 C CA . VAL A 1 731 ? -48.032 15.703 33.269 1.00 93.00 731 VAL A CA 1
ATOM 5725 C C . VAL A 1 731 ? -48.841 16.614 32.352 1.00 93.00 731 VAL A C 1
ATOM 5727 O O . VAL A 1 731 ? -49.784 16.166 31.710 1.00 93.00 731 VAL A O 1
ATOM 5730 N N . ALA A 1 732 ? -48.472 17.887 32.262 1.00 92.50 732 ALA A N 1
ATOM 5731 C CA . ALA A 1 732 ? -48.996 18.819 31.276 1.00 92.50 732 ALA A CA 1
ATOM 5732 C C . ALA A 1 732 ? -47.872 19.279 30.350 1.00 92.50 732 ALA A C 1
ATOM 5734 O O . ALA A 1 732 ? -46.867 19.819 30.804 1.00 92.50 732 ALA A O 1
ATOM 5735 N N . VAL A 1 733 ? -48.072 19.090 29.048 1.00 92.25 733 VAL A N 1
ATOM 5736 C CA . VAL A 1 733 ? -47.192 19.624 28.003 1.00 92.25 733 VAL A CA 1
ATOM 5737 C C . VAL A 1 733 ? -47.835 20.897 27.473 1.00 92.25 733 VAL A C 1
ATOM 5739 O O . VAL A 1 733 ? -48.925 20.831 26.899 1.00 92.25 733 VAL A O 1
ATOM 5742 N N . HIS A 1 734 ? -47.208 22.051 27.692 1.00 91.38 734 HIS A N 1
ATOM 5743 C CA . HIS A 1 734 ? -47.747 23.360 27.307 1.00 91.38 734 HIS A CA 1
ATOM 5744 C C . HIS A 1 734 ? -46.968 23.949 26.130 1.00 91.38 734 HIS A C 1
ATOM 5746 O O . HIS A 1 734 ? -45.754 24.106 26.199 1.00 91.38 734 HIS A O 1
ATOM 5752 N N . GLY A 1 735 ? -47.672 24.302 25.053 1.00 89.00 735 GLY A N 1
ATOM 5753 C CA . GLY A 1 735 ? -47.056 24.855 23.849 1.00 89.00 735 GLY A CA 1
ATOM 5754 C C . GLY A 1 735 ? -46.942 26.376 23.903 1.00 89.00 735 GLY A C 1
ATOM 5755 O O . GLY A 1 735 ? -47.913 27.080 23.623 1.00 89.00 735 GLY A O 1
ATOM 5756 N N . TYR A 1 736 ? -45.757 26.929 24.161 1.00 83.50 736 TYR A N 1
ATOM 5757 C CA . TYR A 1 736 ? -45.501 28.363 23.946 1.00 83.50 736 TYR A CA 1
ATOM 5758 C C . TYR A 1 736 ? -45.521 28.724 22.448 1.00 83.50 736 TYR A C 1
ATOM 5760 O O . TYR A 1 736 ? -45.927 29.835 22.059 1.00 83.50 736 TYR A O 1
ATOM 5768 N N . LYS A 1 737 ? -45.209 27.741 21.594 1.00 85.31 737 LYS A N 1
ATOM 5769 C CA . LYS A 1 737 ? -45.540 27.673 20.159 1.00 85.31 737 LYS A CA 1
ATOM 5770 C C . LYS A 1 737 ? -46.313 26.380 19.868 1.00 85.31 737 LYS A C 1
ATOM 5772 O O . LYS A 1 737 ? -46.461 25.537 20.740 1.00 85.31 737 LYS A O 1
ATOM 5777 N N . ALA A 1 738 ? -46.855 26.257 18.654 1.00 86.19 738 ALA A N 1
ATOM 5778 C CA . ALA A 1 738 ? -47.405 24.977 18.221 1.00 86.19 738 ALA A CA 1
ATOM 5779 C C . ALA A 1 738 ? -46.244 23.989 18.034 1.00 86.19 738 ALA A C 1
ATOM 5781 O O . ALA A 1 738 ? -45.297 24.314 17.311 1.00 86.19 738 ALA A O 1
ATOM 5782 N N . SER A 1 739 ? -46.314 22.837 18.695 1.00 87.00 739 SER A N 1
ATOM 5783 C CA . SER A 1 739 ? -45.179 21.924 18.843 1.00 87.00 739 SER A CA 1
ATOM 5784 C C . SER A 1 739 ? -45.608 20.480 18.635 1.00 87.00 739 SER A C 1
ATOM 5786 O O . SER A 1 739 ? -46.583 20.032 19.240 1.00 87.00 739 SER A O 1
ATOM 5788 N N . GLU A 1 740 ? -44.865 19.750 17.808 1.00 88.50 740 GLU A N 1
ATOM 5789 C CA . GLU A 1 740 ? -44.915 18.290 17.778 1.00 88.50 740 GLU A CA 1
ATOM 5790 C C . GLU A 1 740 ? -43.939 17.757 18.822 1.00 88.50 740 GLU A C 1
ATOM 5792 O O . GLU A 1 740 ? -42.775 18.165 18.850 1.00 88.50 740 GLU A O 1
ATOM 5797 N N . TYR A 1 741 ? -44.399 16.848 19.676 1.00 88.31 741 TYR A N 1
ATOM 5798 C CA . TYR A 1 741 ? -43.588 16.296 20.753 1.00 88.31 741 TYR A CA 1
ATOM 5799 C C . TYR A 1 741 ? -43.772 14.787 20.896 1.00 88.31 741 TYR A C 1
ATOM 5801 O O . TYR A 1 741 ? -44.809 14.243 20.515 1.00 88.31 741 TYR A O 1
ATOM 5809 N N . ARG A 1 742 ? -42.775 14.125 21.490 1.00 90.94 742 ARG A N 1
ATOM 5810 C CA . ARG A 1 742 ? -42.893 12.788 22.081 1.00 90.94 742 ARG A CA 1
ATOM 5811 C C . ARG A 1 742 ? -42.700 12.898 23.591 1.00 90.94 742 ARG A C 1
ATOM 5813 O O . ARG A 1 742 ? -41.707 13.453 24.041 1.00 90.94 742 ARG A O 1
ATOM 5820 N N . LEU A 1 743 ? -43.649 12.385 24.363 1.00 91.00 743 LEU A N 1
ATOM 5821 C CA . LEU A 1 743 ? -43.582 12.277 25.815 1.00 91.00 743 LEU A CA 1
ATOM 5822 C C . LEU A 1 743 ? -43.396 10.806 26.183 1.00 91.00 743 LEU A C 1
ATOM 5824 O O . LEU A 1 743 ? -44.284 9.991 25.939 1.00 91.00 743 LEU A O 1
ATOM 5828 N N . LEU A 1 744 ? -42.257 10.496 26.791 1.00 90.75 744 LEU A N 1
ATOM 5829 C CA . LEU A 1 744 ? -41.909 9.178 27.300 1.00 90.75 744 LEU A CA 1
ATOM 5830 C C . LEU A 1 744 ? -41.858 9.226 28.831 1.00 90.75 744 LEU A C 1
ATOM 5832 O O . LEU A 1 744 ? -41.040 9.936 29.408 1.00 90.75 744 LEU A O 1
ATOM 5836 N N . ILE A 1 745 ? -42.711 8.453 29.495 1.00 91.19 745 ILE A N 1
ATOM 5837 C CA . ILE A 1 745 ? -42.669 8.222 30.938 1.00 91.19 745 ILE A CA 1
ATOM 5838 C C . ILE A 1 745 ? -42.276 6.773 31.175 1.00 91.19 745 ILE A C 1
ATOM 5840 O O . ILE A 1 745 ? -42.937 5.853 30.693 1.00 91.19 745 ILE A O 1
ATOM 5844 N N . THR A 1 746 ? -41.223 6.562 31.953 1.00 89.50 746 THR A N 1
ATOM 5845 C CA . THR A 1 746 ? -40.752 5.236 32.351 1.00 89.50 746 THR A CA 1
ATOM 5846 C C . THR A 1 746 ? -40.715 5.111 33.869 1.00 89.50 746 THR A C 1
ATOM 5848 O O . THR A 1 746 ? -40.525 6.101 34.575 1.00 89.50 746 THR A O 1
ATOM 5851 N N . GLY A 1 747 ? -40.938 3.908 34.390 1.00 84.19 747 GLY A N 1
ATOM 5852 C CA . GLY A 1 747 ? -40.941 3.659 35.829 1.00 84.19 747 GLY A CA 1
ATOM 5853 C C . GLY A 1 747 ? -40.931 2.172 36.186 1.00 84.19 747 GLY A C 1
ATOM 5854 O O . GLY A 1 747 ? -40.889 1.322 35.299 1.00 84.19 747 GLY A O 1
ATOM 5855 N N . PRO A 1 748 ? -40.953 1.835 37.482 1.00 74.50 748 PRO A N 1
ATOM 5856 C CA . PRO A 1 748 ? -40.635 0.494 37.963 1.00 74.50 748 PRO A CA 1
ATOM 5857 C C . PRO A 1 748 ? -41.734 -0.552 37.688 1.00 74.50 748 PRO A C 1
ATOM 5859 O O . PRO A 1 748 ? -42.924 -0.306 37.914 1.00 74.50 748 PRO A O 1
ATOM 5862 N N . LYS A 1 749 ? -41.344 -1.763 37.261 1.00 67.75 749 LYS A N 1
ATOM 5863 C CA . LYS A 1 749 ? -42.247 -2.914 37.023 1.00 67.75 749 LYS A CA 1
ATOM 5864 C C . LYS A 1 749 ? -42.745 -3.571 38.317 1.00 67.75 749 LYS A C 1
ATOM 5866 O O . LYS A 1 749 ? -41.967 -3.881 39.216 1.00 67.75 749 LYS A O 1
ATOM 5871 N N . VAL A 1 750 ? -44.044 -3.886 38.380 1.00 52.38 750 VAL A N 1
ATOM 5872 C CA . VAL A 1 750 ? -44.648 -4.669 39.478 1.00 52.38 750 VAL A CA 1
ATOM 5873 C C . VAL A 1 750 ? -44.234 -6.136 39.382 1.00 52.38 750 VAL A C 1
ATOM 5875 O O . VAL A 1 750 ? -44.430 -6.780 38.351 1.00 52.38 750 VAL A O 1
ATOM 5878 N N . GLY A 1 751 ? -43.698 -6.684 40.474 1.00 49.06 751 GLY A N 1
ATOM 5879 C CA . GLY A 1 751 ? -43.396 -8.108 40.594 1.00 49.06 751 GLY A CA 1
ATOM 5880 C C . GLY A 1 751 ? -44.668 -8.955 40.665 1.00 49.06 751 GLY A C 1
ATOM 5881 O O . GLY A 1 751 ? -45.275 -9.079 41.725 1.00 49.06 751 GLY A O 1
ATOM 5882 N N . ALA A 1 752 ? -45.046 -9.570 39.546 1.00 32.78 752 ALA A N 1
ATOM 5883 C CA . ALA A 1 752 ? -45.997 -10.674 39.484 1.00 32.78 752 ALA A CA 1
ATOM 5884 C C . ALA A 1 752 ? -45.458 -11.776 38.555 1.00 32.78 752 ALA A C 1
ATOM 5886 O O . ALA A 1 752 ? -44.750 -11.503 37.586 1.00 32.78 752 ALA A O 1
ATOM 5887 N N . THR A 1 753 ? -45.779 -13.024 38.906 1.00 30.98 753 THR A N 1
ATOM 5888 C CA . THR A 1 753 ? -45.487 -14.288 38.203 1.00 30.98 753 THR A CA 1
ATOM 5889 C C . THR A 1 753 ? -45.783 -14.157 36.698 1.00 30.98 753 THR A C 1
ATOM 5891 O O . THR A 1 753 ? -46.753 -13.479 36.356 1.00 30.98 753 THR A O 1
ATOM 5894 N N . PRO A 1 754 ? -44.975 -14.749 35.792 1.00 31.52 754 PRO A N 1
ATOM 5895 C CA . PRO A 1 754 ? -44.995 -14.394 34.375 1.00 31.52 754 PRO A CA 1
ATOM 5896 C C . PRO A 1 754 ? -46.383 -14.588 33.761 1.00 31.52 754 PRO A C 1
ATOM 5898 O O . PRO A 1 754 ? -46.947 -15.683 33.796 1.00 31.52 754 PRO A O 1
ATOM 5901 N N . ALA A 1 755 ? -46.914 -13.509 33.184 1.00 36.00 755 ALA A N 1
ATOM 5902 C CA . ALA A 1 755 ? -47.951 -13.602 32.171 1.00 36.00 755 ALA A CA 1
ATOM 5903 C C . ALA A 1 755 ? -47.377 -14.368 30.963 1.00 36.00 755 ALA A C 1
ATOM 5905 O O . ALA A 1 755 ? -46.173 -14.261 30.705 1.00 36.00 755 ALA A O 1
ATOM 5906 N N . PRO A 1 756 ? -48.195 -15.161 30.251 1.00 32.66 756 PRO A N 1
ATOM 5907 C CA . PRO A 1 756 ? -47.725 -15.922 29.105 1.00 32.66 756 PRO A CA 1
ATOM 5908 C C . PRO A 1 756 ? -47.071 -14.980 28.094 1.00 32.66 756 PRO A C 1
ATOM 5910 O O . PRO A 1 756 ? -47.615 -13.923 27.774 1.00 32.66 756 PRO A O 1
ATOM 5913 N N . THR A 1 757 ? -45.892 -15.373 27.617 1.00 41.09 757 THR A N 1
ATOM 5914 C CA . THR A 1 757 ? -45.247 -14.792 26.441 1.00 41.09 757 THR A CA 1
ATOM 5915 C C . THR A 1 757 ? -46.296 -14.686 25.329 1.00 41.09 757 THR A C 1
ATOM 5917 O O . THR A 1 757 ? -47.000 -15.680 25.112 1.00 41.09 757 THR A O 1
ATOM 5920 N N . PRO A 1 758 ? -46.451 -13.536 24.644 1.00 49.12 758 PRO A N 1
ATOM 5921 C CA . PRO A 1 758 ? -47.270 -13.480 23.442 1.00 49.12 758 PRO A CA 1
ATOM 5922 C C . PRO A 1 758 ? -46.824 -14.611 22.517 1.00 49.12 758 PRO A C 1
ATOM 5924 O O . PRO A 1 758 ? -45.629 -14.780 22.272 1.00 49.12 758 PRO A O 1
ATOM 5927 N N . GLU A 1 759 ? -47.770 -15.448 22.102 1.00 56.16 759 GLU A N 1
ATOM 5928 C CA . GLU A 1 759 ? -47.485 -16.577 21.225 1.00 56.16 759 GLU A CA 1
ATOM 5929 C C . GLU A 1 759 ? -46.827 -16.050 19.944 1.00 56.16 759 GLU A C 1
ATOM 5931 O O . GLU A 1 759 ? -47.301 -15.069 19.365 1.00 56.16 759 GLU A O 1
ATOM 5936 N N . ALA A 1 760 ? -45.716 -16.666 19.528 1.00 71.56 760 ALA A N 1
ATOM 5937 C CA . ALA A 1 760 ? -45.039 -16.285 18.296 1.00 71.56 760 ALA A CA 1
ATOM 5938 C C . ALA A 1 760 ? -46.041 -16.351 17.137 1.00 71.56 760 ALA A C 1
ATOM 5940 O O . ALA A 1 760 ? -46.736 -17.355 16.944 1.00 71.56 760 ALA A O 1
ATOM 5941 N N . ILE A 1 761 ? -46.139 -15.267 16.372 1.00 84.50 761 ILE A N 1
ATOM 5942 C CA . ILE A 1 761 ? -46.997 -15.242 15.196 1.00 84.50 761 ILE A CA 1
ATOM 5943 C C . ILE A 1 761 ? -46.283 -16.091 14.154 1.00 84.50 761 ILE A C 1
ATOM 5945 O O . ILE A 1 761 ? -45.187 -15.754 13.734 1.00 84.50 761 ILE A O 1
ATOM 5949 N N . GLU A 1 762 ? -46.902 -17.189 13.736 1.00 92.00 762 GLU A N 1
ATOM 5950 C CA . GLU A 1 762 ? -46.553 -17.901 12.511 1.00 92.00 762 GLU A CA 1
ATOM 5951 C C . GLU A 1 762 ? -47.857 -18.253 11.792 1.00 92.00 762 GLU A C 1
ATOM 5953 O O . GLU A 1 762 ? -48.760 -18.884 12.354 1.00 92.00 762 GLU A O 1
ATOM 5958 N N . ARG A 1 763 ? -48.003 -17.786 10.555 1.00 92.06 763 ARG A N 1
ATOM 5959 C CA . ARG A 1 763 ? -49.147 -18.068 9.691 1.00 92.06 763 ARG A CA 1
ATOM 5960 C C . ARG A 1 763 ? -48.641 -18.540 8.345 1.00 92.06 763 ARG A C 1
ATOM 5962 O O . ARG A 1 763 ? -47.731 -17.949 7.770 1.00 92.06 763 ARG A O 1
ATOM 5969 N N . ARG A 1 764 ? -49.245 -19.619 7.856 1.00 93.19 764 ARG A N 1
ATOM 5970 C CA . ARG A 1 764 ? -48.914 -20.226 6.570 1.00 93.19 764 ARG A CA 1
ATOM 5971 C C . ARG A 1 764 ? -50.155 -20.304 5.704 1.00 93.19 764 ARG A C 1
ATOM 5973 O O . ARG A 1 764 ? -51.222 -20.668 6.192 1.00 93.19 764 ARG A O 1
ATOM 5980 N N . MET A 1 765 ? -49.997 -20.007 4.424 1.00 94.31 765 MET A N 1
ATOM 5981 C CA . MET A 1 765 ? -51.032 -20.192 3.414 1.00 94.31 765 MET A CA 1
ATOM 5982 C C . MET A 1 765 ? -50.376 -20.703 2.143 1.00 94.31 765 MET A C 1
ATOM 5984 O O . MET A 1 765 ? -49.494 -20.046 1.609 1.00 94.31 765 MET A O 1
ATOM 5988 N N . HIS A 1 766 ? -50.832 -21.849 1.653 1.00 94.88 766 HIS A N 1
ATOM 5989 C CA . HIS A 1 766 ? -50.442 -22.372 0.350 1.00 94.88 766 HIS A CA 1
ATOM 5990 C C . HIS A 1 766 ? -51.642 -22.315 -0.590 1.00 94.88 766 HIS A C 1
ATOM 5992 O O . HIS A 1 766 ? -52.792 -22.387 -0.142 1.00 94.88 766 HIS A O 1
ATOM 5998 N N . GLY A 1 767 ? -51.399 -22.183 -1.886 1.00 93.44 767 GLY A N 1
ATOM 5999 C CA . GLY A 1 767 ? -52.481 -22.137 -2.857 1.00 93.44 767 GLY A CA 1
ATOM 6000 C C . GLY A 1 767 ? -52.008 -22.012 -4.292 1.00 93.44 767 GLY A C 1
ATOM 6001 O O . GLY A 1 767 ? -50.816 -21.932 -4.579 1.00 93.44 767 GLY A O 1
ATOM 6002 N N . VAL A 1 768 ? -52.986 -21.987 -5.193 1.00 94.44 768 VAL A N 1
ATOM 6003 C CA . VAL A 1 768 ? -52.785 -21.724 -6.615 1.00 94.44 768 VAL A CA 1
ATOM 6004 C C . VAL A 1 768 ? -53.711 -20.583 -7.012 1.00 94.44 768 VAL A C 1
ATOM 6006 O O . VAL A 1 768 ? -54.899 -20.637 -6.697 1.00 94.44 768 VAL A O 1
ATOM 6009 N N . VAL A 1 769 ? -53.174 -19.557 -7.670 1.00 95.56 769 VAL A N 1
ATOM 6010 C CA . VAL A 1 769 ? -53.936 -18.413 -8.198 1.00 95.56 769 VAL A CA 1
ATOM 6011 C C . VAL A 1 769 ? -53.631 -18.228 -9.683 1.00 95.56 769 VAL A C 1
ATOM 6013 O O . VAL A 1 769 ? -52.470 -18.259 -10.093 1.00 95.56 769 VAL A O 1
ATOM 6016 N N . ALA A 1 770 ? -54.664 -18.059 -10.507 1.00 94.56 770 ALA A N 1
ATOM 6017 C CA . ALA A 1 770 ? -54.512 -17.626 -11.896 1.00 94.56 770 ALA A CA 1
ATOM 6018 C C . ALA A 1 770 ? -54.466 -16.090 -12.009 1.00 94.56 770 ALA A C 1
ATOM 6020 O O . ALA A 1 770 ? -54.708 -15.367 -11.042 1.00 94.56 770 ALA A O 1
ATOM 6021 N N . ALA A 1 771 ? -54.175 -15.578 -13.208 1.00 94.38 771 ALA A N 1
ATOM 6022 C CA . ALA A 1 771 ? -54.113 -14.144 -13.472 1.00 94.38 771 ALA A CA 1
ATOM 6023 C C . ALA A 1 771 ? -55.438 -13.447 -13.103 1.00 94.38 771 ALA A C 1
ATOM 6025 O O . ALA A 1 771 ? -56.485 -13.729 -13.689 1.00 94.38 771 ALA A O 1
ATOM 6026 N N . GLY A 1 772 ? -55.376 -12.518 -12.148 1.00 87.38 772 GLY A N 1
ATOM 6027 C CA . GLY A 1 772 ? -56.530 -11.785 -11.619 1.00 87.38 772 GLY A CA 1
ATOM 6028 C C . GLY A 1 772 ? -57.289 -12.491 -10.490 1.00 87.38 772 GLY A C 1
ATOM 6029 O O . GLY A 1 772 ? -58.243 -11.917 -9.964 1.00 87.38 772 GLY A O 1
ATOM 6030 N N . GLU A 1 773 ? -56.884 -13.698 -10.090 1.00 95.12 773 GLU A N 1
ATOM 6031 C CA . GLU A 1 773 ? -57.420 -14.373 -8.907 1.00 95.12 773 GLU A CA 1
ATOM 6032 C C . GLU A 1 773 ? -56.682 -13.946 -7.635 1.00 95.12 773 GLU A C 1
ATOM 6034 O O . GLU A 1 773 ? -55.496 -13.608 -7.651 1.00 95.12 773 GLU A O 1
ATOM 6039 N N . LEU A 1 774 ? -57.413 -13.967 -6.519 1.00 95.25 774 LEU A N 1
ATOM 6040 C CA . LEU A 1 774 ? -56.953 -13.506 -5.215 1.00 95.25 774 LEU A CA 1
ATOM 6041 C C . LEU A 1 774 ? -57.179 -14.605 -4.179 1.00 95.25 774 LEU A C 1
ATOM 6043 O O . LEU A 1 774 ? -58.250 -15.215 -4.152 1.00 95.25 774 LEU A O 1
ATOM 6047 N N . ASN A 1 775 ? -56.225 -14.788 -3.274 1.00 95.69 775 ASN A N 1
ATOM 6048 C CA . ASN A 1 775 ? -56.398 -15.610 -2.081 1.00 95.69 775 ASN A CA 1
ATOM 6049 C C . ASN A 1 775 ? -56.008 -14.813 -0.830 1.00 95.69 775 ASN A C 1
ATOM 6051 O O . ASN A 1 775 ? -55.125 -13.960 -0.889 1.00 95.69 775 ASN A O 1
ATOM 6055 N N . ARG A 1 776 ? -56.683 -15.042 0.297 1.00 94.56 776 ARG A N 1
ATOM 6056 C CA . ARG A 1 776 ? -56.550 -14.212 1.503 1.00 94.56 776 ARG A CA 1
ATOM 6057 C C . ARG A 1 776 ? -56.221 -15.053 2.722 1.00 94.56 776 ARG A C 1
ATOM 6059 O O . ARG A 1 776 ? -56.843 -16.085 2.962 1.00 94.56 776 ARG A O 1
ATOM 6066 N N . LEU A 1 777 ? -55.274 -14.556 3.505 1.00 91.06 777 LEU A N 1
ATOM 6067 C CA . LEU A 1 777 ? -54.975 -15.069 4.829 1.00 91.06 777 LEU A CA 1
ATOM 6068 C C . LEU A 1 777 ? -55.930 -14.427 5.843 1.00 91.06 777 LEU A C 1
ATOM 6070 O O . LEU A 1 777 ? -56.260 -13.244 5.731 1.00 91.06 777 LEU A O 1
ATOM 6074 N N . GLU A 1 778 ? -56.358 -15.200 6.841 1.00 88.25 778 GLU A N 1
ATOM 6075 C CA . GLU A 1 778 ? -57.124 -14.665 7.969 1.00 88.25 778 GLU A CA 1
ATOM 6076 C C . GLU A 1 778 ? -56.341 -13.545 8.678 1.00 88.25 778 GLU A C 1
ATOM 6078 O O . GLU A 1 778 ? -55.117 -13.622 8.813 1.00 88.25 778 GLU A O 1
ATOM 6083 N N . GLY A 1 779 ? -57.050 -12.498 9.114 1.00 87.56 779 GLY A N 1
ATOM 6084 C CA . GLY A 1 779 ? -56.445 -11.325 9.745 1.00 87.56 779 GLY A CA 1
ATOM 6085 C C . GLY A 1 779 ? -55.621 -11.684 10.986 1.00 87.56 779 GLY A C 1
ATOM 6086 O O . GLY A 1 779 ? -56.056 -12.453 11.844 1.00 87.56 779 GLY A O 1
ATOM 6087 N N . ILE A 1 780 ? -54.423 -11.113 11.087 1.00 92.25 780 ILE A N 1
ATOM 6088 C CA . ILE A 1 780 ? -53.468 -11.383 12.163 1.00 92.25 780 ILE A CA 1
ATOM 6089 C C . ILE A 1 780 ? -53.539 -10.251 13.186 1.00 92.25 780 ILE A C 1
ATOM 6091 O O . ILE A 1 780 ? -53.124 -9.132 12.897 1.00 92.25 780 ILE A O 1
ATOM 6095 N N . ALA A 1 781 ? -54.042 -10.542 14.386 1.00 89.56 781 ALA A N 1
ATOM 6096 C CA . ALA A 1 781 ? -54.031 -9.588 15.492 1.00 89.56 781 ALA A CA 1
ATOM 6097 C C . ALA A 1 781 ? -52.624 -9.469 16.099 1.00 89.56 781 ALA A C 1
ATOM 6099 O O . ALA A 1 781 ? -52.004 -10.477 16.449 1.00 89.56 781 ALA A O 1
ATOM 6100 N N . ILE A 1 782 ? -52.139 -8.240 16.247 1.00 88.94 782 ILE A N 1
ATOM 6101 C CA . ILE A 1 782 ? -50.790 -7.938 16.725 1.00 88.94 782 ILE A CA 1
ATOM 6102 C C . ILE A 1 782 ? -50.844 -7.586 18.207 1.00 88.94 782 ILE A C 1
ATOM 6104 O O . ILE A 1 782 ? -51.463 -6.606 18.612 1.00 88.94 782 ILE A O 1
ATOM 6108 N N . ALA A 1 783 ? -50.209 -8.413 19.036 1.00 78.69 783 ALA A N 1
ATOM 6109 C CA . ALA A 1 783 ? -50.241 -8.262 20.491 1.00 78.69 783 ALA A CA 1
ATOM 6110 C C . ALA A 1 783 ? -49.158 -7.313 21.039 1.00 78.69 783 ALA A C 1
ATOM 6112 O O . ALA A 1 783 ? -49.275 -6.853 22.173 1.00 78.69 783 ALA A O 1
ATOM 6113 N N . ALA A 1 784 ? -48.110 -7.039 20.257 1.00 79.12 784 ALA A N 1
ATOM 6114 C CA . ALA A 1 784 ? -46.992 -6.172 20.616 1.00 79.12 784 ALA A CA 1
ATOM 6115 C C . ALA A 1 784 ? -46.378 -5.546 19.355 1.00 79.12 784 ALA A C 1
ATOM 6117 O O . ALA A 1 784 ? -46.401 -6.168 18.293 1.00 79.12 784 ALA A O 1
ATOM 6118 N N . ASP A 1 785 ? -45.810 -4.346 19.486 1.00 81.25 785 ASP A N 1
ATOM 6119 C CA . ASP A 1 785 ? -45.046 -3.706 18.414 1.00 81.25 785 ASP A CA 1
ATOM 6120 C C . ASP A 1 785 ? -43.905 -4.620 17.955 1.00 81.25 785 ASP A C 1
ATOM 6122 O O . ASP A 1 785 ? -43.226 -5.249 18.770 1.00 81.25 785 ASP A O 1
ATOM 6126 N N . GLY A 1 786 ? -43.662 -4.683 16.651 1.00 85.25 786 GLY A N 1
ATOM 6127 C CA . GLY A 1 786 ? -42.620 -5.552 16.124 1.00 85.25 786 GLY A CA 1
ATOM 6128 C C . GLY A 1 786 ? -42.515 -5.536 14.610 1.00 85.25 786 GLY A C 1
ATOM 6129 O O . GLY A 1 786 ? -43.018 -4.640 13.926 1.00 85.25 786 GLY A O 1
ATOM 6130 N N . LEU A 1 787 ? -41.831 -6.547 14.086 1.00 88.31 787 LEU A N 1
ATOM 6131 C CA . LEU A 1 787 ? -41.731 -6.806 12.658 1.00 88.31 787 LEU A CA 1
ATOM 6132 C C . LEU A 1 787 ? -42.383 -8.153 12.347 1.00 88.31 787 LEU A C 1
ATOM 6134 O O . LEU A 1 787 ? -42.177 -9.133 13.065 1.00 88.31 787 LEU A O 1
ATOM 6138 N N . LEU A 1 788 ? -43.132 -8.206 11.251 1.00 91.94 788 LEU A N 1
ATOM 6139 C CA . LEU A 1 788 ? -43.515 -9.452 10.604 1.00 91.94 788 LEU A CA 1
ATOM 6140 C C . LEU A 1 788 ? -42.607 -9.696 9.399 1.00 91.94 788 LEU A C 1
ATOM 6142 O O . LEU A 1 788 ? -42.524 -8.869 8.495 1.00 91.94 788 LEU A O 1
ATOM 6146 N N . ASP A 1 789 ? -41.945 -10.843 9.377 1.00 93.44 789 ASP A N 1
ATOM 6147 C CA . ASP A 1 789 ? -41.252 -11.393 8.218 1.00 93.44 789 ASP A CA 1
ATOM 6148 C C . ASP A 1 789 ? -42.284 -12.073 7.315 1.00 93.44 789 ASP A C 1
ATOM 6150 O O . ASP A 1 789 ? -42.904 -13.064 7.709 1.00 93.44 789 ASP A O 1
ATOM 6154 N N . VAL A 1 790 ? -42.490 -11.516 6.123 1.00 95.81 790 VAL A N 1
ATOM 6155 C CA . VAL A 1 790 ? -43.411 -12.027 5.106 1.00 95.81 790 VAL A CA 1
ATOM 6156 C C . VAL A 1 790 ? -42.578 -12.618 3.976 1.00 95.81 790 VAL A C 1
ATOM 6158 O O . VAL A 1 790 ? -41.814 -11.909 3.322 1.00 95.81 790 VAL A O 1
ATOM 6161 N N . GLN A 1 791 ? -42.719 -13.918 3.748 1.00 96.06 791 GLN A N 1
ATOM 6162 C CA . GLN A 1 791 ? -42.004 -14.667 2.724 1.00 96.06 791 GLN A CA 1
ATOM 6163 C C . GLN A 1 791 ? -42.998 -15.386 1.814 1.00 96.06 791 GLN A C 1
ATOM 6165 O O . GLN A 1 791 ? -43.807 -16.182 2.283 1.00 96.06 791 GLN A O 1
ATOM 6170 N N . LEU A 1 792 ? -42.890 -15.143 0.513 1.00 96.25 792 LEU A N 1
ATOM 6171 C CA . LEU A 1 792 ? -43.572 -15.888 -0.532 1.00 96.25 792 LEU A CA 1
ATOM 6172 C C . LEU A 1 792 ? -42.548 -16.767 -1.256 1.00 96.25 792 LEU A C 1
ATOM 6174 O O . LEU A 1 792 ? -41.473 -16.304 -1.631 1.00 96.25 792 LEU A O 1
ATOM 6178 N N . THR A 1 793 ? -42.867 -18.041 -1.439 1.00 93.75 793 THR A N 1
ATOM 6179 C CA . THR A 1 793 ? -42.089 -18.968 -2.274 1.00 93.75 793 THR A CA 1
ATOM 6180 C C . THR A 1 793 ? -43.018 -19.699 -3.224 1.00 93.75 793 THR A C 1
ATOM 6182 O O . THR A 1 793 ? -44.171 -19.924 -2.873 1.00 93.75 793 THR A O 1
ATOM 6185 N N . GLY A 1 794 ? -42.558 -20.083 -4.413 1.00 91.31 794 GLY A N 1
ATOM 6186 C CA . GLY A 1 794 ? -43.443 -20.741 -5.373 1.00 91.31 794 GLY A CA 1
ATOM 6187 C C . GLY A 1 794 ? -42.982 -20.696 -6.824 1.00 91.31 794 GLY A C 1
ATOM 6188 O O . GLY A 1 794 ? -41.818 -20.419 -7.130 1.00 91.31 794 GLY A O 1
ATOM 6189 N N . SER A 1 795 ? -43.924 -20.975 -7.724 1.00 90.12 795 SER A N 1
ATOM 6190 C CA . SER A 1 795 ? -43.756 -20.918 -9.177 1.00 90.12 795 SER A CA 1
ATOM 6191 C C . SER A 1 795 ? -44.828 -20.035 -9.819 1.00 90.12 795 SER A C 1
ATOM 6193 O O . SER A 1 795 ? -45.925 -19.896 -9.287 1.00 90.12 795 SER A O 1
ATOM 6195 N N . GLY A 1 796 ? -44.520 -19.450 -10.977 1.00 93.00 796 GLY A N 1
ATOM 6196 C CA . GLY A 1 796 ? -45.367 -18.429 -11.596 1.00 93.00 796 GLY A CA 1
ATOM 6197 C C . GLY A 1 796 ? -45.080 -17.029 -11.049 1.00 93.00 796 GLY A C 1
ATOM 6198 O O . GLY A 1 796 ? -43.982 -16.761 -10.560 1.00 93.00 796 GLY A O 1
ATOM 6199 N N . ASP A 1 797 ? -46.061 -16.144 -11.194 1.00 95.75 797 ASP A N 1
ATOM 6200 C CA . ASP A 1 797 ? -46.008 -14.736 -10.793 1.00 95.75 797 ASP A CA 1
ATOM 6201 C C . ASP A 1 797 ? -47.192 -14.452 -9.859 1.00 95.75 797 ASP A C 1
ATOM 6203 O O . ASP A 1 797 ? -48.359 -14.509 -10.272 1.00 95.75 797 ASP A O 1
ATOM 6207 N N . ALA A 1 798 ? -46.896 -14.288 -8.576 1.00 95.25 798 ALA A N 1
ATOM 6208 C CA . ALA A 1 798 ? -47.873 -14.019 -7.537 1.00 95.25 798 ALA A CA 1
ATOM 6209 C C . ALA A 1 798 ? -47.237 -13.067 -6.538 1.00 95.25 798 ALA A C 1
ATOM 6211 O O . ALA A 1 798 ? -46.093 -13.283 -6.153 1.00 95.25 798 ALA A O 1
ATOM 6212 N N . ASP A 1 799 ? -48.018 -12.087 -6.104 1.00 96.56 799 ASP A N 1
ATOM 6213 C CA . ASP A 1 799 ? -47.552 -10.974 -5.284 1.00 96.56 799 ASP A CA 1
ATOM 6214 C C . ASP A 1 799 ? -48.334 -10.898 -3.978 1.00 96.56 799 ASP A C 1
ATOM 6216 O O . ASP A 1 799 ? -49.517 -11.256 -3.931 1.00 96.56 799 ASP A O 1
ATOM 6220 N N . VAL A 1 800 ? -47.704 -10.371 -2.927 1.00 96.75 800 VAL A N 1
ATOM 6221 C CA . VAL A 1 800 ? -48.321 -10.226 -1.599 1.00 96.75 800 VAL A CA 1
ATOM 6222 C C . VAL A 1 800 ? -48.713 -8.782 -1.343 1.00 96.75 800 VAL A C 1
ATOM 6224 O O . VAL A 1 800 ? -47.874 -7.897 -1.407 1.00 96.75 800 VAL A O 1
ATOM 6227 N N . TYR A 1 801 ? -49.958 -8.553 -0.954 1.00 96.88 801 TYR A N 1
ATOM 6228 C CA . TYR A 1 801 ? -50.504 -7.265 -0.547 1.00 96.88 801 TYR A CA 1
ATOM 6229 C C . TYR A 1 801 ? -50.896 -7.302 0.920 1.00 96.88 801 TYR A C 1
ATOM 6231 O O . TYR A 1 801 ? -51.494 -8.277 1.380 1.00 96.88 801 TYR A O 1
ATOM 6239 N N . VAL A 1 802 ? -50.606 -6.223 1.637 1.00 96.00 802 VAL A N 1
ATOM 6240 C CA . VAL A 1 802 ? -50.917 -6.086 3.056 1.00 96.00 802 VAL A CA 1
ATOM 6241 C C . VAL A 1 802 ? -51.565 -4.739 3.337 1.00 96.00 802 VAL A C 1
ATOM 6243 O O . VAL A 1 802 ? -51.136 -3.709 2.814 1.00 96.00 802 VAL A O 1
ATOM 6246 N N . ASP A 1 803 ? -52.591 -4.754 4.181 1.00 95.06 803 ASP A N 1
ATOM 6247 C CA . ASP A 1 803 ? -53.206 -3.554 4.742 1.00 95.06 803 ASP A CA 1
ATOM 6248 C C . ASP A 1 803 ? -53.564 -3.766 6.223 1.00 95.06 803 ASP A C 1
ATOM 6250 O O . ASP A 1 803 ? -53.601 -4.900 6.720 1.00 95.06 803 ASP A O 1
ATOM 6254 N N . PHE A 1 804 ? -53.789 -2.665 6.934 1.00 90.44 804 PHE A N 1
ATOM 6255 C CA . PHE A 1 804 ? -54.049 -2.642 8.371 1.00 90.44 804 PHE A CA 1
ATOM 6256 C C . PHE A 1 804 ? -55.525 -2.316 8.636 1.00 90.44 804 PHE A C 1
ATOM 6258 O O . PHE A 1 804 ? -56.041 -1.283 8.215 1.00 90.44 804 PHE A O 1
ATOM 6265 N N . GLY A 1 805 ? -56.224 -3.203 9.346 1.00 78.62 805 GLY A N 1
ATOM 6266 C CA . GLY A 1 805 ? -57.614 -3.018 9.780 1.00 78.62 805 GLY A CA 1
ATOM 6267 C C . GLY A 1 805 ? -58.702 -3.287 8.729 1.00 78.62 805 GLY A C 1
ATOM 6268 O O . GLY A 1 805 ? -59.877 -3.349 9.094 1.00 78.62 805 GLY A O 1
ATOM 6269 N N . ALA A 1 806 ? -58.349 -3.477 7.454 1.00 89.50 806 ALA A N 1
ATOM 6270 C CA . ALA A 1 806 ? -59.256 -3.922 6.392 1.00 89.50 806 ALA A CA 1
ATOM 6271 C C . ALA A 1 806 ? -58.537 -4.833 5.383 1.00 89.50 806 ALA A C 1
ATOM 6273 O O . ALA A 1 806 ? -57.312 -4.841 5.309 1.00 89.50 806 ALA A O 1
ATOM 6274 N N . GLU A 1 807 ? -59.293 -5.607 4.596 1.00 90.31 807 GLU A N 1
ATOM 6275 C CA . GLU A 1 807 ? -58.707 -6.458 3.555 1.00 90.31 807 GLU A CA 1
ATOM 6276 C C . GLU A 1 807 ? -58.122 -5.620 2.400 1.00 90.31 807 GLU A C 1
ATOM 6278 O O . GLU A 1 807 ? -58.845 -4.791 1.836 1.00 90.31 807 GLU A O 1
ATOM 6283 N N . PRO A 1 808 ? -56.863 -5.861 1.980 1.00 94.44 808 PRO A N 1
ATOM 6284 C CA . PRO A 1 808 ? -56.263 -5.155 0.852 1.00 94.44 808 PRO A CA 1
ATOM 6285 C C . PRO A 1 808 ? -56.962 -5.471 -0.479 1.00 94.44 808 PRO A C 1
ATOM 6287 O O . PRO A 1 808 ? -57.555 -6.538 -0.687 1.00 94.44 808 PRO A O 1
ATOM 6290 N N . THR A 1 809 ? -56.818 -4.545 -1.427 1.00 92.56 809 THR A N 1
ATOM 6291 C CA . THR A 1 809 ? -57.166 -4.722 -2.845 1.00 92.56 809 THR A CA 1
ATOM 6292 C C . THR A 1 809 ? -55.949 -4.415 -3.720 1.00 92.56 809 THR A C 1
ATOM 6294 O O . THR A 1 809 ? -54.987 -3.803 -3.261 1.00 92.56 809 THR A O 1
ATOM 6297 N N . VAL A 1 810 ? -55.981 -4.788 -5.004 1.00 91.06 810 VAL A N 1
ATOM 6298 C CA . VAL A 1 810 ? -54.870 -4.474 -5.929 1.00 91.06 810 VAL A CA 1
ATOM 6299 C C . VAL A 1 810 ? -54.690 -2.967 -6.177 1.00 91.06 810 VAL A C 1
ATOM 6301 O O . VAL A 1 810 ? -53.636 -2.559 -6.659 1.00 91.06 810 VAL A O 1
ATOM 6304 N N . GLU A 1 811 ? -55.685 -2.147 -5.814 1.00 89.44 811 GLU A N 1
ATOM 6305 C CA . GLU A 1 811 ? -55.675 -0.681 -5.950 1.00 89.44 811 GLU A CA 1
ATOM 6306 C C . GLU A 1 811 ? -55.489 0.064 -4.610 1.00 89.44 811 GLU A C 1
ATOM 6308 O O . GLU A 1 811 ? -55.163 1.248 -4.620 1.00 89.44 811 GLU A O 1
ATOM 6313 N N . SER A 1 812 ? -55.676 -0.600 -3.461 1.00 87.31 812 SER A N 1
ATOM 6314 C CA . SER A 1 812 ? -55.578 -0.008 -2.116 1.00 87.31 812 SER A CA 1
ATOM 6315 C C . SER A 1 812 ? -54.915 -0.987 -1.152 1.00 87.31 812 SER A C 1
ATOM 6317 O O . SER A 1 812 ? -55.502 -2.021 -0.825 1.00 87.31 812 SER A O 1
ATOM 6319 N N . TYR A 1 813 ? -53.696 -0.653 -0.727 1.00 94.50 813 TYR A N 1
ATOM 6320 C CA . TYR A 1 813 ? -52.865 -1.433 0.189 1.00 94.50 813 TYR A CA 1
ATOM 6321 C C . TYR A 1 813 ? -51.840 -0.526 0.885 1.00 94.50 813 TYR A C 1
ATOM 6323 O O . TYR A 1 813 ? -51.453 0.511 0.340 1.00 94.50 813 TYR A O 1
ATOM 6331 N N . ALA A 1 814 ? -51.362 -0.936 2.059 1.00 88.81 814 ALA A N 1
ATOM 6332 C CA . ALA A 1 814 ? -50.325 -0.224 2.807 1.00 88.81 814 ALA A CA 1
ATOM 6333 C C . ALA A 1 814 ? -48.909 -0.716 2.466 1.00 88.81 814 ALA A C 1
ATOM 6335 O O . ALA A 1 814 ? -47.948 0.051 2.527 1.00 88.81 814 ALA A O 1
ATOM 6336 N N . TRP A 1 815 ? -48.769 -1.992 2.100 1.00 95.88 815 TRP A N 1
ATOM 6337 C CA . TRP A 1 815 ? -47.481 -2.609 1.787 1.00 95.88 815 TRP A CA 1
ATOM 6338 C C . TRP A 1 815 ? -47.632 -3.757 0.780 1.00 95.88 815 TRP A C 1
ATOM 6340 O O . TRP A 1 815 ? -48.678 -4.404 0.731 1.00 95.88 815 TRP A O 1
ATOM 6350 N N . ARG A 1 816 ? -46.607 -4.003 -0.046 1.00 94.69 816 ARG A N 1
ATOM 6351 C CA . ARG A 1 816 ? -46.630 -5.062 -1.065 1.00 94.69 816 ARG A CA 1
ATOM 6352 C C . ARG A 1 816 ? -45.241 -5.653 -1.325 1.00 94.69 816 ARG A C 1
ATOM 6354 O O . ARG A 1 816 ? -44.273 -4.900 -1.406 1.00 94.69 816 ARG A O 1
ATOM 6361 N N . LEU A 1 817 ? -45.180 -6.967 -1.541 1.00 92.06 817 LEU A N 1
ATOM 6362 C CA . LEU A 1 817 ? -44.083 -7.654 -2.235 1.00 92.06 817 LEU A CA 1
ATOM 6363 C C . LEU A 1 817 ? -44.466 -7.829 -3.704 1.00 92.06 817 LEU A C 1
ATOM 6365 O O . LEU A 1 817 ? -45.603 -8.216 -3.984 1.00 92.06 817 LEU A O 1
ATOM 6369 N N . TYR A 1 818 ? -43.576 -7.412 -4.605 1.00 87.19 818 TYR A N 1
ATOM 6370 C CA . TYR A 1 818 ? -43.828 -7.448 -6.039 1.00 87.19 818 TYR A CA 1
ATOM 6371 C C . TYR A 1 818 ? -42.553 -7.660 -6.852 1.00 87.19 818 TYR A C 1
ATOM 6373 O O . TYR A 1 818 ? -41.515 -7.032 -6.609 1.00 87.19 818 TYR A O 1
ATOM 6381 N N . GLY A 1 819 ? -42.675 -8.482 -7.884 1.00 86.06 819 GLY A N 1
ATOM 6382 C CA . GLY A 1 819 ? -41.560 -8.983 -8.667 1.00 86.06 819 GLY A CA 1
ATOM 6383 C C . GLY A 1 819 ? -42.085 -9.916 -9.748 1.00 86.06 819 GLY A C 1
ATOM 6384 O O . GLY A 1 819 ? -43.214 -10.370 -9.700 1.00 86.06 819 GLY A O 1
ATOM 6385 N N . ALA A 1 820 ? -41.279 -10.215 -10.765 1.00 83.62 820 ALA A N 1
ATOM 6386 C CA . ALA A 1 820 ? -41.732 -11.062 -11.876 1.00 83.62 820 ALA A CA 1
ATOM 6387 C C . ALA A 1 820 ? -41.754 -12.574 -11.530 1.00 83.62 820 ALA A C 1
ATOM 6389 O O . ALA A 1 820 ? -41.630 -13.411 -12.429 1.00 83.62 820 ALA A O 1
ATOM 6390 N N . HIS A 1 821 ? -41.797 -12.934 -10.239 1.00 90.44 821 HIS A N 1
ATOM 6391 C CA . HIS A 1 821 ? -41.730 -14.308 -9.734 1.00 90.44 821 HIS A CA 1
ATOM 6392 C C . HIS A 1 821 ? -42.280 -14.439 -8.300 1.00 90.44 821 HIS A C 1
ATOM 6394 O O . HIS A 1 821 ? -42.084 -13.557 -7.474 1.00 90.44 821 HIS A O 1
ATOM 6400 N N . SER A 1 822 ? -42.815 -15.606 -7.933 1.00 90.31 822 SER A N 1
ATOM 6401 C CA . SER A 1 822 ? -43.354 -15.872 -6.580 1.00 90.31 822 SER A CA 1
ATOM 6402 C C . SER A 1 822 ? -42.316 -16.199 -5.483 1.00 90.31 822 SER A C 1
ATOM 6404 O O . SER A 1 822 ? -42.658 -16.863 -4.508 1.00 90.31 822 SER A O 1
ATOM 6406 N N . ASN A 1 823 ? -41.048 -15.790 -5.630 1.00 92.00 823 ASN A N 1
ATOM 6407 C CA . ASN A 1 823 ? -39.987 -15.976 -4.622 1.00 92.00 823 ASN A CA 1
ATOM 6408 C C . ASN A 1 823 ? -39.542 -14.628 -4.041 1.00 92.00 823 ASN A C 1
ATOM 6410 O O . ASN A 1 823 ? -38.560 -14.037 -4.489 1.00 92.00 823 ASN A O 1
ATOM 6414 N N . GLU A 1 824 ? -40.277 -14.141 -3.048 1.00 90.88 824 GLU A N 1
ATOM 6415 C CA . GLU A 1 824 ? -40.181 -12.775 -2.534 1.00 90.88 824 GLU A CA 1
ATOM 6416 C C . GLU A 1 824 ? -40.133 -12.758 -1.007 1.00 90.88 824 GLU A C 1
ATOM 6418 O O . GLU A 1 824 ? -40.686 -13.634 -0.340 1.00 90.88 824 GLU A O 1
ATOM 6423 N N . ARG A 1 825 ? -39.483 -11.752 -0.417 1.00 95.31 825 ARG A N 1
ATOM 6424 C CA . ARG A 1 825 ? -39.423 -11.607 1.041 1.00 95.31 825 ARG A CA 1
ATOM 6425 C C . ARG A 1 825 ? -39.285 -10.150 1.446 1.00 95.31 825 ARG A C 1
ATOM 6427 O O . ARG A 1 825 ? -38.546 -9.401 0.814 1.00 95.31 825 ARG A O 1
ATOM 6434 N N . GLY A 1 826 ? -39.929 -9.771 2.542 1.00 92.50 826 GLY A N 1
ATOM 6435 C CA . GLY A 1 826 ? -39.737 -8.465 3.158 1.00 92.50 826 GLY A CA 1
ATOM 6436 C C . GLY A 1 826 ? -40.274 -8.408 4.580 1.00 92.50 826 GLY A C 1
ATOM 6437 O O . GLY A 1 826 ? -40.959 -9.318 5.041 1.00 92.50 826 GLY A O 1
ATOM 6438 N N . GLN A 1 827 ? -39.929 -7.331 5.281 1.00 93.94 827 GLN A N 1
ATOM 6439 C CA . GLN A 1 827 ? -40.339 -7.106 6.662 1.00 93.94 827 GLN A CA 1
ATOM 6440 C C . GLN A 1 827 ? -41.362 -5.976 6.738 1.00 93.94 827 GLN A C 1
ATOM 6442 O O . GLN A 1 827 ? -41.164 -4.899 6.172 1.00 93.94 827 GLN A O 1
ATOM 6447 N N . LEU A 1 828 ? -42.444 -6.230 7.464 1.00 91.06 828 LEU A N 1
ATOM 6448 C CA . LEU A 1 828 ? -43.537 -5.303 7.710 1.00 91.06 828 LEU A CA 1
ATOM 6449 C C . LEU A 1 828 ? -43.497 -4.858 9.170 1.00 91.06 828 LEU A C 1
ATOM 6451 O O . LEU A 1 828 ? -43.571 -5.691 10.071 1.00 91.06 828 LEU A O 1
ATOM 6455 N N . LYS A 1 829 ? -43.416 -3.550 9.415 1.00 92.94 829 LYS A N 1
ATOM 6456 C CA . LYS A 1 829 ? -43.547 -3.008 10.770 1.00 92.94 829 LYS A CA 1
ATOM 6457 C C . LYS A 1 829 ? -45.009 -3.020 11.201 1.00 92.94 829 LYS A C 1
ATOM 6459 O O . LYS A 1 829 ? -45.865 -2.570 10.447 1.00 92.94 829 LYS A O 1
ATOM 6464 N N . VAL A 1 830 ? -45.261 -3.520 12.405 1.00 87.75 830 VAL A N 1
ATOM 6465 C CA . VAL A 1 830 ? -46.597 -3.667 12.988 1.00 87.75 830 VAL A CA 1
ATOM 6466 C C . VAL A 1 830 ? -46.630 -3.074 14.396 1.00 87.75 830 VAL A C 1
ATOM 6468 O O . VAL A 1 830 ? -45.612 -3.087 15.094 1.00 87.75 830 VAL A O 1
ATOM 6471 N N . ALA A 1 831 ? -47.780 -2.549 14.807 1.00 87.12 831 ALA A N 1
ATOM 6472 C CA . ALA A 1 831 ? -48.018 -2.001 16.138 1.00 87.12 831 ALA A CA 1
ATOM 6473 C C . ALA A 1 831 ? -49.015 -2.862 16.932 1.00 87.12 831 ALA A C 1
ATOM 6475 O O . ALA A 1 831 ? -49.889 -3.527 16.372 1.00 87.12 831 ALA A O 1
ATOM 6476 N N . ALA A 1 832 ? -48.897 -2.850 18.257 1.00 84.00 832 ALA A N 1
ATOM 6477 C CA . ALA A 1 832 ? -49.826 -3.517 19.155 1.00 84.00 832 ALA A CA 1
ATOM 6478 C C . ALA A 1 832 ? -51.254 -2.983 18.944 1.00 84.00 832 ALA A C 1
ATOM 6480 O O . ALA A 1 832 ? -51.506 -1.782 19.023 1.00 84.00 832 ALA A O 1
ATOM 6481 N N . GLY A 1 833 ? -52.201 -3.889 18.708 1.00 79.06 833 GLY A N 1
ATOM 6482 C CA . GLY A 1 833 ? -53.590 -3.565 18.386 1.00 79.06 833 GLY A CA 1
ATOM 6483 C C . GLY A 1 833 ? -53.906 -3.546 16.889 1.00 79.06 833 GLY A C 1
ATOM 6484 O O . GLY A 1 833 ? -55.089 -3.525 16.543 1.00 79.06 833 GLY A O 1
ATOM 6485 N N . ASP A 1 834 ? -52.902 -3.622 16.010 1.00 89.19 834 ASP A N 1
ATOM 6486 C CA . ASP A 1 834 ? -53.134 -3.787 14.576 1.00 89.19 834 ASP A CA 1
ATOM 6487 C C . ASP A 1 834 ? -53.818 -5.128 14.276 1.00 89.19 834 ASP A C 1
ATOM 6489 O O . ASP A 1 834 ? -53.584 -6.149 14.931 1.00 89.19 834 ASP A O 1
ATOM 6493 N N . VAL A 1 835 ? -54.631 -5.138 13.219 1.00 92.94 835 VAL A N 1
ATOM 6494 C CA . VAL A 1 835 ? -55.083 -6.365 12.555 1.00 92.94 835 VAL A CA 1
ATOM 6495 C C . VAL A 1 835 ? -54.533 -6.344 11.136 1.00 92.94 835 VAL A C 1
ATOM 6497 O O . VAL A 1 835 ? -54.963 -5.541 10.310 1.00 92.94 835 VAL A O 1
ATOM 6500 N N . VAL A 1 836 ? -53.554 -7.199 10.860 1.00 94.50 836 VAL A N 1
ATOM 6501 C CA . VAL A 1 836 ? -52.862 -7.261 9.568 1.00 94.50 836 VAL A CA 1
ATOM 6502 C C . VAL A 1 836 ? -53.613 -8.203 8.636 1.00 94.50 836 VAL A C 1
ATOM 6504 O O . VAL A 1 836 ? -53.748 -9.392 8.929 1.00 94.50 836 VAL A O 1
ATOM 6507 N N . HIS A 1 837 ? -54.078 -7.692 7.500 1.00 94.62 837 HIS A N 1
ATOM 6508 C CA . HIS A 1 837 ? -54.736 -8.488 6.467 1.00 94.62 837 HIS A CA 1
ATOM 6509 C C . HIS A 1 837 ? -53.786 -8.712 5.295 1.00 94.62 837 HIS A C 1
ATOM 6511 O O . HIS A 1 837 ? -53.246 -7.754 4.748 1.00 94.62 837 HIS A O 1
ATOM 6517 N N . VAL A 1 838 ? -53.608 -9.971 4.887 1.00 96.31 838 VAL A N 1
ATOM 6518 C CA . VAL A 1 838 ? -52.678 -10.349 3.813 1.00 96.31 838 VAL A CA 1
ATOM 6519 C C . VAL A 1 838 ? -53.436 -11.009 2.663 1.00 96.31 838 VAL A C 1
ATOM 6521 O O . VAL A 1 838 ? -54.223 -11.933 2.872 1.00 96.31 838 VAL A O 1
ATOM 6524 N N . MET A 1 839 ? -53.184 -10.556 1.438 1.00 96.81 839 MET A N 1
ATOM 6525 C CA . MET A 1 839 ? -53.763 -11.082 0.201 1.00 96.81 839 MET A CA 1
ATOM 6526 C C . MET A 1 839 ? -52.652 -11.448 -0.781 1.00 96.81 839 MET A C 1
ATOM 6528 O O . MET A 1 839 ? -51.724 -10.673 -0.974 1.00 96.81 839 MET A O 1
ATOM 6532 N N . VAL A 1 840 ? -52.769 -12.597 -1.441 1.00 96.94 840 VAL A N 1
ATOM 6533 C CA . VAL A 1 840 ? -51.918 -13.000 -2.566 1.00 96.94 840 VAL A CA 1
ATOM 6534 C C . VAL A 1 840 ? -52.708 -12.844 -3.864 1.00 96.94 840 VAL A C 1
ATOM 6536 O O . VAL A 1 840 ? -53.848 -13.304 -3.939 1.00 96.94 840 VAL A O 1
ATOM 6539 N N . ALA A 1 841 ? -52.121 -12.198 -4.871 1.00 96.50 841 ALA A N 1
ATOM 6540 C CA . ALA A 1 841 ? -52.738 -11.967 -6.179 1.00 96.50 841 ALA A CA 1
ATOM 6541 C C . ALA A 1 841 ? -51.914 -12.612 -7.299 1.00 96.50 841 ALA A C 1
ATOM 6543 O O . ALA A 1 841 ? -50.699 -12.437 -7.336 1.00 96.50 841 ALA A O 1
ATOM 6544 N N . GLY A 1 842 ? -52.568 -13.340 -8.209 1.00 95.69 842 GLY A N 1
ATOM 6545 C CA . GLY A 1 842 ? -51.911 -13.986 -9.349 1.00 95.69 842 GLY A CA 1
ATOM 6546 C C . GLY A 1 842 ? -51.798 -13.078 -10.577 1.00 95.69 842 GLY A C 1
ATOM 6547 O O . GLY A 1 842 ? -52.760 -12.401 -10.948 1.00 95.69 842 GLY A O 1
ATOM 6548 N N . TYR A 1 843 ? -50.647 -13.125 -11.250 1.00 93.88 843 TYR A N 1
ATOM 6549 C CA . TYR A 1 843 ? -50.350 -12.373 -12.478 1.00 93.88 843 TYR A CA 1
ATOM 6550 C C . TYR A 1 843 ? -49.974 -13.262 -13.676 1.00 93.88 843 TYR A C 1
ATOM 6552 O O . TYR A 1 843 ? -50.085 -12.829 -14.825 1.00 93.88 843 TYR A O 1
ATOM 6560 N N . ALA A 1 844 ? -49.618 -14.529 -13.442 1.00 93.00 844 ALA A N 1
ATOM 6561 C CA . ALA A 1 844 ? -49.391 -15.529 -14.489 1.00 93.00 844 ALA A CA 1
ATOM 6562 C C . ALA A 1 844 ? -50.649 -16.387 -14.761 1.00 93.00 844 ALA A C 1
ATOM 6564 O O . ALA A 1 844 ? -51.560 -16.425 -13.935 1.00 93.00 844 ALA A O 1
ATOM 6565 N N . PRO A 1 845 ? -50.722 -17.140 -15.884 1.00 93.19 845 PRO A N 1
ATOM 6566 C CA . PRO A 1 845 ? -51.832 -18.069 -16.139 1.00 93.19 845 PRO A CA 1
ATOM 6567 C C . PRO A 1 845 ? -52.081 -19.068 -14.999 1.00 93.19 845 PRO A C 1
ATOM 6569 O O . PRO A 1 845 ? -53.209 -19.514 -14.805 1.00 93.19 845 PRO A O 1
ATOM 6572 N N . THR A 1 846 ? -51.034 -19.430 -14.257 1.00 93.06 846 THR A N 1
ATOM 6573 C CA . THR A 1 846 ? -51.103 -20.231 -13.032 1.00 93.06 846 THR A CA 1
ATOM 6574 C C . THR A 1 846 ? -49.876 -19.913 -12.180 1.00 93.06 846 THR A C 1
ATOM 6576 O O . THR A 1 846 ? -48.759 -19.969 -12.699 1.00 93.06 846 THR A O 1
ATOM 6579 N N . SER A 1 847 ? -50.087 -19.615 -10.899 1.00 96.25 847 SER A N 1
ATOM 6580 C CA . SER A 1 847 ? -49.026 -19.418 -9.911 1.00 96.25 847 SER A CA 1
ATOM 6581 C C . SER A 1 847 ? -49.306 -20.264 -8.674 1.00 96.25 847 SER A C 1
ATOM 6583 O O . SER A 1 847 ? -50.346 -20.097 -8.038 1.00 96.25 847 SER A O 1
ATOM 6585 N N . GLU A 1 848 ? -48.398 -21.177 -8.342 1.00 95.00 848 GLU A N 1
ATOM 6586 C CA . GLU A 1 848 ? -48.440 -21.956 -7.099 1.00 95.00 848 GLU A CA 1
ATOM 6587 C C . GLU A 1 848 ? -47.565 -21.261 -6.062 1.00 95.00 848 GLU A C 1
ATOM 6589 O O . GLU A 1 848 ? -46.426 -20.911 -6.374 1.00 95.00 848 GLU A O 1
ATOM 6594 N N . TYR A 1 849 ? -48.059 -21.073 -4.843 1.00 96.69 849 TYR A N 1
ATOM 6595 C CA . TYR A 1 849 ? -47.314 -20.365 -3.810 1.00 96.69 849 TYR A CA 1
ATOM 6596 C C . TYR A 1 849 ? -47.472 -20.988 -2.419 1.00 96.69 849 TYR A C 1
ATOM 6598 O O . TYR A 1 849 ? -48.499 -21.582 -2.087 1.00 96.69 849 TYR A O 1
ATOM 6606 N N . ASP A 1 850 ? -46.455 -20.750 -1.599 1.00 95.88 850 ASP A N 1
ATOM 6607 C CA . ASP A 1 850 ? -46.365 -20.958 -0.161 1.00 95.88 850 ASP A CA 1
ATOM 6608 C C . ASP A 1 850 ? -46.003 -19.612 0.484 1.00 95.88 850 ASP A C 1
ATOM 6610 O O . ASP A 1 850 ? -44.904 -19.086 0.291 1.00 95.88 850 ASP A O 1
ATOM 6614 N N . LEU A 1 851 ? -46.937 -19.041 1.242 1.00 96.31 851 LEU A N 1
ATOM 6615 C CA . LEU A 1 851 ? -46.769 -17.819 2.024 1.00 96.31 851 LEU A CA 1
ATOM 6616 C C . LEU A 1 851 ? -46.489 -18.176 3.487 1.00 96.31 851 LEU A C 1
ATOM 6618 O O . LEU A 1 851 ? -47.248 -18.931 4.098 1.00 96.31 851 LEU A O 1
ATOM 6622 N N . LEU A 1 852 ? -45.454 -17.572 4.065 1.00 95.06 852 LEU A N 1
ATOM 6623 C CA . LEU A 1 852 ? -45.116 -17.606 5.484 1.00 95.06 852 LEU A CA 1
ATOM 6624 C C . LEU A 1 852 ? -45.079 -16.175 6.031 1.00 95.06 852 LEU A C 1
ATOM 6626 O O . LEU A 1 852 ? -44.312 -15.349 5.549 1.00 95.06 852 LEU A O 1
ATOM 6630 N N . VAL A 1 853 ? -45.877 -15.898 7.060 1.00 94.56 853 VAL A N 1
ATOM 6631 C CA . VAL A 1 853 ? -45.835 -14.647 7.829 1.00 94.56 853 VAL A CA 1
ATOM 6632 C C . VAL A 1 853 ? -45.472 -14.990 9.261 1.00 94.56 853 VAL A C 1
ATOM 6634 O O . VAL A 1 853 ? -46.191 -15.768 9.891 1.00 94.56 853 VAL A O 1
ATOM 6637 N N . ARG A 1 854 ? -44.386 -14.429 9.794 1.00 92.62 854 ARG A N 1
ATOM 6638 C CA . ARG A 1 854 ? -43.986 -14.686 11.183 1.00 92.62 854 ARG A CA 1
ATOM 6639 C C . ARG A 1 854 ? -43.470 -13.460 11.921 1.00 92.62 854 ARG A C 1
ATOM 6641 O O . ARG A 1 854 ? -42.876 -12.591 11.299 1.00 92.62 854 ARG A O 1
ATOM 6648 N N . SER A 1 855 ? -43.661 -13.406 13.234 1.00 86.69 855 SER A N 1
ATOM 6649 C CA . SER A 1 855 ? -43.004 -12.411 14.089 1.00 86.69 855 SER A CA 1
ATOM 6650 C C . SER A 1 855 ? -41.494 -12.650 14.117 1.00 86.69 855 SER A C 1
ATOM 6652 O O . SER A 1 855 ? -41.070 -13.803 14.238 1.00 86.69 855 SER A O 1
ATOM 6654 N N . VAL A 1 856 ? -40.718 -11.572 13.979 1.00 73.12 856 VAL A N 1
ATOM 6655 C CA . VAL A 1 856 ? -39.245 -11.564 14.071 1.00 73.12 856 VAL A CA 1
ATOM 6656 C C . VAL A 1 856 ? -38.787 -11.558 15.519 1.00 73.12 856 VAL A C 1
ATOM 6658 O O . VAL A 1 856 ? -39.390 -10.801 16.313 1.00 73.12 856 VAL A O 1
#